Protein AF-A0A1F7YQ40-F1 (afdb_monomer)

Foldseek 3Di:
DDDDDDDDDDDDDDDDDDDDDDDDDDPDPDPDDPPDPPVVVVVVLLVVVVCVVCVQPVVVVPPDDDDDDDDDDDDDDDDDDDDDDDDPVVVQLVLVPPDPDLPPVLLDDTDDFDQPEPAAFDQAWDDDDQWIWHAFVVQCKIWIWGHDPLEIDTQDIGNHTTNWDDDPQWIWHDDQFKIWIWGNPPVNDTHTQDMKGWPAWTWGDWDDEPQKIKTKIKGFDDSPQDPQGWTDIPVDIDTHGSVQEDEDSAQFRFGIWMWIWIAHNRYRDIDTQGIYRAHSQWYWDDYQWIKIKGKTFHDLLVLLLCLLPDPLQPFDPVLNVVLVDLSVDDDRPVVSSVVNLVSSCVRQNVVRSSVSSSVSCVVCLQVRMKIWIWIRHPVHGTDTQDIGTAGALDPQQWDDDCFKIKHKGWSDPDDPQIQIWIWMATNSRHTLDTPNPVSQSFFRDWHDDPFKIWTAGAPDQFGIWIWTDDRSDTHTDATHGAPARHWDWDDLDPFKIWIWHADPFFIKIWIWGQDPVGIDTQEMDTDPAHPVQQVVCVVQWDQDSVLQWIFGPGQQWGFIWHHDPRDIHTLDTDGAHAFSHWDDDDQWIWTDGNFWIWIAGSPNRDTSYIGGNDPDDDPDDDDDDDDDDDDDADFADDPAAWDWDWHDFPVGIWTKIKHKDQCVVKDKFKAFQDPAADQAPFDFAWQVCVCVVVQFQKWWAAADAQDPPDPVCVRRHQHDCWWWQHLVNRGIHNVVCLLPFQKKKWFAAPQGIDIDQRSNPDDDHGNTMTMYDHKQAAQLDGCNVVGDDDPVLQFFAWWWKWFDDRRMIMTMIIGRDHSNRVSRVCSSNVGRTMDTHDTDQQTWIGRNHTPDDSGDGHRMIMGMHD

pLDDT: mean 75.77, std 21.91, range [22.88, 98.88]

Secondary structure (DSSP, 8-state):
---------------------------SSS-S----HHHHHHHHHHHHHHHHHHHHHHGGGG--------PPPP--PPPPPP-----HHHHHHHHHHT--STTGGGG--S-------TT------EEETTEEEEEEGGGTEEEEEEEETTEEEEEEEES--SEEEEETTEEEEE-SSEEEEEE-SSTTS-EEEEEEEBSS-EEEEEEEETTEEEEEEEE---TT--SSEEEEETTEEEEE-GGGEE--SS-B---EEEEEEEE-TTT--EEEEEEEEE-SEEEEEESSSEEEEEEEEBPHHHHHHHHHTSTTS---HHHHHHHHHHHTSSS-HHHHHHHHHHHHHHHH-HHHHHHHHHHHHHHHTTTTEEEEEEEE-SSS--EEEEEEESEESSTTSEEE-SSEEEEEEES-TT-SS--EEEEEEETT--EEEEETT---TTEEEEEE-SSEEEEEESSSSEEEEEEEEETTEEEEEEEEEP-SSSEEEEESSSSEEEEEEE-SSSEEEEEEEEETTEEEEEEEEEESS-HHHHHHTGGG-EEETTTTEEEEE-SS-EEEEEE-SS-EEEEEEE--S-EEEEEEETTEEEEEETTEEEEEETTT--EEEEEESSPPPPP-------S--PPP-B-SPPSSEEEEEEEEETTEEEEEEEEEEE-TT-EEEEEESSSS---SS---B-HHHHHHHTTEEEEEE-S----TT-GGGTTSTT---S-EEETTTTEEESGGGGG-SS-EEEEEETTEEEEES-GGG--S--SEEEEES-EEEETTEE-GGGS---HHHHS-EEEEEEEEETTEEEEEEEEEE-HHHHHHHHHHTT-SEEEE---GGG--EEESSEEE---S-BSEEEEEE-

Solvent-accessible surface area (backbone atoms only — not comparable to full-atom values): 48568 Å² total; per-residue (Å²): 138,84,85,85,85,89,86,89,89,90,84,89,81,89,87,86,89,88,83,90,81,90,80,85,88,77,94,72,91,89,86,82,84,84,84,52,74,66,54,57,53,47,52,53,52,50,51,49,54,49,46,56,68,53,55,71,50,66,71,64,74,78,75,83,85,89,88,88,90,84,84,88,85,85,88,78,87,87,76,89,80,80,93,68,93,64,54,81,64,56,51,54,48,52,63,55,61,76,52,73,74,91,57,60,56,72,69,67,84,89,76,82,87,57,78,69,48,84,47,60,68,48,77,41,65,48,75,56,93,55,33,39,39,37,70,39,77,95,74,53,26,24,37,34,28,36,57,48,98,62,37,72,43,83,58,38,73,41,87,49,75,29,24,56,47,78,54,95,47,36,40,32,35,33,40,51,39,38,40,37,35,23,40,40,81,45,66,69,64,62,41,82,72,43,73,50,38,41,78,70,38,34,46,49,36,72,46,73,45,98,83,34,38,39,35,36,31,40,28,72,78,56,85,80,66,51,85,55,38,74,40,53,32,82,92,51,71,51,75,42,56,62,92,63,45,45,68,71,90,62,71,48,47,60,56,27,42,33,38,35,31,37,33,41,78,89,72,59,51,75,43,83,58,43,34,34,56,29,32,49,48,43,42,76,48,76,56,84,34,46,37,35,44,40,26,27,46,51,26,67,57,59,52,51,53,51,45,54,73,31,93,75,36,91,59,49,76,66,57,55,48,52,50,52,53,49,70,72,46,90,71,54,59,64,58,41,39,55,52,48,51,50,52,45,30,70,72,60,35,56,70,55,36,53,54,37,50,54,51,48,49,66,77,35,31,35,75,42,18,42,24,36,40,34,46,33,46,81,86,47,67,74,42,79,49,43,70,48,57,8,36,64,77,44,83,55,24,46,47,83,48,95,63,36,32,41,37,33,20,21,35,57,86,94,52,89,75,33,46,32,36,45,40,31,19,32,58,77,36,44,78,69,42,70,47,75,75,51,72,44,50,29,68,68,48,42,47,74,58,97,50,38,39,36,39,22,34,51,90,53,71,42,22,28,40,34,25,41,50,54,99,83,45,77,44,84,72,46,78,42,73,40,89,48,82,49,45,47,72,47,76,78,52,100,46,31,34,39,38,40,27,38,46,105,76,28,22,32,38,34,37,35,37,56,51,98,94,42,81,42,82,56,32,66,41,81,44,90,38,42,42,70,58,52,63,74,39,54,92,63,50,42,75,40,76,90,78,29,31,40,37,38,69,38,74,65,28,35,39,32,30,35,54,55,99,55,44,62,42,83,70,40,77,46,80,50,67,59,70,75,45,76,45,84,50,93,66,31,36,42,37,39,29,86,60,32,40,39,32,28,34,66,86,80,62,42,78,60,30,73,45,54,76,59,74,73,80,77,80,82,87,74,82,92,76,95,72,94,75,80,82,83,66,43,74,51,60,71,71,80,40,78,50,74,51,52,41,40,39,101,88,48,73,40,50,31,42,39,35,33,41,67,44,79,77,42,46,69,37,18,43,50,57,47,96,54,75,46,68,44,73,33,48,54,41,43,61,65,54,57,19,59,80,62,62,30,53,29,32,35,48,23,52,61,55,25,52,78,91,39,80,93,19,71,86,22,21,36,13,47,73,48,25,35,27,22,39,91,75,75,41,60,31,35,51,87,44,35,69,45,79,82,22,13,28,44,34,32,37,101,89,43,73,47,76,38,76,50,31,51,75,66,85,79,81,70,57,15,29,44,28,32,56,42,34,16,30,55,86,49,37,78,41,31,81,81,38,95,70,54,71,76,57,55,40,66,34,45,42,25,32,45,29,30,40,87,60,35,37,37,43,38,38,36,45,74,28,28,50,57,56,44,24,40,48,42,41,33,42,59,26,26,33,26,37,34,35,28,32,59,68,42,34,25,32,34,60,85,49,78,80,40,57,71,43,44,62,30,38,34,34,38,28,33,23,109

Radius of gyration: 33.33 Å; Cα contacts (8 Å, |Δi|>4): 1827; chains: 1; bounding box: 100×80×127 Å

Organism: NCBI:txid1802500

Sequence (866 aa):
MPSQQAVFPVHKSKSDLPKPKKVEDTRHFYMQRIEDPIKVYRVVALAFAVAIFFGAIIVASQFDRFSTKNPPVKNVPTVPLYKQAASNDEFLATVALNKQIPKLYDQFKTTTPRFETQEDLTLNSIVSGEYIIAPHEQKNETRIFKLVEGSVEEVTTIDELGKIILIGDKLLFVTADKIAAYSFSDPKTPVLVWEKKFEDANIFAASEHEGVLHVATAREPKANDTCPIIIPLNNSTLSINCDSIWIPADPVRIDNLTILIDVSLDDGAITPRGSLLTSNFIYITFEKDFHVVASYEANPLITLVKFARGDEASVSPESITQIQEIVSGESSLTTQYETLLNILKEDLGEGQMEDAFANFLTAQKLPLYKTYLFTLSSTTGNTVFNSTNGLPLSKSAYQFTDSLALLLTTAGYDTPNQQSQISSFSASLKQVNMLEAISDSNIRSVTTTPEILVTTHDKTEEAAKVFERKANTITNTVTIPRTGTDSFVIPISSNSFINFQESSSLTKLTLFTNTEEGLISKSSYDLNESWEEVKAIQAKITLDLLSNVVIIPGKRALNIINVSENELKTARTLSPVAVESIFLQNDTIIIVVGDRIIILDKKQWEILDTFLFSPPPPPVVTQNTSETTSAPVFSGAPGAGHSRYTIGTEVGSFLVDVVSINMAGVRMITDTAADHDCADNCPRISLADYVSRNGGFAGINGTYFCPQDYSSCAGKVNSFDFPVYNTRLAKWINGGNLFWNDRSVLYQDGGGMRFLRNANAFGGGLNAGIVNHPGLLENGNVIAEQFPLTDVQRSKGTKGGIGFNGNTVYLVIGRSVTMTEFAHVFKSLGAQFALNLDGGGSTALWYGGYKVGPGRDLPNAVIFAR

Nearest PDB structures (foldseek):
  6pku-assembly2_D  TM=7.242E-01  e=4.242E-10  Cavia porcellus
  6pky-assembly1_B  TM=7.105E-01  e=2.299E-09  Cavia porcellus
  6pky-assembly2_C  TM=6.957E-01  e=2.547E-09  Cavia porcellus
  6pky-assembly2_D  TM=7.281E-01  e=6.085E-09  Cavia porcellus
  6pky-assembly1_A  TM=7.116E-01  e=1.312E-08  Cavia porcellus

Mean predicted aligned error: 19.76 Å

Structure (mmCIF, N/CA/C/O backbone):
data_AF-A0A1F7YQ40-F1
#
_entry.id   AF-A0A1F7YQ40-F1
#
loop_
_atom_site.group_PDB
_atom_site.id
_atom_site.type_symbol
_atom_site.label_atom_id
_atom_site.label_alt_id
_atom_site.label_comp_id
_atom_site.label_asym_id
_atom_site.label_entity_id
_atom_site.label_seq_id
_atom_site.pdbx_PDB_ins_code
_atom_site.Cartn_x
_atom_site.Cartn_y
_atom_site.Cartn_z
_atom_site.occupancy
_atom_site.B_iso_or_equiv
_atom_site.auth_seq_id
_atom_site.auth_comp_id
_atom_site.auth_asym_id
_atom_site.auth_atom_id
_atom_site.pdbx_PDB_model_num
ATOM 1 N N . MET A 1 1 ? 40.794 13.294 73.819 1.00 24.25 1 MET A N 1
ATOM 2 C CA . MET A 1 1 ? 41.748 14.313 73.324 1.00 24.25 1 MET A CA 1
ATOM 3 C C . MET A 1 1 ? 42.716 13.643 72.351 1.00 24.25 1 MET A C 1
ATOM 5 O O . MET A 1 1 ? 43.098 12.522 72.662 1.00 24.25 1 MET A O 1
ATOM 9 N N . PRO A 1 2 ? 43.217 14.314 71.299 1.00 49.81 2 PRO A N 1
ATOM 10 C CA . PRO A 1 2 ? 42.515 15.257 70.411 1.00 49.81 2 PRO A CA 1
ATOM 11 C C . PRO A 1 2 ? 43.007 15.124 68.921 1.00 49.81 2 PRO A C 1
ATOM 13 O O . PRO A 1 2 ? 43.931 14.376 68.636 1.00 49.81 2 PRO A O 1
ATOM 16 N N . SER A 1 3 ? 42.230 15.556 67.918 1.00 26.56 3 SER A N 1
ATOM 17 C CA . SER A 1 3 ? 42.374 16.784 67.086 1.00 26.56 3 SER A CA 1
ATOM 18 C C . SER A 1 3 ? 43.527 16.886 66.056 1.00 26.56 3 SER A C 1
ATOM 20 O O . SER A 1 3 ? 44.694 16.908 66.418 1.00 26.56 3 SER A O 1
ATOM 22 N N . GLN A 1 4 ? 43.113 17.140 64.804 1.00 29.48 4 GLN A N 1
ATOM 23 C CA . GLN A 1 4 ? 43.554 18.198 63.864 1.00 29.48 4 GLN A CA 1
ATOM 24 C C . GLN A 1 4 ? 45.011 18.329 63.344 1.00 29.48 4 GLN A C 1
ATOM 26 O O . GLN A 1 4 ? 45.932 18.672 64.066 1.00 29.48 4 GLN A O 1
ATOM 31 N N . GLN A 1 5 ? 45.084 18.235 62.006 1.00 28.19 5 GLN A N 1
ATOM 32 C CA . GLN A 1 5 ? 45.638 19.175 61.005 1.00 28.19 5 GLN A CA 1
ATOM 33 C C . GLN A 1 5 ? 47.114 19.642 60.978 1.00 28.19 5 GLN A C 1
ATOM 35 O O . GLN A 1 5 ? 47.623 20.280 61.888 1.00 28.19 5 GLN A O 1
ATOM 40 N N . ALA A 1 6 ? 47.607 19.544 59.729 1.00 26.89 6 ALA A N 1
ATOM 41 C CA . ALA A 1 6 ? 48.433 20.476 58.946 1.00 26.89 6 ALA A CA 1
ATOM 42 C C . ALA A 1 6 ? 49.963 20.443 59.099 1.00 26.89 6 ALA A C 1
ATOM 44 O O . ALA A 1 6 ? 50.492 20.412 60.200 1.00 26.89 6 ALA A O 1
ATOM 45 N N . VAL A 1 7 ? 50.652 20.511 57.944 1.00 24.94 7 VAL A N 1
ATOM 46 C CA . VAL A 1 7 ? 51.637 21.547 57.539 1.00 24.94 7 VAL A CA 1
ATOM 47 C C . VAL A 1 7 ? 52.323 21.128 56.206 1.00 24.94 7 VAL A C 1
ATOM 49 O O . VAL A 1 7 ? 52.717 19.981 56.026 1.00 24.94 7 VAL A O 1
ATOM 52 N N . PHE A 1 8 ? 52.432 22.071 55.260 1.00 22.88 8 PHE A N 1
ATOM 53 C CA . PHE A 1 8 ? 53.283 22.091 54.037 1.00 22.88 8 PHE A CA 1
ATOM 54 C C . PHE A 1 8 ? 54.586 22.889 54.336 1.00 22.88 8 PHE A C 1
ATOM 56 O O . PHE A 1 8 ? 54.604 23.528 55.386 1.00 22.88 8 PHE A O 1
ATOM 63 N N . PRO A 1 9 ? 55.586 23.106 53.435 1.00 45.50 9 PRO A N 1
ATOM 64 C CA . PRO A 1 9 ? 56.061 22.449 52.191 1.00 45.50 9 PRO A CA 1
ATOM 65 C C . PRO A 1 9 ? 57.627 22.300 52.160 1.00 45.50 9 PRO A C 1
ATOM 67 O O . PRO A 1 9 ? 58.271 22.512 53.179 1.00 45.50 9 PRO A O 1
ATOM 70 N N . VAL A 1 10 ? 58.257 21.978 51.003 1.00 26.62 10 VAL A N 1
ATOM 71 C CA . VAL A 1 10 ? 59.440 22.661 50.366 1.00 26.62 10 VAL A CA 1
ATOM 72 C C . VAL A 1 10 ? 60.088 21.805 49.236 1.00 26.62 10 VAL A C 1
ATOM 74 O O . VAL A 1 10 ? 59.955 20.589 49.179 1.00 26.62 10 VAL A O 1
ATOM 77 N N . HIS A 1 11 ? 60.713 22.506 48.278 1.00 26.98 11 HIS A N 1
ATOM 78 C CA . HIS A 1 11 ? 61.108 22.194 46.893 1.00 26.98 11 HIS A CA 1
ATOM 79 C C . HIS A 1 11 ? 62.381 21.343 46.601 1.00 26.98 11 HIS A C 1
ATOM 81 O O . HIS A 1 11 ? 63.414 21.525 47.228 1.00 26.98 11 HIS A O 1
ATOM 87 N N . LYS A 1 12 ? 62.285 20.593 45.476 1.00 25.58 12 LYS A N 1
ATOM 88 C CA . LYS A 1 12 ? 63.212 20.319 44.326 1.00 25.58 12 LYS A CA 1
ATOM 89 C C . LYS A 1 12 ? 64.689 19.905 44.544 1.00 25.58 12 LYS A C 1
ATOM 91 O O . LYS A 1 12 ? 65.487 20.734 44.951 1.00 25.58 12 LYS A O 1
ATOM 96 N N . SER A 1 13 ? 65.114 18.792 43.907 1.00 25.41 13 SER A N 1
ATOM 97 C CA . SER A 1 13 ? 65.776 18.769 42.569 1.00 25.41 13 SER A CA 1
ATOM 98 C C . SER A 1 13 ? 65.997 17.336 42.006 1.00 25.41 13 SER A C 1
ATOM 100 O O . SER A 1 13 ? 66.310 16.457 42.795 1.00 25.41 13 SER A O 1
ATOM 102 N N . LYS A 1 14 ? 65.850 17.194 40.664 1.00 27.80 14 LYS A N 1
ATOM 103 C CA . LYS A 1 14 ? 66.487 16.306 39.632 1.00 27.80 14 LYS A CA 1
ATOM 104 C C . LYS A 1 14 ? 66.776 14.817 39.969 1.00 27.80 14 LYS A C 1
ATOM 106 O O . LYS A 1 14 ? 67.294 14.536 41.030 1.00 27.80 14 LYS A O 1
ATOM 111 N N . SER A 1 15 ? 66.566 13.810 39.114 1.00 25.20 15 SER A N 1
ATOM 112 C CA . SER A 1 15 ? 66.522 13.697 37.644 1.00 25.20 15 SER A CA 1
ATOM 113 C C . SER A 1 15 ? 65.813 12.395 37.200 1.00 25.20 15 SER A C 1
ATOM 115 O O . SER A 1 15 ? 65.674 11.469 37.990 1.00 25.20 15 SER A O 1
ATOM 117 N N . ASP A 1 16 ? 65.451 12.368 35.910 1.00 24.95 16 ASP A N 1
ATOM 118 C CA . ASP A 1 16 ? 65.157 11.222 35.023 1.00 24.95 16 ASP A CA 1
ATOM 119 C C . ASP A 1 16 ? 63.699 10.926 34.599 1.00 24.95 16 ASP A C 1
ATOM 121 O O . ASP A 1 16 ? 62.958 10.178 35.227 1.00 24.95 16 ASP A O 1
ATOM 125 N N . LEU A 1 17 ? 63.409 11.464 33.397 1.00 25.31 17 LEU A N 1
ATOM 126 C CA . LEU A 1 17 ? 62.745 10.843 32.231 1.00 25.31 17 LEU A CA 1
ATOM 127 C C . LEU A 1 17 ? 61.201 10.680 32.212 1.00 25.31 17 LEU A C 1
ATOM 129 O O . LEU A 1 17 ? 60.544 10.646 33.246 1.00 25.31 17 LEU A O 1
ATOM 133 N N . PRO A 1 18 ? 60.574 10.761 31.013 1.00 26.95 18 PRO A N 1
ATOM 134 C CA . PRO A 1 18 ? 59.678 11.879 30.728 1.00 26.95 18 PRO A CA 1
ATOM 135 C C . PRO A 1 18 ? 58.221 11.474 30.456 1.00 26.95 18 PRO A C 1
ATOM 137 O O . PRO A 1 18 ? 57.917 10.394 29.953 1.00 26.95 18 PRO A O 1
ATOM 140 N N . LYS A 1 19 ? 57.315 12.426 30.699 1.00 23.59 19 LYS A N 1
ATOM 141 C CA . LYS A 1 19 ? 55.970 12.483 30.111 1.00 23.59 19 LYS A CA 1
ATOM 142 C C . LYS A 1 19 ? 55.774 13.816 29.374 1.00 23.59 19 LYS A C 1
ATOM 144 O O . LYS A 1 19 ? 56.418 14.803 29.731 1.00 23.59 19 LYS A O 1
ATOM 149 N N . PRO A 1 20 ? 54.895 13.845 28.357 1.00 31.62 20 PRO A N 1
ATOM 150 C CA . PRO A 1 20 ? 54.830 14.899 27.352 1.00 31.62 20 PRO A CA 1
ATOM 151 C C . PRO A 1 20 ? 53.938 16.059 27.802 1.00 31.62 20 PRO A C 1
ATOM 153 O O . PRO A 1 20 ? 52.948 15.845 28.504 1.00 31.62 20 PRO A O 1
ATOM 156 N N . LYS A 1 21 ? 54.220 17.278 27.327 1.00 24.72 21 LYS A N 1
ATOM 157 C CA . LYS A 1 21 ? 53.211 18.342 27.243 1.00 24.72 21 LYS A CA 1
ATOM 158 C C . LYS A 1 21 ? 53.403 19.236 26.021 1.00 24.72 21 LYS A C 1
ATOM 160 O O . LYS A 1 21 ? 54.520 19.532 25.616 1.00 24.72 21 LYS A O 1
ATOM 165 N N . LYS A 1 22 ? 52.235 19.636 25.514 1.00 36.84 22 LYS A N 1
ATOM 166 C CA . LYS A 1 22 ? 51.920 20.668 24.523 1.00 36.84 22 LYS A CA 1
ATOM 167 C C . LYS A 1 22 ? 52.871 21.867 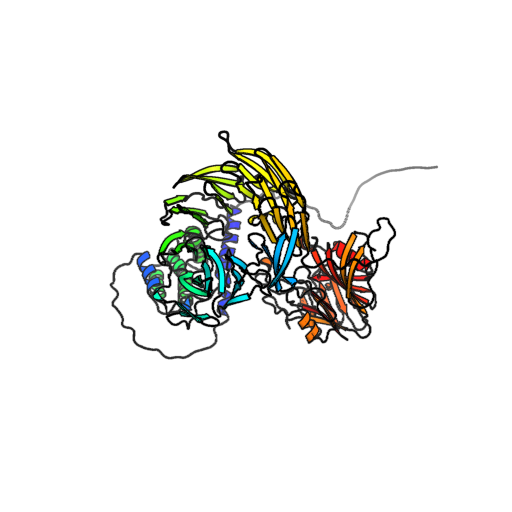24.534 1.00 36.84 22 LYS A C 1
ATOM 169 O O . LYS A 1 22 ? 53.200 22.368 25.606 1.00 36.84 22 LYS A O 1
ATOM 174 N N . VAL A 1 23 ? 53.116 22.406 23.343 1.00 25.48 23 VAL A N 1
ATOM 175 C CA . VAL A 1 23 ? 53.393 23.829 23.129 1.00 25.48 23 VAL A CA 1
ATOM 176 C C . VAL A 1 23 ? 52.482 24.316 22.001 1.00 25.48 23 VAL A C 1
ATOM 178 O O . VAL A 1 23 ? 52.229 23.592 21.038 1.00 25.48 23 VAL A O 1
ATOM 181 N N . GLU A 1 24 ? 51.915 25.494 22.232 1.00 30.09 24 GLU A N 1
ATOM 182 C CA . GLU A 1 24 ? 51.119 26.305 21.318 1.00 30.09 24 GLU A CA 1
ATOM 183 C C . GLU A 1 24 ? 51.933 26.792 20.107 1.00 30.09 24 GLU A C 1
ATOM 185 O O . GLU A 1 24 ? 53.153 26.689 20.068 1.00 30.09 24 GLU A O 1
ATOM 190 N N . ASP A 1 25 ? 51.205 27.426 19.192 1.00 30.48 25 ASP A N 1
ATOM 191 C CA . ASP A 1 25 ? 51.672 28.351 18.160 1.00 30.48 25 ASP A CA 1
ATOM 192 C C . ASP A 1 25 ? 51.910 27.771 16.757 1.00 30.48 25 ASP A C 1
ATOM 194 O O . ASP A 1 25 ? 53.003 27.387 16.348 1.00 30.48 25 ASP A O 1
ATOM 198 N N . THR A 1 26 ? 50.817 27.725 15.991 1.00 27.95 26 THR A N 1
ATOM 199 C CA . THR A 1 26 ? 50.807 27.950 14.534 1.00 27.95 26 THR A CA 1
ATOM 200 C C . THR A 1 26 ? 49.375 28.277 14.099 1.00 27.95 26 THR A C 1
ATOM 202 O O . THR A 1 26 ? 48.699 27.542 13.384 1.00 27.95 26 THR A O 1
ATOM 205 N N . ARG A 1 27 ? 48.870 29.428 14.562 1.00 28.06 27 ARG A N 1
ATOM 206 C CA . ARG A 1 27 ? 47.831 30.166 13.830 1.00 28.06 27 ARG A CA 1
ATOM 207 C C . ARG A 1 27 ? 48.534 30.896 12.691 1.00 28.06 27 ARG A C 1
ATOM 209 O O . ARG A 1 27 ? 48.973 32.014 12.910 1.00 28.06 27 ARG A O 1
ATOM 216 N N . HIS A 1 28 ? 48.674 30.257 11.534 1.00 30.30 28 HIS A N 1
ATOM 217 C CA . HIS A 1 28 ? 48.809 30.825 10.179 1.00 30.30 28 HIS A CA 1
ATOM 218 C C . HIS A 1 28 ? 49.251 29.680 9.254 1.00 30.30 28 HIS A C 1
ATOM 220 O O . HIS A 1 28 ? 50.158 28.941 9.612 1.00 30.30 28 HIS A O 1
ATOM 226 N N . PHE A 1 29 ? 48.624 29.569 8.077 1.00 26.45 29 PHE A N 1
ATOM 227 C CA . PHE A 1 29 ? 48.809 28.528 7.047 1.00 26.45 29 PHE A CA 1
ATOM 228 C C . PHE A 1 29 ? 48.124 27.173 7.290 1.00 26.45 29 PHE A C 1
ATOM 230 O O . PHE A 1 29 ? 48.782 26.188 7.576 1.00 26.45 29 PHE A O 1
ATOM 237 N N . TYR A 1 30 ? 46.796 27.129 7.131 1.00 24.97 30 TYR A N 1
ATOM 238 C CA . TYR A 1 30 ? 46.070 26.141 6.294 1.00 24.97 30 TYR A CA 1
ATOM 239 C C . TYR A 1 30 ? 44.567 26.504 6.239 1.00 24.97 30 TYR A C 1
ATOM 241 O O . TYR A 1 30 ? 43.682 25.693 6.475 1.00 24.97 30 TYR A O 1
ATOM 249 N N . MET A 1 31 ? 44.270 27.779 5.966 1.00 26.50 31 MET A N 1
ATOM 250 C CA . MET A 1 31 ? 42.918 28.284 5.684 1.00 26.50 31 MET A CA 1
ATOM 251 C C . MET A 1 31 ? 43.008 29.257 4.512 1.00 26.50 31 MET A C 1
ATOM 253 O O . MET A 1 31 ? 42.950 30.467 4.696 1.00 26.50 31 MET A O 1
ATOM 257 N N . GLN A 1 32 ? 43.209 28.724 3.306 1.00 28.30 32 GLN A N 1
ATOM 258 C CA . GLN A 1 32 ? 42.893 29.435 2.070 1.00 28.30 32 GLN A CA 1
ATOM 259 C C . GLN A 1 32 ? 42.664 28.432 0.933 1.00 28.30 32 GLN A C 1
ATOM 261 O O . GLN A 1 32 ? 43.516 27.592 0.659 1.00 28.30 32 GLN A O 1
ATOM 266 N N . ARG A 1 33 ? 41.498 28.585 0.290 1.00 29.48 33 ARG A N 1
ATOM 267 C CA . ARG A 1 33 ? 40.918 27.822 -0.832 1.00 29.48 33 ARG A CA 1
ATOM 268 C C . ARG A 1 33 ? 40.281 26.464 -0.515 1.00 29.48 33 ARG A C 1
ATOM 270 O O . ARG A 1 33 ? 40.668 25.437 -1.051 1.00 29.48 33 ARG A O 1
ATOM 277 N N . ILE A 1 34 ? 39.172 26.511 0.221 1.00 30.28 34 ILE A N 1
ATOM 278 C CA . ILE A 1 34 ? 37.947 25.862 -0.269 1.00 30.28 34 ILE A CA 1
ATOM 279 C C . ILE A 1 34 ? 36.958 26.998 -0.508 1.00 30.28 34 ILE A C 1
ATOM 281 O O . ILE A 1 34 ? 36.320 27.497 0.415 1.00 30.28 34 ILE A O 1
ATOM 285 N N . GLU A 1 35 ? 36.929 27.484 -1.744 1.00 30.11 35 GLU A N 1
ATOM 286 C CA . GLU A 1 35 ? 35.842 28.337 -2.203 1.00 30.11 35 GLU A CA 1
ATOM 287 C C . GLU A 1 35 ? 34.656 27.423 -2.513 1.00 30.11 35 GLU A C 1
ATOM 289 O O . GLU A 1 35 ? 34.668 26.686 -3.497 1.00 30.11 35 GLU A O 1
ATOM 294 N N . ASP A 1 36 ? 33.648 27.521 -1.646 1.00 33.41 36 ASP A N 1
ATOM 295 C CA . ASP A 1 36 ? 32.254 27.135 -1.865 1.00 33.41 36 ASP A CA 1
ATOM 296 C C . ASP A 1 36 ? 31.837 25.680 -1.511 1.00 33.41 36 ASP A C 1
ATOM 298 O O . ASP A 1 36 ? 31.975 24.759 -2.321 1.00 33.41 36 ASP A O 1
ATOM 302 N N . PRO A 1 37 ? 31.229 25.452 -0.325 1.00 31.69 37 PRO A N 1
ATOM 303 C CA . PRO A 1 37 ? 30.588 24.183 0.044 1.00 31.69 37 PRO A CA 1
ATOM 304 C C . PRO A 1 37 ? 29.460 23.763 -0.918 1.00 31.69 37 PRO A C 1
ATOM 306 O O . PRO A 1 37 ? 29.149 22.575 -1.016 1.00 31.69 37 PRO A O 1
ATOM 309 N N . ILE A 1 38 ? 28.881 24.711 -1.670 1.00 33.31 38 ILE A N 1
ATOM 310 C CA . ILE A 1 38 ? 27.848 24.456 -2.684 1.00 33.31 38 ILE A CA 1
ATOM 311 C C . ILE A 1 38 ? 28.454 23.752 -3.907 1.00 33.31 38 ILE A C 1
ATOM 313 O O . ILE A 1 38 ? 27.787 22.924 -4.526 1.00 33.31 38 ILE A O 1
ATOM 317 N N . LYS A 1 39 ? 29.736 23.986 -4.229 1.00 29.98 39 LYS A N 1
ATOM 318 C CA . LYS A 1 39 ? 30.430 23.268 -5.314 1.00 29.98 39 LYS A CA 1
ATOM 319 C C . LYS A 1 39 ? 30.681 21.804 -4.971 1.00 29.98 39 LYS A C 1
ATOM 321 O O . LYS A 1 39 ? 30.487 20.952 -5.828 1.00 29.98 39 LYS A O 1
ATOM 326 N N . VAL A 1 40 ? 31.039 21.493 -3.725 1.00 31.11 40 VAL A N 1
ATOM 327 C CA . VAL A 1 40 ? 31.265 20.102 -3.286 1.00 31.11 40 VAL A CA 1
ATOM 328 C C . VAL A 1 40 ? 29.954 19.310 -3.294 1.00 31.11 40 VAL A C 1
ATOM 330 O O . VAL A 1 40 ? 29.923 18.182 -3.775 1.00 31.11 40 VAL A O 1
ATOM 333 N N . TYR A 1 41 ? 28.850 19.924 -2.859 1.00 31.44 41 TYR A N 1
ATOM 334 C CA . TYR A 1 41 ? 27.522 19.306 -2.937 1.00 31.44 41 TYR A CA 1
ATOM 335 C C . TYR A 1 41 ? 27.038 19.119 -4.381 1.00 31.44 41 TYR A C 1
ATOM 337 O O . TYR A 1 41 ? 26.450 18.087 -4.698 1.00 31.44 41 TYR A O 1
ATOM 345 N N . ARG A 1 42 ? 27.326 20.079 -5.275 1.00 33.47 42 ARG A N 1
ATOM 346 C CA . ARG A 1 42 ? 27.044 19.949 -6.713 1.00 33.47 42 ARG A CA 1
ATOM 347 C C . ARG A 1 42 ? 27.828 18.802 -7.337 1.00 33.47 42 ARG A C 1
ATOM 349 O O . ARG A 1 42 ? 27.211 18.002 -8.015 1.00 33.47 42 ARG A O 1
ATOM 356 N N . VAL A 1 43 ? 29.125 18.669 -7.056 1.00 31.83 43 VAL A N 1
ATOM 357 C CA . VAL A 1 43 ? 29.974 17.587 -7.595 1.00 31.83 43 VAL A CA 1
ATOM 358 C C . VAL A 1 43 ? 29.527 16.208 -7.096 1.00 31.83 43 VAL A C 1
ATOM 360 O O . VAL A 1 43 ? 29.489 15.261 -7.874 1.00 31.83 43 VAL A O 1
ATOM 363 N N . VAL A 1 44 ? 29.117 16.086 -5.829 1.00 32.78 44 VAL A N 1
ATOM 364 C CA . VAL A 1 44 ? 28.628 14.813 -5.268 1.00 32.78 44 VAL A CA 1
ATOM 365 C C . VAL A 1 44 ? 27.240 14.443 -5.806 1.00 32.78 44 VAL A C 1
ATOM 367 O O . VAL A 1 44 ? 27.004 13.279 -6.113 1.00 32.78 44 VAL A O 1
ATOM 370 N N . ALA A 1 45 ? 26.336 15.413 -5.986 1.00 33.59 45 ALA A N 1
ATOM 371 C CA . ALA A 1 45 ? 25.028 15.178 -6.604 1.00 33.59 45 ALA A CA 1
ATOM 372 C C . ALA A 1 45 ? 25.138 14.860 -8.109 1.00 33.59 45 ALA A C 1
ATOM 374 O O . ALA A 1 45 ? 24.402 14.011 -8.609 1.00 33.59 45 ALA A O 1
ATOM 375 N N . LEU A 1 46 ? 26.090 15.491 -8.809 1.00 35.84 46 LEU A N 1
ATOM 376 C CA . LEU A 1 46 ? 26.424 15.210 -10.209 1.00 35.84 46 LEU A CA 1
ATOM 377 C C . LEU A 1 46 ? 26.970 13.784 -10.356 1.00 35.84 46 LEU A C 1
ATOM 379 O O . LEU A 1 46 ? 26.476 13.026 -11.180 1.00 35.84 46 LEU A O 1
ATOM 383 N N . ALA A 1 47 ? 27.902 13.381 -9.486 1.00 32.44 47 ALA A N 1
ATOM 384 C CA . ALA A 1 47 ? 28.457 12.029 -9.466 1.00 32.44 47 ALA A CA 1
ATOM 385 C C . ALA A 1 47 ? 27.396 10.955 -9.160 1.00 32.44 47 ALA A C 1
ATOM 387 O O . ALA A 1 47 ? 27.471 9.851 -9.692 1.00 32.44 47 ALA A O 1
ATOM 388 N N . PHE A 1 48 ? 26.383 11.272 -8.346 1.00 35.09 48 PHE A N 1
ATOM 389 C CA . PHE A 1 48 ? 25.276 10.359 -8.043 1.00 35.09 48 PHE A CA 1
ATOM 390 C C . PHE A 1 48 ? 24.285 10.224 -9.212 1.00 35.09 48 PHE A C 1
ATOM 392 O O . PHE A 1 48 ? 23.841 9.118 -9.510 1.00 35.09 48 PHE A O 1
ATOM 399 N N . ALA A 1 49 ? 23.979 11.319 -9.917 1.00 35.97 49 ALA A N 1
ATOM 400 C CA . ALA A 1 49 ? 23.151 11.294 -11.126 1.00 35.97 49 ALA A CA 1
ATOM 401 C C . ALA A 1 49 ? 23.842 10.536 -12.274 1.00 35.97 49 ALA A C 1
ATOM 403 O O . ALA A 1 49 ? 23.213 9.711 -12.935 1.00 35.97 49 ALA A O 1
ATOM 404 N N . VAL A 1 50 ? 25.153 10.740 -12.440 1.00 37.22 50 VAL A N 1
ATOM 405 C CA . VAL A 1 50 ? 26.010 9.983 -13.366 1.00 37.22 50 VAL A CA 1
ATOM 406 C C . VAL A 1 50 ? 26.030 8.500 -12.969 1.00 37.22 50 VAL A C 1
ATOM 408 O O . VAL A 1 50 ? 25.769 7.638 -13.802 1.00 37.22 50 VAL A O 1
ATOM 411 N N . ALA A 1 51 ? 26.214 8.166 -11.689 1.00 32.34 51 ALA A N 1
ATOM 412 C CA . ALA A 1 51 ? 26.232 6.776 -11.226 1.00 32.34 51 ALA A CA 1
ATOM 413 C C . ALA A 1 51 ? 24.887 6.040 -11.384 1.00 32.34 51 ALA A C 1
ATOM 415 O O . ALA A 1 51 ? 24.893 4.836 -11.624 1.00 32.34 51 ALA A O 1
ATOM 416 N N . ILE A 1 52 ? 23.742 6.725 -11.289 1.00 36.81 52 ILE A N 1
ATOM 417 C CA . ILE A 1 52 ? 22.419 6.123 -11.540 1.00 36.81 52 ILE A CA 1
ATOM 418 C C . ILE A 1 52 ? 22.210 5.879 -13.042 1.00 36.81 52 ILE A C 1
ATOM 420 O O . ILE A 1 52 ? 21.739 4.809 -13.428 1.00 36.81 52 ILE A O 1
ATOM 424 N N . PHE A 1 53 ? 22.631 6.823 -13.890 1.00 37.53 53 PHE A N 1
ATOM 425 C CA . PHE A 1 53 ? 22.523 6.710 -15.348 1.00 37.53 53 PHE A CA 1
ATOM 426 C C . PHE A 1 53 ? 23.465 5.633 -15.925 1.00 37.53 53 PHE A C 1
ATOM 428 O O . PHE A 1 53 ? 23.075 4.869 -16.803 1.00 37.53 53 PHE A O 1
ATOM 435 N N . PHE A 1 54 ? 24.680 5.499 -15.378 1.00 35.22 54 PHE A N 1
ATOM 436 C CA . PHE A 1 54 ? 25.644 4.454 -15.756 1.00 35.22 54 PHE A CA 1
ATOM 437 C C . PHE A 1 54 ? 25.423 3.115 -15.019 1.00 35.22 54 PHE A C 1
ATOM 439 O O . PHE A 1 54 ? 25.746 2.051 -15.550 1.00 35.22 54 PHE A O 1
ATOM 446 N N . GLY A 1 55 ? 24.840 3.126 -13.816 1.00 30.22 55 GLY A N 1
ATOM 447 C CA . GLY A 1 55 ? 24.602 1.934 -12.990 1.00 30.22 55 GLY A CA 1
ATOM 448 C C . GLY A 1 55 ? 23.546 0.983 -13.558 1.00 30.22 55 GLY A C 1
ATOM 449 O O . GLY A 1 55 ? 23.670 -0.232 -13.401 1.00 30.22 55 GLY A O 1
ATOM 450 N N . ALA A 1 56 ? 22.566 1.505 -14.303 1.00 31.08 56 ALA A N 1
ATOM 451 C CA . ALA A 1 56 ? 21.588 0.697 -15.037 1.00 31.08 56 ALA A CA 1
ATOM 452 C C . ALA A 1 56 ? 22.211 -0.135 -16.185 1.00 31.08 56 ALA A C 1
ATOM 454 O O . ALA A 1 56 ? 21.590 -1.081 -16.666 1.00 31.08 56 ALA A O 1
ATOM 455 N N . ILE A 1 57 ? 23.445 0.179 -16.602 1.00 39.56 57 ILE A N 1
ATOM 456 C CA . ILE A 1 57 ? 24.082 -0.351 -17.819 1.00 39.56 57 ILE A CA 1
ATOM 457 C C . ILE A 1 57 ? 25.033 -1.525 -17.519 1.00 39.56 57 ILE A C 1
ATOM 459 O O . ILE A 1 57 ? 25.140 -2.456 -18.318 1.00 39.56 57 ILE A O 1
ATOM 463 N N . ILE A 1 58 ? 25.670 -1.570 -16.341 1.00 30.61 58 ILE A N 1
ATOM 464 C CA . ILE A 1 58 ? 26.633 -2.643 -16.010 1.00 30.61 58 ILE A CA 1
ATOM 465 C C . ILE A 1 58 ? 25.949 -4.025 -15.947 1.00 30.61 58 ILE A C 1
ATOM 467 O O . ILE A 1 58 ? 26.560 -5.031 -16.315 1.00 30.61 58 ILE A O 1
ATOM 471 N N . VAL A 1 59 ? 24.662 -4.082 -15.584 1.00 28.83 59 VAL A N 1
ATOM 472 C CA . VAL A 1 59 ? 23.889 -5.335 -15.488 1.00 28.83 59 VAL A CA 1
ATOM 473 C C . VAL A 1 59 ? 23.578 -5.947 -16.869 1.00 28.83 59 VAL A C 1
ATOM 475 O O . VAL A 1 59 ? 23.492 -7.169 -16.980 1.00 28.83 59 VAL A O 1
ATOM 478 N N . ALA A 1 60 ? 23.506 -5.149 -17.943 1.00 32.50 60 ALA A N 1
ATOM 479 C CA . ALA A 1 60 ? 23.221 -5.642 -19.298 1.00 32.50 60 ALA A CA 1
ATOM 480 C C . ALA A 1 60 ? 24.421 -6.352 -19.965 1.00 32.50 60 ALA A C 1
ATOM 482 O O . ALA A 1 60 ? 24.239 -7.213 -20.823 1.00 32.50 60 ALA A O 1
ATOM 483 N N . SER A 1 61 ? 25.652 -6.060 -19.528 1.00 32.31 61 SER A N 1
ATOM 484 C CA . SER A 1 61 ? 26.889 -6.581 -20.142 1.00 32.31 61 SER A CA 1
ATOM 485 C C . SER A 1 61 ? 27.221 -8.052 -19.818 1.00 32.31 61 SER A C 1
ATOM 487 O O . SER A 1 61 ? 28.158 -8.615 -20.384 1.00 32.31 61 SER A O 1
ATOM 489 N N . GLN A 1 62 ? 26.474 -8.696 -18.911 1.00 28.92 62 GLN A N 1
ATOM 490 C CA . GLN A 1 62 ? 26.782 -10.048 -18.411 1.00 28.92 62 GLN A CA 1
ATOM 491 C C . GLN A 1 62 ? 25.944 -11.174 -19.049 1.00 28.92 62 GLN A C 1
ATOM 493 O O . GLN A 1 62 ? 26.193 -12.344 -18.764 1.00 28.92 62 GLN A O 1
ATOM 498 N N . PHE A 1 63 ? 24.998 -10.867 -19.945 1.00 29.28 63 PHE A N 1
ATOM 499 C CA . PHE A 1 63 ? 24.121 -11.868 -20.571 1.00 29.28 63 PHE A CA 1
ATOM 500 C C . PHE A 1 63 ? 24.026 -11.707 -22.093 1.00 29.28 63 PHE A C 1
ATOM 502 O O . PHE A 1 63 ? 22.944 -11.540 -22.639 1.00 29.28 63 PHE A O 1
ATOM 509 N N . ASP A 1 64 ? 25.153 -11.819 -22.802 1.00 28.36 64 ASP A N 1
ATOM 510 C CA . ASP A 1 64 ? 25.095 -12.144 -24.232 1.00 28.36 64 ASP A CA 1
ATOM 511 C C . ASP A 1 64 ? 26.256 -13.046 -24.671 1.00 28.36 64 ASP A C 1
ATOM 513 O O . ASP A 1 64 ? 27.258 -12.659 -25.272 1.00 28.36 64 ASP A O 1
ATOM 517 N N . ARG A 1 65 ? 26.136 -14.321 -24.307 1.00 28.78 65 ARG A N 1
ATOM 518 C CA . ARG A 1 65 ? 26.813 -15.416 -24.999 1.00 28.78 65 ARG A CA 1
ATOM 519 C C . ARG A 1 65 ? 25.782 -16.508 -25.180 1.00 28.78 65 ARG A C 1
ATOM 521 O O . ARG A 1 65 ? 25.592 -17.269 -24.252 1.00 28.78 65 ARG A O 1
ATOM 528 N N . PHE A 1 66 ? 25.102 -16.535 -26.324 1.00 27.34 66 PHE A N 1
ATOM 529 C CA . PHE A 1 66 ? 24.727 -17.730 -27.097 1.00 27.34 66 PHE A CA 1
ATOM 530 C C . PHE A 1 66 ? 23.642 -17.356 -28.116 1.00 27.34 66 PHE A C 1
ATOM 532 O O . PHE A 1 66 ? 22.479 -17.235 -27.763 1.00 27.34 66 PHE A O 1
ATOM 539 N N . SER A 1 67 ? 24.016 -17.255 -29.394 1.00 27.72 67 SER A N 1
ATOM 540 C CA . SER A 1 67 ? 23.364 -17.948 -30.521 1.00 27.72 67 SER A CA 1
ATOM 541 C C . SER A 1 67 ? 23.712 -17.240 -31.831 1.00 27.72 67 SER A C 1
ATOM 543 O O . SER A 1 67 ? 23.382 -16.079 -32.045 1.00 27.72 67 SER A O 1
ATOM 545 N N . THR A 1 68 ? 24.394 -17.954 -32.724 1.00 33.47 68 THR A N 1
ATOM 546 C CA . THR A 1 68 ? 24.619 -17.520 -34.105 1.00 33.47 68 THR A CA 1
ATOM 547 C C . THR A 1 68 ? 23.801 -18.389 -35.052 1.00 33.47 68 THR A C 1
ATOM 549 O O . THR A 1 68 ? 23.735 -19.604 -34.867 1.00 33.47 68 THR A O 1
ATOM 552 N N . LYS A 1 69 ? 23.319 -17.730 -36.119 1.00 29.78 69 LYS A N 1
ATOM 553 C CA . LYS A 1 69 ? 22.910 -18.217 -37.455 1.00 29.78 69 LYS A CA 1
ATOM 554 C C . LYS A 1 69 ? 21.417 -18.092 -37.773 1.00 29.78 69 LYS A C 1
ATOM 556 O O . LYS A 1 69 ? 20.615 -18.890 -37.312 1.00 29.78 69 LYS A O 1
ATOM 561 N N . ASN A 1 70 ? 21.108 -17.182 -38.703 1.00 26.30 70 ASN A N 1
ATOM 562 C CA . ASN A 1 70 ? 20.271 -17.455 -39.881 1.00 26.30 70 ASN A CA 1
ATOM 563 C C . ASN A 1 70 ? 20.551 -16.430 -41.013 1.00 26.30 70 ASN A C 1
ATOM 565 O O . ASN A 1 70 ? 21.083 -15.358 -40.726 1.00 26.30 70 ASN A O 1
ATOM 569 N N . PRO A 1 71 ? 20.307 -16.779 -42.297 1.00 27.69 71 PRO A N 1
ATOM 570 C CA . PRO A 1 71 ? 20.828 -16.069 -43.477 1.00 27.69 71 PRO A CA 1
ATOM 571 C C . PRO A 1 71 ? 19.916 -14.913 -43.955 1.00 27.69 71 PRO A C 1
ATOM 573 O O . PRO A 1 71 ? 18.773 -14.820 -43.509 1.00 27.69 71 PRO A O 1
ATOM 576 N N . PRO A 1 72 ? 20.382 -14.035 -44.874 1.00 27.50 72 PRO A N 1
ATOM 577 C CA . PRO A 1 72 ? 19.682 -12.796 -45.205 1.00 27.50 72 PRO A CA 1
ATOM 578 C C . PRO A 1 72 ? 18.530 -13.022 -46.193 1.00 27.50 72 PRO A C 1
ATOM 580 O O . PRO A 1 72 ? 18.693 -13.694 -47.215 1.00 27.50 72 PRO A O 1
ATOM 583 N N . VAL A 1 73 ? 17.387 -12.385 -45.933 1.00 26.78 73 VAL A N 1
ATOM 584 C CA . VAL A 1 73 ? 16.299 -12.228 -46.907 1.00 26.78 73 VAL A CA 1
ATOM 585 C C . VAL A 1 73 ? 16.512 -10.910 -47.654 1.00 26.78 73 VAL A C 1
ATOM 587 O O . VAL A 1 73 ? 16.584 -9.844 -47.051 1.00 26.78 73 VAL A O 1
ATOM 590 N N . LYS A 1 74 ? 16.661 -10.997 -48.979 1.00 27.66 74 LYS A N 1
ATOM 591 C CA . LYS A 1 74 ? 16.781 -9.858 -49.899 1.00 27.66 74 LYS A CA 1
ATOM 592 C C . LYS A 1 74 ? 15.404 -9.344 -50.335 1.00 27.66 74 LYS A C 1
ATOM 594 O O . LYS A 1 74 ? 14.504 -10.146 -50.564 1.00 27.66 74 LYS A O 1
ATOM 599 N N . ASN A 1 75 ? 15.377 -8.036 -50.615 1.00 26.97 75 ASN A N 1
ATOM 600 C CA . ASN A 1 75 ? 14.414 -7.240 -51.398 1.00 26.97 75 ASN A CA 1
ATOM 601 C C . ASN A 1 75 ? 13.381 -6.427 -50.600 1.00 26.97 75 ASN A C 1
ATOM 603 O O . ASN A 1 75 ? 12.258 -6.868 -50.381 1.00 26.97 75 ASN A O 1
ATOM 607 N N . VAL A 1 76 ? 13.734 -5.167 -50.326 1.00 24.94 76 VAL A N 1
ATOM 608 C CA . VAL A 1 76 ? 12.791 -4.039 -50.232 1.00 24.94 76 VAL A CA 1
ATOM 609 C C . VAL A 1 76 ? 13.309 -2.938 -51.180 1.00 24.94 76 VAL A C 1
ATOM 611 O O . VAL A 1 76 ? 14.528 -2.755 -51.248 1.00 24.94 76 VAL A O 1
ATOM 614 N N . PRO A 1 77 ? 12.463 -2.250 -51.973 1.00 24.08 77 PRO A N 1
ATOM 615 C CA . PRO A 1 77 ? 12.920 -1.278 -52.966 1.00 24.08 77 PRO A CA 1
ATOM 616 C C . PRO A 1 77 ? 13.421 0.005 -52.294 1.00 24.08 77 PRO A C 1
ATOM 618 O O . PRO A 1 77 ? 12.742 0.573 -51.443 1.00 24.08 77 PRO A O 1
ATOM 621 N N . THR A 1 78 ? 14.585 0.491 -52.717 1.00 24.16 78 THR A N 1
ATOM 622 C CA . THR A 1 78 ? 15.121 1.804 -52.347 1.00 24.16 78 THR A CA 1
ATOM 623 C C . THR A 1 78 ? 14.399 2.920 -53.112 1.00 24.16 78 THR A C 1
ATOM 625 O O . THR A 1 78 ? 14.362 2.922 -54.342 1.00 24.16 78 THR A O 1
ATOM 628 N N . VAL A 1 79 ? 13.841 3.893 -52.387 1.00 23.20 79 VAL A N 1
ATOM 629 C CA . VAL A 1 79 ? 13.339 5.171 -52.932 1.00 23.20 79 VAL A CA 1
ATOM 630 C C . VAL A 1 79 ? 14.449 6.227 -52.765 1.00 23.20 79 VAL A C 1
ATOM 632 O O . VAL A 1 79 ? 15.117 6.223 -51.730 1.00 23.20 79 VAL A O 1
ATOM 635 N N . PRO A 1 80 ? 14.723 7.100 -53.756 1.00 24.84 80 PRO A N 1
ATOM 636 C CA . PRO A 1 80 ? 15.911 7.949 -53.739 1.00 24.84 80 PRO A CA 1
ATOM 637 C C . PRO A 1 80 ? 15.730 9.164 -52.817 1.00 24.84 80 PRO A C 1
ATOM 639 O O . PRO A 1 80 ? 14.841 9.986 -53.029 1.00 24.84 80 PRO A O 1
ATOM 642 N N . LEU A 1 81 ? 16.603 9.293 -51.814 1.00 25.97 81 LEU A N 1
ATOM 643 C CA . LEU A 1 81 ? 16.672 10.451 -50.920 1.00 25.97 81 LEU A CA 1
ATOM 644 C C . LEU A 1 81 ? 17.388 11.631 -51.596 1.00 25.97 81 LEU A C 1
ATOM 646 O O . LEU A 1 81 ? 18.522 11.521 -52.069 1.00 25.97 81 LEU A O 1
ATOM 650 N N . TYR A 1 82 ? 16.696 12.769 -51.624 1.00 23.16 82 TYR A N 1
ATOM 651 C CA . TYR A 1 82 ? 17.199 14.074 -52.041 1.00 23.16 82 TYR A CA 1
ATOM 652 C C . TYR A 1 82 ? 18.307 14.567 -51.094 1.00 23.16 82 TYR A C 1
ATOM 654 O O . TYR A 1 82 ? 18.147 14.574 -49.877 1.00 23.16 82 TYR A O 1
ATOM 662 N N . LYS A 1 83 ? 19.420 15.040 -51.669 1.00 28.61 83 LYS A N 1
ATOM 663 C CA . LYS A 1 83 ? 20.445 15.833 -50.976 1.00 28.61 83 LYS A CA 1
ATOM 664 C C . LYS A 1 83 ? 19.938 17.264 -50.787 1.00 28.61 83 LYS A C 1
ATOM 666 O O . LYS A 1 83 ? 19.978 18.037 -51.741 1.00 28.61 83 LYS A O 1
ATOM 671 N N . GLN A 1 84 ? 19.548 17.637 -49.574 1.00 26.34 84 GLN A N 1
ATOM 672 C CA . GLN A 1 84 ? 19.623 19.020 -49.093 1.00 26.34 84 GLN A CA 1
ATOM 673 C C . GLN A 1 84 ? 19.671 19.031 -47.562 1.00 26.34 84 GLN A C 1
ATOM 675 O O . GLN A 1 84 ? 19.141 18.129 -46.922 1.00 26.34 84 GLN A O 1
ATOM 680 N N . ALA A 1 85 ? 20.397 20.001 -47.002 1.00 31.58 85 ALA A N 1
ATOM 681 C CA . ALA A 1 85 ? 20.647 20.144 -45.573 1.00 31.58 85 ALA A CA 1
ATOM 682 C C . ALA A 1 85 ? 19.326 20.276 -44.801 1.00 31.58 85 ALA A C 1
ATOM 684 O O . ALA A 1 85 ? 18.705 21.336 -44.809 1.00 31.58 85 ALA A O 1
ATOM 685 N N . ALA A 1 86 ? 18.910 19.180 -44.174 1.00 31.17 86 ALA A N 1
ATOM 686 C CA . ALA A 1 86 ? 17.770 19.136 -43.277 1.00 31.17 86 ALA A CA 1
ATOM 687 C C . ALA A 1 86 ? 18.096 19.916 -41.996 1.00 31.17 86 ALA A C 1
ATOM 689 O O . ALA A 1 86 ? 19.208 19.824 -41.465 1.00 31.17 86 ALA A O 1
ATOM 690 N N . SER A 1 87 ? 17.127 20.683 -41.501 1.00 44.22 87 SER A N 1
ATOM 691 C CA . SER A 1 87 ? 17.204 21.309 -40.178 1.00 44.22 87 SER A CA 1
ATOM 692 C C . SER A 1 87 ? 17.371 20.243 -39.075 1.00 44.22 87 SER A C 1
ATOM 694 O O . SER A 1 87 ? 17.126 19.053 -39.300 1.00 44.22 87 SER A O 1
ATOM 696 N N . ASN A 1 88 ? 17.783 20.649 -37.863 1.00 44.50 88 ASN A N 1
ATOM 697 C CA . ASN A 1 88 ? 17.926 19.727 -36.722 1.00 44.50 88 ASN A CA 1
ATOM 698 C C . ASN A 1 88 ? 16.649 18.893 -36.471 1.00 44.50 88 ASN A C 1
ATOM 700 O O . ASN A 1 88 ? 16.758 17.723 -36.104 1.00 44.50 88 ASN A O 1
ATOM 704 N N . ASP A 1 89 ? 15.469 19.457 -36.745 1.00 41.06 89 ASP A N 1
ATOM 705 C CA . ASP A 1 89 ? 14.171 18.810 -36.528 1.00 41.06 89 ASP A CA 1
ATOM 706 C C . ASP A 1 89 ? 13.801 17.802 -37.632 1.00 41.06 89 ASP A C 1
ATOM 708 O O . ASP A 1 89 ? 13.290 16.724 -37.333 1.00 41.06 89 ASP A O 1
ATOM 712 N N . GLU A 1 90 ? 14.123 18.075 -38.903 1.00 40.34 90 GLU A N 1
ATOM 713 C CA . GLU A 1 90 ? 13.872 17.141 -40.019 1.00 40.34 90 GLU A CA 1
ATOM 714 C C . GLU A 1 90 ? 14.752 15.885 -39.942 1.00 40.34 90 GLU A C 1
ATOM 716 O O . GLU A 1 90 ? 14.309 14.780 -40.271 1.00 40.34 90 GLU A O 1
ATOM 721 N N . PHE A 1 91 ? 15.994 16.026 -39.469 1.00 47.28 91 PHE A N 1
ATOM 722 C CA . PHE A 1 91 ? 16.877 14.882 -39.244 1.00 47.28 91 PHE A CA 1
ATOM 723 C C . PHE A 1 91 ? 16.331 13.968 -38.137 1.00 47.28 91 PHE A C 1
ATOM 725 O O . PHE A 1 91 ? 16.250 12.757 -38.327 1.00 47.28 91 PHE A O 1
ATOM 732 N N . LEU A 1 92 ? 15.904 14.538 -37.005 1.00 46.50 92 LEU A N 1
ATOM 733 C CA . LEU A 1 92 ? 15.319 13.775 -35.897 1.00 46.50 92 LEU A CA 1
ATOM 734 C C . LEU A 1 92 ? 13.985 13.121 -36.289 1.00 46.50 92 LEU A C 1
ATOM 736 O O . LEU A 1 92 ? 13.746 11.966 -35.934 1.00 46.50 92 LEU A O 1
ATOM 740 N N . ALA A 1 93 ? 13.169 13.802 -37.097 1.00 40.16 93 ALA A N 1
ATOM 741 C CA . ALA A 1 93 ? 11.952 13.236 -37.672 1.00 40.16 93 ALA A CA 1
ATOM 742 C C . ALA A 1 93 ? 12.247 12.053 -38.614 1.00 40.16 93 ALA A C 1
ATOM 744 O O . ALA A 1 93 ? 11.522 11.063 -38.597 1.00 40.16 93 ALA A O 1
ATOM 745 N N . THR A 1 94 ? 13.339 12.097 -39.384 1.00 38.38 94 THR A N 1
ATOM 746 C CA . THR A 1 94 ? 13.754 11.003 -40.288 1.00 38.38 94 THR A CA 1
ATOM 747 C C . THR A 1 94 ? 14.236 9.761 -39.522 1.00 38.38 94 THR A C 1
ATOM 749 O O . THR A 1 94 ? 13.979 8.631 -39.942 1.00 38.38 94 THR A O 1
ATOM 752 N N . VAL A 1 95 ? 14.888 9.949 -38.370 1.00 45.19 95 VAL A N 1
ATOM 753 C CA . VAL A 1 95 ? 15.285 8.857 -37.457 1.00 45.19 95 VAL A CA 1
ATOM 754 C C . VAL A 1 95 ? 14.060 8.215 -36.795 1.00 45.19 95 VAL A C 1
ATOM 756 O O . VAL A 1 95 ? 14.019 6.995 -36.636 1.00 45.19 95 VAL A O 1
ATOM 759 N N . ALA A 1 96 ? 13.038 9.014 -36.473 1.00 41.12 96 ALA A N 1
ATOM 760 C CA . ALA A 1 96 ? 11.774 8.544 -35.910 1.00 41.12 96 ALA A CA 1
ATOM 761 C C . ALA A 1 96 ? 10.864 7.840 -36.944 1.00 41.12 96 ALA A C 1
ATOM 763 O O . ALA A 1 96 ? 10.247 6.826 -36.626 1.00 41.12 96 ALA A O 1
ATOM 764 N N . LEU A 1 97 ? 10.800 8.325 -38.194 1.00 37.53 97 LEU A N 1
ATOM 765 C CA . LEU A 1 97 ? 9.891 7.801 -39.228 1.00 37.53 97 LEU A CA 1
ATOM 766 C C . LEU A 1 97 ? 10.325 6.462 -39.851 1.00 37.53 97 LEU A C 1
ATOM 768 O O . LEU A 1 97 ? 9.479 5.710 -40.332 1.00 37.53 97 LEU A O 1
ATOM 772 N N . ASN A 1 98 ? 11.622 6.140 -39.870 1.00 38.16 98 ASN A N 1
ATOM 773 C CA . ASN A 1 98 ? 12.158 5.003 -40.639 1.00 38.16 98 ASN A CA 1
ATOM 774 C C . ASN A 1 98 ? 11.874 3.604 -40.051 1.00 38.16 98 ASN A C 1
ATOM 776 O O . ASN A 1 98 ? 12.367 2.600 -40.570 1.00 38.16 98 ASN A O 1
ATOM 780 N N . LYS A 1 99 ? 11.088 3.496 -38.974 1.00 43.78 99 LYS A N 1
ATOM 781 C CA . LYS A 1 99 ? 10.788 2.221 -38.306 1.00 43.78 99 LYS A CA 1
ATOM 782 C C . LYS A 1 99 ? 9.307 2.129 -37.926 1.00 43.78 99 LYS A C 1
ATOM 784 O O . LYS A 1 99 ? 8.969 1.954 -36.761 1.00 43.78 99 LYS A O 1
ATOM 789 N N . GLN A 1 100 ? 8.409 2.228 -38.910 1.00 39.25 100 GLN A N 1
ATOM 790 C CA . GLN A 1 100 ? 7.017 1.819 -38.700 1.00 39.25 100 GLN A CA 1
ATOM 791 C C . GLN A 1 100 ? 6.976 0.345 -38.285 1.00 39.25 100 GLN A C 1
ATOM 793 O O . GLN A 1 100 ? 7.638 -0.461 -38.918 1.00 39.25 100 GLN A O 1
ATOM 798 N N . ILE A 1 101 ? 6.233 0.074 -37.209 1.00 37.97 101 ILE A N 1
ATOM 799 C CA . ILE A 1 101 ? 5.617 -1.153 -36.663 1.00 37.97 101 ILE A CA 1
ATOM 800 C C . ILE A 1 101 ? 6.485 -2.429 -36.485 1.00 37.97 101 ILE A C 1
ATOM 802 O O . ILE A 1 101 ? 6.686 -2.791 -35.326 1.00 37.97 101 ILE A O 1
ATOM 806 N N . PRO A 1 102 ? 7.081 -3.121 -37.486 1.00 36.72 102 PRO A N 1
ATOM 807 C CA . PRO A 1 102 ? 7.801 -4.376 -37.211 1.00 36.72 102 PRO A CA 1
ATOM 808 C C . PRO A 1 102 ? 9.154 -4.252 -36.480 1.00 36.72 102 PRO A C 1
ATOM 810 O O . PRO A 1 102 ? 9.784 -5.272 -36.217 1.00 36.72 102 PRO A O 1
ATOM 813 N N . LYS A 1 103 ? 9.635 -3.039 -36.157 1.00 42.78 103 LYS A N 1
ATOM 814 C CA . LYS A 1 103 ? 10.915 -2.802 -35.444 1.00 42.78 103 LYS A CA 1
ATOM 815 C C . LYS A 1 103 ? 10.762 -2.155 -34.056 1.00 42.78 103 LYS A C 1
ATOM 817 O O . LYS A 1 103 ? 11.760 -1.727 -33.482 1.00 42.78 103 LYS A O 1
ATOM 822 N N . LEU A 1 104 ? 9.547 -2.120 -33.501 1.00 40.06 104 LEU A N 1
ATOM 823 C CA . LEU A 1 104 ? 9.281 -1.629 -32.136 1.00 40.06 104 LEU A CA 1
ATOM 824 C C . LEU A 1 104 ? 10.027 -2.439 -31.054 1.00 40.06 104 LEU A C 1
ATOM 826 O O . LEU A 1 104 ? 10.327 -1.913 -29.992 1.00 40.06 104 LEU A O 1
ATOM 830 N N . TYR A 1 105 ? 10.395 -3.691 -31.343 1.00 38.16 105 TYR A N 1
ATOM 831 C CA . TYR A 1 105 ? 10.985 -4.628 -30.381 1.00 38.16 105 TYR A CA 1
ATOM 832 C C . TYR A 1 105 ? 12.348 -4.203 -29.793 1.00 38.16 105 TYR A C 1
ATOM 834 O O . TYR A 1 105 ? 12.599 -4.439 -28.616 1.00 38.16 105 TYR A O 1
ATOM 842 N N . ASP A 1 106 ? 13.202 -3.517 -30.561 1.00 40.47 106 ASP A N 1
ATOM 843 C CA . ASP A 1 106 ? 14.547 -3.115 -30.099 1.00 40.47 106 ASP A CA 1
ATOM 844 C C . ASP A 1 106 ? 14.537 -1.901 -29.144 1.00 40.47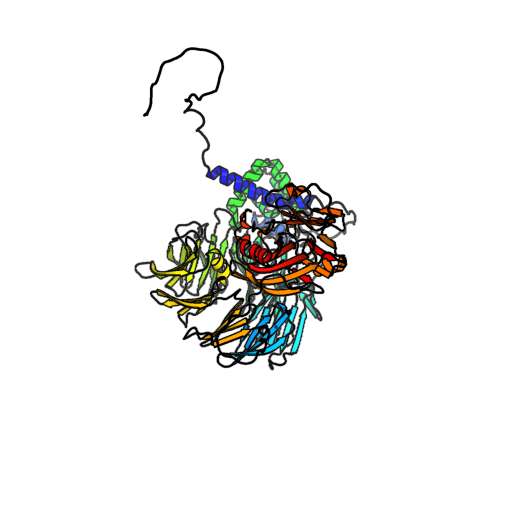 106 ASP A C 1
ATOM 846 O O . ASP A 1 106 ? 15.591 -1.497 -28.653 1.00 40.47 106 ASP A O 1
ATOM 850 N N . GLN A 1 107 ? 13.370 -1.297 -28.880 1.00 42.12 107 GLN A N 1
ATOM 851 C CA . GLN A 1 107 ? 13.206 -0.226 -27.884 1.00 42.12 107 GLN A CA 1
ATOM 852 C C . GLN A 1 107 ? 12.941 -0.756 -26.465 1.00 42.12 107 GLN A C 1
ATOM 854 O O . GLN A 1 107 ? 13.010 0.012 -25.506 1.00 42.12 107 GLN A O 1
ATOM 859 N N . PHE A 1 108 ? 12.673 -2.055 -26.312 1.00 43.38 108 PHE A N 1
ATOM 860 C CA . PHE A 1 108 ? 12.267 -2.649 -25.043 1.00 43.38 108 PHE A CA 1
ATOM 861 C C . PHE A 1 108 ? 13.406 -3.448 -24.424 1.00 43.38 108 PHE A C 1
ATOM 863 O O . PHE A 1 108 ? 13.650 -4.591 -24.802 1.00 43.38 108 PHE A O 1
ATOM 870 N N . LYS A 1 109 ? 14.093 -2.833 -23.458 1.00 36.84 109 LYS A N 1
ATOM 871 C CA . LYS A 1 109 ? 14.752 -3.481 -22.310 1.00 36.84 109 LYS A CA 1
ATOM 872 C C . LYS A 1 109 ? 15.582 -2.438 -21.579 1.00 36.84 109 LYS A C 1
ATOM 874 O O . LYS A 1 109 ? 16.725 -2.228 -21.944 1.00 36.84 109 LYS A O 1
ATOM 879 N N . THR A 1 110 ? 15.006 -1.832 -20.547 1.00 31.53 110 THR A N 1
ATOM 880 C CA . THR A 1 110 ? 15.693 -1.456 -19.297 1.00 31.53 110 THR A CA 1
ATOM 881 C C . THR A 1 110 ? 14.695 -0.709 -18.426 1.00 31.53 110 THR A C 1
ATOM 883 O O . THR A 1 110 ? 14.567 0.505 -18.539 1.00 31.53 110 THR A O 1
ATOM 886 N N . THR A 1 111 ? 13.952 -1.444 -17.603 1.00 29.95 111 THR A N 1
ATOM 887 C CA . THR A 1 111 ? 13.490 -1.120 -16.236 1.00 29.95 111 THR A CA 1
ATOM 888 C C . THR A 1 111 ? 12.186 -1.853 -15.955 1.00 29.95 111 THR A C 1
ATOM 890 O O . THR A 1 111 ? 11.312 -1.970 -16.808 1.00 29.95 111 THR A O 1
ATOM 893 N N . THR A 1 112 ? 12.096 -2.368 -14.737 1.00 27.22 112 THR A N 1
ATOM 894 C CA . THR A 1 112 ? 10.890 -2.910 -14.118 1.00 27.22 112 THR A CA 1
ATOM 895 C C . THR A 1 112 ? 9.756 -1.872 -14.193 1.00 27.22 112 THR A C 1
ATOM 897 O O . THR A 1 112 ? 10.035 -0.690 -13.966 1.00 27.22 112 THR A O 1
ATOM 900 N N . PRO A 1 113 ? 8.501 -2.261 -14.476 1.00 27.42 113 PRO A N 1
ATOM 901 C CA . PRO A 1 113 ? 7.386 -1.320 -14.538 1.00 27.42 113 PRO A CA 1
ATOM 902 C C . PRO A 1 113 ? 7.206 -0.553 -13.221 1.00 27.42 113 PRO A C 1
ATOM 904 O O . PRO A 1 113 ? 7.204 -1.151 -12.144 1.00 27.42 113 PRO A O 1
ATOM 907 N N . ARG A 1 114 ? 7.007 0.767 -13.306 1.00 32.81 114 ARG A N 1
ATOM 908 C CA . ARG A 1 114 ? 6.383 1.576 -12.247 1.00 32.81 114 ARG A CA 1
ATOM 909 C C . ARG A 1 114 ? 5.038 2.064 -12.766 1.00 32.81 114 ARG A C 1
ATOM 911 O O . ARG A 1 114 ? 4.961 3.118 -13.379 1.00 32.81 114 ARG A O 1
ATOM 918 N N . PHE A 1 115 ? 3.991 1.287 -12.532 1.00 36.53 115 PHE A N 1
ATOM 919 C CA . PHE A 1 115 ? 2.631 1.795 -12.662 1.00 36.53 115 PHE A CA 1
ATOM 920 C C . PHE A 1 115 ? 2.386 2.742 -11.478 1.00 36.53 115 PHE A C 1
ATOM 922 O O . PHE A 1 115 ? 2.249 2.285 -10.348 1.00 36.53 115 PHE A O 1
ATOM 929 N N . GLU A 1 116 ? 2.394 4.056 -11.701 1.00 39.09 116 GLU A N 1
ATOM 930 C CA . GLU A 1 116 ? 1.774 5.008 -10.765 1.00 39.09 116 GLU A CA 1
ATOM 931 C C . GLU A 1 116 ? 0.347 5.266 -11.255 1.00 39.09 116 GLU A C 1
ATOM 933 O O . GLU A 1 116 ? 0.019 6.318 -11.798 1.00 39.09 116 GLU A O 1
ATOM 938 N N . THR A 1 117 ? -0.504 4.248 -11.131 1.00 40.19 117 THR A N 1
ATOM 939 C CA . THR A 1 117 ? -1.910 4.316 -11.530 1.00 40.19 117 THR A CA 1
ATOM 940 C C . THR A 1 117 ? -2.736 4.825 -10.361 1.00 40.19 117 THR A C 1
ATOM 942 O O . THR A 1 117 ? -2.758 4.262 -9.277 1.00 40.19 117 THR A O 1
ATOM 945 N N . GLN A 1 118 ? -3.407 5.953 -10.559 1.00 41.22 118 GLN A N 1
ATOM 946 C CA . GLN A 1 118 ? -4.167 6.633 -9.509 1.00 41.22 118 GLN A CA 1
ATOM 947 C C . GLN A 1 118 ? -5.481 5.929 -9.130 1.00 41.22 118 GLN A C 1
ATOM 949 O O . GLN A 1 118 ? -6.034 6.219 -8.065 1.00 41.22 118 GLN A O 1
ATOM 954 N N . GLU A 1 119 ? -5.966 5.018 -9.970 1.00 49.53 119 GLU A N 1
ATOM 955 C CA . GLU A 1 119 ? -7.059 4.105 -9.649 1.00 49.53 119 GLU A CA 1
ATOM 956 C C . GLU A 1 119 ? -6.522 2.687 -9.512 1.00 49.53 119 GLU A C 1
ATOM 958 O O . GLU A 1 119 ? -6.907 1.795 -10.266 1.00 49.53 119 GLU A O 1
ATOM 963 N N . ASP A 1 120 ? -5.629 2.471 -8.549 1.00 52.94 120 ASP A N 1
ATOM 964 C CA . ASP A 1 120 ? -5.319 1.113 -8.127 1.00 52.94 120 ASP A CA 1
ATOM 965 C C . ASP A 1 120 ? -6.634 0.341 -7.942 1.00 52.94 120 ASP A C 1
ATOM 967 O O . ASP A 1 120 ? -7.629 0.869 -7.429 1.00 52.94 120 ASP A O 1
ATOM 971 N N . LEU A 1 121 ? -6.645 -0.913 -8.389 1.00 60.25 121 LEU A N 1
ATOM 972 C CA . LEU A 1 121 ? -7.747 -1.851 -8.186 1.00 60.25 121 LEU A CA 1
ATOM 973 C 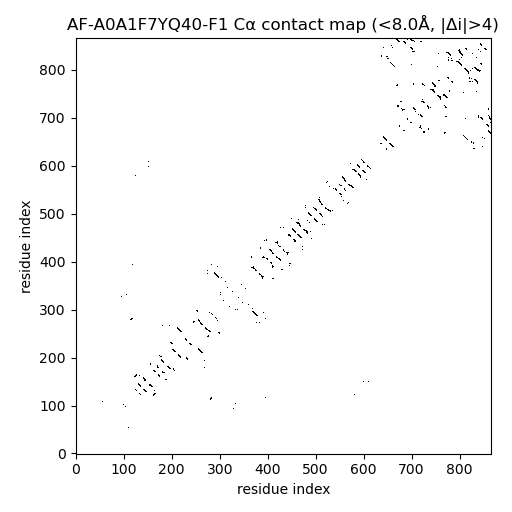C . LEU A 1 121 ? -7.809 -2.270 -6.711 1.00 60.25 121 LEU A C 1
ATOM 975 O O . LEU A 1 121 ? -7.686 -3.444 -6.364 1.00 60.25 121 LEU A O 1
ATOM 979 N N . THR A 1 122 ? -7.931 -1.286 -5.825 1.00 65.94 122 THR A N 1
ATOM 980 C CA . THR A 1 122 ? -8.047 -1.481 -4.394 1.00 65.94 122 THR A CA 1
ATOM 981 C C . THR A 1 122 ? -9.428 -2.009 -4.071 1.00 65.94 122 THR A C 1
ATOM 983 O O . THR A 1 122 ? -10.436 -1.629 -4.676 1.00 65.94 122 THR A O 1
ATOM 986 N N . LEU A 1 123 ? -9.465 -2.879 -3.068 1.00 72.19 123 LEU A N 1
ATOM 987 C CA . LEU A 1 123 ? -10.702 -3.273 -2.425 1.00 72.19 123 LEU A CA 1
ATOM 988 C C . LEU A 1 123 ? -11.328 -2.025 -1.810 1.00 72.19 123 LEU A C 1
ATOM 990 O O . LEU A 1 123 ? -10.768 -1.422 -0.897 1.00 72.19 123 LEU A O 1
ATOM 994 N N . ASN A 1 124 ? -12.477 -1.629 -2.343 1.00 80.56 124 ASN A N 1
ATOM 995 C CA . ASN A 1 124 ? -13.195 -0.447 -1.899 1.00 80.56 124 ASN A CA 1
ATOM 996 C C . ASN A 1 124 ? -14.594 -0.868 -1.478 1.00 80.56 124 ASN A C 1
ATOM 998 O O . ASN A 1 124 ? -15.267 -1.605 -2.197 1.00 80.56 124 ASN A O 1
ATOM 1002 N N . SER A 1 125 ? -15.025 -0.378 -0.320 1.00 85.44 125 SER A N 1
ATOM 1003 C CA . SER A 1 125 ? -16.433 -0.455 0.051 1.00 85.44 125 SER A CA 1
ATOM 1004 C C . SER A 1 125 ? -17.240 0.526 -0.802 1.00 85.44 125 SER A C 1
ATOM 1006 O O . SER A 1 125 ? -16.706 1.540 -1.256 1.00 85.44 125 SER A O 1
ATOM 1008 N N . ILE A 1 126 ? -18.532 0.269 -0.973 1.00 87.44 126 ILE A N 1
ATOM 1009 C CA . ILE A 1 126 ? -19.466 1.204 -1.607 1.00 87.44 126 ILE A CA 1
ATOM 1010 C C . ILE A 1 126 ? -20.773 1.280 -0.821 1.00 87.44 126 ILE A C 1
ATOM 1012 O O . ILE A 1 126 ? -21.178 0.317 -0.169 1.00 87.44 126 ILE A O 1
ATOM 1016 N N . VAL A 1 127 ? -21.445 2.428 -0.904 1.00 85.19 127 VAL A N 1
ATOM 1017 C CA . VAL A 1 127 ? -22.782 2.639 -0.339 1.00 85.19 127 VAL A CA 1
ATOM 1018 C C . VAL A 1 127 ? -23.705 3.132 -1.443 1.00 85.19 127 VAL A C 1
ATOM 1020 O O . VAL A 1 127 ? -23.383 4.101 -2.126 1.00 85.19 127 VAL A O 1
ATOM 1023 N N . SER A 1 128 ? -24.841 2.462 -1.629 1.00 84.81 128 SER A N 1
ATOM 1024 C CA . SER A 1 128 ? -25.829 2.800 -2.655 1.00 84.81 128 SER A CA 1
ATOM 1025 C C . SER A 1 128 ? -27.239 2.596 -2.131 1.00 84.81 128 SER A C 1
ATOM 1027 O O . SER A 1 128 ? -27.620 1.490 -1.741 1.00 84.81 128 SER A O 1
ATOM 1029 N N . GLY A 1 129 ? -28.025 3.674 -2.119 1.00 84.00 129 GLY A N 1
ATOM 1030 C CA . GLY A 1 129 ? -29.353 3.655 -1.516 1.00 84.00 129 GLY A CA 1
ATOM 1031 C C . GLY A 1 129 ? -29.275 3.136 -0.082 1.00 84.00 129 GLY A C 1
ATOM 1032 O O . GLY A 1 129 ? -28.499 3.636 0.719 1.00 84.00 129 GLY A O 1
ATOM 1033 N N . GLU A 1 130 ? -30.051 2.112 0.245 1.00 86.75 130 GLU A N 1
ATOM 1034 C CA . GLU A 1 130 ? -30.044 1.487 1.571 1.00 86.75 130 GLU A CA 1
ATOM 1035 C C . GLU A 1 130 ? -28.975 0.391 1.741 1.00 86.75 130 GLU A C 1
ATOM 1037 O O . GLU A 1 130 ? -29.038 -0.321 2.728 1.00 86.75 130 GLU A O 1
ATOM 1042 N N . TYR A 1 131 ? -28.013 0.202 0.831 1.00 90.25 131 TYR A N 1
ATOM 1043 C CA . TYR A 1 131 ? -27.051 -0.908 0.916 1.00 90.25 131 TYR A CA 1
ATOM 1044 C C . TYR A 1 131 ? -25.606 -0.448 1.118 1.00 90.25 131 TYR A C 1
ATOM 1046 O O . TYR A 1 131 ? -25.157 0.511 0.493 1.00 90.25 131 TYR A O 1
ATOM 1054 N N . ILE A 1 132 ? -24.867 -1.185 1.949 1.00 89.44 132 ILE A N 1
ATOM 1055 C CA . ILE A 1 132 ? -23.410 -1.108 2.103 1.00 89.44 132 ILE A CA 1
ATOM 1056 C C . ILE A 1 132 ? -22.829 -2.405 1.549 1.00 89.44 132 ILE A C 1
ATOM 1058 O O . ILE A 1 132 ? -23.244 -3.489 1.947 1.00 89.44 132 ILE A O 1
ATOM 1062 N N . ILE A 1 133 ? -21.856 -2.315 0.654 1.00 90.81 133 ILE A N 1
ATOM 1063 C CA . ILE A 1 133 ? -21.177 -3.474 0.077 1.00 90.81 133 ILE A CA 1
ATOM 1064 C C . ILE A 1 133 ? -19.708 -3.345 0.443 1.00 90.81 133 ILE A C 1
ATOM 1066 O O . ILE A 1 133 ? -19.050 -2.395 0.019 1.00 90.81 133 ILE A O 1
ATOM 1070 N N . ALA A 1 134 ? -19.221 -4.256 1.281 1.00 88.31 134 ALA A N 1
ATOM 1071 C CA . ALA A 1 134 ? -17.899 -4.158 1.881 1.00 88.31 134 ALA A CA 1
ATOM 1072 C C . ALA A 1 134 ? -17.104 -5.461 1.694 1.00 88.31 134 ALA A C 1
ATOM 1074 O O . ALA A 1 134 ? -17.640 -6.548 1.939 1.00 88.31 134 ALA A O 1
ATOM 1075 N N . PRO A 1 135 ? -15.831 -5.376 1.278 1.00 85.06 135 PRO A N 1
ATOM 1076 C CA . PRO A 1 135 ? -14.951 -6.532 1.200 1.00 85.06 135 PRO A CA 1
ATOM 1077 C C . PRO A 1 135 ? -14.651 -7.076 2.605 1.00 85.06 135 PRO A C 1
ATOM 1079 O O . PRO A 1 135 ? -14.551 -6.332 3.577 1.00 85.06 135 PRO A O 1
ATOM 1082 N N . HIS A 1 136 ? -14.481 -8.389 2.715 1.00 79.56 136 HIS A N 1
ATOM 1083 C CA . HIS A 1 136 ? -14.055 -9.076 3.928 1.00 79.56 136 HIS A CA 1
ATOM 1084 C C . HIS A 1 136 ? -12.822 -9.933 3.625 1.00 79.56 136 HIS A C 1
ATOM 1086 O O . HIS A 1 136 ? -12.897 -11.141 3.369 1.00 79.56 136 HIS A O 1
ATOM 1092 N N . GLU A 1 137 ? -11.658 -9.284 3.687 1.00 67.50 137 GLU A N 1
ATOM 1093 C CA . GLU A 1 137 ? -10.367 -9.846 3.271 1.00 67.50 137 GLU A CA 1
ATOM 1094 C C . GLU A 1 137 ? -10.042 -11.185 3.946 1.00 67.50 137 GLU A C 1
ATOM 1096 O O . GLU A 1 137 ? -9.523 -12.094 3.310 1.00 67.50 137 GLU A O 1
ATOM 1101 N N . GLN A 1 138 ? -10.395 -11.365 5.224 1.00 66.75 138 GLN A N 1
ATOM 1102 C CA . GLN A 1 138 ? -10.057 -12.596 5.952 1.00 66.75 138 GLN A CA 1
ATOM 1103 C C . GLN A 1 138 ? -10.715 -13.858 5.383 1.00 66.75 138 GLN A C 1
ATOM 1105 O O . GLN A 1 138 ? -10.188 -14.952 5.581 1.00 66.75 138 GLN A O 1
ATOM 1110 N N . LYS A 1 139 ? -11.875 -13.728 4.731 1.00 67.31 139 LYS A N 1
ATOM 1111 C CA . LYS A 1 139 ? -12.595 -14.865 4.135 1.00 67.31 139 LYS A CA 1
ATOM 1112 C C . LYS A 1 139 ? -12.567 -14.858 2.610 1.00 67.31 139 LYS A C 1
ATOM 1114 O O . LYS A 1 139 ? -13.143 -15.759 2.018 1.00 67.31 139 LYS A O 1
ATOM 1119 N N . ASN A 1 140 ? -11.889 -13.891 1.992 1.00 80.00 140 ASN A N 1
ATOM 1120 C CA . ASN A 1 140 ? -11.938 -13.670 0.549 1.00 80.00 140 ASN A CA 1
ATOM 1121 C C . ASN A 1 140 ? -13.373 -13.566 -0.006 1.00 80.00 140 ASN A C 1
ATOM 1123 O O . ASN A 1 140 ? -13.672 -14.121 -1.058 1.00 80.00 140 ASN A O 1
ATOM 1127 N N . GLU A 1 141 ? -14.253 -12.859 0.706 1.00 87.00 141 GLU A N 1
ATOM 1128 C CA . GLU A 1 141 ? -15.654 -12.654 0.315 1.00 87.00 141 GLU A CA 1
ATOM 1129 C C . GLU A 1 141 ? -16.004 -11.161 0.348 1.00 87.00 141 GLU A C 1
ATOM 1131 O O . GLU A 1 141 ? -15.393 -10.388 1.084 1.00 87.00 141 GLU A O 1
ATOM 1136 N N . THR A 1 142 ? -17.022 -10.757 -0.400 1.00 90.81 142 THR A N 1
ATOM 1137 C CA . THR A 1 142 ? -17.669 -9.448 -0.300 1.00 90.81 142 THR A CA 1
ATOM 1138 C C . THR A 1 142 ? -19.022 -9.608 0.368 1.00 90.81 142 THR A C 1
ATOM 1140 O O . THR A 1 142 ? -19.805 -10.487 0.015 1.00 90.81 142 THR A O 1
ATOM 1143 N N . ARG A 1 143 ? -19.322 -8.749 1.339 1.00 90.88 143 ARG A N 1
ATOM 1144 C CA . ARG A 1 143 ? -20.540 -8.825 2.145 1.00 90.88 143 ARG A CA 1
ATOM 1145 C C . ARG A 1 143 ? -21.448 -7.652 1.843 1.00 90.88 143 ARG A C 1
ATOM 1147 O O . ARG A 1 143 ? -20.990 -6.518 1.706 1.00 90.88 143 ARG A O 1
ATOM 1154 N N . ILE A 1 144 ? -22.735 -7.944 1.733 1.00 92.44 144 ILE A N 1
ATOM 1155 C CA . ILE A 1 144 ? -23.776 -6.972 1.424 1.00 92.44 144 ILE A CA 1
ATOM 1156 C C . ILE A 1 144 ? -24.603 -6.771 2.680 1.00 92.44 144 ILE A C 1
ATOM 1158 O O . ILE A 1 144 ? -25.137 -7.723 3.250 1.00 92.44 144 ILE A O 1
ATOM 1162 N N . PHE A 1 145 ? -24.738 -5.519 3.080 1.00 91.56 145 PHE A N 1
ATOM 1163 C CA . PHE A 1 145 ? -25.506 -5.100 4.231 1.00 91.56 145 PHE A CA 1
ATOM 1164 C C . PHE A 1 145 ? -26.600 -4.130 3.816 1.00 91.56 145 PHE A C 1
ATOM 1166 O O . PHE A 1 145 ? -26.418 -3.352 2.883 1.00 91.56 145 PHE A O 1
ATOM 1173 N N . LYS A 1 146 ? -27.719 -4.150 4.530 1.00 90.88 146 LYS A N 1
ATOM 1174 C CA . LYS A 1 146 ? -28.825 -3.216 4.383 1.00 90.88 146 LYS A CA 1
ATOM 1175 C C . LYS A 1 146 ? -28.877 -2.291 5.593 1.00 90.88 146 LYS A C 1
ATOM 1177 O O . LYS A 1 146 ? -28.845 -2.733 6.734 1.00 90.88 146 LYS A O 1
ATOM 1182 N N . LEU A 1 147 ? -28.970 -1.002 5.327 1.00 88.00 147 LEU A N 1
ATOM 1183 C CA . LEU A 1 147 ? -29.242 0.058 6.277 1.00 88.00 147 LEU A CA 1
ATOM 1184 C C . LEU A 1 147 ? -30.726 0.036 6.635 1.00 88.00 147 LEU A C 1
ATOM 1186 O O . LEU A 1 147 ? -31.594 0.151 5.770 1.00 88.00 147 LEU A O 1
ATOM 1190 N N . VAL A 1 148 ? -31.010 -0.075 7.925 1.00 85.75 148 VAL A N 1
ATOM 1191 C CA . VAL A 1 148 ? -32.363 -0.069 8.483 1.00 85.75 148 VAL A CA 1
ATOM 1192 C C . VAL A 1 148 ? -32.377 0.984 9.579 1.00 85.75 148 VAL A C 1
ATOM 1194 O O . VAL A 1 148 ? -31.683 0.788 10.562 1.00 85.75 148 VAL A O 1
ATOM 1197 N N . GLU A 1 149 ? -33.092 2.102 9.396 1.00 81.88 149 GLU A N 1
ATOM 1198 C CA . GLU A 1 149 ? -33.187 3.262 10.318 1.00 81.88 149 GLU A CA 1
ATOM 1199 C C . GLU A 1 149 ? -32.227 3.239 11.531 1.00 81.88 149 GLU A C 1
ATOM 1201 O O . GLU A 1 149 ? -32.578 2.795 12.622 1.00 81.88 149 GLU A O 1
ATOM 1206 N N . GLY A 1 150 ? -30.993 3.719 11.332 1.00 77.81 150 GLY A N 1
ATOM 1207 C CA . GLY A 1 150 ? -29.979 3.822 12.391 1.00 77.81 150 GLY A CA 1
ATOM 1208 C C . GLY A 1 150 ? -29.210 2.533 12.713 1.00 77.81 150 GLY A C 1
ATOM 1209 O O . GLY A 1 150 ? -28.341 2.561 13.572 1.00 77.81 150 GLY A O 1
ATOM 1210 N N . SER A 1 151 ? -29.477 1.435 12.012 1.00 85.81 151 SER A N 1
ATOM 1211 C CA . SER A 1 151 ? -28.827 0.130 12.159 1.00 85.81 151 SER A CA 1
ATOM 1212 C C . SER A 1 151 ? -28.423 -0.469 10.814 1.00 85.81 151 SER A C 1
ATOM 1214 O O . SER A 1 151 ? -28.760 0.065 9.750 1.00 85.81 151 SER A O 1
ATOM 1216 N N . VAL A 1 152 ? -27.684 -1.575 10.852 1.00 90.44 152 VAL A N 1
ATOM 1217 C CA . VAL A 1 152 ? -27.281 -2.312 9.656 1.00 90.44 152 VAL A CA 1
ATOM 1218 C C . VAL A 1 152 ? -27.452 -3.824 9.840 1.00 90.44 152 VAL A C 1
ATOM 1220 O O . VAL A 1 152 ? -27.034 -4.404 10.839 1.00 90.44 152 VAL A O 1
ATOM 1223 N N . GLU A 1 153 ? -28.053 -4.480 8.849 1.00 90.19 153 GLU A N 1
ATOM 1224 C CA . GLU A 1 153 ? -28.247 -5.931 8.808 1.00 90.19 153 GLU A CA 1
ATOM 1225 C C . GLU A 1 153 ? -27.479 -6.556 7.642 1.00 90.19 153 GLU A C 1
ATOM 1227 O O . GLU A 1 153 ? -27.434 -6.005 6.546 1.00 90.19 153 GLU A O 1
ATOM 1232 N N . GLU A 1 154 ? -26.866 -7.719 7.850 1.00 90.69 154 GLU A N 1
ATOM 1233 C CA . GLU A 1 154 ? -26.257 -8.468 6.751 1.00 90.69 154 GLU A CA 1
ATOM 1234 C C . GLU A 1 154 ? -27.329 -9.163 5.912 1.00 90.69 154 GLU A C 1
ATOM 1236 O O . GLU A 1 154 ? -28.203 -9.854 6.437 1.00 90.69 154 GLU A O 1
ATOM 1241 N N . VAL A 1 155 ? -27.237 -8.988 4.598 1.00 92.56 155 VAL A N 1
ATOM 1242 C CA . VAL A 1 155 ? -28.194 -9.500 3.617 1.00 92.56 155 VAL A CA 1
ATOM 1243 C C . VAL A 1 155 ? -27.688 -10.802 3.006 1.00 92.56 155 VAL A C 1
ATOM 1245 O O . VAL A 1 155 ? -28.418 -11.791 2.983 1.00 92.56 155 VAL A O 1
ATOM 1248 N N . THR A 1 156 ? -26.456 -10.795 2.491 1.00 93.06 156 THR A N 1
ATOM 1249 C CA . THR A 1 156 ? -25.813 -11.947 1.844 1.00 93.06 156 THR A CA 1
ATOM 1250 C C . THR A 1 156 ? -24.304 -11.723 1.686 1.00 93.06 156 THR A C 1
ATOM 1252 O O . THR A 1 156 ? -23.797 -10.624 1.929 1.00 93.06 156 THR A O 1
ATOM 1255 N N . THR A 1 157 ? -23.597 -12.749 1.216 1.00 91.38 157 THR A N 1
ATOM 1256 C CA . THR A 1 157 ? -22.189 -12.697 0.808 1.00 91.38 157 THR A CA 1
ATOM 1257 C C . THR A 1 157 ? -22.013 -13.126 -0.653 1.00 91.38 157 THR A C 1
ATOM 1259 O O . THR A 1 157 ? -22.874 -13.798 -1.227 1.00 91.38 157 THR A O 1
ATOM 1262 N N . ILE A 1 158 ? -20.912 -12.696 -1.271 1.00 91.12 158 ILE A N 1
ATOM 1263 C CA . ILE A 1 158 ? -20.461 -13.080 -2.613 1.00 91.12 158 ILE A CA 1
ATOM 1264 C C . ILE A 1 158 ? -18.989 -13.482 -2.508 1.00 91.12 158 ILE A C 1
ATOM 1266 O O . ILE A 1 158 ? -18.185 -12.714 -1.985 1.00 91.12 158 ILE A O 1
ATOM 1270 N N . ASP A 1 159 ? -18.620 -14.639 -3.053 1.00 89.94 159 ASP A N 1
ATOM 1271 C CA . ASP A 1 159 ? -17.242 -15.157 -3.059 1.00 89.94 159 ASP A CA 1
ATOM 1272 C C . ASP A 1 159 ? -16.364 -14.478 -4.135 1.00 89.94 159 ASP A C 1
ATOM 1274 O O . ASP A 1 159 ? -15.715 -15.136 -4.946 1.00 89.94 159 ASP A O 1
ATOM 1278 N N . GLU A 1 160 ? -16.378 -13.145 -4.176 1.00 89.00 160 GLU A N 1
ATOM 1279 C CA . GLU A 1 160 ? -15.570 -12.325 -5.082 1.00 89.00 160 GLU A CA 1
ATOM 1280 C C . GLU A 1 160 ? -14.921 -11.163 -4.327 1.00 89.00 160 GLU A C 1
ATOM 1282 O O . GLU A 1 160 ? -15.504 -10.580 -3.409 1.00 89.00 160 GLU A O 1
ATOM 1287 N N . LEU A 1 161 ? -13.705 -10.810 -4.743 1.00 87.44 161 LEU A N 1
ATOM 1288 C CA . LEU A 1 161 ? -12.938 -9.674 -4.241 1.00 87.44 161 LEU A CA 1
ATOM 1289 C C . LEU A 1 161 ? -12.371 -8.878 -5.419 1.00 87.44 161 LEU A C 1
ATOM 1291 O O . LEU A 1 161 ? -11.855 -9.447 -6.376 1.00 87.44 161 LEU A O 1
ATOM 1295 N N . GLY A 1 162 ? -12.426 -7.554 -5.324 1.00 87.12 162 GLY A N 1
ATOM 1296 C CA . GLY A 1 162 ? -11.877 -6.627 -6.311 1.00 87.12 162 GLY A CA 1
ATOM 1297 C C . GLY A 1 162 ? -12.362 -5.203 -6.054 1.00 87.12 162 GLY A C 1
ATOM 1298 O O . GLY A 1 162 ? -13.027 -4.938 -5.049 1.00 87.12 162 GLY A O 1
ATOM 1299 N N . LYS A 1 163 ? -12.068 -4.285 -6.976 1.00 89.44 163 LYS A N 1
ATOM 1300 C CA . LYS A 1 163 ? -12.727 -2.976 -6.999 1.00 89.44 163 LYS A CA 1
ATOM 1301 C C . LYS A 1 163 ? -14.220 -3.205 -7.240 1.00 89.44 163 LYS A C 1
ATOM 1303 O O . LYS A 1 163 ? -14.597 -3.811 -8.243 1.00 89.44 163 LYS A O 1
ATOM 1308 N N . ILE A 1 164 ? -15.044 -2.743 -6.303 1.00 91.81 164 ILE A N 1
ATOM 1309 C CA . ILE A 1 164 ? -16.497 -2.927 -6.321 1.00 91.81 164 ILE A CA 1
ATOM 1310 C C . ILE A 1 164 ? -17.139 -1.699 -6.970 1.00 91.81 164 ILE A C 1
ATOM 1312 O O . ILE A 1 164 ? -16.852 -0.571 -6.569 1.00 91.81 164 ILE A O 1
ATOM 1316 N N . ILE A 1 165 ? -18.006 -1.907 -7.960 1.00 90.19 165 ILE A N 1
ATOM 1317 C CA . ILE A 1 165 ? -18.759 -0.837 -8.631 1.00 90.19 165 ILE A CA 1
ATOM 1318 C C . ILE A 1 165 ? -20.226 -1.268 -8.717 1.00 90.19 165 ILE A C 1
ATOM 1320 O O . ILE A 1 165 ? -20.517 -2.344 -9.227 1.00 90.19 165 ILE A O 1
ATOM 1324 N N . LEU A 1 166 ? -21.157 -0.450 -8.222 1.00 89.06 166 LEU A N 1
ATOM 1325 C CA . LEU A 1 166 ? -22.598 -0.712 -8.318 1.00 89.06 166 LEU A CA 1
ATOM 1326 C C . LEU A 1 166 ? -23.250 0.308 -9.244 1.00 89.06 166 LEU A C 1
ATOM 1328 O O . LEU A 1 166 ? -23.169 1.507 -8.993 1.00 89.06 166 LEU A O 1
ATOM 1332 N N . ILE A 1 167 ? -23.915 -0.187 -10.285 1.00 85.69 167 ILE A N 1
ATOM 1333 C CA . ILE A 1 167 ? -24.496 0.618 -11.358 1.00 85.69 167 ILE A CA 1
ATOM 1334 C C . ILE A 1 167 ? -25.917 0.128 -11.599 1.00 85.69 167 ILE A C 1
ATOM 1336 O O . ILE A 1 167 ? -26.124 -0.986 -12.078 1.00 85.69 167 ILE A O 1
ATOM 1340 N N . GLY A 1 168 ? -26.912 0.938 -11.235 1.00 84.06 168 GLY A N 1
ATOM 1341 C CA . GLY A 1 168 ? -28.306 0.496 -11.247 1.00 84.06 168 GLY A CA 1
ATOM 1342 C C . GLY A 1 168 ? -28.485 -0.774 -10.407 1.00 84.06 168 GLY A C 1
ATOM 1343 O O . GLY A 1 168 ? -28.269 -0.758 -9.199 1.00 84.06 168 GLY A O 1
ATOM 1344 N N . ASP A 1 169 ? -28.856 -1.875 -11.058 1.00 88.44 169 ASP A N 1
ATOM 1345 C CA . ASP A 1 169 ? -29.011 -3.202 -10.458 1.00 88.44 169 ASP A CA 1
ATOM 1346 C C . ASP A 1 169 ? -27.873 -4.167 -10.845 1.00 88.44 169 ASP A C 1
ATOM 1348 O O . ASP A 1 169 ? -28.076 -5.380 -10.878 1.00 88.44 169 ASP A O 1
ATOM 1352 N N . LYS A 1 170 ? -26.684 -3.659 -11.183 1.00 91.69 170 LYS A N 1
ATOM 1353 C CA . LYS A 1 170 ? -25.504 -4.462 -11.531 1.00 91.69 170 LYS A CA 1
ATOM 1354 C C . LYS A 1 170 ? -24.368 -4.182 -10.562 1.00 91.69 170 LYS A C 1
ATOM 1356 O O . LYS A 1 170 ? -23.935 -3.043 -10.424 1.00 91.69 170 LYS A O 1
ATOM 1361 N N . LEU A 1 171 ? -23.869 -5.233 -9.922 1.00 94.00 171 LEU A N 1
ATOM 1362 C CA . LEU A 1 171 ? -22.721 -5.185 -9.025 1.00 94.00 171 LEU A CA 1
ATOM 1363 C C . LEU A 1 171 ? -21.508 -5.807 -9.719 1.00 94.00 171 LEU A C 1
ATOM 1365 O O . LEU A 1 171 ? -21.509 -7.000 -10.018 1.00 94.00 171 LEU A O 1
ATOM 1369 N N . LEU A 1 172 ? -20.488 -5.002 -9.988 1.00 94.81 172 LEU A N 1
ATOM 1370 C CA . LEU A 1 172 ? -19.290 -5.400 -10.708 1.00 94.81 172 LEU A CA 1
ATOM 1371 C C . LEU A 1 172 ? -18.103 -5.545 -9.760 1.00 94.81 172 LEU A C 1
ATOM 1373 O O . LEU A 1 172 ? -17.887 -4.708 -8.883 1.00 94.81 172 LEU A O 1
ATOM 1377 N N . PHE A 1 173 ? -17.309 -6.580 -10.008 1.00 94.50 173 PHE A N 1
ATOM 1378 C CA . PHE A 1 173 ? -16.014 -6.825 -9.389 1.00 94.50 173 PHE A CA 1
ATOM 1379 C C . PHE A 1 173 ? -14.932 -6.726 -10.457 1.00 94.50 173 PHE A C 1
ATOM 1381 O O . PHE A 1 173 ? -14.938 -7.503 -11.415 1.00 94.50 173 PHE A O 1
ATOM 1388 N N . VAL A 1 174 ? -14.014 -5.774 -10.296 1.00 93.50 174 VAL A N 1
ATOM 1389 C CA . VAL A 1 174 ? -12.887 -5.559 -11.210 1.00 93.50 174 VAL A CA 1
ATOM 1390 C C . VAL A 1 174 ? -11.580 -5.934 -10.509 1.00 93.50 174 VAL A C 1
ATOM 1392 O O . VAL A 1 174 ? -11.226 -5.355 -9.481 1.00 93.50 174 VAL A O 1
ATOM 1395 N N . THR A 1 175 ? -10.857 -6.901 -11.069 1.00 91.12 175 THR A N 1
ATOM 1396 C CA . THR A 1 175 ? -9.498 -7.305 -10.673 1.00 91.12 175 THR A CA 1
ATOM 1397 C C . THR A 1 175 ? -8.512 -6.996 -11.796 1.00 91.12 175 THR A C 1
ATOM 1399 O O . THR A 1 175 ? -8.898 -6.503 -12.854 1.00 91.12 175 THR A O 1
ATOM 1402 N N . ALA A 1 176 ? -7.220 -7.258 -11.570 1.00 89.19 176 ALA A N 1
ATOM 1403 C CA . ALA A 1 176 ? -6.174 -6.955 -12.547 1.00 89.19 176 ALA A CA 1
ATOM 1404 C C . ALA A 1 176 ? -6.378 -7.674 -13.888 1.00 89.19 176 ALA A C 1
ATOM 1406 O O . ALA A 1 176 ? -5.919 -7.189 -14.908 1.00 89.19 176 ALA A O 1
ATOM 1407 N N . ASP A 1 177 ? -7.078 -8.804 -13.913 1.00 90.44 177 ASP A N 1
ATOM 1408 C CA . ASP A 1 177 ? -7.264 -9.634 -15.101 1.00 90.44 177 ASP A CA 1
ATOM 1409 C C . ASP A 1 177 ? -8.736 -9.969 -15.384 1.00 90.44 177 ASP A C 1
ATOM 1411 O O . ASP A 1 177 ? -9.018 -10.696 -16.335 1.00 90.44 177 ASP A O 1
ATOM 1415 N N . LYS A 1 178 ? -9.695 -9.486 -14.584 1.00 93.56 178 LYS A N 1
ATOM 1416 C CA . LYS A 1 178 ? -11.089 -9.953 -14.643 1.00 93.56 178 LYS A CA 1
ATOM 1417 C C . LYS A 1 178 ? -12.098 -8.854 -14.324 1.00 93.56 178 LYS A C 1
ATOM 1419 O O . LYS A 1 178 ? -11.888 -8.035 -13.437 1.00 93.56 178 LYS A O 1
ATOM 1424 N N . ILE A 1 179 ? -13.237 -8.898 -15.010 1.00 95.25 179 ILE A N 1
ATOM 1425 C CA . ILE A 1 179 ? -14.458 -8.163 -14.673 1.00 95.25 179 ILE A CA 1
ATOM 1426 C C . ILE A 1 179 ? -15.587 -9.183 -14.550 1.00 95.25 179 ILE A C 1
ATOM 1428 O O . ILE A 1 179 ? -15.885 -9.884 -15.518 1.00 95.25 179 ILE A O 1
ATOM 1432 N N . ALA A 1 180 ? -16.218 -9.259 -13.383 1.00 94.75 180 ALA A N 1
ATOM 1433 C CA . ALA A 1 180 ? -17.391 -10.096 -13.143 1.00 94.75 180 ALA A CA 1
ATOM 1434 C C . ALA A 1 180 ? -18.588 -9.215 -12.775 1.00 94.75 180 ALA A C 1
ATOM 1436 O O . ALA A 1 180 ? -18.465 -8.361 -11.899 1.00 94.75 180 ALA A O 1
ATOM 1437 N N . ALA A 1 181 ? -19.735 -9.418 -13.426 1.00 95.19 181 ALA A N 1
ATOM 1438 C CA . ALA A 1 181 ? -20.954 -8.658 -13.165 1.00 95.19 181 ALA A CA 1
ATOM 1439 C C . ALA A 1 181 ? -22.052 -9.553 -12.593 1.00 95.19 181 ALA A C 1
ATOM 1441 O O . ALA A 1 181 ? -22.453 -10.548 -13.200 1.00 95.19 181 ALA A O 1
ATOM 1442 N N . TYR A 1 182 ? -22.575 -9.159 -11.438 1.00 95.12 182 TYR A N 1
ATOM 1443 C CA . TYR A 1 182 ? -23.681 -9.806 -10.751 1.00 95.12 182 TYR A CA 1
ATOM 1444 C C . TYR A 1 182 ? -24.951 -8.973 -10.901 1.00 95.12 182 TYR A C 1
ATOM 1446 O O . TYR A 1 182 ? -24.925 -7.746 -10.810 1.00 95.12 182 TYR A O 1
ATOM 1454 N N . SER A 1 183 ? -26.083 -9.644 -11.089 1.00 93.19 183 SER A N 1
ATOM 1455 C CA . SER A 1 183 ? -27.393 -9.028 -10.940 1.00 93.19 183 SER A CA 1
ATOM 1456 C C . SER A 1 183 ? -27.626 -8.725 -9.464 1.00 93.19 183 SER A C 1
ATOM 1458 O O . SER A 1 183 ? -27.502 -9.610 -8.620 1.00 93.19 183 SER A O 1
ATOM 1460 N N . PHE A 1 184 ? -27.972 -7.479 -9.178 1.00 91.12 184 PHE A N 1
ATOM 1461 C CA . PHE A 1 184 ? -28.283 -6.920 -7.869 1.00 91.12 184 PHE A CA 1
ATOM 1462 C C . PHE A 1 184 ? -29.759 -6.487 -7.777 1.00 91.12 184 PHE A C 1
ATOM 1464 O O . PHE A 1 184 ? -30.131 -5.724 -6.889 1.00 91.12 184 PHE A O 1
ATOM 1471 N N . SER A 1 185 ? -30.625 -6.969 -8.683 1.00 88.88 185 SER A N 1
ATOM 1472 C CA . SER A 1 185 ? -32.072 -6.697 -8.626 1.00 88.88 185 SER A CA 1
ATOM 1473 C C . SER A 1 185 ? -32.732 -7.342 -7.394 1.00 88.88 185 SER A C 1
ATOM 1475 O O . SER A 1 185 ? -33.689 -6.791 -6.856 1.00 88.88 185 SER A O 1
ATOM 1477 N N . ASP A 1 186 ? -32.210 -8.491 -6.939 1.00 88.69 186 ASP A N 1
ATOM 1478 C CA . ASP A 1 186 ? -32.481 -9.065 -5.614 1.00 88.69 186 ASP A CA 1
ATOM 1479 C C . ASP A 1 186 ? -31.161 -9.172 -4.825 1.00 88.69 186 ASP A C 1
ATOM 1481 O O . ASP A 1 186 ? -30.402 -10.129 -5.016 1.00 88.69 186 ASP A O 1
ATOM 1485 N N . PRO A 1 187 ? -30.877 -8.213 -3.922 1.00 86.50 187 PRO A N 1
ATOM 1486 C CA . PRO A 1 187 ? -29.658 -8.199 -3.117 1.00 86.50 187 PRO A CA 1
ATOM 1487 C C . PRO A 1 187 ? -29.460 -9.429 -2.226 1.00 86.50 187 PRO A C 1
ATOM 1489 O O . PRO A 1 187 ? -28.349 -9.639 -1.753 1.00 86.50 187 PRO A O 1
ATOM 1492 N N . LYS A 1 188 ? -30.499 -10.239 -1.967 1.00 87.50 188 LYS A N 1
ATOM 1493 C CA . LYS A 1 188 ? -30.385 -11.479 -1.176 1.00 87.50 188 LYS A CA 1
ATOM 1494 C C . LYS A 1 188 ? -29.839 -12.647 -1.977 1.00 87.50 188 LYS A C 1
ATOM 1496 O O . LYS A 1 188 ? -29.305 -13.587 -1.397 1.00 87.50 188 LYS A O 1
ATOM 1501 N N . THR A 1 189 ? -29.998 -12.612 -3.292 1.00 88.81 189 THR A N 1
ATOM 1502 C CA . THR A 1 189 ? -29.570 -13.687 -4.186 1.00 88.81 189 THR A CA 1
ATOM 1503 C C . THR A 1 189 ? -28.904 -13.097 -5.424 1.00 88.81 189 THR A C 1
ATOM 1505 O O . THR A 1 189 ? -29.457 -13.203 -6.522 1.00 88.81 189 THR A O 1
ATOM 1508 N N . PRO A 1 190 ? -27.736 -12.451 -5.276 1.00 91.56 190 PRO A N 1
ATOM 1509 C CA . PRO A 1 190 ? -26.997 -11.936 -6.413 1.00 91.56 190 PRO A CA 1
ATOM 1510 C C . PRO A 1 190 ? -26.562 -13.090 -7.320 1.00 91.56 190 PRO A C 1
ATOM 1512 O O . PRO A 1 190 ? -2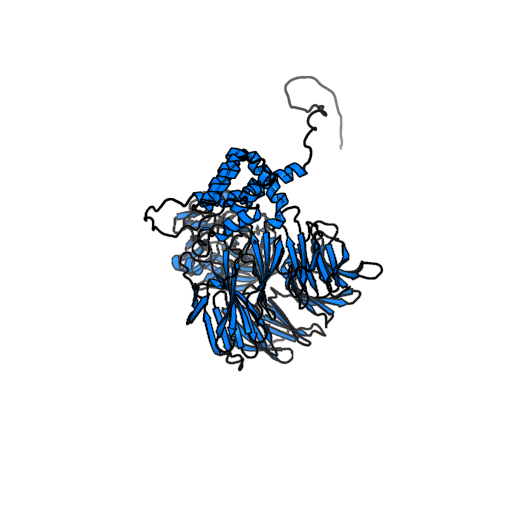6.050 -14.110 -6.856 1.00 91.56 190 PRO A O 1
ATOM 1515 N N . VAL A 1 191 ? -26.767 -12.938 -8.628 1.00 93.12 191 VAL A N 1
ATOM 1516 C CA . VAL A 1 191 ? -26.474 -13.981 -9.627 1.00 93.12 191 VAL A CA 1
ATOM 1517 C C . VAL A 1 191 ? -25.447 -13.461 -10.617 1.00 93.12 191 VAL A C 1
ATOM 1519 O O . VAL A 1 191 ? -25.653 -12.394 -11.187 1.00 93.12 191 VAL A O 1
ATOM 1522 N N . LEU A 1 192 ? -24.374 -14.218 -10.856 1.00 94.81 192 LEU A N 1
ATOM 1523 C CA . LEU A 1 192 ? -23.398 -13.900 -11.900 1.00 94.81 192 LEU A CA 1
ATOM 1524 C C . LEU A 1 192 ? -24.094 -13.879 -13.271 1.00 94.81 192 LEU A C 1
ATOM 1526 O O . LEU A 1 192 ? -24.666 -14.883 -13.694 1.00 94.81 192 LEU A O 1
ATOM 1530 N N . VAL A 1 193 ? -24.047 -12.736 -13.955 1.00 94.25 193 VAL A N 1
ATOM 1531 C CA . VAL A 1 193 ? -24.660 -12.527 -15.276 1.00 94.25 193 VAL A CA 1
ATOM 1532 C C . VAL A 1 193 ? -23.644 -12.806 -16.375 1.00 94.25 193 VAL A C 1
ATOM 1534 O O . VAL A 1 193 ? -23.927 -13.555 -17.309 1.00 94.25 193 VAL A O 1
ATOM 1537 N N . TRP A 1 194 ? -22.453 -12.220 -16.258 1.00 94.56 194 TRP A N 1
ATOM 1538 C CA . TRP A 1 194 ? -21.365 -12.395 -17.212 1.00 94.56 194 TRP A CA 1
ATOM 1539 C C . TRP A 1 194 ? -20.004 -12.154 -16.554 1.00 94.56 194 TRP A C 1
ATOM 1541 O O . TRP A 1 194 ? -19.890 -11.509 -15.512 1.00 94.56 194 TRP A O 1
ATOM 1551 N N . GLU A 1 195 ? -18.960 -12.672 -17.199 1.00 95.12 195 GLU A N 1
ATOM 1552 C CA . GLU A 1 195 ? -17.568 -12.481 -16.797 1.00 95.12 195 GLU A CA 1
ATOM 1553 C C . GLU A 1 195 ? -16.677 -12.282 -18.030 1.00 95.12 195 GLU A C 1
ATOM 1555 O O . GLU A 1 195 ? -16.782 -13.017 -19.021 1.00 95.12 195 GLU A O 1
ATOM 1560 N N . LYS A 1 196 ? -15.753 -11.321 -17.947 1.00 94.81 196 LYS A N 1
ATOM 1561 C CA . LYS A 1 196 ? -14.675 -11.103 -18.914 1.00 94.81 196 LYS A CA 1
ATOM 1562 C C . LYS A 1 196 ? -13.324 -11.220 -18.231 1.00 94.81 196 LYS A C 1
ATOM 1564 O O . LYS A 1 196 ? -13.000 -10.418 -17.363 1.00 94.81 196 LYS A O 1
ATOM 1569 N N . LYS A 1 197 ? -12.531 -12.198 -18.664 1.00 94.75 197 LYS A N 1
ATOM 1570 C CA . LYS A 1 197 ? -11.147 -12.385 -18.225 1.00 94.75 197 LYS A CA 1
ATOM 1571 C C . LYS A 1 197 ? -10.182 -12.024 -19.349 1.00 94.75 197 LYS A C 1
ATOM 1573 O O . LYS A 1 197 ? -10.378 -12.493 -20.468 1.00 94.75 197 LYS A O 1
ATOM 1578 N N . PHE A 1 198 ? -9.166 -11.229 -19.039 1.00 92.62 198 PHE A N 1
ATOM 1579 C CA . PHE A 1 198 ? -8.093 -10.788 -19.923 1.00 92.62 198 PHE A CA 1
ATOM 1580 C C . PHE A 1 198 ? -6.867 -11.677 -19.692 1.00 92.62 198 PHE A C 1
ATOM 1582 O O . PHE A 1 198 ? -6.339 -11.734 -18.588 1.00 92.62 198 PHE A O 1
ATOM 1589 N N . GLU A 1 199 ? -6.426 -12.413 -20.714 1.00 90.00 199 GLU A N 1
ATOM 1590 C CA . GLU A 1 199 ? -5.333 -13.391 -20.543 1.00 90.00 199 GLU A CA 1
ATOM 1591 C C . GLU A 1 199 ? -3.941 -12.795 -20.776 1.00 90.00 199 GLU A C 1
ATOM 1593 O O . GLU A 1 199 ? -2.941 -13.348 -20.323 1.00 90.00 199 GLU A O 1
ATOM 1598 N N . ASP A 1 200 ? -3.875 -11.682 -21.508 1.00 86.31 200 ASP A N 1
ATOM 1599 C CA . ASP A 1 200 ? -2.626 -11.065 -21.965 1.00 86.31 200 ASP A CA 1
ATOM 1600 C C . ASP A 1 200 ? -2.647 -9.536 -21.853 1.00 86.31 200 ASP A C 1
ATOM 1602 O O . ASP A 1 200 ? -1.999 -8.826 -22.619 1.00 8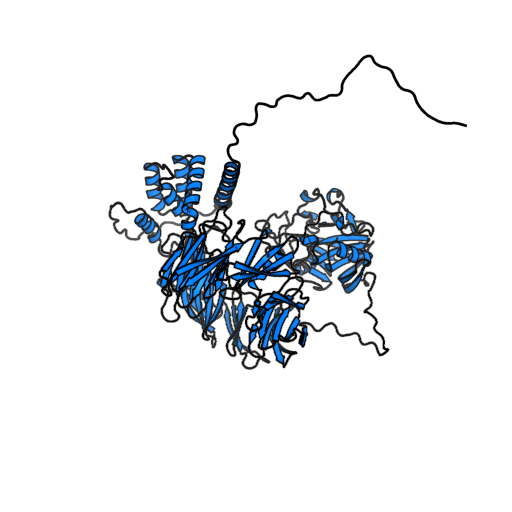6.31 200 ASP A O 1
ATOM 1606 N N . ALA A 1 201 ? -3.467 -9.017 -20.944 1.00 87.88 201 ALA A N 1
ATOM 1607 C CA . ALA A 1 201 ? -3.537 -7.604 -20.614 1.00 87.88 201 ALA A CA 1
ATOM 1608 C C . ALA A 1 201 ? -4.019 -7.450 -19.176 1.00 87.88 201 ALA A C 1
ATOM 1610 O O . ALA A 1 201 ? -4.889 -8.200 -18.739 1.00 87.88 201 ALA A O 1
ATOM 1611 N N . ASN A 1 202 ? -3.474 -6.463 -18.471 1.00 90.06 202 ASN A N 1
ATOM 1612 C CA . ASN A 1 202 ? -3.904 -6.133 -17.122 1.00 90.06 202 ASN A CA 1
ATOM 1613 C C . ASN A 1 202 ? -4.788 -4.889 -17.148 1.00 90.06 202 ASN A C 1
ATOM 1615 O O . ASN A 1 202 ? -4.435 -3.882 -17.761 1.00 90.06 202 ASN A O 1
ATOM 1619 N N . ILE A 1 203 ? -5.918 -4.946 -16.459 1.00 91.12 203 ILE A N 1
ATOM 1620 C CA . ILE A 1 203 ? -6.722 -3.787 -16.097 1.00 91.12 203 ILE A CA 1
ATOM 1621 C C . ILE A 1 203 ? -5.962 -3.022 -15.019 1.00 91.12 203 ILE A C 1
ATOM 1623 O O . ILE A 1 203 ? -5.523 -3.603 -14.028 1.00 91.12 203 ILE A O 1
ATOM 1627 N N . PHE A 1 204 ? -5.817 -1.716 -15.210 1.00 86.56 204 PHE A N 1
ATOM 1628 C CA . PHE A 1 204 ? -5.155 -0.854 -14.230 1.00 86.56 204 PHE A CA 1
ATOM 1629 C C . PHE A 1 204 ? -6.000 0.350 -13.814 1.00 86.56 204 PHE A C 1
ATOM 1631 O O . PHE A 1 204 ? -5.634 1.048 -12.877 1.00 86.56 204 PHE A O 1
ATOM 1638 N N . ALA A 1 205 ? -7.106 0.613 -14.512 1.00 85.44 205 ALA A N 1
ATOM 1639 C CA . ALA A 1 205 ? -8.068 1.639 -14.141 1.00 85.44 205 ALA A CA 1
ATOM 1640 C C . ALA A 1 205 ? -9.444 1.287 -14.721 1.00 85.44 205 ALA A C 1
ATOM 1642 O O . ALA A 1 205 ? -9.536 0.721 -15.816 1.00 85.44 205 ALA A O 1
ATOM 1643 N N . ALA A 1 206 ? -10.509 1.588 -13.980 1.00 88.06 206 ALA A N 1
ATOM 1644 C CA . ALA A 1 206 ? -11.870 1.265 -14.396 1.00 88.06 206 ALA A CA 1
ATOM 1645 C C . ALA A 1 206 ? -12.883 2.119 -13.638 1.00 88.06 206 ALA A C 1
ATOM 1647 O O . ALA A 1 206 ? -12.902 2.084 -12.409 1.00 88.06 206 ALA A O 1
ATOM 1648 N N . SER A 1 207 ? -13.765 2.819 -14.337 1.00 85.88 207 SER A N 1
ATOM 1649 C CA . SER A 1 207 ? -14.793 3.651 -13.714 1.00 85.88 207 SER A CA 1
ATOM 1650 C C . SER A 1 207 ? -16.082 3.616 -14.522 1.00 85.88 207 SER A C 1
ATOM 1652 O O . SER A 1 207 ? -16.067 3.357 -15.723 1.00 85.88 207 SER A O 1
ATOM 1654 N N . GLU A 1 208 ? -17.205 3.866 -13.859 1.00 86.06 208 GLU A N 1
ATOM 1655 C CA . GLU A 1 208 ? -18.500 3.979 -14.519 1.00 86.06 208 GLU A CA 1
ATOM 1656 C C . GLU A 1 208 ? -18.824 5.432 -14.854 1.00 86.06 208 GLU A C 1
ATOM 1658 O O . GLU A 1 208 ? -18.576 6.333 -14.051 1.00 86.06 208 GLU A O 1
ATOM 1663 N N . HIS A 1 209 ? -19.402 5.637 -16.038 1.00 80.25 209 HIS A N 1
ATOM 1664 C CA . HIS A 1 209 ? -20.048 6.887 -16.404 1.00 80.25 209 HIS A CA 1
ATOM 1665 C C . HIS A 1 209 ? -21.212 6.642 -17.377 1.00 80.25 209 HIS A C 1
ATOM 1667 O O . HIS A 1 209 ? -21.100 5.843 -18.305 1.00 80.25 209 HIS A O 1
ATOM 1673 N N . GLU A 1 210 ? -22.336 7.339 -17.173 1.00 77.56 210 GLU A N 1
ATOM 1674 C CA . GLU A 1 210 ? -23.546 7.273 -18.018 1.00 77.56 210 GLU A CA 1
ATOM 1675 C C . GLU A 1 210 ? -24.039 5.839 -18.341 1.00 77.56 210 GLU A C 1
ATOM 1677 O O . GLU A 1 210 ? -24.593 5.577 -19.410 1.00 77.56 210 GLU A O 1
ATOM 1682 N N . GLY A 1 211 ? -23.888 4.894 -17.408 1.00 78.69 211 GLY A N 1
ATOM 1683 C CA . GLY A 1 211 ? -24.330 3.507 -17.56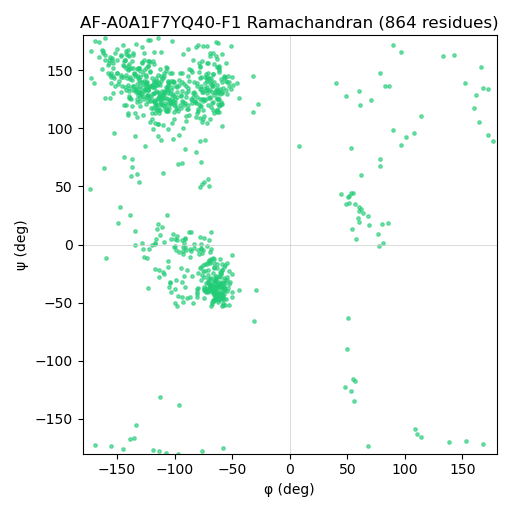9 1.00 78.69 211 GLY A CA 1
ATOM 1684 C C . GLY A 1 211 ? -23.382 2.631 -18.392 1.00 78.69 211 GLY A C 1
ATOM 1685 O O . GLY A 1 211 ? -23.786 1.564 -18.854 1.00 78.69 211 GLY A O 1
ATOM 1686 N N . VAL A 1 212 ? -22.131 3.055 -18.579 1.00 84.38 212 VAL A N 1
ATOM 1687 C CA . VAL A 1 212 ? -21.081 2.291 -19.262 1.00 84.38 212 VAL A CA 1
ATOM 1688 C C . VAL A 1 212 ? -19.870 2.157 -18.347 1.00 84.38 212 VAL A C 1
ATOM 1690 O O . VAL A 1 212 ? -19.478 3.104 -17.668 1.00 84.38 212 VAL A O 1
ATOM 1693 N N . LEU A 1 213 ? -19.254 0.971 -18.325 1.00 90.56 213 LEU A N 1
ATOM 1694 C CA . LEU A 1 213 ? -17.990 0.780 -17.623 1.00 90.56 213 LEU A CA 1
ATOM 1695 C C . LEU A 1 213 ? -16.828 1.117 -18.564 1.00 90.56 213 LEU A C 1
ATOM 1697 O O . LEU A 1 213 ? -16.549 0.378 -19.507 1.00 90.56 213 LEU A O 1
ATOM 1701 N N . HIS A 1 214 ? -16.124 2.202 -18.276 1.00 89.06 214 HIS A N 1
ATOM 1702 C CA . HIS A 1 214 ? -14.888 2.576 -18.946 1.00 89.06 214 HIS A CA 1
ATOM 1703 C C . HIS A 1 214 ? -13.709 1.855 -18.299 1.00 89.06 214 HIS A C 1
ATOM 1705 O O . HIS A 1 214 ? -13.555 1.872 -17.079 1.00 89.06 214 HIS A O 1
ATOM 1711 N N . VAL A 1 215 ? -12.863 1.217 -19.107 1.00 90.38 215 VAL A N 1
ATOM 1712 C CA . VAL A 1 215 ? -11.748 0.392 -18.629 1.00 90.38 215 VAL A CA 1
ATOM 1713 C C . VAL A 1 215 ? -10.483 0.735 -19.402 1.00 90.38 215 VAL A C 1
ATOM 1715 O O . VAL A 1 215 ? -10.486 0.822 -20.632 1.00 90.38 215 VAL A O 1
ATOM 1718 N N . ALA A 1 216 ? -9.383 0.900 -18.674 1.00 90.19 216 ALA A N 1
ATOM 1719 C CA . ALA A 1 216 ? -8.053 1.015 -19.242 1.00 90.19 216 ALA A CA 1
ATOM 1720 C C . ALA A 1 216 ? -7.241 -0.244 -18.940 1.00 90.19 216 ALA A C 1
ATOM 1722 O O . ALA A 1 216 ? -7.146 -0.700 -17.795 1.00 90.19 216 ALA A O 1
ATOM 1723 N N . THR A 1 217 ? -6.648 -0.798 -19.993 1.00 91.06 217 THR A N 1
ATOM 1724 C CA . THR A 1 217 ? -5.807 -1.992 -19.924 1.00 91.06 217 THR A CA 1
ATOM 1725 C C . THR A 1 217 ? -4.412 -1.686 -20.441 1.00 91.06 217 THR A C 1
ATOM 1727 O O . THR A 1 217 ? -4.250 -0.832 -21.313 1.00 91.06 217 THR A O 1
ATOM 1730 N N . ALA A 1 218 ? -3.408 -2.378 -19.915 1.00 88.25 218 ALA A N 1
ATOM 1731 C CA . ALA A 1 218 ? -2.026 -2.284 -20.354 1.00 88.25 218 ALA A CA 1
ATOM 1732 C C . ALA A 1 218 ? -1.444 -3.680 -20.575 1.00 88.25 218 ALA A C 1
ATOM 1734 O O . ALA A 1 218 ? -1.693 -4.614 -19.807 1.00 88.25 218 ALA A O 1
ATOM 1735 N N . ARG A 1 219 ? -0.634 -3.804 -21.622 1.00 87.50 219 ARG A N 1
ATOM 1736 C CA . ARG A 1 219 ? 0.227 -4.963 -21.855 1.00 87.50 219 ARG A CA 1
ATOM 1737 C C . ARG A 1 219 ? 1.540 -4.539 -22.482 1.00 87.50 219 ARG A C 1
ATOM 1739 O O . ARG A 1 219 ? 1.592 -3.556 -23.221 1.00 87.50 219 ARG A O 1
ATOM 1746 N N . GLU A 1 220 ? 2.573 -5.335 -22.261 1.00 81.50 220 GLU A N 1
ATOM 1747 C CA . GLU A 1 220 ? 3.832 -5.172 -22.977 1.00 81.50 220 GLU A CA 1
ATOM 1748 C C . GLU A 1 220 ? 3.645 -5.565 -24.461 1.00 81.50 220 GLU A C 1
ATOM 1750 O O . GLU A 1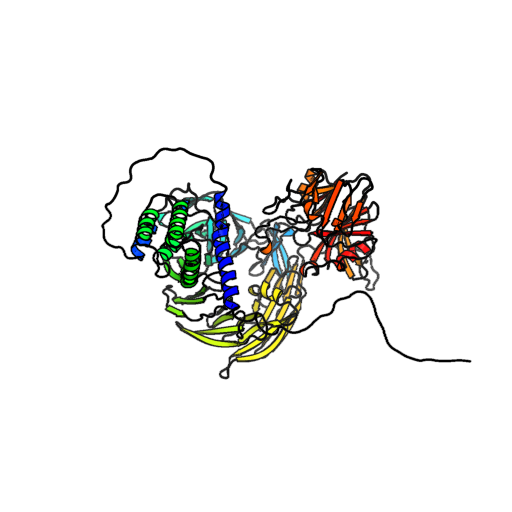 220 ? 3.052 -6.617 -24.759 1.00 81.50 220 GLU A O 1
ATOM 1755 N N . PRO A 1 221 ? 4.120 -4.742 -25.415 1.00 75.44 221 PRO A N 1
ATOM 1756 C CA . PRO A 1 221 ? 4.196 -5.128 -26.821 1.00 75.44 221 PRO A CA 1
ATOM 1757 C C . PRO A 1 221 ? 5.162 -6.305 -27.010 1.00 75.44 221 PRO A C 1
ATOM 1759 O O . PRO A 1 221 ? 6.254 -6.323 -26.442 1.00 75.44 221 PRO A O 1
ATOM 1762 N N . LYS A 1 222 ? 4.795 -7.294 -27.830 1.00 72.00 222 LYS A N 1
ATOM 1763 C CA . LYS A 1 222 ? 5.596 -8.510 -28.049 1.00 72.00 222 LYS A CA 1
ATOM 1764 C C . LYS A 1 222 ? 6.217 -8.538 -29.442 1.00 72.00 222 LYS A C 1
ATOM 1766 O O . LYS A 1 222 ? 5.614 -8.112 -30.420 1.00 72.00 222 LYS A O 1
ATOM 1771 N N . ALA A 1 223 ? 7.405 -9.140 -29.555 1.00 59.88 223 ALA A N 1
ATOM 1772 C CA . ALA A 1 223 ? 8.120 -9.307 -30.832 1.00 59.88 223 ALA A CA 1
ATOM 1773 C C . ALA A 1 223 ? 7.300 -10.031 -31.912 1.00 59.88 223 ALA A C 1
ATOM 1775 O O . ALA A 1 223 ? 7.517 -9.832 -33.104 1.00 59.88 223 ALA A O 1
ATOM 1776 N N . ASN A 1 224 ? 6.418 -10.934 -31.484 1.00 70.06 224 ASN A N 1
ATOM 1777 C CA . ASN A 1 224 ? 5.590 -11.768 -32.344 1.00 70.06 224 ASN A CA 1
ATOM 1778 C C . ASN A 1 224 ? 4.169 -11.219 -32.531 1.00 70.06 224 ASN A C 1
ATOM 1780 O O . ASN A 1 224 ? 3.344 -11.924 -33.116 1.00 70.06 224 ASN A O 1
ATOM 1784 N N . ASP A 1 225 ? 3.873 -10.008 -32.048 1.00 73.56 225 ASP A N 1
ATOM 1785 C CA . ASP A 1 225 ? 2.595 -9.366 -32.334 1.00 73.56 225 ASP A CA 1
ATOM 1786 C C . ASP A 1 225 ? 2.470 -9.168 -33.853 1.00 73.56 225 ASP A C 1
ATOM 1788 O O . ASP A 1 225 ? 3.339 -8.600 -34.518 1.00 73.56 225 ASP A O 1
ATOM 1792 N N . THR A 1 226 ? 1.381 -9.684 -34.417 1.00 79.88 226 THR A N 1
ATOM 1793 C CA . THR A 1 226 ? 1.022 -9.492 -35.828 1.00 79.88 226 THR A CA 1
ATOM 1794 C C . THR A 1 226 ? -0.150 -8.527 -35.902 1.00 79.88 226 THR A C 1
ATOM 1796 O O . THR A 1 226 ? -0.921 -8.429 -34.954 1.00 79.88 226 THR A O 1
ATOM 1799 N N . CYS A 1 227 ? -0.273 -7.782 -37.000 1.00 78.94 227 CYS A N 1
ATOM 1800 C CA . CYS A 1 227 ? -1.396 -6.868 -37.198 1.00 78.94 227 CYS A CA 1
ATOM 1801 C C . CYS A 1 227 ? -2.573 -7.599 -37.872 1.00 78.94 227 CYS A C 1
ATOM 1803 O O . CYS A 1 227 ? -2.350 -8.253 -38.895 1.00 78.94 227 CYS A O 1
ATOM 1805 N N . PRO A 1 228 ? -3.817 -7.461 -37.369 1.00 86.25 228 PRO A N 1
ATOM 1806 C CA . PRO A 1 228 ? -4.209 -6.739 -36.151 1.00 86.25 228 PRO A CA 1
ATOM 1807 C C . PRO A 1 228 ? -3.763 -7.461 -34.868 1.00 86.25 228 PRO A C 1
ATOM 1809 O O . PRO A 1 228 ? -3.751 -8.689 -34.825 1.00 86.25 228 PRO A O 1
ATOM 1812 N N . ILE A 1 229 ? -3.441 -6.696 -33.819 1.00 86.44 229 ILE A N 1
ATOM 1813 C CA . ILE A 1 229 ? -3.030 -7.250 -32.521 1.00 86.44 229 ILE A CA 1
ATOM 1814 C C . ILE A 1 229 ? -4.245 -7.916 -31.874 1.00 86.44 229 ILE A C 1
ATOM 1816 O O . ILE A 1 229 ? -5.290 -7.284 -31.714 1.00 86.44 229 ILE A O 1
ATOM 1820 N N . ILE A 1 230 ? -4.104 -9.186 -31.495 1.00 89.00 230 ILE A N 1
ATOM 1821 C CA . ILE A 1 230 ? -5.175 -9.981 -30.888 1.00 89.00 230 ILE A CA 1
ATOM 1822 C C . ILE A 1 230 ? -4.908 -10.158 -29.396 1.00 89.00 230 ILE A C 1
ATOM 1824 O O . ILE A 1 230 ? -3.859 -10.663 -29.000 1.00 89.00 230 ILE A O 1
ATOM 1828 N N . ILE A 1 231 ? -5.886 -9.781 -28.577 1.00 89.38 231 ILE A N 1
ATOM 1829 C CA . ILE A 1 231 ? -5.880 -9.992 -27.130 1.00 89.38 231 ILE A CA 1
ATOM 1830 C C . ILE A 1 231 ? -6.891 -11.089 -26.795 1.00 89.38 231 ILE A C 1
ATOM 1832 O O . ILE A 1 231 ? -8.094 -10.895 -27.019 1.00 89.38 231 ILE A O 1
ATOM 1836 N N . PRO A 1 232 ? -6.427 -12.243 -26.285 1.00 90.88 232 PRO A N 1
ATOM 1837 C CA . PRO A 1 232 ? -7.310 -13.317 -25.861 1.00 90.88 232 PRO A CA 1
ATOM 1838 C C . PRO A 1 232 ? -8.123 -12.924 -24.625 1.00 90.88 232 PRO A C 1
ATOM 1840 O O . PRO A 1 232 ? -7.605 -12.334 -23.672 1.00 90.88 232 PRO A O 1
ATOM 1843 N N . LEU A 1 233 ? -9.404 -13.282 -24.658 1.00 90.75 233 LEU A N 1
ATOM 1844 C CA . LEU A 1 233 ? -10.327 -13.232 -23.531 1.00 90.75 233 LEU A CA 1
ATOM 1845 C C . LEU A 1 233 ? -10.904 -14.640 -23.320 1.00 90.75 233 LEU A C 1
ATOM 1847 O O . LEU A 1 233 ? -10.977 -15.409 -24.277 1.00 90.75 233 LEU A O 1
ATOM 1851 N N . ASN A 1 234 ? -11.405 -14.949 -22.121 1.00 87.81 234 ASN A N 1
ATOM 1852 C CA . ASN A 1 234 ? -11.963 -16.275 -21.782 1.00 87.81 234 ASN A CA 1
ATOM 1853 C C . ASN A 1 234 ? -12.895 -16.901 -22.848 1.00 87.81 234 ASN A C 1
ATOM 1855 O O . ASN A 1 234 ? -12.836 -18.105 -23.069 1.00 87.81 234 ASN A O 1
ATOM 1859 N N . ASN A 1 235 ? -13.749 -16.106 -23.507 1.00 82.31 235 ASN A N 1
ATOM 1860 C CA . ASN A 1 235 ? -14.736 -16.580 -24.491 1.00 82.31 235 ASN A CA 1
ATOM 1861 C C . ASN A 1 235 ? -14.781 -15.743 -25.786 1.00 82.31 235 ASN A C 1
ATOM 1863 O O . ASN A 1 235 ? -15.731 -15.840 -26.565 1.00 82.31 235 ASN A O 1
ATOM 1867 N N . SER A 1 236 ? -13.806 -14.861 -26.006 1.00 89.31 236 SER A N 1
ATOM 1868 C CA . SER A 1 236 ? -13.788 -13.940 -27.151 1.00 89.31 236 SER A CA 1
ATOM 1869 C C . SER A 1 236 ? -12.376 -13.413 -27.407 1.00 89.31 236 SER A C 1
ATOM 1871 O O . SER A 1 236 ? -11.449 -13.708 -26.665 1.00 89.31 236 SER A O 1
ATOM 1873 N N . THR A 1 237 ? -12.197 -12.599 -28.441 1.00 91.38 237 THR A N 1
ATOM 1874 C CA . THR A 1 237 ? -10.925 -11.913 -28.693 1.00 91.38 237 THR A CA 1
ATOM 1875 C C . THR A 1 237 ? -11.168 -10.436 -28.926 1.00 91.38 237 THR A C 1
ATOM 1877 O O . THR A 1 237 ? -12.107 -10.072 -29.634 1.00 91.38 237 THR A O 1
ATOM 1880 N N . LEU A 1 238 ? -10.294 -9.596 -28.386 1.00 90.25 238 LEU A N 1
ATOM 1881 C CA . LEU A 1 238 ? -10.247 -8.173 -28.686 1.00 90.25 238 LEU A CA 1
ATOM 1882 C C . LEU A 1 238 ? -9.209 -7.941 -29.791 1.00 90.25 238 LEU A C 1
ATOM 1884 O O . LEU A 1 238 ? -8.042 -8.287 -29.631 1.00 90.25 238 LEU A O 1
ATOM 1888 N N . SER A 1 239 ? -9.644 -7.393 -30.925 1.00 90.12 239 SER A N 1
ATOM 1889 C CA . SER A 1 239 ? -8.789 -7.124 -32.086 1.00 90.12 239 SER A CA 1
ATOM 1890 C C . SER A 1 239 ? -8.493 -5.632 -32.187 1.00 90.12 239 SER A C 1
ATOM 1892 O O . SER A 1 239 ? -9.418 -4.834 -32.334 1.00 90.12 239 SER A O 1
ATOM 1894 N N . ILE A 1 240 ? -7.215 -5.261 -32.177 1.00 86.88 240 ILE A N 1
ATOM 1895 C CA . ILE A 1 240 ? -6.746 -3.879 -32.299 1.00 86.88 240 ILE A CA 1
ATOM 1896 C C . ILE A 1 240 ? -6.077 -3.688 -33.656 1.00 86.88 240 ILE A C 1
ATOM 1898 O O . ILE A 1 240 ? -5.079 -4.337 -33.978 1.00 86.88 240 ILE A O 1
ATOM 1902 N N . ASN A 1 241 ? -6.620 -2.782 -34.469 1.00 83.31 241 ASN A N 1
ATOM 1903 C CA . ASN A 1 241 ? -5.986 -2.434 -35.732 1.00 83.31 241 ASN A CA 1
ATOM 1904 C C . ASN A 1 241 ? -4.743 -1.574 -35.462 1.00 83.31 241 ASN A C 1
ATOM 1906 O O . ASN A 1 241 ? -4.845 -0.511 -34.853 1.00 83.31 241 ASN A O 1
ATOM 1910 N N . CYS A 1 242 ? -3.587 -2.011 -35.953 1.00 80.31 242 CYS A N 1
ATOM 1911 C CA . CYS A 1 242 ? -2.324 -1.298 -35.802 1.00 80.31 242 CYS A CA 1
ATOM 1912 C C . CYS A 1 242 ? -2.376 0.143 -36.334 1.00 80.31 242 CYS A C 1
ATOM 1914 O O . CYS A 1 242 ? -1.787 1.028 -35.724 1.00 80.31 242 CYS A O 1
ATOM 1916 N N . ASP A 1 243 ? -3.150 0.400 -37.394 1.00 78.44 243 ASP A N 1
ATOM 1917 C CA . ASP A 1 243 ? -3.303 1.746 -37.972 1.00 78.44 243 ASP A CA 1
ATOM 1918 C C . ASP A 1 243 ? -4.081 2.712 -37.062 1.00 78.44 243 ASP A C 1
ATOM 1920 O O . ASP A 1 243 ? -4.068 3.923 -37.271 1.00 78.44 243 ASP A O 1
ATOM 1924 N N . SER A 1 244 ? -4.786 2.182 -36.058 1.00 76.81 244 SER A N 1
ATOM 1925 C CA . SER A 1 244 ? -5.551 2.968 -35.082 1.00 76.81 244 SER A CA 1
ATOM 1926 C C . SER A 1 244 ? -4.788 3.244 -33.784 1.00 76.81 244 SER A C 1
ATOM 1928 O O . SER A 1 244 ? -5.277 3.997 -32.938 1.00 76.81 244 SER A O 1
ATOM 1930 N N . ILE A 1 245 ? -3.601 2.648 -33.622 1.00 81.62 245 ILE A N 1
ATOM 1931 C CA . ILE A 1 245 ? -2.755 2.856 -32.448 1.00 81.62 245 ILE A CA 1
ATOM 1932 C C . ILE A 1 245 ? -2.069 4.208 -32.598 1.00 81.62 245 ILE A C 1
ATOM 1934 O O . ILE A 1 245 ? -1.312 4.440 -33.540 1.00 81.62 245 ILE A O 1
ATOM 1938 N N . TRP A 1 246 ? -2.321 5.109 -31.656 1.00 83.75 246 TRP A N 1
ATOM 1939 C CA . TRP A 1 246 ? -1.602 6.370 -31.618 1.00 83.75 246 TRP A CA 1
ATOM 1940 C C . TRP A 1 246 ? -0.165 6.159 -31.135 1.00 83.75 246 TRP A C 1
ATOM 1942 O O . TRP A 1 246 ? 0.092 5.416 -30.182 1.00 83.75 246 TRP A O 1
ATOM 1952 N N . ILE A 1 247 ? 0.757 6.867 -31.781 1.00 76.88 247 ILE A N 1
ATOM 1953 C CA . ILE A 1 247 ? 2.190 6.833 -31.508 1.00 76.88 247 ILE A CA 1
ATOM 1954 C C . ILE A 1 247 ? 2.646 8.274 -31.233 1.00 76.88 247 ILE A C 1
ATOM 1956 O O . ILE A 1 247 ? 2.273 9.167 -32.005 1.00 76.88 247 ILE A O 1
ATOM 1960 N N . PRO A 1 248 ? 3.448 8.524 -30.180 1.00 75.31 248 PRO A N 1
ATOM 1961 C CA . PRO A 1 248 ? 4.061 9.830 -29.966 1.00 75.31 248 PRO A CA 1
ATOM 1962 C C . PRO A 1 248 ? 4.831 10.317 -31.190 1.00 75.31 248 PRO A C 1
ATOM 1964 O O . PRO A 1 248 ? 5.565 9.558 -31.820 1.00 75.31 248 PRO A O 1
ATOM 1967 N N . ALA A 1 249 ? 4.666 11.600 -31.517 1.00 70.81 249 ALA A N 1
ATOM 1968 C CA . ALA A 1 249 ? 5.416 12.229 -32.602 1.00 70.81 249 ALA A CA 1
ATOM 1969 C C . ALA A 1 249 ? 6.894 12.422 -32.227 1.00 70.81 249 ALA A C 1
ATOM 1971 O O . ALA A 1 249 ? 7.769 12.355 -33.090 1.00 70.81 249 ALA A O 1
ATOM 1972 N N . ASP A 1 250 ? 7.169 12.651 -30.939 1.00 68.38 250 ASP A N 1
ATOM 1973 C CA . ASP A 1 250 ? 8.527 12.741 -30.418 1.00 68.38 250 ASP A CA 1
ATOM 1974 C C . ASP A 1 250 ? 9.156 11.344 -30.276 1.00 68.38 250 ASP A C 1
ATOM 1976 O O . ASP A 1 250 ? 8.478 10.395 -29.870 1.00 68.38 250 ASP A O 1
ATOM 1980 N N . PRO A 1 251 ? 10.469 11.198 -30.531 1.00 65.94 251 PRO A N 1
ATOM 1981 C CA . PRO A 1 251 ? 11.180 9.956 -30.281 1.00 65.94 251 PRO A CA 1
ATOM 1982 C C . PRO A 1 251 ? 11.372 9.779 -28.772 1.00 65.94 251 PRO A C 1
ATOM 1984 O O . PRO A 1 251 ? 12.352 10.233 -28.173 1.00 65.94 251 PRO A O 1
ATOM 1987 N N . VAL A 1 252 ? 10.400 9.124 -28.159 1.00 70.00 252 VAL A N 1
ATOM 1988 C CA . VAL A 1 252 ? 10.324 8.900 -26.719 1.00 70.00 252 VAL A CA 1
ATOM 1989 C C . VAL A 1 252 ? 10.360 7.414 -26.393 1.00 70.00 252 VAL A C 1
ATOM 1991 O O . VAL A 1 252 ? 10.208 6.561 -27.270 1.00 70.00 252 VAL A O 1
ATOM 1994 N N . ARG A 1 253 ? 10.596 7.094 -25.124 1.00 70.56 253 ARG A N 1
ATOM 1995 C CA . ARG A 1 253 ? 10.549 5.718 -24.636 1.00 70.56 253 ARG A CA 1
ATOM 1996 C C . ARG A 1 253 ? 9.099 5.233 -24.495 1.00 70.56 253 ARG A C 1
ATOM 1998 O O . ARG A 1 253 ? 8.286 5.908 -23.869 1.00 70.56 253 ARG A O 1
ATOM 2005 N N . ILE A 1 254 ? 8.805 4.050 -25.034 1.00 74.12 254 ILE A N 1
ATOM 2006 C CA . ILE A 1 254 ? 7.520 3.343 -24.911 1.00 74.12 254 ILE A CA 1
ATOM 2007 C C . ILE A 1 254 ? 7.718 2.117 -24.020 1.00 74.12 254 ILE A C 1
ATOM 2009 O O . ILE A 1 254 ? 8.750 1.461 -24.123 1.00 74.12 254 ILE A O 1
ATOM 2013 N N . ASP A 1 255 ? 6.726 1.793 -23.190 1.00 73.69 255 ASP A N 1
ATOM 2014 C CA . ASP A 1 255 ? 6.740 0.611 -22.317 1.00 73.69 255 ASP A CA 1
ATOM 2015 C C . ASP A 1 255 ? 5.526 -0.303 -22.560 1.00 73.69 255 ASP A C 1
ATOM 2017 O O . ASP A 1 255 ? 5.658 -1.523 -22.553 1.00 73.69 255 ASP A O 1
ATOM 2021 N N . ASN A 1 256 ? 4.352 0.274 -22.832 1.00 82.88 256 ASN A N 1
ATOM 2022 C CA . ASN A 1 256 ? 3.086 -0.451 -22.885 1.00 82.88 256 ASN A CA 1
ATOM 2023 C C . ASN A 1 256 ? 2.274 -0.118 -24.140 1.00 82.88 256 ASN A C 1
ATOM 2025 O O . ASN A 1 256 ? 2.306 0.999 -24.660 1.00 82.88 256 ASN A O 1
ATOM 2029 N N . LEU A 1 257 ? 1.467 -1.084 -24.571 1.00 86.31 257 LEU A N 1
ATOM 2030 C CA . LEU A 1 257 ? 0.271 -0.843 -25.365 1.00 86.31 257 LEU A CA 1
ATOM 2031 C C . LEU A 1 257 ? -0.902 -0.653 -24.396 1.00 86.31 257 LEU A C 1
ATOM 2033 O O . LEU A 1 257 ? -1.378 -1.619 -23.795 1.00 86.31 257 LEU A O 1
ATOM 2037 N N . THR A 1 258 ? -1.352 0.592 -24.253 1.00 88.06 258 THR A N 1
ATOM 2038 C CA . THR A 1 258 ? -2.542 0.937 -23.472 1.00 88.06 258 THR A CA 1
ATOM 2039 C C . THR A 1 258 ? -3.769 0.892 -24.365 1.00 88.06 258 THR A C 1
ATOM 2041 O O . THR A 1 258 ? -3.784 1.491 -25.443 1.00 88.06 258 THR A O 1
ATOM 2044 N N . ILE A 1 259 ? -4.814 0.204 -23.915 1.00 88.81 259 ILE A N 1
ATOM 2045 C CA . ILE A 1 259 ? -6.058 0.043 -24.662 1.00 88.81 259 ILE A CA 1
ATOM 2046 C C . ILE A 1 259 ? -7.212 0.483 -23.782 1.00 88.81 259 ILE A C 1
ATOM 2048 O O . ILE A 1 259 ? -7.392 -0.010 -22.667 1.00 88.81 259 ILE A O 1
ATOM 2052 N N . LEU A 1 260 ? -7.983 1.416 -24.325 1.00 89.56 260 LEU A N 1
ATOM 2053 C CA . LEU A 1 260 ? -9.155 2.003 -23.702 1.00 89.56 260 LEU A CA 1
ATOM 2054 C C . LEU A 1 260 ? -10.378 1.352 -24.318 1.00 89.56 260 LEU A C 1
ATOM 2056 O O . LEU A 1 260 ? -10.537 1.345 -25.544 1.00 89.56 260 LEU A O 1
ATOM 2060 N N . ILE A 1 261 ? -11.212 0.776 -23.467 1.00 89.94 261 ILE A N 1
ATOM 2061 C CA . ILE A 1 261 ? -12.399 0.041 -23.873 1.00 89.94 261 ILE A CA 1
ATOM 2062 C C . ILE A 1 261 ? -13.593 0.475 -23.036 1.00 89.94 261 ILE A C 1
ATOM 2064 O O . ILE A 1 261 ? -13.457 0.818 -21.864 1.00 89.94 261 ILE A O 1
ATOM 2068 N N . ASP A 1 262 ? -14.763 0.375 -23.642 1.00 90.06 262 ASP A N 1
ATOM 2069 C CA . ASP A 1 262 ? -16.027 0.384 -22.925 1.00 90.06 262 ASP A CA 1
ATOM 2070 C C . ASP A 1 262 ? -16.529 -1.045 -22.790 1.00 90.06 262 ASP A C 1
ATOM 2072 O O . ASP A 1 262 ? -16.439 -1.836 -23.735 1.00 90.06 262 ASP A O 1
ATOM 2076 N N . VAL A 1 263 ? -17.085 -1.363 -21.630 1.00 91.94 263 VAL A N 1
ATOM 2077 C CA . VAL A 1 263 ? -17.704 -2.649 -21.335 1.00 91.94 263 VAL A CA 1
ATOM 2078 C C . VAL A 1 263 ? -19.186 -2.417 -21.067 1.00 91.94 263 VAL A C 1
ATOM 2080 O O . VAL A 1 263 ? -19.567 -1.667 -20.167 1.00 91.94 263 VAL A O 1
ATOM 2083 N N . SER A 1 264 ? -20.021 -3.062 -21.878 1.00 89.94 264 SER A N 1
ATOM 2084 C CA . SER A 1 264 ? -21.473 -3.096 -21.713 1.00 89.94 264 SER A CA 1
ATOM 2085 C C . SER A 1 264 ? -21.839 -3.781 -20.400 1.00 89.94 264 SER A C 1
ATOM 2087 O O . SER A 1 264 ? -21.354 -4.873 -20.100 1.00 89.94 264 SER A O 1
ATOM 2089 N N . LEU A 1 265 ? -22.724 -3.154 -19.628 1.00 88.56 265 LEU A N 1
ATOM 2090 C CA . LEU A 1 265 ? -23.165 -3.682 -18.337 1.00 88.56 265 LEU A CA 1
ATOM 2091 C C . LEU A 1 265 ? -24.121 -4.872 -18.472 1.00 88.56 265 LEU A C 1
ATOM 2093 O O . LEU A 1 265 ? -24.226 -5.680 -17.548 1.00 88.56 265 LEU A O 1
ATOM 2097 N N . ASP A 1 266 ? -24.795 -5.005 -19.615 1.00 88.12 266 ASP A N 1
ATOM 2098 C CA . ASP A 1 266 ? -25.828 -6.021 -19.823 1.00 88.12 266 ASP A CA 1
ATOM 2099 C C . ASP A 1 266 ? -25.237 -7.395 -20.155 1.00 88.12 266 ASP A C 1
ATOM 2101 O O . ASP A 1 266 ? -25.686 -8.416 -19.634 1.00 88.12 266 ASP A O 1
ATOM 2105 N N . ASP A 1 267 ? -24.216 -7.425 -21.011 1.00 90.25 267 ASP A N 1
ATOM 2106 C CA . ASP A 1 267 ? -23.673 -8.652 -21.606 1.00 90.25 267 ASP A CA 1
ATOM 2107 C C . ASP A 1 267 ? -22.137 -8.733 -21.584 1.00 90.25 267 ASP A C 1
ATOM 2109 O O . ASP A 1 267 ? -21.552 -9.714 -22.058 1.00 90.25 267 ASP A O 1
ATOM 2113 N N . GLY A 1 268 ? -21.463 -7.712 -21.050 1.00 91.56 268 GLY A N 1
ATOM 2114 C CA . GLY A 1 268 ? -20.007 -7.633 -21.035 1.00 91.56 268 GLY A CA 1
ATOM 2115 C C . GLY A 1 268 ? -19.399 -7.429 -22.423 1.00 91.56 268 GLY A C 1
ATOM 2116 O O . GLY A 1 268 ? -18.213 -7.712 -22.610 1.00 91.56 268 GLY A O 1
ATOM 2117 N N . ALA A 1 269 ? -20.179 -7.002 -23.425 1.00 91.62 269 ALA A N 1
ATOM 2118 C CA . ALA A 1 269 ? -19.656 -6.686 -24.748 1.00 91.62 269 ALA A CA 1
ATOM 2119 C C . ALA A 1 269 ? -18.624 -5.554 -24.666 1.00 91.62 269 ALA A C 1
ATOM 2121 O O . ALA A 1 269 ? -18.845 -4.534 -24.016 1.00 91.62 269 ALA A O 1
ATOM 2122 N N . ILE A 1 270 ? -17.491 -5.742 -25.341 1.00 91.75 270 ILE A N 1
ATOM 2123 C CA . ILE A 1 270 ? -16.363 -4.812 -25.308 1.00 91.75 270 ILE A CA 1
ATOM 2124 C C . ILE A 1 270 ? -16.359 -3.977 -26.586 1.00 91.75 270 ILE A C 1
ATOM 2126 O O . ILE A 1 270 ? -16.335 -4.528 -27.688 1.00 91.75 270 ILE A O 1
ATOM 2130 N N . THR A 1 271 ? -16.313 -2.656 -26.433 1.00 89.19 271 THR A N 1
ATOM 2131 C CA . THR A 1 271 ? -16.150 -1.702 -27.534 1.00 89.19 271 THR A CA 1
ATOM 2132 C C . THR A 1 271 ? -14.799 -0.995 -27.403 1.00 89.19 271 THR A C 1
ATOM 2134 O O . THR A 1 271 ? -14.608 -0.234 -26.454 1.00 89.19 271 THR A O 1
ATOM 2137 N N . PRO A 1 272 ? -13.846 -1.208 -28.330 1.00 87.06 272 PRO A N 1
ATOM 2138 C CA . PRO A 1 272 ? -12.587 -0.472 -28.328 1.00 87.06 272 PRO A CA 1
ATOM 2139 C C . PRO A 1 272 ? -12.841 1.021 -28.552 1.00 87.06 272 PRO A C 1
ATOM 2141 O O . PRO A 1 272 ? -13.530 1.400 -29.500 1.00 87.06 272 PRO A O 1
ATOM 2144 N N . ARG A 1 273 ? -12.263 1.871 -27.702 1.00 84.75 273 ARG A N 1
ATOM 2145 C CA . ARG A 1 273 ? -12.355 3.335 -27.805 1.00 84.75 273 ARG A CA 1
ATOM 2146 C C . ARG A 1 273 ? -11.077 3.961 -28.325 1.00 84.75 273 ARG A C 1
ATOM 2148 O O . ARG A 1 273 ? -11.136 4.891 -29.123 1.00 84.75 273 ARG A O 1
ATOM 2155 N N . GLY A 1 274 ? -9.933 3.410 -27.936 1.00 83.81 274 GLY A N 1
ATOM 2156 C CA . GLY A 1 274 ? -8.647 3.857 -28.438 1.00 83.81 274 GLY A CA 1
ATOM 2157 C C . GLY A 1 274 ? -7.503 2.964 -28.000 1.00 83.81 274 GLY A C 1
ATOM 2158 O O . GLY A 1 274 ? -7.639 2.102 -27.130 1.00 83.81 274 GLY A O 1
ATOM 2159 N N . SER A 1 275 ? -6.357 3.152 -28.638 1.00 86.19 275 SER A N 1
ATOM 2160 C CA . SER A 1 275 ? -5.133 2.437 -28.305 1.00 86.19 275 SER A CA 1
ATOM 2161 C C . SER A 1 275 ? -3.955 3.378 -28.472 1.00 86.19 275 SER A C 1
ATOM 2163 O O . SER A 1 275 ? -3.895 4.143 -29.435 1.00 86.19 275 SER A O 1
ATOM 2165 N N . LEU A 1 276 ? -3.050 3.351 -27.506 1.00 86.19 276 LEU A N 1
ATOM 2166 C CA . LEU A 1 276 ? -1.948 4.292 -27.376 1.00 86.19 276 LEU A CA 1
ATOM 2167 C C . LEU A 1 276 ? -0.691 3.493 -27.028 1.00 86.19 276 LEU A C 1
ATOM 2169 O O . LEU A 1 276 ? -0.734 2.619 -26.161 1.00 86.19 276 LEU A O 1
ATOM 2173 N N . LEU A 1 277 ? 0.434 3.812 -27.661 1.00 84.00 277 LEU A N 1
ATOM 2174 C CA . LEU A 1 277 ? 1.735 3.414 -27.133 1.00 84.00 277 LEU A CA 1
ATOM 2175 C C . LEU A 1 277 ? 2.124 4.385 -26.025 1.00 84.00 277 LEU A C 1
ATOM 2177 O O . LEU A 1 277 ? 2.283 5.574 -26.287 1.00 84.00 277 LEU A O 1
ATOM 2181 N N . THR A 1 278 ? 2.257 3.886 -24.800 1.00 80.19 278 THR A N 1
ATOM 2182 C CA . THR A 1 278 ? 2.467 4.707 -23.603 1.00 80.19 278 THR A CA 1
ATOM 2183 C C . THR A 1 278 ? 3.738 4.288 -22.879 1.00 80.19 278 THR A C 1
ATOM 2185 O O . THR A 1 278 ? 4.168 3.137 -22.966 1.00 80.19 278 THR A O 1
ATOM 2188 N N . SER A 1 279 ? 4.354 5.210 -22.141 1.00 76.94 279 SER A N 1
ATOM 2189 C CA . SER A 1 279 ? 5.308 4.816 -21.101 1.00 76.94 279 SER A CA 1
ATOM 2190 C C . SER A 1 279 ? 4.551 4.298 -19.866 1.00 76.94 279 SER A C 1
ATOM 2192 O O . SER A 1 279 ? 3.317 4.218 -19.861 1.00 76.94 279 SER A O 1
ATOM 2194 N N . ASN A 1 280 ? 5.280 3.953 -18.810 1.00 71.06 280 ASN A N 1
ATOM 2195 C CA . ASN A 1 280 ? 4.703 3.638 -17.504 1.00 71.06 280 ASN A CA 1
ATOM 2196 C C . ASN A 1 280 ? 4.077 4.848 -16.763 1.00 71.06 280 ASN A C 1
ATOM 2198 O O . ASN A 1 280 ? 3.320 4.654 -15.815 1.00 71.06 280 ASN A O 1
ATOM 2202 N N . PHE A 1 281 ? 4.345 6.088 -17.188 1.00 72.75 281 PHE A N 1
ATOM 2203 C CA . PHE A 1 281 ? 3.783 7.301 -16.581 1.00 72.75 281 PHE A CA 1
ATOM 2204 C C . PHE A 1 281 ? 2.478 7.707 -17.270 1.00 72.75 281 PHE A C 1
ATOM 2206 O O . PHE A 1 281 ? 2.468 8.564 -18.157 1.00 72.75 281 PHE A O 1
ATOM 2213 N N . ILE A 1 282 ? 1.373 7.081 -16.876 1.00 78.44 282 ILE A N 1
ATOM 2214 C CA . ILE A 1 282 ? 0.050 7.363 -17.432 1.00 78.44 282 ILE A CA 1
ATOM 2215 C C . ILE A 1 282 ? -0.984 7.591 -16.334 1.00 78.44 282 ILE A C 1
ATOM 2217 O O . ILE A 1 282 ? -1.134 6.792 -15.414 1.00 78.44 282 ILE A O 1
ATOM 2221 N N . TYR A 1 283 ? -1.741 8.671 -16.485 1.00 78.38 283 TYR A N 1
ATOM 2222 C CA . TYR A 1 283 ? -2.899 8.983 -15.665 1.00 78.38 283 TYR A CA 1
ATOM 2223 C C . TYR A 1 283 ? -4.144 9.056 -16.542 1.00 78.38 283 TYR A C 1
ATOM 2225 O O . TYR A 1 283 ? -4.099 9.608 -17.642 1.00 78.38 283 TYR A O 1
ATOM 2233 N N . ILE A 1 284 ? -5.249 8.487 -16.066 1.00 78.75 284 ILE A N 1
ATOM 2234 C CA . ILE A 1 284 ? -6.517 8.452 -16.795 1.00 78.75 284 ILE A CA 1
ATOM 2235 C C . ILE A 1 284 ? -7.628 8.863 -15.844 1.00 78.75 284 ILE A C 1
ATOM 2237 O O . ILE A 1 284 ? -7.720 8.334 -14.738 1.00 78.75 284 ILE A O 1
ATOM 2241 N N . THR A 1 285 ? -8.473 9.782 -16.297 1.00 75.88 285 THR A N 1
ATOM 2242 C CA . THR A 1 285 ? -9.733 10.120 -15.635 1.00 75.88 285 THR A CA 1
ATOM 2243 C C . THR A 1 285 ? -10.898 9.809 -16.555 1.00 75.88 285 THR A C 1
ATOM 2245 O O . THR A 1 285 ? -10.841 10.070 -17.762 1.00 75.88 285 THR A O 1
ATOM 2248 N N . PHE A 1 286 ? -11.952 9.268 -15.956 1.00 73.38 286 PHE A N 1
ATOM 2249 C CA . PHE A 1 286 ? -13.170 8.851 -16.630 1.00 73.38 286 PHE A CA 1
ATOM 2250 C C . PHE A 1 286 ? -14.291 9.807 -16.226 1.00 73.38 286 PHE A C 1
ATOM 2252 O O . PHE A 1 286 ? -14.803 9.743 -15.110 1.00 73.38 286 PHE A O 1
ATOM 2259 N N . GLU A 1 287 ? -14.624 10.729 -17.121 1.00 69.50 287 GLU A N 1
ATOM 2260 C CA . GLU A 1 287 ? -15.863 11.501 -17.036 1.00 69.50 287 GLU A CA 1
ATOM 2261 C C . GLU A 1 287 ? -16.738 11.062 -18.216 1.00 69.50 287 GLU A C 1
ATOM 2263 O O . GLU A 1 287 ? -16.851 9.869 -18.481 1.00 69.50 287 GLU A O 1
ATOM 2268 N N . LYS A 1 288 ? -17.296 12.001 -18.981 1.00 67.81 288 LYS A N 1
ATOM 2269 C CA . LYS A 1 288 ? -17.986 11.700 -20.242 1.00 67.81 288 LYS A CA 1
ATOM 2270 C C . LYS A 1 288 ? -17.060 11.134 -21.322 1.00 67.81 288 LYS A C 1
ATOM 2272 O O . LYS A 1 288 ? -17.483 10.377 -22.194 1.00 67.81 288 LYS A O 1
ATOM 2277 N N . ASP A 1 289 ? -15.804 11.555 -21.282 1.00 74.44 289 ASP A N 1
ATOM 2278 C CA . ASP A 1 289 ? -14.764 11.214 -22.236 1.00 74.44 289 ASP A CA 1
ATOM 2279 C C . ASP A 1 289 ? -13.554 10.646 -21.470 1.00 74.44 289 ASP A C 1
ATOM 2281 O O . ASP A 1 289 ? -13.380 10.900 -20.273 1.00 74.44 289 ASP A O 1
ATOM 2285 N N . PHE A 1 290 ? -12.688 9.884 -22.148 1.00 78.50 290 PHE A N 1
ATOM 2286 C CA . PHE A 1 290 ? -11.424 9.464 -21.535 1.00 78.50 290 PHE A CA 1
ATOM 2287 C C . PHE A 1 290 ? -10.439 10.617 -21.626 1.00 78.50 290 PHE A C 1
ATOM 2289 O O . PHE A 1 290 ? -9.996 10.962 -22.726 1.00 78.50 290 PHE A O 1
ATOM 2296 N N . HIS A 1 291 ? -10.034 11.163 -20.486 1.00 81.00 291 HIS A N 1
ATOM 2297 C CA . HIS A 1 291 ? -8.930 12.108 -20.443 1.00 81.00 291 HIS A CA 1
ATOM 2298 C C . HIS A 1 291 ? -7.665 11.383 -20.002 1.00 81.00 291 HIS A C 1
ATOM 2300 O O . HIS A 1 291 ? -7.612 10.805 -18.918 1.00 81.00 291 HIS A O 1
ATOM 2306 N N . VAL A 1 292 ? -6.648 11.394 -20.861 1.00 82.81 292 VAL A N 1
ATOM 2307 C CA . VAL A 1 292 ? -5.383 10.697 -20.614 1.00 82.81 292 VAL A CA 1
ATOM 2308 C C . VAL A 1 292 ? -4.267 11.722 -20.528 1.00 82.81 292 VAL A C 1
ATOM 2310 O O . VAL A 1 292 ? -4.133 12.580 -21.399 1.00 82.81 292 VAL A O 1
ATOM 2313 N N . VAL A 1 293 ? -3.436 11.603 -19.504 1.00 84.44 293 VAL A N 1
ATOM 2314 C CA . VAL A 1 293 ? -2.171 12.317 -19.371 1.00 84.44 293 VAL A CA 1
ATOM 2315 C C . VAL A 1 293 ? -1.077 11.262 -19.432 1.00 84.44 293 VAL A C 1
ATOM 2317 O O . VAL A 1 293 ? -0.885 10.515 -18.477 1.00 84.44 293 VAL A O 1
ATOM 2320 N N . ALA A 1 294 ? -0.397 11.164 -20.572 1.00 85.38 294 ALA A N 1
ATOM 2321 C CA . ALA A 1 294 ? 0.695 10.213 -20.758 1.00 85.38 294 ALA A CA 1
ATOM 2322 C C . ALA A 1 294 ? 2.012 10.970 -20.878 1.00 85.38 294 ALA A C 1
ATOM 2324 O O . ALA A 1 294 ? 2.193 11.803 -21.769 1.00 85.38 294 ALA A O 1
ATOM 2325 N N . SER A 1 295 ? 2.930 10.671 -19.976 1.00 85.19 295 SER A N 1
ATOM 2326 C CA . SER A 1 295 ? 4.247 11.278 -19.922 1.00 85.19 295 SER A CA 1
ATOM 2327 C C . SER A 1 295 ? 5.285 10.316 -20.448 1.00 85.19 295 SER A C 1
ATOM 2329 O O . SER A 1 295 ? 5.146 9.109 -20.311 1.00 85.19 295 SER A O 1
ATOM 2331 N N . TYR A 1 296 ? 6.329 10.836 -21.069 1.00 81.38 296 TYR A N 1
ATOM 2332 C CA . TYR A 1 296 ? 7.363 10.033 -21.688 1.00 81.38 296 TYR A CA 1
ATOM 2333 C C . TYR A 1 296 ? 8.724 10.635 -21.403 1.00 81.38 296 TYR A C 1
ATOM 2335 O O . TYR A 1 296 ? 8.894 11.855 -21.409 1.00 81.38 296 TYR A O 1
ATOM 2343 N N . GLU A 1 297 ? 9.696 9.764 -21.191 1.00 77.00 297 GLU A N 1
ATOM 2344 C CA . GLU A 1 297 ? 11.099 10.139 -21.137 1.00 77.00 297 GLU A CA 1
ATOM 2345 C C . GLU A 1 297 ? 11.663 10.223 -22.560 1.00 77.00 297 GLU A C 1
ATOM 2347 O O . GLU A 1 297 ? 11.346 9.400 -23.431 1.00 77.00 297 GLU A O 1
ATOM 2352 N N . ALA A 1 298 ? 12.493 11.233 -22.809 1.00 75.00 298 ALA A N 1
ATOM 2353 C CA . ALA A 1 298 ? 13.203 11.392 -24.065 1.00 75.00 298 ALA A CA 1
ATOM 2354 C C . ALA A 1 298 ? 14.083 10.167 -24.342 1.00 75.00 298 ALA A C 1
ATOM 2356 O O . ALA A 1 298 ? 14.738 9.631 -23.449 1.00 75.00 298 ALA A O 1
ATOM 2357 N N . ASN A 1 299 ? 14.132 9.733 -25.602 1.00 73.81 299 ASN A N 1
ATOM 2358 C CA . ASN A 1 299 ? 14.956 8.592 -25.975 1.00 73.81 299 ASN A CA 1
ATOM 2359 C C . ASN A 1 299 ? 16.455 8.884 -25.706 1.00 73.81 299 ASN A C 1
ATOM 2361 O O . ASN A 1 299 ? 16.977 9.856 -26.263 1.00 73.81 299 ASN A O 1
ATOM 2365 N N . PRO A 1 300 ? 17.175 8.044 -24.932 1.00 71.75 300 PRO A N 1
ATOM 2366 C CA . PRO A 1 300 ? 18.571 8.298 -24.559 1.00 71.75 300 PRO A CA 1
ATOM 2367 C C . PRO A 1 300 ? 19.525 8.492 -25.744 1.00 71.75 300 PRO A C 1
ATOM 2369 O O . PRO A 1 300 ? 20.409 9.347 -25.687 1.00 71.75 300 PRO A O 1
ATOM 2372 N N . LEU A 1 301 ? 19.328 7.755 -26.844 1.00 73.50 301 LEU A N 1
ATOM 2373 C CA . LEU A 1 301 ? 20.123 7.909 -28.066 1.00 73.50 301 LEU A CA 1
ATOM 2374 C C . LEU A 1 301 ? 19.909 9.289 -28.687 1.00 73.50 301 LEU A C 1
ATOM 2376 O O . LEU A 1 301 ? 20.868 9.967 -29.043 1.00 73.50 301 LEU A O 1
ATOM 2380 N N . ILE A 1 302 ? 18.656 9.732 -28.777 1.00 74.69 302 ILE A N 1
ATOM 2381 C CA . ILE A 1 302 ? 18.328 11.049 -29.326 1.00 74.69 302 ILE A CA 1
ATOM 2382 C C . ILE A 1 302 ? 18.840 12.169 -28.423 1.00 74.69 302 ILE A C 1
ATOM 2384 O O . ILE A 1 302 ? 19.353 13.168 -28.925 1.00 74.69 302 ILE A O 1
ATOM 2388 N N . THR A 1 303 ? 18.754 11.999 -27.106 1.00 77.19 303 THR A N 1
ATOM 2389 C CA . THR A 1 303 ? 19.324 12.935 -26.130 1.00 77.19 303 THR A CA 1
ATOM 2390 C C . THR A 1 303 ? 20.833 13.083 -26.327 1.00 77.19 303 THR A C 1
ATOM 2392 O O . THR A 1 303 ? 21.336 14.205 -26.360 1.00 77.19 303 THR A O 1
ATOM 2395 N N . LEU A 1 304 ? 21.546 11.977 -26.551 1.00 78.75 304 LEU A N 1
ATOM 2396 C CA . LEU A 1 304 ? 22.989 11.987 -26.790 1.00 78.75 304 LEU A CA 1
ATOM 2397 C C . LEU A 1 304 ? 23.357 12.621 -28.148 1.00 78.75 304 LEU A C 1
ATOM 2399 O O . LEU A 1 304 ? 24.337 13.356 -28.241 1.00 78.75 304 LEU A O 1
ATOM 2403 N N . VAL A 1 305 ? 22.533 12.435 -29.186 1.00 80.62 305 VAL A N 1
ATOM 2404 C CA . VAL A 1 305 ? 22.684 13.140 -30.477 1.00 80.62 305 VAL A CA 1
ATOM 2405 C C . VAL A 1 305 ? 22.440 14.646 -30.332 1.00 80.62 305 VAL A C 1
ATOM 2407 O O . VAL A 1 305 ? 23.169 15.442 -30.925 1.00 80.62 305 VAL A O 1
ATOM 2410 N N . LYS A 1 306 ? 21.430 15.056 -29.551 1.00 81.50 306 LYS A N 1
ATOM 2411 C CA . LYS A 1 306 ? 21.155 16.474 -29.263 1.00 81.50 306 LYS A CA 1
ATOM 2412 C C . LYS A 1 306 ? 22.314 17.119 -28.510 1.00 81.50 306 LYS A C 1
ATOM 2414 O O . LYS A 1 306 ? 22.709 18.218 -28.878 1.00 81.50 306 LYS A O 1
ATOM 2419 N N . PHE A 1 307 ? 22.876 16.421 -27.524 1.00 85.69 307 PHE A N 1
ATOM 2420 C CA . PHE A 1 307 ? 24.084 16.852 -26.826 1.00 85.69 307 PHE A CA 1
ATOM 2421 C C . PHE A 1 307 ? 25.254 17.037 -27.792 1.00 85.69 307 PHE A C 1
ATOM 2423 O O . PHE A 1 307 ? 25.852 18.106 -27.821 1.00 85.69 307 PHE A O 1
ATOM 2430 N N . ALA A 1 308 ? 25.528 16.033 -28.632 1.00 85.19 308 ALA A N 1
ATOM 2431 C CA . ALA A 1 308 ? 26.645 16.079 -29.568 1.00 85.19 308 ALA A CA 1
ATOM 2432 C C . ALA A 1 308 ? 26.574 17.281 -30.523 1.00 85.19 308 ALA A C 1
ATOM 2434 O O . ALA A 1 308 ? 27.602 17.816 -30.914 1.00 85.19 308 ALA A O 1
ATOM 2435 N N . ARG A 1 309 ? 25.364 17.706 -30.903 1.00 81.62 309 ARG A N 1
ATOM 2436 C CA . ARG A 1 309 ? 25.129 18.849 -31.800 1.00 81.62 309 ARG A CA 1
ATOM 2437 C C . ARG A 1 309 ? 24.907 20.181 -31.086 1.00 81.62 309 ARG A C 1
ATOM 2439 O O . ARG A 1 309 ? 24.712 21.185 -31.768 1.00 81.62 309 ARG A O 1
ATOM 2446 N N . GLY A 1 310 ? 24.832 20.179 -29.761 1.00 80.81 310 GLY A N 1
ATOM 2447 C CA . GLY A 1 310 ? 24.630 21.385 -28.971 1.00 80.81 310 GLY A CA 1
ATOM 2448 C C . GLY A 1 310 ? 25.926 22.175 -28.820 1.00 80.81 310 GLY A C 1
ATOM 2449 O O . GLY A 1 310 ? 27.014 21.613 -28.862 1.00 80.81 310 GLY A O 1
ATOM 2450 N N . ASP A 1 311 ? 25.807 23.477 -28.563 1.00 73.50 311 ASP A N 1
ATOM 2451 C CA . ASP A 1 311 ? 26.964 24.368 -28.366 1.00 73.50 311 ASP A CA 1
ATOM 2452 C C . ASP A 1 311 ? 27.776 24.044 -27.095 1.00 73.50 311 ASP A C 1
ATOM 2454 O O . ASP A 1 311 ? 28.874 24.556 -26.887 1.00 73.50 311 ASP A O 1
ATOM 2458 N N . GLU A 1 312 ? 27.222 23.209 -26.218 1.00 69.75 312 GLU A N 1
ATOM 2459 C CA . GLU A 1 312 ? 27.808 22.816 -24.937 1.00 69.75 312 GLU A CA 1
ATOM 2460 C C . GLU A 1 312 ? 28.906 21.757 -25.086 1.00 69.75 312 GLU A C 1
ATOM 2462 O O . GLU A 1 312 ? 29.755 21.613 -24.203 1.00 69.75 312 GLU A O 1
ATOM 2467 N N . ALA A 1 313 ? 28.910 21.042 -26.212 1.00 66.56 313 ALA A N 1
ATOM 2468 C CA . ALA A 1 313 ? 29.921 20.066 -26.560 1.00 66.56 313 ALA A CA 1
ATOM 2469 C C . ALA A 1 313 ? 30.640 20.532 -27.828 1.00 66.56 313 ALA A C 1
ATOM 2471 O O . ALA A 1 313 ? 30.066 20.564 -28.912 1.00 66.56 313 ALA A O 1
ATOM 2472 N N . SER A 1 314 ? 31.924 20.874 -27.711 1.00 81.25 314 SER A N 1
ATOM 2473 C CA . SER A 1 314 ? 32.777 21.213 -28.860 1.00 81.25 314 SER A CA 1
ATOM 2474 C C . SER A 1 314 ? 33.167 19.960 -29.660 1.00 81.25 314 SER A C 1
ATOM 2476 O O . SER A 1 314 ? 34.353 19.696 -29.847 1.00 81.25 314 SER A O 1
ATOM 2478 N N . VAL A 1 315 ? 32.178 19.167 -30.085 1.00 86.56 315 VAL A N 1
ATOM 2479 C CA . VAL A 1 315 ? 32.372 17.915 -30.828 1.00 86.56 315 VAL A CA 1
ATOM 2480 C C . VAL A 1 315 ? 32.926 18.219 -32.215 1.00 86.56 315 VAL A C 1
ATOM 2482 O O . VAL A 1 315 ? 32.469 19.140 -32.901 1.00 86.56 315 VAL A O 1
ATOM 2485 N N . SER A 1 316 ? 33.918 17.448 -32.652 1.00 89.44 316 SER A N 1
ATOM 2486 C CA . SER A 1 316 ? 34.555 17.664 -33.943 1.00 89.44 316 SER A CA 1
ATOM 2487 C C . SER A 1 316 ? 33.593 17.390 -35.113 1.00 89.44 316 SER A C 1
ATOM 2489 O O . SER A 1 316 ? 32.758 16.482 -35.051 1.00 89.44 316 SER A O 1
ATOM 2491 N N . PRO A 1 317 ? 33.712 18.122 -36.239 1.00 86.50 317 PRO A N 1
ATOM 2492 C CA . PRO A 1 317 ? 32.889 17.871 -37.425 1.00 86.50 317 PRO A CA 1
ATOM 2493 C C . PRO A 1 317 ? 32.994 16.436 -37.974 1.00 86.50 317 PRO A C 1
ATOM 2495 O O . PRO A 1 317 ? 32.040 15.934 -38.574 1.00 86.50 317 PRO A O 1
ATOM 2498 N N . GLU A 1 318 ? 34.139 15.775 -37.773 1.00 89.12 318 GLU A N 1
ATOM 2499 C CA . GLU A 1 318 ? 34.352 14.373 -38.150 1.00 89.12 318 GLU A CA 1
ATOM 2500 C C . GLU A 1 318 ? 33.488 13.443 -37.296 1.00 89.12 318 GLU A C 1
ATOM 2502 O O . GLU A 1 318 ? 32.696 12.673 -37.844 1.00 89.12 318 GLU A O 1
ATOM 2507 N N . SER A 1 319 ? 33.544 13.598 -35.972 1.00 88.94 319 SER A N 1
ATOM 2508 C CA . SER A 1 319 ? 32.696 12.864 -35.033 1.00 88.94 319 SER A CA 1
ATOM 2509 C C . SER A 1 319 ? 31.212 13.102 -35.324 1.00 88.94 319 SER A C 1
ATOM 2511 O O . SER A 1 319 ? 30.459 12.144 -35.456 1.00 88.94 319 SER A O 1
ATOM 2513 N N . ILE A 1 320 ? 30.775 14.342 -35.585 1.00 84.81 320 ILE A N 1
ATOM 2514 C CA . ILE A 1 320 ? 29.383 14.631 -35.997 1.00 84.81 320 ILE A CA 1
ATOM 2515 C C . ILE A 1 320 ? 28.966 13.861 -37.259 1.00 84.81 320 ILE A C 1
ATOM 2517 O O . ILE A 1 320 ? 27.819 13.416 -37.357 1.00 84.81 320 ILE A O 1
ATOM 2521 N N . THR A 1 321 ? 29.876 13.685 -38.217 1.00 85.19 321 THR A N 1
ATOM 2522 C CA . THR A 1 321 ? 29.607 12.935 -39.453 1.00 85.19 321 THR A CA 1
ATOM 2523 C C . THR A 1 321 ? 29.489 11.433 -39.180 1.00 85.19 321 THR A C 1
ATOM 2525 O O . THR A 1 321 ? 28.581 10.791 -39.699 1.00 85.19 321 THR A O 1
ATOM 2528 N N . GLN A 1 322 ? 30.326 10.871 -38.303 1.00 85.88 322 GLN A N 1
ATOM 2529 C CA . GLN A 1 322 ? 30.226 9.464 -37.888 1.00 85.88 322 GLN A CA 1
ATOM 2530 C C . GLN A 1 322 ? 28.923 9.184 -37.121 1.00 85.88 322 GLN A C 1
ATOM 2532 O O . GLN A 1 322 ? 28.235 8.196 -37.378 1.00 85.88 322 GLN A O 1
ATOM 2537 N N . ILE A 1 323 ? 28.531 10.101 -36.232 1.00 82.69 323 ILE A N 1
ATOM 2538 C CA . ILE A 1 323 ? 27.227 10.097 -35.553 1.00 82.69 323 ILE A CA 1
ATOM 2539 C C . ILE A 1 323 ? 26.084 10.114 -36.592 1.00 82.69 323 ILE A C 1
ATOM 2541 O O . ILE A 1 323 ? 25.127 9.348 -36.475 1.00 82.69 323 ILE A O 1
ATOM 2545 N N . GLN A 1 324 ? 26.238 10.938 -37.640 1.00 79.06 324 GLN A N 1
ATOM 2546 C CA . GLN A 1 324 ? 25.546 10.900 -38.943 1.00 79.06 324 GLN A CA 1
ATOM 2547 C C . GLN A 1 324 ? 25.147 9.488 -39.398 1.00 79.06 324 GLN A C 1
ATOM 2549 O O . GLN A 1 324 ? 23.975 9.113 -39.541 1.00 79.06 324 GLN A O 1
ATOM 2554 N N . GLU A 1 325 ? 26.186 8.708 -39.653 1.00 80.94 325 GLU A N 1
ATOM 2555 C CA . GLU A 1 325 ? 26.116 7.397 -40.289 1.00 80.94 325 GLU A CA 1
ATOM 2556 C C . GLU A 1 325 ? 25.568 6.321 -39.345 1.00 80.94 325 GLU A C 1
ATOM 2558 O O . GLU A 1 325 ? 24.792 5.464 -39.765 1.00 80.94 325 GLU A O 1
ATOM 2563 N N . ILE A 1 326 ? 25.900 6.389 -38.053 1.00 78.19 326 ILE A N 1
ATOM 2564 C CA . ILE A 1 326 ? 25.445 5.409 -37.055 1.00 78.19 326 ILE A CA 1
ATOM 2565 C C . ILE A 1 326 ? 23.935 5.479 -36.862 1.00 78.19 326 ILE A C 1
ATOM 2567 O O . ILE A 1 326 ? 23.256 4.453 -36.892 1.00 78.19 326 ILE A O 1
ATOM 2571 N N . VAL A 1 327 ? 23.401 6.690 -36.691 1.00 68.12 327 VAL A N 1
ATOM 2572 C CA . VAL A 1 327 ? 21.974 6.895 -36.404 1.00 68.12 327 VAL A CA 1
ATOM 2573 C C . VAL A 1 327 ? 21.108 6.592 -37.638 1.00 68.12 327 VAL A C 1
ATOM 2575 O O . VAL A 1 327 ? 19.929 6.264 -37.513 1.00 68.12 327 VAL A O 1
ATOM 2578 N N . SER A 1 328 ? 21.692 6.646 -38.840 1.00 69.94 328 SER A N 1
ATOM 2579 C CA . SER A 1 328 ? 21.039 6.241 -40.094 1.00 69.94 328 SER A CA 1
ATOM 2580 C C . SER A 1 328 ? 21.247 4.762 -40.462 1.00 69.94 328 SER A C 1
ATOM 2582 O O . SER A 1 328 ? 20.654 4.286 -41.432 1.00 69.94 328 SER A O 1
ATOM 2584 N N . GLY A 1 329 ? 22.047 4.021 -39.690 1.00 68.31 329 GLY A N 1
ATOM 2585 C CA . GLY A 1 329 ? 22.374 2.616 -39.927 1.00 68.31 329 GLY A CA 1
ATOM 2586 C C . GLY A 1 329 ? 21.302 1.611 -39.478 1.00 68.31 329 GLY A C 1
ATOM 2587 O O . GLY A 1 329 ? 20.325 1.934 -38.800 1.00 68.31 329 GLY A O 1
ATOM 2588 N N . GLU A 1 330 ? 21.504 0.338 -39.842 1.00 67.06 330 GLU A N 1
ATOM 2589 C CA . GLU A 1 330 ? 20.566 -0.763 -39.549 1.00 67.06 330 GLU A CA 1
ATOM 2590 C C . GLU A 1 330 ? 20.828 -1.503 -38.223 1.00 67.06 330 GLU A C 1
ATOM 2592 O O . GLU A 1 330 ? 20.073 -2.415 -37.883 1.00 67.06 330 GLU A O 1
ATOM 2597 N N . SER A 1 331 ? 21.875 -1.140 -37.475 1.00 66.44 331 SER A N 1
ATOM 2598 C CA . SER A 1 331 ? 22.224 -1.769 -36.193 1.00 66.44 331 SER A CA 1
ATOM 2599 C C . SER A 1 331 ? 21.151 -1.557 -35.114 1.00 66.44 331 SER A C 1
ATOM 2601 O O . SER A 1 331 ? 20.293 -0.675 -35.228 1.00 66.44 331 SER A O 1
ATOM 2603 N N . SER A 1 332 ? 21.193 -2.376 -34.057 1.00 63.28 332 SER A N 1
ATOM 2604 C CA . SER A 1 332 ? 20.289 -2.224 -32.911 1.00 63.28 332 SER A CA 1
ATOM 2605 C C . SER A 1 332 ? 20.531 -0.889 -32.198 1.00 63.28 332 SER A C 1
ATOM 2607 O O . SER A 1 332 ? 21.640 -0.350 -32.214 1.00 63.28 332 SER A O 1
ATOM 2609 N N . LEU A 1 333 ? 19.496 -0.351 -31.548 1.00 63.88 333 LEU A N 1
ATOM 2610 C CA . LEU A 1 333 ? 19.578 0.941 -30.854 1.00 63.88 333 LEU A CA 1
ATOM 2611 C C . LEU A 1 333 ? 20.625 0.937 -29.731 1.00 63.88 333 LEU A C 1
ATOM 2613 O O . LEU A 1 333 ? 21.323 1.931 -29.556 1.00 63.88 333 LEU A O 1
ATOM 2617 N N . THR A 1 334 ? 20.784 -0.184 -29.023 1.00 61.31 334 THR A N 1
ATOM 2618 C CA . THR A 1 334 ? 21.823 -0.361 -27.997 1.00 61.31 334 THR A CA 1
ATOM 2619 C C . THR A 1 334 ? 23.218 -0.235 -28.596 1.00 61.31 334 THR A C 1
ATOM 2621 O O . THR A 1 334 ? 24.031 0.539 -28.101 1.00 61.31 334 THR A O 1
ATOM 2624 N N . THR A 1 335 ? 23.481 -0.918 -29.715 1.00 72.25 335 THR A N 1
ATOM 2625 C CA . THR A 1 335 ? 24.772 -0.816 -30.406 1.00 72.25 335 THR A CA 1
ATOM 2626 C C . THR A 1 335 ? 25.014 0.596 -30.931 1.00 72.25 335 THR A C 1
ATOM 2628 O O . THR A 1 335 ? 26.130 1.102 -30.824 1.00 72.25 335 THR A O 1
ATOM 2631 N N . GLN A 1 336 ? 23.986 1.259 -31.470 1.00 74.56 336 GLN A N 1
ATOM 2632 C CA . GLN A 1 336 ? 24.094 2.657 -31.894 1.00 74.56 336 GLN A CA 1
ATOM 2633 C C . GLN A 1 336 ? 24.454 3.569 -30.717 1.00 74.56 336 GLN A C 1
ATOM 2635 O O . GLN A 1 336 ? 25.370 4.374 -30.842 1.00 74.56 336 GLN A O 1
ATOM 2640 N N . TYR A 1 337 ? 23.790 3.406 -29.571 1.00 76.25 337 TYR A N 1
ATOM 2641 C CA . TYR A 1 337 ? 24.038 4.191 -28.362 1.00 76.25 337 TYR A CA 1
ATOM 2642 C C . TYR A 1 337 ? 25.454 3.993 -27.816 1.00 76.25 337 TYR A C 1
ATOM 2644 O O . TYR A 1 337 ? 26.158 4.970 -27.578 1.00 76.25 337 TYR A O 1
ATOM 2652 N N . GLU A 1 338 ? 25.900 2.744 -27.665 1.00 77.81 338 GLU A N 1
ATOM 2653 C CA . GLU A 1 338 ? 27.248 2.431 -27.178 1.00 77.81 338 GLU A CA 1
ATOM 2654 C C . GLU A 1 338 ? 28.331 2.983 -28.111 1.00 77.81 338 GLU A C 1
ATOM 2656 O O . GLU A 1 338 ? 29.315 3.563 -27.653 1.00 77.81 338 GLU A O 1
ATOM 2661 N N . THR A 1 339 ? 28.131 2.858 -29.426 1.00 83.94 339 THR A N 1
ATOM 2662 C CA . THR A 1 339 ? 29.078 3.380 -30.421 1.00 83.94 339 THR A CA 1
ATOM 2663 C C . THR A 1 339 ? 29.130 4.907 -30.374 1.00 83.94 339 THR A C 1
ATOM 2665 O O . THR A 1 339 ? 30.214 5.485 -30.374 1.00 83.94 339 THR A O 1
ATOM 2668 N N . LEU A 1 340 ? 27.967 5.560 -30.275 1.00 84.38 340 LEU A N 1
ATOM 2669 C CA . LEU A 1 340 ? 27.850 7.011 -30.145 1.00 84.38 340 LEU A CA 1
ATOM 2670 C C . LEU A 1 340 ? 28.576 7.525 -28.898 1.00 84.38 340 LEU A C 1
ATOM 2672 O O . LEU A 1 340 ? 29.336 8.489 -28.964 1.00 84.38 340 LEU A O 1
ATOM 2676 N N . LEU A 1 341 ? 28.358 6.853 -27.768 1.00 83.88 341 LEU A N 1
ATOM 2677 C CA . LEU A 1 341 ? 28.985 7.187 -26.499 1.00 83.88 341 LEU A CA 1
ATOM 2678 C C . LEU A 1 341 ? 30.509 7.058 -26.581 1.00 83.88 341 LEU A C 1
ATOM 2680 O O . LEU A 1 341 ? 31.214 7.943 -26.106 1.00 83.88 341 LEU A O 1
ATOM 2684 N N . ASN A 1 342 ? 31.017 5.997 -27.210 1.00 88.94 342 ASN A N 1
ATOM 2685 C CA . ASN A 1 342 ? 32.455 5.798 -27.384 1.00 88.94 342 ASN A CA 1
ATOM 2686 C C . ASN A 1 342 ? 33.083 6.883 -28.267 1.00 88.94 342 ASN A C 1
ATOM 2688 O O . ASN A 1 342 ? 34.105 7.439 -27.876 1.00 88.94 342 ASN A O 1
ATOM 2692 N N . ILE A 1 343 ? 32.442 7.257 -29.381 1.00 91.06 343 ILE A N 1
ATOM 2693 C CA . ILE A 1 343 ? 32.911 8.361 -30.238 1.00 91.06 343 ILE A CA 1
ATOM 2694 C C . ILE A 1 343 ? 33.020 9.656 -29.432 1.00 91.06 343 ILE A C 1
ATOM 2696 O O . ILE A 1 343 ? 34.040 10.336 -29.479 1.00 91.06 343 ILE A O 1
ATOM 2700 N N . LEU A 1 344 ? 31.994 9.986 -28.643 1.00 89.06 344 LEU A N 1
ATOM 2701 C CA . LEU A 1 344 ? 32.002 11.201 -27.828 1.00 89.06 344 LEU A CA 1
ATOM 2702 C C . LEU A 1 344 ? 33.067 11.161 -26.724 1.00 89.06 344 LEU A C 1
ATOM 2704 O O . LEU A 1 344 ? 33.688 12.186 -26.446 1.00 89.06 344 LEU A O 1
ATOM 2708 N N . LYS A 1 345 ? 33.310 9.994 -26.112 1.00 90.31 345 LYS A N 1
ATOM 2709 C CA . LYS A 1 345 ? 34.390 9.806 -25.128 1.00 90.31 345 LYS A CA 1
ATOM 2710 C C . LYS A 1 345 ? 35.774 9.969 -25.751 1.00 90.31 345 LYS A C 1
ATOM 2712 O O . LYS A 1 345 ? 36.653 10.533 -25.104 1.00 90.31 345 LYS A O 1
ATOM 2717 N N . GLU A 1 346 ? 35.970 9.480 -26.971 1.00 91.94 346 GLU A N 1
ATOM 2718 C CA . GLU A 1 346 ? 37.234 9.605 -27.700 1.00 91.94 346 GLU A CA 1
ATOM 2719 C C . GLU A 1 346 ? 37.488 11.045 -28.167 1.00 91.94 346 GLU A C 1
ATOM 2721 O O . GLU A 1 346 ? 38.607 11.537 -28.036 1.00 91.94 346 GLU A O 1
ATOM 2726 N N . ASP A 1 347 ? 36.453 11.732 -28.656 1.00 92.12 347 ASP A N 1
ATOM 2727 C CA . ASP A 1 347 ? 36.552 13.082 -29.222 1.00 92.12 347 ASP A CA 1
ATOM 2728 C C . ASP A 1 347 ? 36.728 14.172 -28.153 1.00 92.12 347 ASP A C 1
ATOM 2730 O O . ASP A 1 347 ? 37.587 15.045 -28.276 1.00 92.12 347 ASP A O 1
ATOM 2734 N N . LEU A 1 348 ? 35.931 14.113 -27.081 1.00 88.56 348 LEU A N 1
ATOM 2735 C CA . LEU A 1 348 ? 35.925 15.126 -26.019 1.00 88.56 348 LEU A CA 1
ATOM 2736 C C . LEU A 1 348 ? 36.837 14.761 -24.840 1.00 88.56 348 LEU A C 1
ATOM 2738 O O . LEU A 1 348 ? 37.206 15.635 -24.059 1.00 88.56 348 LEU A O 1
ATOM 2742 N N . GLY A 1 349 ? 37.189 13.482 -24.690 1.00 88.38 349 GLY A N 1
ATOM 2743 C CA . GLY A 1 349 ? 37.777 12.931 -23.472 1.00 88.38 349 GLY A CA 1
ATOM 2744 C C . GLY A 1 349 ? 36.709 12.588 -22.428 1.00 88.38 349 GLY A C 1
ATOM 2745 O O . GLY A 1 349 ? 35.798 13.370 -22.168 1.00 88.38 349 GLY A O 1
ATOM 2746 N N . GLU A 1 350 ? 36.835 11.419 -21.795 1.00 83.94 350 GLU A N 1
ATOM 2747 C CA . GLU A 1 350 ? 35.796 10.831 -20.931 1.00 83.94 350 GLU A CA 1
ATOM 2748 C C . GLU A 1 350 ? 35.288 11.778 -19.829 1.00 83.94 350 GLU A C 1
ATOM 2750 O O . GLU A 1 350 ? 34.091 12.045 -19.768 1.00 83.94 350 GLU A O 1
ATOM 2755 N N . GLY A 1 351 ? 36.179 12.367 -19.023 1.00 80.94 351 GLY A N 1
ATOM 2756 C CA . GLY A 1 351 ? 35.767 13.267 -17.935 1.00 80.94 351 GLY A CA 1
ATOM 2757 C C . GLY A 1 351 ? 35.153 14.590 -18.412 1.00 80.94 351 GLY A C 1
ATOM 2758 O O . GLY A 1 351 ? 34.209 15.088 -17.807 1.00 80.94 351 GLY A O 1
ATOM 2759 N N . GLN A 1 352 ? 35.642 15.151 -19.523 1.00 84.94 352 GLN A N 1
ATOM 2760 C CA . GLN A 1 352 ? 35.087 16.387 -20.085 1.00 84.94 352 GLN A CA 1
ATOM 2761 C C . GLN A 1 352 ? 33.720 16.140 -20.735 1.00 84.94 352 GLN A C 1
ATOM 2763 O O . GLN A 1 352 ? 32.832 16.985 -20.627 1.00 84.94 352 GLN A O 1
ATOM 2768 N N . MET A 1 353 ? 33.544 14.987 -21.386 1.00 87.62 353 MET A N 1
ATOM 2769 C CA . MET A 1 353 ? 32.257 14.561 -21.925 1.00 87.62 353 MET A CA 1
ATOM 2770 C C . MET A 1 353 ? 31.226 14.408 -20.806 1.00 87.62 353 MET A C 1
ATOM 2772 O O . MET A 1 353 ? 30.133 14.952 -20.925 1.00 87.62 353 MET A O 1
ATOM 2776 N N . GLU A 1 354 ? 31.584 13.738 -19.706 1.00 81.69 354 GLU A N 1
ATOM 2777 C CA . GLU A 1 354 ? 30.697 13.559 -18.551 1.00 81.69 354 GLU A CA 1
ATOM 2778 C C . GLU A 1 354 ? 30.256 14.899 -17.944 1.00 81.69 354 GLU A C 1
ATOM 2780 O O . GLU A 1 354 ? 29.059 15.114 -17.744 1.00 81.69 354 GLU A O 1
ATOM 2785 N N . ASP A 1 355 ? 31.190 15.831 -17.723 1.00 80.75 355 ASP A N 1
ATOM 2786 C CA . ASP A 1 355 ? 30.882 17.164 -17.190 1.00 80.75 355 ASP A CA 1
ATOM 2787 C C . ASP A 1 355 ? 29.995 17.980 -18.147 1.00 80.75 355 ASP A C 1
ATOM 2789 O O . ASP A 1 355 ? 29.011 18.601 -17.728 1.00 80.75 355 ASP A O 1
ATOM 2793 N N . ALA A 1 356 ? 30.318 17.982 -19.445 1.00 83.19 356 ALA A N 1
ATOM 2794 C CA . ALA A 1 356 ? 29.547 18.697 -20.461 1.00 83.19 356 ALA A CA 1
ATOM 2795 C C . ALA A 1 356 ? 28.138 18.108 -20.612 1.00 83.19 356 ALA A C 1
ATOM 2797 O O . ALA A 1 356 ? 27.159 18.853 -20.650 1.00 83.19 356 ALA A O 1
ATOM 2798 N N . PHE A 1 357 ? 28.014 16.781 -20.621 1.00 81.75 357 PHE A N 1
ATOM 2799 C CA . PHE A 1 357 ? 26.725 16.106 -20.720 1.00 81.75 357 PHE A CA 1
ATOM 2800 C C . PHE A 1 357 ? 25.871 16.333 -19.471 1.00 81.75 357 PHE A C 1
ATOM 2802 O O . PHE A 1 357 ? 24.667 16.556 -19.571 1.00 81.75 357 PHE A O 1
ATOM 2809 N N . ALA A 1 358 ? 26.470 16.370 -18.280 1.00 77.75 358 ALA A N 1
ATOM 2810 C CA . ALA A 1 358 ? 25.736 16.681 -17.059 1.00 77.75 358 ALA A CA 1
ATOM 2811 C C . ALA A 1 358 ? 25.221 18.137 -17.031 1.00 77.75 358 ALA A C 1
ATOM 2813 O O . ALA A 1 358 ? 24.108 18.399 -16.553 1.00 77.75 358 ALA A O 1
ATOM 2814 N N . ASN A 1 359 ? 25.987 19.085 -17.582 1.00 80.50 359 ASN A N 1
ATOM 2815 C CA . ASN A 1 359 ? 25.535 20.467 -17.773 1.00 80.50 359 ASN A CA 1
ATOM 2816 C C . ASN A 1 359 ? 24.380 20.545 -18.781 1.00 80.50 359 ASN A C 1
ATOM 2818 O O . ASN A 1 359 ? 23.369 21.187 -18.484 1.00 80.50 359 ASN A O 1
ATOM 2822 N N . PHE A 1 360 ? 24.478 19.805 -19.887 1.00 83.00 360 PHE A N 1
ATOM 2823 C CA . PHE A 1 360 ? 23.406 19.661 -20.872 1.00 83.00 360 PHE A CA 1
ATOM 2824 C C . PHE A 1 360 ? 22.118 19.144 -20.261 1.00 83.00 360 PHE A C 1
ATOM 2826 O O . PHE A 1 360 ? 21.069 19.781 -20.368 1.00 83.00 360 PHE A O 1
ATOM 2833 N N . LEU A 1 361 ? 22.185 18.034 -19.530 1.00 76.12 361 LEU A N 1
ATOM 2834 C CA . LEU A 1 361 ? 21.015 17.484 -18.852 1.00 76.12 361 LEU A CA 1
ATOM 2835 C C . LEU A 1 361 ? 20.436 18.474 -17.834 1.00 76.12 361 LEU A C 1
ATOM 2837 O O . LEU A 1 361 ? 19.220 18.548 -17.685 1.00 76.12 361 LEU A O 1
ATOM 2841 N N . THR A 1 362 ? 21.275 19.283 -17.176 1.00 73.62 362 THR A N 1
ATOM 2842 C CA . THR A 1 362 ? 20.820 20.328 -16.245 1.00 73.62 362 THR A CA 1
ATOM 2843 C C . THR A 1 362 ? 20.064 21.457 -16.951 1.00 73.62 362 THR A C 1
ATOM 2845 O O . THR A 1 362 ? 19.071 21.941 -16.406 1.00 73.62 362 THR A O 1
ATOM 2848 N N . ALA A 1 363 ? 20.487 21.853 -18.152 1.00 73.69 363 ALA A N 1
ATOM 2849 C CA . ALA A 1 363 ? 19.784 22.839 -18.973 1.00 73.69 363 ALA A CA 1
ATOM 2850 C C . ALA A 1 363 ? 18.502 22.272 -19.616 1.00 73.69 363 ALA A C 1
ATOM 2852 O O . ALA A 1 363 ? 17.546 23.011 -19.845 1.00 73.69 363 ALA A O 1
ATOM 2853 N N . GLN A 1 364 ? 18.458 20.960 -19.868 1.00 74.12 364 GLN A N 1
ATOM 2854 C CA . GLN A 1 364 ? 17.368 20.279 -20.576 1.00 74.12 364 GLN A CA 1
ATOM 2855 C C . GLN A 1 364 ? 16.357 19.564 -19.662 1.00 74.12 364 GLN A C 1
ATOM 2857 O O . GLN A 1 364 ? 15.454 18.912 -20.180 1.00 74.12 364 GLN A O 1
ATOM 2862 N N . LYS A 1 365 ? 16.451 19.669 -18.326 1.00 70.19 365 LYS A N 1
ATOM 2863 C CA . LYS A 1 365 ? 15.670 18.825 -17.391 1.00 70.19 365 LYS A CA 1
ATOM 2864 C C . LYS A 1 365 ? 14.161 18.764 -17.673 1.00 70.19 365 LYS A C 1
ATOM 2866 O O . LYS A 1 365 ? 13.585 17.685 -17.644 1.00 70.19 365 LYS A O 1
ATOM 2871 N N . LEU A 1 366 ? 13.509 19.899 -17.945 1.00 68.00 366 LEU A N 1
ATOM 2872 C CA . LEU A 1 366 ? 12.085 19.923 -18.317 1.00 68.00 366 LEU A CA 1
ATOM 2873 C C . LEU A 1 366 ? 11.856 19.295 -19.710 1.00 68.00 366 LEU A C 1
ATOM 2875 O O . LEU A 1 366 ? 11.045 18.376 -19.802 1.00 68.00 366 LEU A O 1
ATOM 2879 N N . PRO A 1 367 ? 12.562 19.722 -20.779 1.00 73.75 367 PRO A N 1
ATOM 2880 C CA . PRO A 1 367 ? 12.500 19.092 -22.105 1.00 73.75 367 PRO A CA 1
ATOM 2881 C C . PRO A 1 367 ? 12.843 17.594 -22.190 1.00 73.75 367 PRO A C 1
ATOM 2883 O O . PRO A 1 367 ? 12.475 16.964 -23.182 1.00 73.75 367 PRO A O 1
ATOM 2886 N N . LEU A 1 368 ? 13.540 17.016 -21.202 1.00 74.75 368 LEU A N 1
ATOM 2887 C CA . LEU A 1 368 ? 13.810 15.569 -21.141 1.00 74.75 368 LEU A CA 1
ATOM 2888 C C . LEU A 1 368 ? 12.544 14.738 -20.944 1.00 74.75 368 LEU A C 1
ATOM 2890 O O . LEU A 1 368 ? 12.544 13.550 -21.251 1.00 74.75 368 LEU A O 1
ATOM 2894 N N . TYR A 1 369 ? 11.470 15.356 -20.462 1.00 79.38 369 TYR A N 1
ATOM 2895 C CA . TYR A 1 369 ? 10.183 14.707 -20.320 1.00 79.38 369 TYR A CA 1
ATOM 2896 C C . TYR A 1 369 ? 9.144 15.414 -21.170 1.00 79.38 369 TYR A C 1
ATOM 2898 O O . TYR A 1 369 ? 9.065 16.644 -21.202 1.00 79.38 369 TYR A O 1
ATOM 2906 N N . LYS A 1 370 ? 8.313 14.625 -21.842 1.00 83.88 370 LYS A N 1
ATOM 2907 C CA . LYS A 1 370 ? 7.204 15.124 -22.643 1.00 83.88 370 LYS A CA 1
ATOM 2908 C C . LYS A 1 370 ? 5.904 14.539 -22.134 1.00 83.88 370 LYS A C 1
ATOM 2910 O O . LYS A 1 370 ? 5.750 13.326 -22.102 1.00 83.88 370 LYS A O 1
ATOM 2915 N N . THR A 1 371 ? 4.959 15.393 -21.777 1.00 85.94 371 THR A N 1
ATOM 2916 C CA . THR A 1 371 ? 3.619 14.989 -21.357 1.00 85.94 371 THR A CA 1
ATOM 2917 C C . THR A 1 371 ? 2.605 15.345 -22.425 1.00 85.94 371 THR A C 1
ATOM 2919 O O . THR A 1 371 ? 2.468 16.507 -22.798 1.00 85.94 371 THR A O 1
ATOM 2922 N N . TYR A 1 372 ? 1.888 14.340 -22.907 1.00 85.44 372 TYR A N 1
ATOM 2923 C CA . TYR A 1 372 ? 0.811 14.455 -23.878 1.00 85.44 372 TYR A CA 1
ATOM 2924 C C . TYR A 1 372 ? -0.542 14.379 -23.175 1.00 85.44 372 TYR A C 1
ATOM 2926 O O . TYR A 1 372 ? -0.732 13.563 -22.272 1.00 85.44 372 TYR A O 1
ATOM 2934 N N . LEU A 1 373 ? -1.480 15.217 -23.619 1.00 83.56 373 LEU A N 1
ATOM 2935 C CA . LEU A 1 373 ? -2.859 15.221 -23.143 1.00 83.56 373 LEU A CA 1
ATOM 2936 C C . LEU A 1 373 ? -3.783 14.731 -24.261 1.00 83.56 373 LEU A C 1
ATOM 2938 O O . LEU A 1 373 ? -3.802 15.287 -25.366 1.00 83.56 373 LEU A O 1
ATOM 2942 N N . PHE A 1 374 ? -4.576 13.711 -23.949 1.00 79.62 374 PHE A N 1
ATOM 2943 C CA . PHE A 1 374 ? -5.562 13.123 -24.846 1.00 79.62 374 PHE A CA 1
ATOM 2944 C C . PHE A 1 374 ? -6.951 13.358 -24.290 1.00 79.62 374 PHE A C 1
ATOM 2946 O O . PHE A 1 374 ? -7.176 13.330 -23.081 1.00 79.62 374 PHE A O 1
ATOM 2953 N N . THR A 1 375 ? -7.902 13.542 -25.193 1.00 78.31 375 THR A N 1
ATOM 2954 C CA . THR A 1 375 ? -9.313 13.354 -24.878 1.00 78.31 375 THR A CA 1
ATOM 2955 C C . THR A 1 375 ? -9.895 12.457 -25.953 1.00 78.31 375 THR A C 1
ATOM 2957 O O . THR A 1 375 ? -9.817 12.767 -27.144 1.00 78.31 375 THR A O 1
ATOM 2960 N N . LEU A 1 376 ? -10.407 11.301 -25.548 1.00 74.75 376 LEU A N 1
ATOM 2961 C CA . LEU A 1 376 ? -11.112 10.407 -26.449 1.00 74.75 376 LEU A CA 1
ATOM 2962 C C . LEU A 1 376 ? -12.594 10.616 -26.210 1.00 74.75 376 LEU A C 1
ATOM 2964 O O . LEU A 1 376 ? -13.109 10.224 -25.161 1.00 74.75 376 LEU A O 1
ATOM 2968 N N . SER A 1 377 ? -13.254 11.249 -27.179 1.00 66.62 377 SER A N 1
ATOM 2969 C CA . SER A 1 377 ? -14.674 11.506 -27.034 1.00 66.62 377 SER A CA 1
ATOM 2970 C C . SER A 1 377 ? -15.484 10.222 -27.165 1.00 66.62 377 SER A C 1
ATOM 2972 O O . SER A 1 377 ? -15.237 9.388 -28.038 1.00 66.62 377 SER A O 1
ATOM 2974 N N . SER A 1 378 ? -16.535 10.119 -26.359 1.00 58.09 378 SER A N 1
ATOM 2975 C CA . SER A 1 378 ? -17.610 9.131 -26.489 1.00 58.09 378 SER A CA 1
ATOM 2976 C C . SER A 1 378 ? -18.250 9.095 -27.891 1.00 58.09 378 SER A C 1
ATOM 2978 O O . SER A 1 378 ? -18.798 8.060 -28.282 1.00 58.09 378 SER A O 1
ATOM 2980 N N . THR A 1 379 ? -18.146 10.181 -28.675 1.00 53.00 379 THR A N 1
ATOM 2981 C CA . THR A 1 379 ? -18.815 10.348 -29.985 1.00 53.00 379 THR A CA 1
ATOM 2982 C C . THR A 1 379 ? -17.883 10.411 -31.202 1.00 53.00 379 THR A C 1
ATOM 2984 O O . THR A 1 379 ? -18.313 10.114 -32.317 1.00 53.00 379 THR A O 1
ATOM 2987 N N . THR A 1 380 ? -16.609 10.762 -31.019 1.00 50.69 380 THR A N 1
ATOM 2988 C CA . THR A 1 380 ? -15.608 10.897 -32.090 1.00 50.69 380 THR A CA 1
ATOM 2989 C C . THR A 1 380 ? -14.281 10.328 -31.597 1.00 50.69 380 THR A C 1
ATOM 2991 O O . THR A 1 380 ? -13.878 10.654 -30.486 1.00 50.69 380 THR A O 1
ATOM 2994 N N . GLY A 1 381 ? -13.619 9.479 -32.393 1.00 55.56 381 GLY A N 1
ATOM 2995 C CA . GLY A 1 381 ? -12.397 8.761 -31.995 1.00 55.56 381 GLY A CA 1
ATOM 2996 C C . GLY A 1 381 ? -11.211 9.642 -31.564 1.00 55.56 381 GLY A C 1
ATOM 2997 O O . GLY A 1 381 ? -11.312 10.860 -31.468 1.00 55.56 381 GLY A O 1
ATOM 2998 N N . ASN A 1 382 ? -10.071 8.997 -31.301 1.00 54.50 382 ASN A N 1
ATOM 2999 C CA . ASN A 1 382 ? -8.865 9.595 -30.711 1.00 54.50 382 ASN A CA 1
ATOM 3000 C C . ASN A 1 382 ? -8.484 10.959 -31.308 1.00 54.50 382 ASN A C 1
ATOM 3002 O O . ASN A 1 382 ? -8.202 11.065 -32.502 1.00 54.50 382 ASN A O 1
ATOM 3006 N N . THR A 1 383 ? -8.331 11.969 -30.451 1.00 63.16 383 THR A N 1
ATOM 3007 C CA . THR A 1 383 ? -7.671 13.224 -30.826 1.00 63.16 383 THR A CA 1
ATOM 3008 C C . THR A 1 383 ? -6.651 13.604 -29.762 1.00 63.16 383 THR A C 1
ATOM 3010 O O . THR A 1 383 ? -6.966 13.742 -28.580 1.00 63.16 383 THR A O 1
ATOM 3013 N N . VAL A 1 384 ? -5.396 13.750 -30.191 1.00 63.69 384 VAL A N 1
ATOM 3014 C CA . VAL A 1 384 ? -4.371 14.438 -29.403 1.00 63.69 384 VAL A CA 1
ATOM 3015 C C . VAL A 1 384 ? -4.578 15.913 -29.605 1.00 63.69 384 VAL A C 1
ATOM 3017 O O . VAL A 1 384 ? -4.615 16.383 -30.741 1.00 63.69 384 VAL A O 1
ATOM 3020 N N . PHE A 1 385 ? -4.691 16.643 -28.510 1.00 69.50 385 PHE A N 1
ATOM 3021 C CA . PHE A 1 385 ? -4.954 18.065 -28.599 1.00 69.50 385 PHE A CA 1
ATOM 3022 C C . PHE A 1 385 ? -3.746 18.908 -28.186 1.00 69.50 385 PHE A C 1
ATOM 3024 O O . PHE A 1 385 ? -3.631 20.036 -28.670 1.00 69.50 385 PHE A O 1
ATOM 3031 N N . ASN A 1 386 ? -2.834 18.385 -27.340 1.00 78.12 386 ASN A N 1
ATOM 3032 C CA . ASN A 1 386 ? -1.602 19.097 -26.980 1.00 78.12 386 ASN A CA 1
ATOM 3033 C C . ASN A 1 386 ? -0.542 18.279 -26.223 1.00 78.12 386 ASN A C 1
ATOM 3035 O O . ASN A 1 386 ? -0.770 17.142 -25.812 1.00 78.12 386 ASN A O 1
ATOM 3039 N N . SER A 1 387 ? 0.609 18.914 -25.989 1.00 81.50 387 SER A N 1
ATOM 3040 C CA . SER A 1 387 ? 1.669 18.416 -25.115 1.00 81.50 387 SER A CA 1
ATOM 3041 C C . SER A 1 387 ? 2.370 19.553 -24.360 1.00 81.50 387 SER A C 1
ATOM 3043 O O . SER A 1 387 ? 2.354 20.703 -24.789 1.00 81.50 387 SER A O 1
ATOM 3045 N N . THR A 1 388 ? 3.013 19.231 -23.243 1.00 83.50 388 THR A N 1
ATOM 3046 C CA . THR A 1 388 ? 3.880 20.127 -22.463 1.00 83.50 388 THR A CA 1
ATOM 3047 C C . THR A 1 388 ? 5.145 19.381 -22.044 1.00 83.50 388 THR A C 1
ATOM 3049 O O . THR A 1 388 ? 5.193 18.154 -22.111 1.00 83.50 388 THR A O 1
ATOM 3052 N N . ASN A 1 389 ? 6.184 20.099 -21.631 1.00 83.62 389 ASN A N 1
ATOM 3053 C CA . ASN A 1 389 ? 7.401 19.480 -21.105 1.00 83.62 389 ASN A CA 1
ATOM 3054 C C . ASN A 1 389 ? 7.249 19.159 -19.607 1.00 83.62 389 ASN A C 1
ATOM 3056 O O . ASN A 1 389 ? 6.424 19.769 -18.924 1.00 83.62 389 ASN A O 1
ATOM 3060 N N . GLY A 1 390 ? 8.052 18.227 -19.098 1.00 80.00 390 GLY A N 1
ATOM 3061 C CA . GLY A 1 390 ? 8.049 17.777 -17.705 1.00 80.00 390 GLY A CA 1
ATOM 3062 C C . GLY A 1 390 ? 7.099 16.610 -17.408 1.00 80.00 390 GLY A C 1
ATOM 3063 O O . GLY A 1 390 ? 6.287 16.224 -18.248 1.00 80.00 390 GLY A O 1
ATOM 3064 N N . LEU A 1 391 ? 7.205 16.063 -16.195 1.00 77.75 391 LEU A N 1
ATOM 3065 C CA . LEU A 1 391 ? 6.365 15.004 -15.623 1.00 77.75 391 LEU A CA 1
ATOM 3066 C C . LEU A 1 391 ? 5.319 15.583 -14.657 1.00 77.75 391 LEU A C 1
ATOM 3068 O O . LEU A 1 391 ? 5.664 16.472 -13.881 1.00 77.75 391 LEU A O 1
ATOM 3072 N N . PRO A 1 392 ? 4.074 15.087 -14.629 1.00 76.00 392 PRO A N 1
ATOM 3073 C CA . PRO A 1 392 ? 3.112 15.421 -13.587 1.00 76.00 392 PRO A CA 1
ATOM 3074 C C . PRO A 1 392 ? 3.657 15.030 -12.207 1.00 76.00 392 PRO A C 1
ATOM 3076 O O . PRO A 1 392 ? 4.100 13.900 -12.026 1.00 76.00 392 PRO A O 1
ATOM 3079 N N . LEU A 1 393 ? 3.608 15.941 -11.227 1.00 66.38 393 LEU A N 1
ATOM 3080 C CA . LEU A 1 393 ? 4.071 15.646 -9.855 1.00 66.38 393 LEU A CA 1
ATOM 3081 C C . LEU A 1 393 ? 3.252 14.565 -9.168 1.00 66.38 393 LEU A C 1
ATOM 3083 O O . LEU A 1 393 ? 3.744 13.845 -8.303 1.00 66.38 393 LEU A O 1
ATOM 3087 N N . SER A 1 394 ? 1.966 14.545 -9.479 1.00 63.00 394 SER A N 1
ATOM 3088 C CA . SER A 1 394 ? 1.034 13.610 -8.904 1.00 63.00 394 SER A CA 1
ATOM 3089 C C . SER A 1 394 ? -0.238 13.554 -9.729 1.00 63.00 394 SER A C 1
ATOM 3091 O O . SER A 1 394 ? -0.591 14.435 -10.510 1.00 63.00 394 SER A O 1
ATOM 3093 N N . LYS A 1 395 ? -0.990 12.534 -9.387 1.00 59.31 395 LYS A N 1
ATOM 3094 C CA . LYS A 1 395 ? -2.430 12.380 -9.477 1.00 59.31 395 LYS A CA 1
ATOM 3095 C C . LYS A 1 395 ? -3.290 13.662 -9.364 1.00 59.31 395 LYS A C 1
ATOM 3097 O O . LYS A 1 395 ? -4.305 13.785 -10.035 1.00 59.31 395 LYS A O 1
ATOM 3102 N N . SER A 1 396 ? -2.928 14.599 -8.484 1.00 59.50 396 SER A N 1
ATOM 3103 C CA . SER A 1 396 ? -3.669 15.852 -8.249 1.00 59.50 396 SER A CA 1
ATOM 3104 C C . SER A 1 396 ? -3.051 17.051 -8.972 1.00 59.50 396 SER A C 1
ATOM 3106 O O . SER A 1 396 ? -3.562 18.165 -8.896 1.00 59.50 396 SER A O 1
ATOM 3108 N N . ALA A 1 397 ? -1.939 16.827 -9.676 1.00 61.97 397 ALA A N 1
ATOM 3109 C CA . ALA A 1 397 ? -1.258 17.832 -10.475 1.00 61.97 397 ALA A CA 1
ATOM 3110 C C . ALA A 1 397 ? -1.991 18.129 -11.790 1.00 61.97 397 ALA A C 1
ATOM 3112 O O . ALA A 1 397 ? -1.575 19.036 -12.507 1.00 61.97 397 ALA A O 1
ATOM 3113 N N . TYR A 1 398 ? -3.068 17.404 -12.109 1.00 69.12 398 TYR A N 1
ATOM 3114 C CA . TYR A 1 398 ? -3.905 17.675 -13.268 1.00 69.12 398 TYR A CA 1
ATOM 3115 C C . TYR A 1 398 ? -5.395 17.628 -12.921 1.00 69.12 398 TYR A C 1
ATOM 3117 O O . TYR A 1 398 ? -5.826 16.868 -12.058 1.00 69.12 398 TYR A O 1
ATOM 3125 N N . GLN A 1 399 ? -6.183 18.462 -13.594 1.00 68.19 399 GLN A N 1
ATOM 3126 C CA . GLN A 1 399 ? -7.638 18.490 -13.466 1.00 68.19 399 GLN A CA 1
ATOM 3127 C C . GLN A 1 399 ? -8.249 18.861 -14.813 1.00 68.19 399 GLN A C 1
ATOM 3129 O O . GLN A 1 399 ? -7.843 19.860 -15.411 1.00 68.19 399 GLN A O 1
ATOM 3134 N N . PHE A 1 400 ? -9.244 18.095 -15.254 1.00 67.56 400 PHE A N 1
ATOM 3135 C CA . PHE A 1 400 ? -10.100 18.443 -16.384 1.00 67.56 400 PHE A CA 1
ATOM 3136 C C . PHE A 1 400 ? -11.388 19.091 -15.859 1.00 67.56 400 PHE A C 1
ATOM 3138 O O . PHE A 1 400 ? -11.882 18.756 -14.788 1.00 67.56 400 PHE A O 1
ATOM 3145 N N . THR A 1 401 ? -11.880 20.101 -16.569 1.00 62.88 401 THR A N 1
ATOM 3146 C CA . THR A 1 401 ? -13.201 20.708 -16.359 1.00 62.88 401 THR A CA 1
ATOM 3147 C C . THR A 1 401 ? -13.808 20.991 -17.727 1.00 62.88 401 THR A C 1
ATOM 3149 O O . THR A 1 401 ? -13.059 21.141 -18.694 1.00 62.88 401 THR A O 1
ATOM 3152 N N . ASP A 1 402 ? -15.124 21.201 -17.797 1.00 60.22 402 ASP A N 1
ATOM 3153 C CA . ASP A 1 402 ? -15.854 21.504 -19.043 1.00 60.22 402 ASP A CA 1
ATOM 3154 C C . ASP A 1 402 ? -15.245 22.634 -19.894 1.00 60.22 402 ASP A C 1
ATOM 3156 O O . ASP A 1 402 ? -15.475 22.712 -21.099 1.00 60.22 402 ASP A O 1
ATOM 3160 N N . SER A 1 403 ? -14.497 23.553 -19.269 1.00 61.78 403 SER A N 1
ATOM 3161 C CA . SER A 1 403 ? -13.945 24.756 -19.910 1.00 61.78 403 SER A CA 1
ATOM 3162 C C . SER A 1 403 ? -12.413 24.822 -19.952 1.00 61.78 403 SER A C 1
ATOM 3164 O O . SER A 1 403 ? -11.868 25.567 -20.773 1.00 61.78 403 SER A O 1
ATOM 3166 N N . LEU A 1 404 ? -11.710 24.081 -19.087 1.00 64.62 404 LEU A N 1
ATOM 3167 C CA . LEU A 1 404 ? -10.264 24.210 -18.886 1.00 64.62 404 LEU A CA 1
ATOM 3168 C C . LEU A 1 404 ? -9.651 22.912 -18.335 1.00 64.62 404 LEU A C 1
ATOM 3170 O O . LEU A 1 404 ? -10.206 22.333 -17.402 1.00 64.62 404 LEU A O 1
ATOM 3174 N N . ALA A 1 405 ? -8.476 22.523 -18.824 1.00 69.00 405 ALA A N 1
ATOM 3175 C CA . ALA A 1 405 ? -7.599 21.557 -18.175 1.00 69.00 405 ALA A CA 1
ATOM 3176 C C . ALA A 1 405 ? -6.371 22.261 -17.582 1.00 69.00 405 ALA A C 1
ATOM 3178 O O . ALA A 1 405 ? -5.763 23.125 -18.219 1.00 69.00 405 ALA A O 1
ATOM 3179 N N . LEU A 1 406 ? -6.002 21.900 -16.360 1.00 71.44 406 LEU A N 1
ATOM 3180 C CA . LEU A 1 406 ? -4.786 22.367 -15.699 1.00 71.44 406 LEU A CA 1
ATOM 3181 C C . LEU A 1 406 ? -3.820 21.205 -15.559 1.00 71.44 406 LEU A C 1
ATOM 3183 O O . LEU A 1 406 ? -4.246 20.092 -15.265 1.00 71.44 406 LEU A O 1
ATOM 3187 N N . LEU A 1 407 ? -2.533 21.475 -15.755 1.00 74.69 407 LEU A N 1
ATOM 3188 C CA . LEU A 1 407 ? -1.471 20.498 -15.584 1.00 74.69 407 LEU A CA 1
ATOM 3189 C C . LEU A 1 407 ? -0.231 21.179 -15.003 1.00 74.69 407 LEU A C 1
ATOM 3191 O O . LEU A 1 407 ? 0.333 22.082 -15.621 1.00 74.69 407 LEU A O 1
ATOM 3195 N N . LEU A 1 408 ? 0.202 20.729 -13.830 1.00 73.88 408 LEU A N 1
ATOM 3196 C CA . LEU A 1 408 ? 1.507 21.038 -13.265 1.00 73.88 408 LEU A CA 1
ATOM 3197 C C . LEU A 1 408 ? 2.489 19.931 -13.652 1.00 73.88 408 LEU A C 1
ATOM 3199 O O . LEU A 1 408 ? 2.282 18.769 -13.304 1.00 73.88 408 LEU A O 1
ATOM 3203 N N . THR A 1 409 ? 3.582 20.310 -14.305 1.00 75.62 409 THR A N 1
ATOM 3204 C CA . THR A 1 409 ? 4.693 19.412 -14.618 1.00 75.62 409 THR A CA 1
ATOM 3205 C C . THR A 1 409 ? 5.994 19.856 -13.966 1.00 75.62 409 THR A C 1
ATOM 3207 O O . THR A 1 409 ? 6.165 21.023 -13.614 1.00 75.62 409 THR A O 1
ATOM 3210 N N . THR A 1 410 ? 6.929 18.921 -13.806 1.00 72.44 410 THR A N 1
ATOM 3211 C CA . THR A 1 410 ? 8.265 19.176 -13.269 1.00 72.44 410 THR A CA 1
ATOM 3212 C C . THR A 1 410 ? 9.356 18.483 -14.058 1.00 72.44 410 THR A C 1
ATOM 3214 O O . THR A 1 410 ? 9.121 17.579 -14.854 1.00 72.44 410 THR A O 1
ATOM 3217 N N . ALA A 1 411 ? 10.589 18.914 -13.828 1.00 65.81 411 ALA A N 1
ATOM 3218 C CA . ALA A 1 411 ? 11.783 18.423 -14.502 1.00 65.81 411 ALA A CA 1
ATOM 3219 C C . ALA A 1 411 ? 12.203 16.975 -14.133 1.00 65.81 411 ALA A C 1
ATOM 3221 O O . ALA A 1 411 ? 13.262 16.527 -14.568 1.00 65.81 411 ALA A O 1
ATOM 3222 N N . GLY A 1 412 ? 11.421 16.259 -13.313 1.00 61.16 412 GLY A N 1
ATOM 3223 C CA . GLY A 1 412 ? 11.704 14.893 -12.855 1.00 61.16 412 GLY A CA 1
ATOM 3224 C C . GLY A 1 412 ? 11.504 14.698 -11.347 1.00 61.16 412 GLY A C 1
ATOM 3225 O O . GLY A 1 412 ? 11.480 15.665 -10.583 1.00 61.16 412 GLY A O 1
ATOM 3226 N N . TYR A 1 413 ? 11.383 13.442 -10.905 1.00 50.03 413 TYR A N 1
ATOM 3227 C CA . TYR A 1 413 ? 11.233 13.082 -9.490 1.00 50.03 413 TYR A CA 1
ATOM 3228 C C . TYR A 1 413 ? 12.547 13.315 -8.710 1.00 50.03 413 TYR A C 1
ATOM 3230 O O . TYR A 1 413 ? 13.618 12.912 -9.154 1.00 50.03 413 TYR A O 1
ATOM 3238 N N . ASP A 1 414 ? 12.463 13.952 -7.537 1.00 48.22 414 ASP A N 1
ATOM 3239 C CA . ASP A 1 414 ? 13.518 13.978 -6.504 1.00 48.22 414 ASP A CA 1
ATOM 3240 C C . ASP A 1 414 ? 14.870 14.651 -6.847 1.00 48.22 414 ASP A C 1
ATOM 3242 O O . ASP A 1 414 ? 15.907 14.352 -6.250 1.00 48.22 414 ASP A O 1
ATOM 3246 N N . THR A 1 415 ? 14.907 15.621 -7.768 1.00 46.84 415 THR A N 1
ATOM 3247 C CA . THR A 1 415 ? 16.143 16.393 -8.013 1.00 46.84 415 THR A CA 1
ATOM 3248 C C . THR A 1 415 ? 16.225 17.649 -7.136 1.00 46.84 415 THR A C 1
ATOM 3250 O O . THR A 1 415 ? 15.256 18.407 -7.098 1.00 46.84 415 THR A O 1
ATOM 3253 N N . PRO A 1 416 ? 17.377 17.980 -6.518 1.00 43.12 416 PRO A N 1
ATOM 3254 C CA . PRO A 1 416 ? 17.588 19.297 -5.919 1.00 43.12 416 PRO A CA 1
ATOM 3255 C C . PRO A 1 416 ? 17.352 20.401 -6.961 1.00 43.12 416 PRO A C 1
ATOM 3257 O O . PRO A 1 416 ? 17.874 20.319 -8.078 1.00 43.12 416 PRO A O 1
ATOM 3260 N N . ASN A 1 417 ? 16.594 21.436 -6.589 1.00 52.59 417 ASN A N 1
ATOM 3261 C CA . ASN A 1 417 ? 16.171 22.536 -7.461 1.00 52.59 417 ASN A CA 1
ATOM 3262 C C . ASN A 1 417 ? 15.296 22.075 -8.647 1.00 52.59 417 ASN A C 1
ATOM 3264 O O . ASN A 1 417 ? 15.677 22.263 -9.807 1.00 52.59 417 ASN A O 1
ATOM 3268 N N . GLN A 1 418 ? 14.146 21.447 -8.370 1.00 63.41 418 GLN A N 1
ATOM 3269 C CA . GLN A 1 418 ? 13.173 21.103 -9.414 1.00 63.41 418 GLN A CA 1
ATOM 3270 C C . GLN A 1 418 ? 12.757 22.361 -10.191 1.00 63.41 418 GLN A C 1
ATOM 3272 O O . GLN A 1 418 ? 12.669 23.448 -9.637 1.00 63.41 418 GLN A O 1
ATOM 3277 N N . GLN A 1 419 ? 12.530 22.247 -11.493 1.00 66.00 419 GLN A N 1
ATOM 3278 C CA . GLN A 1 419 ? 11.812 23.287 -12.228 1.00 66.00 419 GLN A CA 1
ATOM 3279 C C . GLN A 1 419 ? 10.390 22.795 -12.421 1.00 66.00 419 GLN A C 1
ATOM 3281 O O . GLN A 1 419 ? 10.197 21.659 -12.854 1.00 66.00 419 GLN A O 1
ATOM 3286 N N . SER A 1 420 ? 9.435 23.646 -12.069 1.00 70.75 420 SER A N 1
ATOM 3287 C CA . SER A 1 420 ? 8.006 23.359 -12.075 1.00 70.75 420 SER A CA 1
ATOM 3288 C C . SER A 1 420 ? 7.307 24.317 -13.030 1.00 70.75 420 SER A C 1
ATOM 3290 O O . SER A 1 420 ? 7.687 25.482 -13.130 1.00 70.75 420 SER A O 1
ATOM 3292 N N . GLN A 1 421 ? 6.288 23.838 -13.734 1.00 73.38 421 GLN A N 1
ATOM 3293 C CA . GLN A 1 421 ? 5.552 24.616 -14.724 1.00 73.38 421 GLN A CA 1
ATOM 3294 C C . GLN A 1 421 ? 4.059 24.319 -14.636 1.00 73.38 421 GLN A C 1
ATOM 3296 O O . GLN A 1 421 ? 3.649 23.168 -14.760 1.00 73.38 421 GLN A O 1
ATOM 3301 N N . ILE A 1 422 ? 3.237 25.361 -14.482 1.00 73.06 422 ILE A N 1
ATOM 3302 C CA . ILE A 1 422 ? 1.778 25.229 -14.552 1.00 73.06 422 ILE A CA 1
ATOM 3303 C C . ILE A 1 422 ? 1.305 25.645 -15.942 1.00 73.06 422 ILE A C 1
ATOM 3305 O O . ILE A 1 422 ? 1.419 26.807 -16.346 1.00 73.06 422 ILE A O 1
ATOM 3309 N N . SER A 1 423 ? 0.734 24.684 -16.656 1.00 74.31 423 SER A N 1
ATOM 3310 C CA . SER A 1 423 ? 0.127 24.865 -17.967 1.00 74.31 423 SER A CA 1
ATOM 3311 C C . SER A 1 423 ? -1.392 24.804 -17.847 1.00 74.31 423 SER A C 1
ATOM 3313 O O . SER A 1 423 ? -1.947 23.924 -17.191 1.00 74.31 423 SER A O 1
ATOM 3315 N N . SER A 1 424 ? -2.070 25.749 -18.496 1.00 71.56 424 SER A N 1
ATOM 3316 C CA . SER A 1 424 ? -3.525 25.754 -18.622 1.00 71.56 424 SER A CA 1
ATOM 3317 C C . SER A 1 424 ? -3.938 25.606 -20.081 1.00 71.56 424 SER A C 1
ATOM 3319 O O . SER A 1 424 ? -3.374 26.227 -20.988 1.00 71.56 424 SER A O 1
ATOM 3321 N N . PHE A 1 425 ? -4.951 24.785 -20.304 1.00 72.81 425 PHE A N 1
ATOM 3322 C CA . PHE A 1 425 ? -5.472 24.432 -21.612 1.00 72.81 425 PHE A CA 1
ATOM 3323 C C . PHE A 1 425 ? -6.972 24.695 -21.626 1.00 72.81 425 PHE A C 1
ATOM 3325 O O . PHE A 1 425 ? -7.644 24.426 -20.644 1.00 72.81 425 PHE A O 1
ATOM 3332 N N . SER A 1 426 ? -7.512 25.214 -22.724 1.00 67.50 426 SER A N 1
ATOM 3333 C CA . SER A 1 426 ? -8.967 25.346 -22.920 1.00 67.50 426 SER A CA 1
ATOM 3334 C C . SER A 1 426 ? -9.660 23.977 -22.920 1.00 67.50 426 SER A C 1
ATOM 3336 O O . SER A 1 426 ? -8.995 22.951 -23.006 1.00 67.50 426 SER A O 1
ATOM 3338 N N . ALA A 1 427 ? -10.994 23.952 -22.952 1.00 63.00 427 ALA A N 1
ATOM 3339 C CA . ALA A 1 427 ? -11.782 22.740 -23.214 1.00 63.00 427 ALA A CA 1
ATOM 3340 C C . ALA A 1 427 ? -11.369 22.012 -24.505 1.00 63.00 427 ALA A C 1
ATOM 3342 O O . ALA A 1 427 ? -11.378 20.792 -24.574 1.00 63.00 427 ALA A O 1
ATOM 3343 N N . SER A 1 428 ? -10.947 22.764 -25.530 1.00 63.06 428 SER A N 1
ATOM 3344 C CA . SER A 1 428 ? -10.397 22.200 -26.775 1.00 63.06 428 SER A CA 1
ATOM 3345 C C . SER A 1 428 ? -8.947 21.721 -26.643 1.00 63.06 428 SER A C 1
ATOM 3347 O O . SER A 1 428 ? -8.291 21.444 -27.644 1.00 63.06 428 SER A O 1
ATOM 3349 N N . LEU A 1 429 ? -8.416 21.740 -25.418 1.00 66.00 429 LEU A N 1
ATOM 3350 C CA . LEU A 1 429 ? -7.047 21.427 -25.030 1.00 66.00 429 LEU A CA 1
ATOM 3351 C C . LEU A 1 429 ? -5.960 22.219 -25.774 1.00 66.00 429 LEU A C 1
ATOM 3353 O O . LEU A 1 429 ? -4.767 21.964 -25.635 1.00 66.00 429 LEU A O 1
ATOM 3357 N N . LYS A 1 430 ? -6.326 23.288 -26.483 1.00 67.81 430 LYS A N 1
ATOM 3358 C CA . LYS A 1 430 ? -5.367 24.311 -26.908 1.00 67.81 430 LYS A CA 1
ATOM 3359 C C . LYS A 1 430 ? -4.830 25.014 -25.674 1.00 67.81 430 LYS A C 1
ATOM 3361 O O . LYS A 1 430 ? -5.627 25.457 -24.845 1.00 67.81 430 LYS A O 1
ATOM 3366 N N . GLN A 1 431 ? -3.510 25.110 -25.565 1.00 65.12 431 GLN A N 1
ATOM 3367 C CA . GLN A 1 431 ? -2.854 25.811 -24.470 1.00 65.12 431 GLN A CA 1
ATOM 3368 C C . GLN A 1 431 ? -3.305 27.274 -24.495 1.00 65.12 431 GLN A C 1
ATOM 3370 O O . GLN A 1 431 ? -3.176 27.950 -25.514 1.00 65.12 431 GLN A O 1
ATOM 3375 N N . VAL A 1 432 ? -3.915 27.724 -23.400 1.00 61.28 432 VAL A N 1
ATOM 3376 C CA . VAL A 1 432 ? -4.494 29.071 -23.277 1.00 61.28 432 VAL A CA 1
ATOM 3377 C C . VAL A 1 432 ? -3.513 29.993 -22.589 1.00 61.28 432 VAL A C 1
ATOM 3379 O O . VAL A 1 432 ? -3.328 31.130 -23.012 1.00 61.28 432 VAL A O 1
ATOM 3382 N N . ASN A 1 433 ? -2.893 29.501 -21.521 1.00 64.06 433 ASN A N 1
ATOM 3383 C CA . ASN A 1 433 ? -1.951 30.279 -20.746 1.00 64.06 433 ASN A CA 1
ATOM 3384 C C . ASN A 1 433 ? -0.884 29.365 -20.152 1.00 64.06 433 ASN A C 1
ATOM 3386 O O . ASN A 1 433 ? -1.176 28.252 -19.700 1.00 64.06 433 ASN A O 1
ATOM 3390 N N . MET A 1 434 ? 0.345 29.856 -20.150 1.00 61.50 434 MET A N 1
ATOM 3391 C CA . MET A 1 434 ? 1.501 29.185 -19.588 1.00 61.50 434 MET A CA 1
ATOM 3392 C C . MET A 1 434 ? 2.049 30.085 -18.497 1.00 61.50 434 MET A C 1
ATOM 3394 O O . MET A 1 434 ? 2.610 31.141 -18.779 1.00 61.50 434 MET A O 1
ATOM 3398 N N . LEU A 1 435 ? 1.873 29.683 -17.243 1.00 61.00 435 LEU A N 1
ATOM 3399 C CA . LEU A 1 435 ? 2.564 30.336 -16.143 1.00 61.00 435 LEU A CA 1
ATOM 3400 C C . LEU A 1 435 ? 3.974 29.738 -16.090 1.00 61.00 435 LEU A C 1
ATOM 3402 O O . LEU A 1 435 ? 4.255 28.853 -15.286 1.00 61.00 435 LEU A O 1
ATOM 3406 N N . GLU A 1 436 ? 4.852 30.214 -16.981 1.00 50.44 436 GLU A N 1
ATOM 3407 C CA . GLU A 1 436 ? 6.273 29.822 -17.062 1.00 50.44 436 GLU A CA 1
ATOM 3408 C C . GLU A 1 436 ? 7.038 30.036 -15.747 1.00 50.44 436 GLU A C 1
ATOM 3410 O O . GLU A 1 436 ? 8.108 29.470 -15.553 1.00 50.44 436 GLU A O 1
ATOM 3415 N N . ALA A 1 437 ? 6.504 30.849 -14.832 1.00 45.19 437 ALA A N 1
ATOM 3416 C CA . ALA A 1 437 ? 7.235 31.354 -13.682 1.00 45.19 437 ALA A CA 1
ATOM 3417 C C . ALA A 1 437 ? 6.481 31.173 -12.358 1.00 45.19 437 ALA A C 1
ATOM 3419 O O . ALA A 1 437 ? 6.356 32.106 -11.567 1.00 45.19 437 ALA A O 1
ATOM 3420 N N . ILE A 1 438 ? 6.061 29.947 -12.051 1.00 51.78 438 ILE A N 1
ATOM 3421 C CA . ILE A 1 438 ? 6.377 29.467 -10.703 1.00 51.78 438 ILE A CA 1
ATOM 3422 C C . ILE A 1 438 ? 7.641 28.627 -10.849 1.00 51.78 438 ILE A C 1
ATOM 3424 O O . ILE A 1 438 ? 7.621 27.410 -10.706 1.00 51.78 438 ILE A O 1
ATOM 3428 N N . SER A 1 439 ? 8.764 29.292 -11.145 1.00 50.38 439 SER A N 1
ATOM 3429 C CA . SER A 1 439 ? 10.104 28.725 -10.975 1.00 50.38 439 SER A CA 1
ATOM 3430 C C . SER A 1 439 ? 10.403 28.603 -9.476 1.00 50.38 439 SER A C 1
ATOM 3432 O O . SER A 1 439 ? 11.385 29.137 -8.966 1.00 50.38 439 SER A O 1
ATOM 3434 N N . ASP A 1 440 ? 9.479 27.995 -8.747 1.00 56.00 440 ASP A N 1
ATOM 3435 C CA . ASP A 1 440 ? 9.622 27.681 -7.349 1.00 56.00 440 ASP A CA 1
ATOM 3436 C C . ASP A 1 440 ? 9.945 26.206 -7.315 1.00 56.00 440 ASP A C 1
ATOM 3438 O O . ASP A 1 440 ? 9.099 25.340 -7.561 1.00 56.00 440 ASP A O 1
ATOM 3442 N N . SER A 1 441 ? 11.217 25.931 -7.060 1.00 55.69 441 SER A N 1
ATOM 3443 C CA . SER A 1 441 ? 11.762 24.583 -7.060 1.00 55.69 441 SER A CA 1
ATOM 3444 C C . SER A 1 441 ? 11.262 23.691 -5.935 1.00 55.69 441 SER A C 1
ATOM 3446 O O . SER A 1 441 ? 11.819 22.624 -5.689 1.00 55.69 441 SER A O 1
ATOM 3448 N N . ASN A 1 442 ? 10.247 24.178 -5.239 1.00 60.78 442 ASN A N 1
ATOM 3449 C CA . ASN A 1 442 ? 9.746 23.682 -3.990 1.00 60.78 442 ASN A CA 1
ATOM 3450 C C . ASN A 1 442 ? 8.271 23.294 -4.077 1.00 60.78 442 ASN A C 1
ATOM 3452 O O . ASN A 1 442 ? 7.759 22.803 -3.079 1.00 60.78 442 ASN A O 1
ATOM 3456 N N . ILE A 1 443 ? 7.573 23.501 -5.206 1.00 67.19 443 ILE A N 1
ATOM 3457 C CA . ILE A 1 443 ? 6.176 23.055 -5.314 1.00 67.19 443 ILE A CA 1
ATOM 3458 C C . ILE A 1 443 ? 6.127 21.535 -5.158 1.00 67.19 443 ILE A C 1
ATOM 3460 O O . ILE A 1 443 ? 6.693 20.807 -5.969 1.00 67.19 443 ILE A O 1
ATOM 3464 N N . ARG A 1 444 ? 5.410 21.071 -4.136 1.00 64.62 444 ARG A N 1
ATOM 3465 C CA . ARG A 1 444 ? 5.299 19.659 -3.775 1.00 64.62 444 ARG A CA 1
ATOM 3466 C C . ARG A 1 444 ? 3.976 19.045 -4.205 1.00 64.62 444 ARG A C 1
ATOM 3468 O O . ARG A 1 444 ? 3.936 17.903 -4.656 1.00 64.62 444 ARG A O 1
ATOM 3475 N N . SER A 1 445 ? 2.879 19.773 -4.040 1.00 66.06 445 SER A N 1
ATOM 3476 C CA . SER A 1 445 ? 1.564 19.300 -4.454 1.00 66.06 445 SER A CA 1
ATOM 3477 C C . SER A 1 445 ? 0.678 20.434 -4.925 1.00 66.06 445 SER A C 1
ATOM 3479 O O . SER A 1 445 ? 0.914 21.613 -4.650 1.00 66.06 445 SER A O 1
ATOM 3481 N N . VAL A 1 446 ? -0.365 20.037 -5.642 1.00 67.62 446 VAL A N 1
ATOM 3482 C CA . VAL A 1 446 ? -1.422 20.918 -6.104 1.00 67.62 446 VAL A CA 1
ATOM 3483 C C . VAL A 1 446 ? -2.757 20.361 -5.653 1.00 67.62 446 VAL A C 1
ATOM 3485 O O . VAL A 1 446 ? -3.011 19.164 -5.800 1.00 67.62 446 VAL A O 1
ATOM 3488 N N . THR A 1 447 ? -3.589 21.246 -5.119 1.00 67.25 447 THR A N 1
ATOM 3489 C CA . THR A 1 447 ? -5.003 21.004 -4.834 1.00 67.25 447 THR A CA 1
ATOM 3490 C C . THR A 1 447 ? -5.808 22.079 -5.544 1.00 67.25 447 THR A C 1
ATOM 3492 O O . THR A 1 447 ? -5.441 23.251 -5.504 1.00 67.25 447 THR A O 1
ATOM 3495 N N . THR A 1 448 ? -6.913 21.717 -6.179 1.00 63.94 448 THR A N 1
ATOM 3496 C CA . THR A 1 448 ? -7.745 22.660 -6.928 1.00 63.94 448 THR A CA 1
ATOM 3497 C C . THR A 1 448 ? -9.214 22.520 -6.558 1.00 63.94 448 THR A C 1
ATOM 3499 O O . THR A 1 448 ? -9.691 21.453 -6.179 1.00 63.94 448 THR A O 1
ATOM 3502 N N . THR A 1 449 ? -9.945 23.617 -6.693 1.00 65.69 449 THR A N 1
ATOM 3503 C CA . THR A 1 449 ? -11.406 23.656 -6.790 1.00 65.69 449 THR A CA 1
ATOM 3504 C C . THR A 1 449 ? -11.771 24.331 -8.122 1.00 65.69 449 THR A C 1
ATOM 3506 O O . THR A 1 449 ? -10.874 24.799 -8.834 1.00 65.69 449 THR A O 1
ATOM 3509 N N . PRO A 1 450 ? -13.060 24.429 -8.498 1.00 63.06 450 PRO A N 1
ATOM 3510 C CA . PRO A 1 450 ? -13.449 25.158 -9.707 1.00 63.06 450 PRO A CA 1
ATOM 3511 C C . PRO A 1 450 ? -12.947 26.615 -9.758 1.00 63.06 450 PRO A C 1
ATOM 3513 O O . PRO A 1 450 ? -12.709 27.131 -10.849 1.00 63.06 450 PRO A O 1
ATOM 3516 N N . GLU A 1 451 ? -12.751 27.260 -8.601 1.00 66.62 451 GLU A N 1
ATOM 3517 C CA . GLU A 1 451 ? -12.430 28.692 -8.488 1.00 66.62 451 GLU A CA 1
ATOM 3518 C C . GLU A 1 451 ? -10.998 28.985 -8.019 1.00 66.62 451 GLU A C 1
ATOM 3520 O O . GLU A 1 451 ? -10.478 30.066 -8.293 1.00 66.62 451 GLU A O 1
ATOM 3525 N N . ILE A 1 452 ? -10.343 28.055 -7.316 1.00 70.44 452 ILE A N 1
ATOM 3526 C CA . ILE A 1 452 ? -9.027 28.290 -6.707 1.00 70.44 452 ILE A CA 1
ATOM 3527 C C . ILE A 1 452 ? -8.057 27.129 -6.930 1.00 70.44 452 ILE A C 1
ATOM 3529 O O . ILE A 1 452 ? -8.427 25.961 -6.966 1.00 70.44 452 ILE A O 1
ATOM 3533 N N . LEU A 1 453 ? -6.781 27.473 -7.043 1.00 70.88 453 LEU A N 1
ATOM 3534 C CA . LEU A 1 453 ? -5.638 26.577 -7.160 1.00 70.88 453 LEU A CA 1
ATOM 3535 C C . LEU A 1 453 ? -4.740 26.806 -5.946 1.00 70.88 453 LEU A C 1
ATOM 3537 O O . LEU A 1 453 ? -4.384 27.938 -5.652 1.00 70.88 453 LEU A O 1
ATOM 3541 N N . VAL A 1 454 ? -4.339 25.749 -5.256 1.00 73.31 454 VAL A N 1
ATOM 3542 C CA . VAL A 1 454 ? -3.443 25.802 -4.100 1.00 73.31 454 VAL A CA 1
ATOM 3543 C C . VAL A 1 454 ? -2.193 25.000 -4.428 1.00 73.31 454 VAL A C 1
ATOM 3545 O O . VAL A 1 454 ? -2.281 23.796 -4.656 1.00 73.31 454 VAL A O 1
ATOM 3548 N N . THR A 1 455 ? -1.030 25.648 -4.451 1.00 73.56 455 THR A N 1
ATOM 3549 C CA . THR A 1 455 ? 0.270 24.970 -4.552 1.00 73.56 455 THR A CA 1
ATOM 3550 C C . THR A 1 455 ? 0.892 24.899 -3.165 1.00 73.56 455 THR A C 1
ATOM 3552 O O . THR A 1 455 ? 0.978 25.919 -2.486 1.00 73.56 455 THR A O 1
ATOM 3555 N N . THR A 1 456 ? 1.304 23.716 -2.715 1.00 72.44 456 THR A N 1
ATOM 3556 C CA . THR A 1 456 ? 2.062 23.547 -1.463 1.00 72.44 456 THR A CA 1
ATOM 3557 C C . THR A 1 456 ? 3.553 23.553 -1.765 1.00 72.44 456 THR A C 1
ATOM 3559 O O . THR A 1 456 ? 3.960 23.126 -2.846 1.00 72.44 456 THR A O 1
ATOM 3562 N N . HIS A 1 457 ? 4.364 24.063 -0.840 1.00 71.69 457 HIS A N 1
ATOM 3563 C CA . HIS A 1 457 ? 5.800 24.257 -1.056 1.00 71.69 457 HIS A CA 1
ATOM 3564 C C . HIS A 1 457 ? 6.628 23.485 -0.025 1.00 71.69 457 HIS A C 1
ATOM 3566 O O . HIS A 1 457 ? 6.164 23.252 1.088 1.00 71.69 457 HIS A O 1
ATOM 3572 N N . ASP A 1 458 ? 7.887 23.174 -0.328 1.00 62.41 458 ASP A N 1
ATOM 3573 C CA . ASP A 1 458 ? 8.876 22.552 0.566 1.00 62.41 458 ASP A CA 1
ATOM 3574 C C . ASP A 1 458 ? 10.040 23.502 0.897 1.00 62.41 458 ASP A C 1
ATOM 3576 O O . ASP A 1 458 ? 10.576 24.177 0.032 1.00 62.41 458 ASP A O 1
ATOM 3580 N N . LYS A 1 459 ? 10.502 23.529 2.155 1.00 60.66 459 LYS A N 1
ATOM 3581 C CA . LYS A 1 459 ? 11.735 24.240 2.564 1.00 60.66 459 LYS A CA 1
ATOM 3582 C C . LYS A 1 459 ? 11.749 25.757 2.279 1.00 60.66 459 LYS A C 1
ATOM 3584 O O . LYS A 1 459 ? 12.822 26.356 2.242 1.00 60.66 459 LYS A O 1
ATOM 3589 N N . THR A 1 460 ? 10.585 26.388 2.139 1.00 62.78 460 THR A N 1
ATOM 3590 C CA . THR A 1 460 ? 10.432 27.850 2.033 1.00 62.78 460 THR A CA 1
ATOM 3591 C C . THR A 1 460 ? 9.736 28.428 3.266 1.00 62.78 460 THR A C 1
ATOM 3593 O O . THR A 1 460 ? 9.105 27.706 4.033 1.00 62.78 460 THR A O 1
ATOM 3596 N N . GLU A 1 461 ? 9.789 29.747 3.459 1.00 68.44 461 GLU A N 1
ATOM 3597 C CA . GLU A 1 461 ? 8.963 30.438 4.471 1.00 68.44 461 GLU A CA 1
ATOM 3598 C C . GLU A 1 461 ? 7.458 30.420 4.122 1.00 68.44 461 GLU A C 1
ATOM 3600 O O . GLU A 1 461 ? 6.618 30.851 4.909 1.00 68.44 461 GLU A O 1
ATOM 3605 N N . GLU A 1 462 ? 7.098 29.884 2.954 1.00 75.00 462 GLU A N 1
ATOM 3606 C CA . GLU A 1 462 ? 5.744 29.818 2.416 1.00 75.00 462 GLU A CA 1
ATOM 3607 C C . GLU A 1 462 ? 5.239 28.363 2.501 1.00 75.00 462 GLU A C 1
ATOM 3609 O O . GLU A 1 462 ? 5.897 27.422 2.060 1.00 75.00 462 GLU A O 1
ATOM 3614 N N . ALA A 1 463 ? 4.084 28.144 3.125 1.00 73.19 463 ALA A N 1
ATOM 3615 C CA . ALA A 1 463 ? 3.441 26.831 3.212 1.00 73.19 463 ALA A CA 1
ATOM 3616 C C . ALA A 1 463 ? 2.689 26.509 1.918 1.00 73.19 463 ALA A C 1
ATOM 3618 O O . ALA A 1 463 ? 2.781 25.403 1.383 1.00 73.19 463 ALA A O 1
ATOM 3619 N N . ALA A 1 464 ? 1.946 27.494 1.411 1.00 78.31 464 ALA A N 1
ATOM 3620 C CA . ALA A 1 464 ? 1.187 27.365 0.182 1.00 78.31 464 ALA A CA 1
ATOM 3621 C C . ALA A 1 464 ? 0.973 28.715 -0.510 1.00 78.31 464 ALA A C 1
ATOM 3623 O O . ALA A 1 464 ? 0.959 29.760 0.140 1.00 78.31 464 ALA A O 1
ATOM 3624 N N . LYS A 1 465 ? 0.739 28.683 -1.822 1.00 79.06 465 LYS A N 1
ATOM 3625 C CA . LYS A 1 465 ? 0.231 29.817 -2.604 1.00 79.06 465 LYS A CA 1
ATOM 3626 C C . LYS A 1 465 ? -1.151 29.468 -3.136 1.00 79.06 465 LYS A C 1
ATOM 3628 O O . LYS A 1 465 ? -1.331 28.392 -3.705 1.00 79.06 465 LYS A O 1
ATOM 3633 N N . VAL A 1 466 ? -2.106 30.370 -2.954 1.00 76.69 466 VAL A N 1
ATOM 3634 C CA . VAL A 1 466 ? -3.463 30.261 -3.489 1.00 76.69 466 VAL A CA 1
ATOM 3635 C C . VAL A 1 466 ? -3.582 31.188 -4.685 1.00 76.69 466 VAL A C 1
ATOM 3637 O O . VAL A 1 466 ? -3.237 32.365 -4.617 1.00 76.69 466 VAL A O 1
ATOM 3640 N N . PHE A 1 467 ? -4.085 30.650 -5.782 1.00 75.19 467 PHE A N 1
ATOM 3641 C CA . PHE A 1 467 ? -4.343 31.362 -7.014 1.00 75.19 467 PHE A CA 1
ATOM 3642 C C . PHE A 1 467 ? -5.836 31.312 -7.297 1.00 75.19 467 PHE A C 1
ATOM 3644 O O . PHE A 1 467 ? -6.459 30.260 -7.184 1.00 75.19 467 PHE A O 1
ATOM 3651 N N . GLU A 1 468 ? -6.411 32.437 -7.691 1.00 72.00 468 GLU A N 1
ATOM 3652 C CA . GLU A 1 468 ? -7.788 32.508 -8.161 1.00 72.00 468 GLU A CA 1
ATOM 3653 C C . GLU A 1 468 ? -7.826 32.251 -9.669 1.00 72.00 468 GLU A C 1
ATOM 3655 O O . GLU A 1 468 ? -7.028 32.800 -10.439 1.00 72.00 468 GLU A O 1
ATOM 3660 N N . ARG A 1 469 ? -8.774 31.414 -10.087 1.00 68.31 469 ARG A N 1
ATOM 3661 C CA . ARG A 1 469 ? -9.065 31.105 -11.482 1.00 68.31 469 ARG A CA 1
ATOM 3662 C C . ARG A 1 469 ? -10.228 31.975 -11.947 1.00 68.31 469 ARG A C 1
ATOM 3664 O O . ARG A 1 469 ? -11.364 31.802 -11.520 1.00 68.31 469 ARG A O 1
ATOM 3671 N N . LYS A 1 470 ? -9.962 32.871 -12.898 1.00 66.12 470 LYS A N 1
ATOM 3672 C CA . LYS A 1 470 ? -10.986 33.681 -13.574 1.00 66.12 470 LYS A CA 1
ATOM 3673 C C . LYS A 1 470 ? -10.947 33.421 -15.072 1.00 66.12 470 LYS A C 1
ATOM 3675 O O . LYS A 1 470 ? -10.050 33.910 -15.760 1.00 66.12 470 LYS A O 1
ATOM 3680 N N . ALA A 1 471 ? -11.930 32.667 -15.570 1.00 63.66 471 ALA A N 1
ATOM 3681 C CA . ALA A 1 471 ? -12.095 32.266 -16.973 1.00 63.66 471 ALA A CA 1
ATOM 3682 C C . ALA A 1 471 ? -10.818 31.665 -17.606 1.00 63.66 471 ALA A C 1
ATOM 3684 O O . ALA A 1 471 ? -10.606 30.461 -17.506 1.00 63.66 471 ALA A O 1
ATOM 3685 N N . ASN A 1 472 ? -9.967 32.509 -18.205 1.00 56.25 472 ASN A N 1
ATOM 3686 C CA . ASN A 1 472 ? -8.726 32.144 -18.910 1.00 56.25 472 ASN A CA 1
ATOM 3687 C C . ASN A 1 472 ? -7.448 32.636 -18.197 1.00 56.25 472 ASN A C 1
ATOM 3689 O O . ASN A 1 472 ? -6.354 32.595 -18.762 1.00 56.25 472 ASN A O 1
ATOM 3693 N N . THR A 1 473 ? -7.577 33.166 -16.982 1.00 59.53 473 THR A N 1
ATOM 3694 C CA . THR A 1 473 ? -6.474 33.743 -16.206 1.00 59.53 473 THR A CA 1
ATOM 3695 C C . THR A 1 473 ? -6.376 33.092 -14.836 1.00 59.53 473 THR A C 1
ATOM 3697 O O . THR A 1 473 ? -7.384 32.705 -14.243 1.00 59.53 473 THR A O 1
ATOM 3700 N N . ILE A 1 474 ? -5.144 32.973 -14.354 1.00 63.16 474 ILE A N 1
ATOM 3701 C CA . ILE A 1 474 ? -4.809 32.488 -13.020 1.00 63.16 474 ILE A CA 1
ATOM 3702 C C . ILE A 1 474 ? -3.986 33.595 -12.370 1.00 63.16 474 ILE A C 1
ATOM 3704 O O . ILE A 1 474 ? -2.961 34.001 -12.921 1.00 63.16 474 ILE A O 1
ATOM 3708 N N . THR A 1 475 ? -4.434 34.085 -11.219 1.00 68.56 475 THR A N 1
ATOM 3709 C CA . THR A 1 475 ? -3.780 35.186 -10.502 1.00 68.56 475 THR A CA 1
ATOM 3710 C C . THR A 1 475 ? -3.460 34.729 -9.091 1.00 68.56 475 THR A C 1
ATOM 3712 O O . THR A 1 475 ? -4.345 34.224 -8.409 1.00 68.56 475 THR A O 1
ATOM 3715 N N . ASN A 1 476 ? -2.215 34.893 -8.635 1.00 68.62 476 ASN A N 1
ATOM 3716 C CA . ASN A 1 476 ? -1.876 34.643 -7.232 1.00 68.62 476 ASN A CA 1
ATOM 3717 C C . ASN A 1 476 ? -2.650 35.629 -6.348 1.00 68.62 476 ASN A C 1
ATOM 3719 O O . ASN A 1 476 ? -2.568 36.838 -6.568 1.00 68.62 476 ASN A O 1
ATOM 3723 N N . THR A 1 477 ? -3.397 35.116 -5.378 1.00 69.00 477 THR A N 1
ATOM 3724 C CA . THR A 1 477 ? -4.227 35.919 -4.482 1.00 69.00 477 THR A CA 1
ATOM 3725 C C . THR A 1 477 ? -3.747 35.894 -3.040 1.00 69.00 477 THR A C 1
ATOM 3727 O O . THR A 1 477 ? -3.977 36.873 -2.334 1.00 69.00 477 THR A O 1
ATOM 3730 N N . VAL A 1 478 ? -3.079 34.824 -2.588 1.00 79.31 478 VAL A N 1
ATOM 3731 C CA . VAL A 1 478 ? -2.677 34.657 -1.181 1.00 79.31 478 VAL A CA 1
ATOM 3732 C C . VAL A 1 478 ? -1.426 33.792 -1.047 1.00 79.31 478 VAL A C 1
ATOM 3734 O O . VAL A 1 478 ? -1.360 32.702 -1.609 1.00 79.31 478 VAL A O 1
ATOM 3737 N N . THR A 1 479 ? -0.493 34.204 -0.188 1.00 83.00 479 THR A N 1
ATOM 3738 C CA . THR A 1 479 ? 0.562 33.326 0.344 1.00 83.00 479 THR A CA 1
ATOM 3739 C C . THR A 1 479 ? 0.230 32.939 1.784 1.00 83.00 479 THR A C 1
ATOM 3741 O O . THR A 1 479 ? 0.046 33.802 2.642 1.00 83.00 479 THR A O 1
ATOM 3744 N N . ILE A 1 480 ? 0.176 31.638 2.061 1.00 80.75 480 ILE A N 1
ATOM 3745 C CA . ILE A 1 480 ? 0.004 31.087 3.406 1.00 80.75 480 ILE A CA 1
ATOM 3746 C C . ILE A 1 480 ? 1.402 30.874 4.004 1.00 80.75 480 ILE A C 1
ATOM 3748 O O . ILE A 1 480 ? 2.198 30.145 3.409 1.00 80.75 480 ILE A O 1
ATOM 3752 N N . PRO A 1 481 ? 1.737 31.490 5.153 1.00 78.75 481 PRO A N 1
ATOM 3753 C CA . PRO A 1 481 ? 3.066 31.383 5.744 1.00 78.75 481 PRO A CA 1
ATOM 3754 C C . PRO A 1 481 ? 3.309 29.999 6.351 1.00 78.75 481 PRO A C 1
ATOM 3756 O O . PRO A 1 481 ? 2.406 29.378 6.921 1.00 78.75 481 PRO A O 1
ATOM 3759 N N . ARG A 1 482 ? 4.559 29.538 6.293 1.00 76.06 482 ARG A N 1
ATOM 3760 C CA . ARG A 1 482 ? 4.996 28.324 6.975 1.00 76.06 482 ARG A CA 1
ATOM 3761 C C . ARG A 1 482 ? 5.389 28.650 8.408 1.00 76.06 482 ARG A C 1
ATOM 3763 O O . ARG A 1 482 ? 6.242 29.493 8.657 1.00 76.06 482 ARG A O 1
ATOM 3770 N N . THR A 1 483 ? 4.780 27.954 9.361 1.00 66.69 483 THR A N 1
ATOM 3771 C CA . THR A 1 483 ? 5.107 28.095 10.793 1.00 66.69 483 THR A CA 1
ATOM 3772 C C . THR A 1 483 ? 5.688 26.811 11.408 1.00 66.69 483 THR A C 1
ATOM 3774 O O . THR A 1 483 ? 5.949 26.779 12.607 1.00 66.69 483 THR A O 1
ATOM 3777 N N . GLY A 1 484 ? 5.928 25.777 10.585 1.00 68.31 484 GLY A N 1
ATOM 3778 C CA . GLY A 1 484 ? 6.562 24.495 10.930 1.00 68.31 484 GLY A CA 1
ATOM 3779 C C . GLY A 1 484 ? 7.537 24.018 9.839 1.00 68.31 484 GLY A C 1
ATOM 3780 O O . GLY A 1 484 ? 7.897 24.788 8.954 1.00 68.31 484 GLY A O 1
ATOM 3781 N N . THR A 1 485 ? 7.991 22.767 9.887 1.00 70.12 485 THR A N 1
ATOM 3782 C CA . THR A 1 485 ? 8.933 22.189 8.902 1.00 70.12 485 THR A CA 1
ATOM 3783 C C . THR A 1 485 ? 8.241 21.742 7.612 1.00 70.12 485 THR A C 1
ATOM 3785 O O . THR A 1 485 ? 8.753 21.991 6.517 1.00 70.12 485 THR A O 1
ATOM 3788 N N . ASP A 1 486 ? 7.042 21.175 7.726 1.00 74.94 486 ASP A N 1
ATOM 3789 C CA . ASP A 1 486 ? 6.226 20.679 6.614 1.00 74.94 486 ASP A CA 1
ATOM 3790 C C . ASP A 1 486 ? 4.740 21.032 6.841 1.00 74.94 486 ASP A C 1
ATOM 3792 O O . ASP A 1 486 ? 4.295 21.210 7.982 1.00 74.94 486 ASP A O 1
ATOM 3796 N N . SER A 1 487 ? 3.986 21.213 5.754 1.00 81.56 487 SER A N 1
ATOM 3797 C CA . SER A 1 487 ? 2.577 21.620 5.794 1.00 81.56 487 SER A CA 1
ATOM 3798 C C . SER A 1 487 ? 1.839 21.358 4.479 1.00 81.56 487 SER A C 1
ATOM 3800 O O . SER A 1 487 ? 2.431 21.460 3.408 1.00 81.56 487 SER A O 1
ATOM 3802 N N . PHE A 1 488 ? 0.529 21.123 4.542 1.00 79.94 488 PHE A N 1
ATOM 3803 C CA . PHE A 1 488 ? -0.359 21.132 3.378 1.00 79.94 488 PHE A CA 1
ATOM 3804 C C . PHE A 1 488 ? -1.671 21.852 3.696 1.00 79.94 488 PHE A C 1
ATOM 3806 O O . PHE A 1 488 ? -2.076 21.964 4.851 1.00 79.94 488 PHE A O 1
ATOM 3813 N N . VAL A 1 489 ? -2.359 22.328 2.659 1.00 82.56 489 VAL A N 1
ATOM 3814 C CA . VAL A 1 489 ? -3.562 23.154 2.808 1.00 82.56 489 VAL A CA 1
ATOM 3815 C C . VAL A 1 489 ? -4.759 22.506 2.119 1.00 82.56 489 VAL A C 1
ATOM 3817 O O . VAL A 1 489 ? -4.651 22.036 0.985 1.00 82.56 489 VAL A O 1
ATOM 3820 N N . ILE A 1 490 ? -5.907 22.517 2.800 1.00 82.06 490 ILE A N 1
ATOM 3821 C CA . ILE A 1 490 ? -7.211 22.127 2.253 1.00 82.06 490 ILE A CA 1
ATOM 3822 C C . ILE A 1 490 ? -8.105 23.376 2.170 1.00 82.06 490 ILE A C 1
ATOM 3824 O O . ILE A 1 490 ? -8.335 24.018 3.200 1.00 82.06 490 ILE A O 1
ATOM 3828 N N . PRO A 1 491 ? -8.616 23.749 0.982 1.00 80.06 491 PRO A N 1
ATOM 3829 C CA . PRO A 1 491 ? -9.601 24.819 0.863 1.00 80.06 491 PRO A CA 1
ATOM 3830 C C . PRO A 1 491 ? -10.972 24.383 1.401 1.00 80.06 491 PRO A C 1
ATOM 3832 O O . PRO A 1 491 ? -11.435 23.286 1.099 1.00 80.06 491 PRO A O 1
ATOM 3835 N N . ILE A 1 492 ? -11.626 25.251 2.177 1.00 80.88 492 ILE A N 1
ATOM 3836 C CA . ILE A 1 492 ? -13.007 25.059 2.663 1.00 80.88 492 ILE A CA 1
ATOM 3837 C C . ILE A 1 492 ? -13.990 25.857 1.798 1.00 80.88 492 ILE A C 1
ATOM 3839 O O . ILE A 1 492 ? -15.092 25.406 1.504 1.00 80.88 492 ILE A O 1
ATOM 3843 N N . SER A 1 493 ? -13.583 27.055 1.386 1.00 78.56 493 SER A N 1
ATOM 3844 C CA . SER A 1 493 ? -14.331 27.954 0.508 1.00 78.56 493 SER A CA 1
ATOM 3845 C C . SER A 1 493 ? -13.351 28.700 -0.405 1.00 78.56 493 SER A C 1
ATOM 3847 O O . SER A 1 493 ? -12.142 28.466 -0.362 1.00 78.56 493 SER A O 1
ATOM 3849 N N . SER A 1 494 ? -13.853 29.634 -1.214 1.00 74.69 494 SER A N 1
ATOM 3850 C CA . SER A 1 494 ? -13.015 30.515 -2.037 1.00 74.69 494 SER A CA 1
ATOM 3851 C C . SER A 1 494 ? -12.106 31.443 -1.219 1.00 74.69 494 SER A C 1
ATOM 3853 O O . SER A 1 494 ? -11.103 31.929 -1.741 1.00 74.69 494 SER A O 1
ATOM 3855 N N . ASN A 1 495 ? -12.415 31.675 0.063 1.00 82.19 495 ASN A N 1
ATOM 3856 C CA . ASN A 1 495 ? -11.660 32.568 0.940 1.00 82.19 495 ASN A CA 1
ATOM 3857 C C . ASN A 1 495 ? -11.205 31.947 2.270 1.00 82.19 495 ASN A C 1
ATOM 3859 O O . ASN A 1 495 ? -10.489 32.624 3.001 1.00 82.19 495 ASN A O 1
ATOM 3863 N N . SER A 1 496 ? -11.560 30.702 2.596 1.00 85.44 496 SER A N 1
ATOM 3864 C CA . SER A 1 496 ? -11.168 30.043 3.849 1.00 85.44 496 SER A CA 1
ATOM 3865 C C . SER A 1 496 ? -10.439 28.721 3.617 1.00 85.44 496 SER A C 1
ATOM 3867 O O . SER A 1 496 ? -10.821 27.919 2.765 1.00 85.44 496 SER A O 1
ATOM 3869 N N . PHE A 1 497 ? -9.396 28.479 4.414 1.00 86.81 497 PHE A N 1
ATOM 3870 C CA . PHE A 1 497 ? -8.438 27.386 4.227 1.00 86.81 497 PHE A CA 1
ATOM 3871 C C . PHE A 1 497 ? -8.026 26.768 5.566 1.00 86.81 497 PHE A C 1
ATOM 3873 O O . PHE A 1 497 ? -7.825 27.489 6.541 1.00 86.81 497 PHE A O 1
ATOM 3880 N N . ILE A 1 498 ? -7.820 25.451 5.608 1.00 89.25 498 ILE A N 1
ATOM 3881 C CA . ILE A 1 498 ? -7.199 24.763 6.749 1.00 89.25 498 ILE A CA 1
ATOM 3882 C C . ILE A 1 498 ? -5.776 24.393 6.371 1.00 89.25 498 ILE A C 1
ATOM 3884 O O . ILE A 1 498 ? -5.557 23.590 5.466 1.00 89.25 498 ILE A O 1
ATOM 3888 N N . ASN A 1 499 ? -4.813 24.953 7.092 1.00 88.62 499 ASN A N 1
ATOM 3889 C CA . ASN A 1 499 ? -3.420 24.543 7.022 1.00 88.62 499 ASN A CA 1
ATOM 3890 C C . ASN A 1 499 ? -3.158 23.425 8.031 1.00 88.62 499 ASN A C 1
ATOM 3892 O O . ASN A 1 499 ? -3.268 23.649 9.237 1.00 88.62 499 ASN A O 1
ATOM 3896 N N . PHE A 1 500 ? -2.792 22.250 7.540 1.00 90.00 500 PHE A N 1
ATOM 3897 C CA . PHE A 1 500 ? -2.252 21.151 8.327 1.00 90.00 500 PHE A CA 1
ATOM 3898 C C . PHE A 1 500 ? -0.742 21.310 8.360 1.00 90.00 500 PHE A C 1
ATOM 3900 O O . PHE A 1 500 ? -0.113 21.433 7.313 1.00 90.00 500 PHE A O 1
ATOM 3907 N N . GLN A 1 501 ? -0.150 21.308 9.545 1.00 87.06 501 GLN A N 1
ATOM 3908 C CA . GLN A 1 501 ? 1.275 21.561 9.700 1.00 87.06 501 GLN A CA 1
ATOM 3909 C C . GLN A 1 501 ? 1.905 20.667 10.759 1.00 87.06 501 GLN A C 1
ATOM 3911 O O . GLN A 1 501 ? 1.283 20.316 11.768 1.00 87.06 501 GLN A O 1
ATOM 3916 N N . GLU A 1 502 ? 3.180 20.368 10.546 1.00 84.50 502 GLU A N 1
ATOM 3917 C CA . GLU A 1 502 ? 4.020 19.731 11.542 1.00 84.50 502 GLU A CA 1
ATOM 3918 C C . GLU A 1 502 ? 4.213 20.666 12.749 1.00 84.50 502 GLU A C 1
ATOM 3920 O O . GLU A 1 502 ? 4.525 21.854 12.614 1.00 84.50 502 GLU A O 1
ATOM 3925 N N . SER A 1 503 ? 4.012 20.121 13.946 1.00 76.88 503 SER A N 1
ATOM 3926 C CA . SER A 1 503 ? 4.352 20.733 15.230 1.00 76.88 503 SER A CA 1
ATOM 3927 C C . SER A 1 503 ? 5.210 19.741 16.023 1.00 76.88 503 SER A C 1
ATOM 3929 O O . SER A 1 503 ? 5.251 18.561 15.690 1.00 76.88 503 SER A O 1
ATOM 3931 N N . SER A 1 504 ? 5.893 20.193 17.081 1.00 67.50 504 SER A N 1
ATOM 3932 C CA . SER A 1 504 ? 6.984 19.498 17.805 1.00 67.50 504 SER A CA 1
ATOM 3933 C C . SER A 1 504 ? 6.740 18.044 18.261 1.00 67.50 504 SER A C 1
ATOM 3935 O O . SER A 1 504 ? 7.671 17.394 18.731 1.00 67.50 504 SER A O 1
ATOM 3937 N N . SER A 1 505 ? 5.514 17.524 18.154 1.00 67.19 505 SER A N 1
ATOM 3938 C CA . SER A 1 505 ? 5.177 16.105 18.372 1.00 67.19 505 SER A CA 1
ATOM 3939 C C . SER A 1 505 ? 3.850 15.644 17.739 1.00 67.19 505 SER A C 1
ATOM 3941 O O . SER A 1 505 ? 3.579 14.443 17.702 1.00 67.19 505 SER A O 1
ATOM 3943 N N . LEU A 1 506 ? 3.012 16.568 17.258 1.00 80.56 506 LEU A N 1
ATOM 3944 C CA . LEU A 1 506 ? 1.643 16.332 16.786 1.00 80.56 506 LEU A CA 1
ATOM 3945 C C . LEU A 1 506 ? 1.347 17.204 15.560 1.00 80.56 506 LEU A C 1
ATOM 3947 O O . LEU A 1 506 ? 2.085 18.143 15.266 1.00 80.56 506 LEU A O 1
ATOM 3951 N N . THR A 1 507 ? 0.257 16.917 14.857 1.00 88.88 507 THR A N 1
ATOM 3952 C CA . THR A 1 507 ? -0.210 17.753 13.745 1.00 88.88 507 THR A CA 1
ATOM 3953 C C . THR A 1 507 ? -1.037 18.915 14.270 1.00 88.88 507 THR A C 1
ATOM 3955 O O . THR A 1 507 ? -1.974 18.720 15.040 1.00 88.88 507 THR A O 1
ATOM 3958 N N . LYS A 1 508 ? -0.739 20.130 13.819 1.00 91.25 508 LYS A N 1
ATOM 3959 C CA . LYS A 1 508 ? -1.545 21.312 14.122 1.00 91.25 508 LYS A CA 1
ATOM 3960 C C . LYS A 1 508 ? -2.365 21.705 12.900 1.00 91.25 508 LYS A C 1
ATOM 3962 O O . LYS A 1 508 ? -1.871 21.674 11.778 1.00 91.25 508 LYS A O 1
ATOM 3967 N N . LEU A 1 509 ? -3.617 22.077 13.122 1.00 92.19 509 LEU A N 1
ATOM 3968 C CA . LEU A 1 509 ? -4.508 22.648 12.120 1.00 92.19 509 LEU A CA 1
ATOM 3969 C C . LEU A 1 509 ? -4.651 24.139 12.406 1.00 92.19 509 LEU A C 1
ATOM 3971 O O . LEU A 1 509 ? -4.834 24.531 13.558 1.00 92.19 509 LEU A O 1
ATOM 3975 N N . THR A 1 510 ? -4.602 24.969 11.371 1.00 91.25 510 THR A N 1
ATOM 3976 C CA . THR A 1 510 ? -4.846 26.412 11.477 1.00 91.25 510 THR A CA 1
ATOM 3977 C C . THR A 1 510 ? -5.861 26.838 10.428 1.00 91.25 510 THR A C 1
ATOM 3979 O O . THR A 1 510 ? -5.651 26.606 9.240 1.00 91.25 510 THR A O 1
ATOM 3982 N N . LEU A 1 511 ? -6.954 27.461 10.868 1.00 91.81 511 LEU A N 1
ATOM 3983 C CA . LEU A 1 511 ? -7.971 28.037 9.995 1.00 91.81 511 LEU A CA 1
ATOM 3984 C C . LEU A 1 511 ? -7.550 29.448 9.582 1.00 91.81 511 LEU A C 1
ATOM 3986 O O . LEU A 1 511 ? -7.382 30.325 10.432 1.00 91.81 511 LEU A O 1
ATOM 3990 N N . PHE A 1 512 ? -7.427 29.664 8.280 1.00 89.44 512 PHE A N 1
ATOM 3991 C CA . PHE A 1 512 ? -7.142 30.954 7.672 1.00 89.44 512 PHE A CA 1
ATOM 3992 C C . PHE A 1 512 ? -8.344 31.462 6.881 1.00 89.44 512 PHE A C 1
ATOM 3994 O O . PHE A 1 512 ? -9.016 30.680 6.212 1.00 89.44 512 PHE A O 1
ATOM 4001 N N . THR A 1 513 ? -8.553 32.778 6.895 1.00 88.56 513 THR A N 1
ATOM 4002 C CA . THR A 1 513 ? -9.513 33.465 6.023 1.00 88.56 513 THR A CA 1
ATOM 4003 C C . THR A 1 513 ? -8.823 34.623 5.317 1.00 88.56 513 THR A C 1
ATOM 4005 O O . THR A 1 513 ? -8.173 35.445 5.961 1.00 88.56 513 THR A O 1
ATOM 4008 N N . ASN A 1 514 ? -8.963 34.688 3.997 1.00 86.06 514 ASN A N 1
ATOM 4009 C CA . ASN A 1 514 ? -8.504 35.791 3.173 1.00 86.06 514 ASN A CA 1
ATOM 4010 C C . ASN A 1 514 ? -9.558 36.903 3.141 1.00 86.06 514 ASN A C 1
ATOM 4012 O O . ASN A 1 514 ? -10.711 36.662 2.776 1.00 86.06 514 ASN A O 1
ATOM 4016 N N . THR A 1 515 ? -9.164 38.114 3.518 1.00 83.75 515 THR A N 1
ATOM 4017 C CA . THR A 1 515 ? -10.011 39.313 3.506 1.00 83.75 515 THR A CA 1
ATOM 4018 C C . THR A 1 515 ? -9.368 40.406 2.651 1.00 83.75 515 THR A C 1
ATOM 4020 O O . THR A 1 515 ? -8.248 40.252 2.169 1.00 83.75 515 THR A O 1
ATOM 4023 N N . GLU A 1 516 ? -10.051 41.541 2.471 1.00 79.38 516 GLU A N 1
ATOM 4024 C CA . GLU A 1 516 ? -9.465 42.715 1.800 1.00 79.38 516 GLU A CA 1
ATOM 4025 C C . GLU A 1 516 ? -8.202 43.243 2.510 1.00 79.38 516 GLU A C 1
ATOM 4027 O O . GLU A 1 516 ? -7.346 43.854 1.876 1.00 79.38 516 GLU A O 1
ATOM 4032 N N . GLU A 1 517 ? -8.060 42.976 3.812 1.00 78.56 517 GLU A N 1
ATOM 4033 C CA . GLU A 1 517 ? -6.897 43.353 4.627 1.00 78.56 517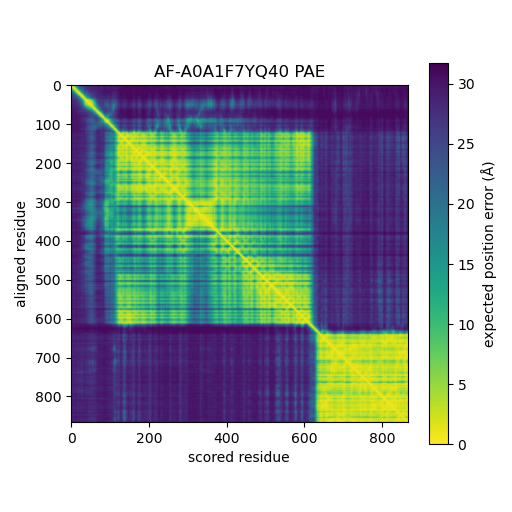 GLU A CA 1
ATOM 4034 C C . GLU A 1 517 ? -5.760 42.311 4.570 1.00 78.56 517 GLU A C 1
ATOM 4036 O O . GLU A 1 517 ? -4.687 42.534 5.133 1.00 78.56 517 GLU A O 1
ATOM 4041 N N . GLY A 1 518 ? -5.974 41.184 3.879 1.00 79.81 518 GLY A N 1
ATOM 4042 C CA . GLY A 1 518 ? -5.020 40.088 3.715 1.00 79.81 518 GLY A CA 1
ATOM 4043 C C . GLY A 1 518 ? -5.418 38.801 4.446 1.00 79.81 518 GLY A C 1
ATOM 4044 O O . GLY A 1 518 ? -6.572 38.583 4.816 1.00 79.81 518 GLY A O 1
ATOM 4045 N N . LEU A 1 519 ? -4.445 37.905 4.635 1.00 85.69 519 LEU A N 1
ATOM 4046 C CA . LEU A 1 519 ? -4.669 36.596 5.248 1.00 85.69 519 LEU A CA 1
ATOM 4047 C C . LEU A 1 519 ? -4.705 36.686 6.781 1.00 85.69 519 LEU A C 1
ATOM 4049 O O . LEU A 1 519 ? -3.719 37.062 7.413 1.00 85.69 519 LEU A O 1
ATOM 4053 N N . ILE A 1 520 ? -5.815 36.262 7.386 1.00 87.81 520 ILE A N 1
ATOM 4054 C CA . ILE A 1 520 ? -6.022 36.283 8.839 1.00 87.81 520 ILE A CA 1
ATOM 4055 C C . ILE A 1 520 ? -6.088 34.850 9.376 1.00 87.81 520 ILE A C 1
ATOM 4057 O O . ILE A 1 520 ? -6.894 34.046 8.910 1.00 87.81 520 ILE A O 1
ATOM 4061 N N . SER A 1 521 ? -5.279 34.537 10.394 1.00 89.56 521 SER A N 1
ATOM 4062 C CA . SER A 1 521 ? -5.419 33.302 11.183 1.00 89.56 521 SER A CA 1
ATOM 4063 C C . SER A 1 521 ? -6.559 33.461 12.188 1.00 89.56 521 SER A C 1
ATOM 4065 O O . SER A 1 521 ? -6.527 34.360 13.030 1.00 89.56 521 SER A O 1
ATOM 4067 N N . LYS A 1 522 ? -7.584 32.614 12.082 1.00 91.81 522 LYS A N 1
ATOM 4068 C CA . LYS A 1 522 ? -8.805 32.682 12.896 1.00 91.81 522 LYS A CA 1
ATOM 4069 C C . LYS A 1 522 ? -8.731 31.795 14.131 1.00 91.81 522 LYS A C 1
ATOM 4071 O O . LYS A 1 522 ? -9.086 32.225 15.223 1.00 91.81 522 LYS A O 1
ATOM 4076 N N . SER A 1 523 ? -8.257 30.564 13.964 1.00 92.88 523 SER A N 1
ATOM 4077 C CA . SER A 1 523 ? -8.128 29.600 15.058 1.00 92.88 523 SER A CA 1
ATOM 4078 C C . SER A 1 523 ? -7.079 28.536 14.757 1.00 92.88 523 SER A C 1
ATOM 4080 O O . SER A 1 523 ? -6.711 28.313 13.603 1.00 92.88 523 SER A O 1
ATOM 4082 N N . SER A 1 524 ? -6.618 27.856 15.806 1.00 90.44 524 SER A N 1
ATOM 4083 C CA . SER A 1 524 ? -5.762 26.680 15.690 1.00 90.44 524 SER A CA 1
ATOM 4084 C C . SER A 1 524 ? -6.287 25.531 16.541 1.00 90.44 524 SER A C 1
ATOM 4086 O O . SER A 1 524 ? -6.909 25.754 17.577 1.00 90.44 524 SER A O 1
ATOM 4088 N N . TYR A 1 525 ? -5.986 24.309 16.115 1.00 91.06 525 TYR A N 1
ATOM 4089 C CA . TYR A 1 525 ? -6.389 23.074 16.768 1.00 91.06 525 TYR A CA 1
ATOM 4090 C C . TYR A 1 525 ? -5.238 22.064 16.743 1.00 91.06 525 TYR A C 1
ATOM 4092 O O . TYR A 1 525 ? -4.689 21.786 15.677 1.00 91.06 525 TYR A O 1
ATOM 4100 N N . ASP A 1 526 ? -4.878 21.506 17.897 1.00 88.94 526 ASP A N 1
ATOM 4101 C CA . ASP A 1 526 ? -3.850 20.467 17.990 1.00 88.94 526 ASP A CA 1
ATOM 4102 C C . ASP A 1 526 ? -4.501 19.087 17.850 1.00 88.94 526 ASP A C 1
ATOM 4104 O O . ASP A 1 526 ? -5.250 18.632 18.717 1.00 88.94 526 ASP A O 1
ATOM 4108 N N . LEU A 1 527 ? -4.225 18.420 16.733 1.00 89.25 527 LEU A N 1
ATOM 4109 C CA . LEU A 1 527 ? -4.733 17.091 16.438 1.00 89.25 527 LEU A CA 1
ATOM 4110 C C . LEU A 1 527 ? -3.863 16.047 17.134 1.00 89.25 527 LEU A C 1
ATOM 4112 O O . LEU A 1 527 ? -2.644 16.028 16.971 1.00 89.25 527 LEU A O 1
ATOM 4116 N N . ASN A 1 528 ? -4.486 15.124 17.865 1.00 85.25 528 ASN A N 1
ATOM 4117 C CA . ASN A 1 528 ? -3.784 14.015 18.513 1.00 85.25 528 ASN A CA 1
ATOM 4118 C C . ASN A 1 528 ? -3.390 12.907 17.513 1.00 85.25 528 ASN A C 1
ATOM 4120 O O . ASN A 1 528 ? -3.692 11.738 17.722 1.00 85.25 528 ASN A O 1
ATOM 4124 N N . GLU A 1 529 ? -2.717 13.276 16.429 1.00 85.56 529 GLU A N 1
ATOM 4125 C CA . GLU A 1 529 ? -2.149 12.404 15.400 1.00 85.56 529 GLU A CA 1
ATOM 4126 C C . GLU A 1 529 ? -0.771 12.956 15.021 1.00 85.56 529 GLU A C 1
ATOM 4128 O O . GLU A 1 529 ? -0.569 14.176 14.998 1.00 85.56 529 GLU A O 1
ATOM 4133 N N . SER A 1 530 ? 0.197 12.085 14.735 1.00 87.12 530 SER A N 1
ATOM 4134 C CA . SER A 1 530 ? 1.513 12.549 14.274 1.00 87.12 530 SER A CA 1
ATOM 4135 C C . SER A 1 530 ? 1.441 13.112 12.852 1.00 87.12 530 SER A C 1
ATOM 4137 O O . SER A 1 530 ? 0.556 12.748 12.076 1.00 87.12 530 SER A O 1
ATOM 4139 N N . TRP A 1 531 ? 2.385 13.990 12.502 1.00 86.06 531 TRP A N 1
ATOM 4140 C CA . TRP A 1 531 ? 2.460 14.582 11.162 1.00 86.06 531 TRP A CA 1
ATOM 4141 C C . TRP A 1 531 ? 2.535 13.525 10.057 1.00 86.06 531 TRP A C 1
ATOM 4143 O O . TRP A 1 531 ? 1.761 13.567 9.104 1.00 86.06 531 TRP A O 1
ATOM 4153 N N . GLU A 1 532 ? 3.404 12.528 10.230 1.00 82.81 532 GLU A N 1
ATOM 4154 C CA . GLU A 1 532 ? 3.584 11.447 9.258 1.00 82.81 532 GLU A CA 1
ATOM 4155 C C . GLU A 1 532 ? 2.314 10.603 9.070 1.00 82.81 532 GLU A C 1
ATOM 4157 O O . GLU A 1 532 ? 2.005 10.190 7.953 1.00 82.81 532 GLU A O 1
ATOM 4162 N N . GLU A 1 533 ? 1.529 10.394 10.133 1.00 82.38 533 GLU A N 1
ATOM 4163 C CA . GLU A 1 533 ? 0.242 9.695 10.039 1.00 82.38 533 GLU A CA 1
ATOM 4164 C C . GLU A 1 533 ? -0.769 10.505 9.223 1.00 82.38 533 GLU A C 1
ATOM 4166 O O . GLU A 1 533 ? -1.377 9.956 8.307 1.00 82.38 533 GLU A O 1
ATOM 4171 N N . VAL A 1 534 ? -0.916 11.805 9.505 1.00 85.06 534 VAL A N 1
ATOM 4172 C CA . VAL A 1 534 ? -1.860 12.686 8.793 1.00 85.06 534 VAL A CA 1
ATOM 4173 C C . VAL A 1 534 ? -1.478 12.846 7.322 1.00 85.06 534 VAL A C 1
ATOM 4175 O O . VAL A 1 534 ? -2.336 12.782 6.442 1.00 85.06 534 VAL A O 1
ATOM 4178 N N . LYS A 1 535 ? -0.183 12.998 7.048 1.00 78.69 535 LYS A N 1
ATOM 4179 C CA . LYS A 1 535 ? 0.388 13.074 5.702 1.00 78.69 535 LYS A CA 1
ATOM 4180 C C . LYS A 1 535 ? 0.086 11.816 4.884 1.00 78.69 535 LYS A C 1
ATOM 4182 O O . LYS A 1 535 ? -0.300 11.927 3.724 1.00 78.69 535 LYS A O 1
ATOM 4187 N N . ALA A 1 536 ? 0.187 10.630 5.491 1.00 75.44 536 ALA A N 1
ATOM 4188 C CA . ALA A 1 536 ? -0.111 9.359 4.827 1.00 75.44 536 ALA A CA 1
ATOM 4189 C C . ALA A 1 536 ? -1.607 9.165 4.505 1.00 75.44 536 ALA A C 1
ATOM 4191 O O . ALA A 1 536 ? -1.944 8.486 3.537 1.00 75.44 536 ALA A O 1
ATOM 4192 N N . ILE A 1 537 ? -2.510 9.762 5.290 1.00 77.81 537 ILE A N 1
ATOM 4193 C CA . ILE A 1 537 ? -3.969 9.650 5.107 1.00 77.81 537 ILE A CA 1
ATOM 4194 C C . ILE A 1 537 ? -4.598 10.876 4.439 1.00 77.81 537 ILE A C 1
ATOM 4196 O O . ILE A 1 537 ? -5.823 10.960 4.395 1.00 77.81 537 ILE A O 1
ATOM 4200 N N . GLN A 1 538 ? -3.807 11.827 3.928 1.00 80.31 538 GLN A N 1
ATOM 4201 C CA . GLN A 1 538 ? -4.311 13.097 3.389 1.00 80.31 538 GLN A CA 1
ATOM 4202 C C . GLN A 1 538 ? -5.454 12.894 2.378 1.00 80.31 538 GLN A C 1
ATOM 4204 O O . GLN A 1 538 ? -6.457 13.600 2.428 1.00 80.31 538 GLN A O 1
ATOM 4209 N N . ALA A 1 539 ? -5.339 11.887 1.505 1.00 73.19 539 ALA A N 1
ATOM 4210 C CA . ALA A 1 539 ? -6.346 11.564 0.491 1.00 73.19 539 ALA A CA 1
ATOM 4211 C C . ALA A 1 539 ? -7.660 10.977 1.053 1.00 73.19 539 ALA A C 1
ATOM 4213 O O . ALA A 1 539 ? -8.639 10.887 0.320 1.00 73.19 539 ALA A O 1
ATOM 4214 N N . LYS A 1 540 ? -7.682 10.562 2.326 1.00 77.44 540 LYS A N 1
ATOM 4215 C CA . LYS A 1 540 ? -8.855 10.012 3.027 1.00 77.44 540 LYS A CA 1
ATOM 4216 C C . LYS A 1 540 ? -9.565 11.048 3.910 1.00 77.44 540 LYS A C 1
ATOM 4218 O O . LYS A 1 540 ? -10.597 10.737 4.504 1.00 77.44 540 LYS A O 1
ATOM 4223 N N . ILE A 1 541 ? -9.019 12.260 4.038 1.00 85.62 541 ILE A N 1
ATOM 4224 C CA . ILE A 1 541 ? -9.659 13.343 4.793 1.00 85.62 541 ILE A CA 1
ATOM 4225 C C . ILE A 1 541 ? -10.937 13.748 4.057 1.00 85.62 541 ILE A C 1
ATOM 4227 O O . ILE A 1 541 ? -10.898 14.109 2.884 1.00 85.62 541 ILE A O 1
ATOM 4231 N N . THR A 1 542 ? -12.071 13.682 4.750 1.00 86.06 542 THR A N 1
ATOM 4232 C CA . THR A 1 542 ? -13.388 13.968 4.171 1.00 86.06 542 THR A CA 1
ATOM 4233 C C . THR A 1 542 ? -13.889 15.320 4.662 1.00 86.06 542 THR A C 1
ATOM 4235 O O . THR A 1 542 ? -13.893 15.581 5.864 1.00 86.06 542 THR A O 1
ATOM 4238 N N . LEU A 1 543 ? -14.330 16.172 3.738 1.00 84.25 543 LEU A N 1
ATOM 4239 C CA . LEU A 1 543 ? -14.934 17.469 4.033 1.00 84.25 543 LEU A CA 1
ATOM 4240 C C . LEU A 1 543 ? -16.444 17.389 3.776 1.00 84.25 543 LEU A C 1
ATOM 4242 O O . LEU A 1 543 ? -16.865 17.212 2.636 1.00 84.25 543 LEU A O 1
ATOM 4246 N N . ASP A 1 544 ? -17.256 17.528 4.824 1.00 84.62 544 ASP A N 1
ATOM 4247 C CA . ASP A 1 544 ? -18.711 17.667 4.708 1.00 84.62 544 ASP A CA 1
ATOM 4248 C C . ASP A 1 544 ? -19.072 19.144 4.884 1.00 84.62 544 ASP A C 1
ATOM 4250 O O . ASP A 1 544 ? -19.273 19.631 5.998 1.00 84.62 544 ASP A O 1
ATOM 4254 N N . LEU A 1 545 ? -19.120 19.871 3.766 1.00 75.75 545 LEU A N 1
ATOM 4255 C CA . LEU A 1 545 ? -19.442 21.299 3.750 1.00 75.75 545 LEU A CA 1
ATOM 4256 C C . LEU A 1 545 ? -20.889 21.592 4.171 1.00 75.75 545 LEU A C 1
ATOM 4258 O O . LEU A 1 545 ? -21.165 22.687 4.649 1.00 75.75 545 LEU A O 1
ATOM 4262 N N . LEU A 1 546 ? -21.815 20.635 4.031 1.00 79.56 546 LEU A N 1
ATOM 4263 C CA . LEU A 1 546 ? -23.210 20.829 4.444 1.00 79.56 546 LEU A CA 1
ATOM 4264 C C . LEU A 1 546 ? -23.339 20.809 5.967 1.00 79.56 546 LEU A C 1
ATOM 4266 O O . LEU A 1 546 ? -24.087 21.598 6.540 1.00 79.56 546 LEU A O 1
ATOM 4270 N N . SER A 1 547 ? -22.598 19.913 6.621 1.00 79.69 547 SER A N 1
ATOM 4271 C CA . SER A 1 547 ? -22.523 19.838 8.086 1.00 79.69 547 SER A CA 1
ATOM 4272 C C . SER A 1 547 ? -21.381 20.659 8.685 1.00 79.69 547 SER A C 1
ATOM 4274 O O . SER A 1 547 ? -21.232 20.675 9.904 1.00 79.69 547 SER A O 1
ATOM 4276 N N . ASN A 1 548 ? -20.605 21.368 7.858 1.00 86.62 548 ASN A N 1
ATOM 4277 C CA . ASN A 1 548 ? -19.454 22.164 8.274 1.00 86.62 548 ASN A CA 1
ATOM 4278 C C . ASN A 1 548 ? -18.446 21.358 9.115 1.00 86.62 548 ASN A C 1
ATOM 4280 O O . ASN A 1 548 ? -17.973 21.830 10.150 1.00 86.62 548 ASN A O 1
ATOM 4284 N N . VAL A 1 549 ? -18.119 20.130 8.698 1.00 88.88 549 VAL A N 1
ATOM 4285 C CA . VAL A 1 549 ? -17.146 19.282 9.405 1.00 88.88 549 VAL A CA 1
ATOM 4286 C C . VAL A 1 549 ? -16.030 18.765 8.512 1.00 88.88 549 VAL A C 1
ATOM 4288 O O . VAL A 1 549 ? -16.210 18.507 7.324 1.00 88.88 549 VAL A O 1
ATOM 4291 N N . VAL A 1 550 ? -14.870 18.555 9.129 1.00 90.38 550 VAL A N 1
ATOM 4292 C CA . VAL A 1 550 ? -13.745 17.808 8.565 1.00 90.38 550 VAL A CA 1
ATOM 4293 C C . VAL A 1 550 ? -13.587 16.519 9.354 1.00 90.38 550 VAL A C 1
ATOM 4295 O O . VAL A 1 550 ? -13.461 16.539 10.579 1.00 90.38 550 VAL A O 1
ATOM 4298 N N . ILE A 1 551 ? -13.576 15.398 8.644 1.00 89.44 551 ILE A N 1
ATOM 4299 C CA . ILE A 1 551 ? -13.405 14.063 9.203 1.00 89.44 551 ILE A CA 1
ATOM 4300 C C . ILE A 1 551 ? -12.011 13.562 8.832 1.00 89.44 551 ILE A C 1
ATOM 4302 O O . ILE A 1 551 ? -11.666 13.442 7.656 1.00 89.44 551 ILE A O 1
ATOM 4306 N N . ILE A 1 552 ? -11.208 13.263 9.849 1.00 90.19 552 ILE A N 1
ATOM 4307 C CA . ILE A 1 552 ? -9.803 12.881 9.719 1.00 90.19 552 ILE A CA 1
ATOM 4308 C C . ILE A 1 552 ? -9.646 11.452 10.251 1.00 90.19 552 ILE A C 1
ATOM 4310 O O . ILE A 1 552 ? -9.667 11.257 11.474 1.00 90.19 552 ILE A O 1
ATOM 4314 N N . PRO A 1 553 ? -9.505 10.445 9.367 1.00 84.75 553 PRO A N 1
ATOM 4315 C CA . PRO A 1 553 ? -9.330 9.045 9.751 1.00 84.75 553 PRO A CA 1
ATOM 4316 C C . PRO A 1 553 ? -7.902 8.761 10.228 1.00 84.75 553 PRO A C 1
ATOM 4318 O O . PRO A 1 553 ? -7.115 8.115 9.540 1.00 84.75 553 PRO A O 1
ATOM 4321 N N . GLY A 1 554 ? -7.567 9.278 11.409 1.00 77.25 554 GLY A N 1
ATOM 4322 C CA . GLY A 1 554 ? -6.276 9.091 12.058 1.00 77.25 554 GLY A CA 1
ATOM 4323 C C . GLY A 1 554 ? -6.013 7.646 12.487 1.00 77.25 554 GLY A C 1
ATOM 4324 O O . GLY A 1 554 ? -6.914 6.804 12.546 1.00 77.25 554 GLY A O 1
ATOM 4325 N N . LYS A 1 555 ? -4.748 7.346 12.798 1.00 73.75 555 LYS A N 1
ATOM 4326 C CA . LYS A 1 555 ? -4.342 6.008 13.250 1.00 73.75 555 LYS A CA 1
ATOM 4327 C C . LYS A 1 555 ? -4.727 5.774 14.709 1.00 73.75 555 LYS A C 1
ATOM 4329 O O . LYS A 1 555 ? -4.955 4.631 15.102 1.00 73.75 555 LYS A O 1
ATOM 4334 N N . ARG A 1 556 ? -4.761 6.837 15.519 1.00 76.50 556 ARG A N 1
ATOM 4335 C CA . ARG A 1 556 ? -5.130 6.780 16.942 1.00 76.50 556 ARG A CA 1
ATOM 4336 C C . ARG A 1 556 ? -6.623 7.006 17.133 1.00 76.50 556 ARG A C 1
ATOM 4338 O O . ARG A 1 556 ? -7.225 6.407 18.024 1.00 76.50 556 ARG A O 1
ATOM 4345 N N . ALA A 1 557 ? -7.198 7.888 16.323 1.00 80.50 557 ALA A N 1
ATOM 4346 C CA . ALA A 1 557 ? -8.583 8.292 16.404 1.00 80.50 557 ALA A CA 1
ATOM 4347 C C . ALA A 1 557 ? -9.172 8.700 15.042 1.00 80.50 557 ALA A C 1
ATOM 4349 O O . ALA A 1 557 ? -8.519 9.335 14.219 1.00 80.50 557 ALA A O 1
ATOM 4350 N N . LEU A 1 558 ? -10.467 8.440 14.855 1.00 85.44 558 LEU A N 1
ATOM 4351 C CA . LEU A 1 558 ? -11.275 9.158 13.877 1.00 85.44 558 LEU A CA 1
ATOM 4352 C C . LEU A 1 558 ? -11.669 10.485 14.520 1.00 85.44 558 LEU A C 1
ATOM 4354 O O . LEU A 1 558 ? -12.408 10.500 15.508 1.00 85.44 558 LEU A O 1
ATOM 4358 N N . ASN A 1 559 ? -11.160 11.584 13.974 1.00 89.38 559 ASN A N 1
ATOM 4359 C CA . ASN A 1 559 ? -11.408 12.921 14.494 1.00 89.38 559 ASN A CA 1
ATOM 4360 C C . ASN A 1 559 ? -12.430 13.626 13.607 1.00 89.38 559 ASN A C 1
ATOM 4362 O O . ASN A 1 559 ? -12.198 13.797 12.414 1.00 89.38 559 ASN A O 1
ATOM 4366 N N . ILE A 1 560 ? -13.546 14.042 14.194 1.00 90.38 560 ILE A N 1
ATOM 4367 C CA . ILE A 1 560 ? -14.558 14.868 13.542 1.00 90.38 560 ILE A CA 1
ATOM 4368 C C . ILE A 1 560 ? -14.434 16.269 14.130 1.00 90.38 560 ILE A C 1
ATOM 4370 O O . ILE A 1 560 ? -14.614 16.463 15.337 1.00 90.38 560 ILE A O 1
ATOM 4374 N N . ILE A 1 561 ? -14.093 17.234 13.284 1.00 91.94 561 ILE A N 1
ATOM 4375 C CA . ILE A 1 561 ? -13.818 18.618 13.667 1.00 91.94 561 ILE A CA 1
ATOM 4376 C C . ILE A 1 561 ? -14.866 19.516 13.019 1.00 91.94 561 ILE A C 1
ATOM 4378 O O . ILE A 1 561 ? -14.959 19.571 11.797 1.00 91.94 561 ILE A O 1
ATOM 4382 N N . ASN A 1 562 ? -15.624 20.241 13.838 1.00 90.94 562 ASN A N 1
ATOM 4383 C CA . ASN A 1 562 ? -16.489 21.324 13.388 1.00 90.94 562 ASN A CA 1
ATOM 4384 C C . ASN A 1 562 ? -15.640 22.489 12.878 1.00 90.94 562 ASN A C 1
ATOM 4386 O O . ASN A 1 562 ? -14.724 22.950 13.566 1.00 90.94 562 ASN A O 1
ATOM 4390 N N . VAL A 1 563 ? -15.994 22.979 11.697 1.00 88.94 563 VAL A N 1
ATOM 4391 C CA . VAL A 1 563 ? -15.376 24.106 11.008 1.00 88.94 563 VAL A CA 1
ATOM 4392 C C . VAL A 1 563 ? -16.397 25.229 10.926 1.00 88.94 563 VAL A C 1
ATOM 4394 O O . VAL A 1 563 ? -17.311 25.197 10.116 1.00 88.94 563 VAL A O 1
ATOM 4397 N N . SER A 1 564 ? -16.257 26.245 11.766 1.00 84.44 564 SER A N 1
ATOM 4398 C CA . SER A 1 564 ? -17.066 27.462 11.652 1.00 84.44 564 SER A CA 1
ATOM 4399 C C . SER A 1 564 ? -16.260 28.592 11.011 1.00 84.44 564 SER A C 1
ATOM 4401 O O . SER A 1 564 ? -15.053 28.469 10.817 1.00 84.44 564 SER A O 1
ATOM 4403 N N . GLU A 1 565 ? -16.907 29.730 10.751 1.00 78.12 565 GLU A N 1
ATOM 4404 C CA . GLU A 1 565 ? -16.255 30.921 10.188 1.00 78.12 565 GLU A CA 1
ATOM 4405 C C . GLU A 1 565 ? -15.030 31.393 11.001 1.00 78.12 565 GLU A C 1
ATOM 4407 O O . GLU A 1 565 ? -14.088 31.952 10.438 1.00 78.12 565 GLU A O 1
ATOM 4412 N N . ASN A 1 566 ? -15.022 31.173 12.323 1.00 84.19 566 ASN A N 1
ATOM 4413 C CA . ASN A 1 566 ? -13.983 31.706 13.210 1.00 84.19 566 ASN A CA 1
ATOM 4414 C C . ASN A 1 566 ? -13.248 30.649 14.051 1.00 84.19 566 ASN A C 1
ATOM 4416 O O . ASN A 1 566 ? -12.222 30.975 14.643 1.00 84.19 566 ASN A O 1
ATOM 4420 N N . GLU A 1 567 ? -13.721 29.404 14.125 1.00 90.75 567 GLU A N 1
ATOM 4421 C CA . GLU A 1 567 ? -13.147 28.397 15.028 1.00 90.75 567 GLU A CA 1
ATOM 4422 C C . GLU A 1 567 ? -13.191 26.958 14.496 1.00 90.75 567 GLU A C 1
ATOM 4424 O O . GLU A 1 567 ? -14.158 26.552 13.846 1.00 90.75 567 GLU A O 1
ATOM 4429 N N . LEU A 1 568 ? -12.154 26.192 14.856 1.00 93.12 568 LEU A N 1
ATOM 4430 C CA . LEU A 1 568 ? -12.071 24.733 14.767 1.00 93.12 568 LEU A CA 1
ATOM 4431 C C . LEU A 1 568 ? -12.346 24.118 16.147 1.00 93.12 568 LEU A C 1
ATOM 4433 O O . LEU A 1 568 ? -11.663 24.451 17.119 1.00 93.12 568 LEU A O 1
ATOM 4437 N N . LYS A 1 569 ? -13.315 23.202 16.248 1.00 92.12 569 LYS A N 1
ATOM 4438 C CA . LYS A 1 569 ? -13.654 22.514 17.510 1.00 92.12 569 LYS A CA 1
ATOM 4439 C C . LYS A 1 569 ? -13.884 21.025 17.309 1.00 92.12 569 LYS A C 1
ATOM 4441 O O . LYS A 1 569 ? -14.524 20.627 16.344 1.00 92.12 569 LYS A O 1
ATOM 4446 N N . THR A 1 570 ? -13.440 20.202 18.259 1.00 90.88 570 THR A N 1
ATOM 4447 C CA . THR A 1 570 ? -13.790 18.775 18.273 1.00 90.88 570 THR A CA 1
ATOM 4448 C C . THR A 1 570 ? -15.308 18.620 18.338 1.00 90.88 570 THR A C 1
ATOM 4450 O O . THR A 1 570 ? -15.926 19.072 19.301 1.00 90.88 570 THR A O 1
ATOM 4453 N N . ALA A 1 571 ? -15.893 17.958 17.344 1.00 87.19 571 ALA A N 1
ATOM 4454 C CA . ALA A 1 571 ? -17.266 17.471 17.404 1.00 87.19 571 ALA A CA 1
ATOM 4455 C C . ALA A 1 571 ? -17.300 16.111 18.111 1.00 87.19 571 ALA A C 1
ATOM 4457 O O . ALA A 1 571 ? -18.034 15.912 19.077 1.00 87.19 571 ALA A O 1
ATOM 4458 N N . ARG A 1 572 ? -16.441 15.185 17.665 1.00 88.06 572 ARG A N 1
ATOM 4459 C CA . ARG A 1 572 ? -16.332 13.832 18.213 1.00 88.06 572 ARG A CA 1
ATOM 4460 C C . ARG A 1 572 ? -14.968 13.231 17.911 1.00 88.06 572 ARG A C 1
ATOM 4462 O O . ARG A 1 572 ? -14.396 13.451 16.848 1.00 88.06 572 ARG A O 1
ATOM 4469 N N . THR A 1 573 ? -14.499 12.405 18.833 1.00 86.62 573 THR A N 1
ATOM 4470 C CA . THR A 1 573 ? -13.344 11.534 18.634 1.00 86.62 573 THR A CA 1
ATOM 4471 C C . THR A 1 573 ? -13.802 10.102 18.879 1.00 86.62 573 THR A C 1
ATOM 4473 O O . THR A 1 573 ? -14.393 9.807 19.920 1.00 86.62 573 THR A O 1
ATOM 4476 N N . LEU A 1 574 ? -13.572 9.218 17.914 1.00 79.75 574 LEU A N 1
ATOM 4477 C CA . LEU A 1 574 ? -13.788 7.776 18.058 1.00 79.75 574 LEU A CA 1
ATOM 4478 C C . LEU A 1 574 ? -12.430 7.084 18.001 1.00 79.75 574 LEU A C 1
ATOM 4480 O O . LEU A 1 574 ? -11.522 7.595 17.355 1.00 79.75 574 LEU A O 1
ATOM 4484 N N . SER A 1 575 ? -12.277 5.936 18.656 1.00 69.56 575 SER A N 1
ATOM 4485 C CA . SER A 1 575 ? -11.063 5.115 18.568 1.00 69.56 575 SER A CA 1
ATOM 4486 C C . SER A 1 575 ? -11.249 4.011 17.518 1.00 69.56 575 SER A C 1
ATOM 4488 O O . SER A 1 575 ? -11.806 2.968 17.856 1.00 69.56 575 SER A O 1
ATOM 4490 N N . PRO A 1 576 ? -10.837 4.190 16.253 1.00 61.75 576 PRO A N 1
ATOM 4491 C CA . PRO A 1 576 ? -10.769 3.115 15.285 1.00 61.75 576 PRO A CA 1
ATOM 4492 C C . PRO A 1 576 ? -9.375 2.479 15.261 1.00 61.75 576 PRO A C 1
ATOM 4494 O O . PRO A 1 576 ? -8.375 3.054 15.688 1.00 61.75 576 PRO A O 1
ATOM 4497 N N . VAL A 1 577 ? -9.324 1.292 14.669 1.00 58.47 577 VAL A N 1
ATOM 4498 C CA . VAL A 1 577 ? -8.113 0.668 14.141 1.00 58.47 577 VAL A CA 1
ATOM 4499 C C . VAL A 1 577 ? -8.338 0.556 12.636 1.00 58.47 577 VAL A C 1
ATOM 4501 O O . VAL A 1 577 ? -9.259 -0.137 12.242 1.00 58.47 577 VAL A O 1
ATOM 4504 N N . ALA A 1 578 ? -7.530 1.237 11.819 1.00 66.44 578 ALA A N 1
ATOM 4505 C CA . ALA A 1 578 ? -7.557 1.182 10.347 1.00 66.44 578 ALA A CA 1
ATOM 4506 C C . ALA A 1 578 ? -8.937 1.451 9.700 1.00 66.44 578 ALA A C 1
ATOM 4508 O O . ALA A 1 578 ? -9.661 0.534 9.324 1.00 66.44 578 ALA A O 1
ATOM 4509 N N . VAL A 1 579 ? -9.286 2.733 9.533 1.00 75.38 579 VAL A N 1
ATOM 4510 C CA . VAL A 1 579 ? -10.458 3.127 8.733 1.00 75.38 579 VAL A CA 1
ATOM 4511 C C . VAL A 1 579 ? -10.204 2.810 7.259 1.00 75.38 579 VAL A C 1
ATOM 4513 O O . VAL A 1 579 ? -9.248 3.309 6.649 1.00 75.38 579 VAL A O 1
ATOM 4516 N N . GLU A 1 580 ? -11.080 1.993 6.690 1.00 75.94 580 GLU A N 1
ATOM 4517 C CA . GLU A 1 580 ? -11.025 1.597 5.287 1.00 75.94 580 GLU A CA 1
ATOM 4518 C C . GLU A 1 580 ? -11.798 2.586 4.422 1.00 75.94 580 GLU A C 1
ATOM 4520 O O . GLU A 1 580 ? -11.282 3.045 3.403 1.00 75.94 580 GLU A O 1
ATOM 4525 N N . SER A 1 581 ? -13.007 2.971 4.841 1.00 80.31 581 SER A N 1
ATOM 4526 C CA . SER A 1 581 ? -13.871 3.883 4.083 1.00 80.31 581 SER A CA 1
ATOM 4527 C C . SER A 1 581 ? -14.830 4.663 4.989 1.00 80.31 581 SER A C 1
ATOM 4529 O O . SER A 1 581 ? -15.217 4.191 6.058 1.00 80.31 581 SER A O 1
ATOM 4531 N N . ILE A 1 582 ? -15.221 5.863 4.550 1.00 86.06 582 ILE A N 1
ATOM 4532 C CA . ILE A 1 582 ? -16.207 6.722 5.217 1.00 86.06 582 ILE A CA 1
ATOM 4533 C C . ILE A 1 582 ? -17.229 7.154 4.170 1.00 86.06 582 ILE A C 1
ATOM 4535 O O . ILE A 1 582 ? -16.852 7.707 3.140 1.00 86.06 582 ILE A O 1
ATOM 4539 N N . PHE A 1 583 ? -18.511 6.941 4.452 1.00 86.44 583 PHE A N 1
ATOM 4540 C CA . PHE A 1 583 ? -19.612 7.369 3.594 1.00 86.44 583 PHE A CA 1
ATOM 4541 C C . PHE A 1 583 ? -20.522 8.326 4.347 1.00 86.44 583 PHE A C 1
ATOM 4543 O O . PHE A 1 583 ? -20.882 8.104 5.504 1.00 86.44 583 PHE A O 1
ATOM 4550 N N . LEU A 1 584 ? -20.897 9.405 3.670 1.00 85.06 584 LEU A N 1
ATOM 4551 C CA . LEU A 1 584 ? -21.815 10.414 4.172 1.00 85.06 584 LEU A CA 1
ATOM 4552 C C . LEU A 1 584 ? -23.188 10.158 3.553 1.00 85.06 584 LEU A C 1
ATOM 4554 O O . LEU A 1 584 ? -23.347 10.325 2.347 1.00 85.06 584 LEU A O 1
ATOM 4558 N N . GLN A 1 585 ? -24.181 9.787 4.362 1.00 81.00 585 GLN A N 1
ATOM 4559 C CA . GLN A 1 585 ? -25.518 9.476 3.865 1.00 81.00 585 GLN A CA 1
ATOM 4560 C C . GLN A 1 585 ? -26.602 10.135 4.711 1.00 81.00 585 GLN A C 1
ATOM 4562 O O . GLN A 1 585 ? -26.815 9.758 5.863 1.00 81.00 585 GLN A O 1
ATOM 4567 N N . ASN A 1 586 ? -27.329 11.088 4.119 1.00 80.69 586 ASN A N 1
ATOM 4568 C CA . ASN A 1 586 ? -28.354 11.879 4.805 1.00 80.69 586 ASN A CA 1
ATOM 4569 C C . ASN A 1 586 ? -27.813 12.427 6.146 1.00 80.69 586 ASN A C 1
ATOM 4571 O O . ASN A 1 586 ? -26.772 13.089 6.162 1.00 80.69 586 ASN A O 1
ATOM 4575 N N . ASP A 1 587 ? -28.485 12.093 7.251 1.00 84.12 587 ASP A N 1
ATOM 4576 C CA . ASP A 1 587 ? -28.129 12.448 8.629 1.00 84.12 587 ASP A CA 1
ATOM 4577 C C . ASP A 1 587 ? -27.165 11.442 9.295 1.00 84.12 587 ASP A C 1
ATOM 4579 O O . ASP A 1 587 ? -26.947 11.515 10.498 1.00 84.12 587 ASP A O 1
ATOM 4583 N N . THR A 1 588 ? -26.570 10.502 8.553 1.00 87.25 588 THR A N 1
ATOM 4584 C CA . THR A 1 588 ? -25.685 9.458 9.103 1.00 87.25 588 THR A CA 1
ATOM 4585 C C . THR A 1 588 ? -24.304 9.419 8.448 1.00 87.25 588 THR A C 1
ATOM 4587 O O . THR A 1 588 ? -24.125 9.795 7.286 1.00 87.25 588 THR A O 1
ATOM 4590 N N . ILE A 1 589 ? -23.306 8.963 9.205 1.00 88.25 589 ILE A N 1
ATOM 4591 C CA . ILE A 1 589 ? -21.962 8.633 8.722 1.00 88.25 589 ILE A CA 1
ATOM 4592 C C . ILE A 1 589 ? -21.760 7.136 8.900 1.00 88.25 589 ILE A C 1
ATOM 4594 O O . ILE A 1 589 ? -21.908 6.610 10.001 1.00 88.25 589 ILE A O 1
ATOM 4598 N N . ILE A 1 590 ? -21.393 6.468 7.816 1.00 89.25 590 ILE A N 1
ATOM 4599 C CA . ILE A 1 590 ? -21.088 5.042 7.797 1.00 89.25 590 ILE A CA 1
ATOM 4600 C C . ILE A 1 590 ? -19.575 4.915 7.734 1.00 89.25 590 ILE A C 1
ATOM 4602 O O . ILE A 1 590 ? -18.940 5.418 6.808 1.00 89.25 590 ILE A O 1
ATOM 4606 N N . ILE A 1 591 ? -18.993 4.257 8.726 1.00 87.50 591 ILE A N 1
ATOM 4607 C CA . ILE A 1 591 ? -17.549 4.067 8.823 1.00 87.50 591 ILE A CA 1
ATOM 4608 C C . ILE A 1 591 ? -17.283 2.574 8.699 1.00 87.50 591 ILE A C 1
ATOM 4610 O O . ILE A 1 591 ? -17.693 1.797 9.562 1.00 87.50 591 ILE A O 1
ATOM 4614 N N . VAL A 1 592 ? -16.582 2.185 7.638 1.00 85.31 592 VAL A N 1
ATOM 4615 C CA . VAL A 1 592 ? -16.099 0.816 7.463 1.00 85.31 592 VAL A CA 1
ATOM 4616 C C . VAL A 1 592 ? -14.689 0.735 8.029 1.00 85.31 592 VAL A C 1
ATOM 4618 O O . VAL A 1 592 ? -13.789 1.501 7.666 1.00 85.31 592 VAL A O 1
ATOM 4621 N N . VAL A 1 593 ? -14.527 -0.173 8.977 1.00 78.31 593 VAL A N 1
ATOM 4622 C CA . VAL A 1 593 ? -13.301 -0.454 9.716 1.00 78.31 593 VAL A CA 1
ATOM 4623 C C . VAL A 1 593 ? -13.042 -1.947 9.534 1.00 78.31 593 VAL A C 1
ATOM 4625 O O . VAL A 1 593 ? -14.001 -2.709 9.507 1.00 78.31 593 VAL A O 1
ATOM 4628 N N . GLY A 1 594 ? -11.793 -2.394 9.416 1.00 72.12 594 GLY A N 1
ATOM 4629 C CA . GLY A 1 594 ? -11.517 -3.732 8.859 1.00 72.12 594 GLY A CA 1
ATOM 4630 C C . GLY A 1 594 ? -12.204 -4.951 9.500 1.00 72.12 594 GLY A C 1
ATOM 4631 O O . GLY A 1 594 ? -12.259 -6.010 8.883 1.00 72.12 594 GLY A O 1
ATOM 4632 N N . ASP A 1 595 ? -12.763 -4.847 10.712 1.00 75.25 595 ASP A N 1
ATOM 4633 C CA . ASP A 1 595 ? -13.584 -5.895 11.336 1.00 75.25 595 ASP A CA 1
ATOM 4634 C C . ASP A 1 595 ? -15.050 -5.505 11.626 1.00 75.25 595 ASP A C 1
ATOM 4636 O O . ASP A 1 595 ? -15.786 -6.316 12.200 1.00 75.25 595 ASP A O 1
ATOM 4640 N N . ARG A 1 596 ? -15.488 -4.284 11.293 1.00 83.75 596 ARG A N 1
ATOM 4641 C CA . ARG A 1 596 ? -16.799 -3.747 11.689 1.00 83.75 596 ARG A CA 1
ATOM 4642 C C . ARG A 1 596 ? -17.292 -2.572 10.845 1.00 83.75 596 ARG A C 1
ATOM 4644 O O . ARG A 1 596 ? -16.516 -1.794 10.303 1.00 83.75 596 ARG A O 1
ATOM 4651 N N . ILE A 1 597 ? -18.600 -2.360 10.866 1.00 88.56 597 ILE A N 1
ATOM 4652 C CA . ILE A 1 597 ? -19.259 -1.155 10.356 1.00 88.56 597 ILE A CA 1
ATOM 4653 C C . ILE A 1 597 ? -19.787 -0.362 11.551 1.00 88.56 597 ILE A C 1
ATOM 4655 O O . ILE A 1 597 ? -20.439 -0.929 12.425 1.00 88.56 597 ILE A O 1
ATOM 4659 N N . ILE A 1 598 ? -19.512 0.940 11.597 1.00 89.12 598 ILE A N 1
ATOM 4660 C CA . ILE A 1 598 ? -20.029 1.859 12.619 1.00 89.12 598 ILE A CA 1
ATOM 4661 C C . ILE A 1 598 ? -20.982 2.840 11.940 1.00 89.12 598 ILE A C 1
ATOM 4663 O O . ILE A 1 598 ? -20.595 3.510 10.982 1.00 89.12 598 ILE A O 1
ATOM 4667 N N . ILE A 1 599 ? -22.203 2.945 12.462 1.00 90.38 599 ILE A N 1
ATOM 4668 C CA . ILE A 1 599 ? -23.197 3.931 12.033 1.00 90.38 599 ILE A CA 1
ATOM 4669 C C . ILE A 1 599 ? -23.219 5.061 13.058 1.00 90.38 599 ILE A C 1
ATOM 4671 O O . ILE A 1 599 ? -23.433 4.825 14.248 1.00 90.38 599 ILE A O 1
ATOM 4675 N N . LEU A 1 600 ? -22.989 6.289 12.604 1.00 89.38 600 LEU A N 1
ATOM 4676 C CA . LEU A 1 600 ? -22.966 7.487 13.438 1.00 89.38 600 LEU A CA 1
ATOM 4677 C C . LEU A 1 600 ? -24.065 8.459 13.011 1.00 89.38 600 LEU A C 1
ATOM 4679 O O . LEU A 1 600 ? -24.253 8.682 11.820 1.00 89.38 600 LEU A O 1
ATOM 4683 N N . ASP A 1 601 ? -24.722 9.101 13.967 1.00 87.88 601 ASP A N 1
ATOM 4684 C CA . ASP A 1 601 ? -25.600 10.243 13.710 1.00 87.88 601 ASP A CA 1
ATOM 4685 C C . ASP A 1 601 ? -24.785 11.528 13.468 1.00 87.88 601 ASP A C 1
ATOM 4687 O O . ASP A 1 601 ? -23.867 11.840 14.226 1.00 87.88 601 ASP A O 1
ATOM 4691 N N . LYS A 1 602 ? -25.119 12.310 12.435 1.00 86.00 602 LYS A N 1
ATOM 4692 C CA . LYS A 1 602 ? -24.431 13.572 12.099 1.00 86.00 602 LYS A CA 1
ATOM 4693 C C . LYS A 1 602 ? -24.822 14.748 12.992 1.00 86.00 602 LYS A C 1
ATOM 4695 O O . LYS A 1 602 ? -24.108 15.744 13.024 1.00 86.00 602 LYS A O 1
ATOM 4700 N N . LYS A 1 603 ? -25.964 14.688 13.681 1.00 82.94 603 LYS A N 1
ATOM 4701 C CA . LYS A 1 603 ? -26.477 15.814 14.480 1.00 82.94 603 LYS A CA 1
ATOM 4702 C C . LYS A 1 603 ? -25.900 15.801 15.893 1.00 82.94 603 LYS A C 1
ATOM 4704 O O . LYS A 1 603 ? -25.489 16.837 16.409 1.00 82.94 603 LYS A O 1
ATOM 4709 N N . GLN A 1 604 ? -25.877 14.628 16.511 1.00 84.38 604 GLN A N 1
ATOM 4710 C CA . GLN A 1 604 ? -25.460 14.375 17.886 1.00 84.38 604 GLN A CA 1
ATOM 4711 C C . GLN A 1 604 ? -24.084 13.710 17.970 1.00 84.38 604 GLN A C 1
ATOM 4713 O O . GLN A 1 604 ? -23.474 13.715 19.039 1.00 84.38 604 GLN A O 1
ATOM 4718 N N . TRP A 1 605 ? -23.564 13.177 16.858 1.00 85.31 605 TRP A N 1
ATOM 4719 C CA . TRP A 1 605 ? -22.283 12.466 16.809 1.00 85.31 605 TRP A CA 1
ATOM 4720 C C . TRP A 1 605 ? -22.249 11.231 17.722 1.00 85.31 605 TRP A C 1
ATOM 4722 O O . TRP A 1 605 ? -21.206 10.887 18.294 1.00 85.31 605 TRP A O 1
ATOM 4732 N N . GLU A 1 606 ? -23.401 10.580 17.890 1.00 86.69 606 GLU A N 1
ATOM 4733 C CA . GLU A 1 606 ? -23.569 9.347 18.660 1.00 86.69 606 GLU A CA 1
ATOM 4734 C C . GLU A 1 606 ? -23.507 8.119 17.752 1.00 86.69 606 GLU A C 1
ATOM 4736 O O . GLU A 1 606 ? -23.900 8.166 16.587 1.00 86.69 606 GLU A O 1
ATOM 4741 N N . ILE A 1 607 ? -22.982 7.014 18.288 1.00 88.38 607 ILE A N 1
ATOM 4742 C CA . ILE A 1 607 ? -22.993 5.725 17.593 1.00 88.38 607 ILE A CA 1
ATOM 4743 C C . ILE A 1 607 ? -24.419 5.190 17.681 1.00 88.38 607 ILE A C 1
ATOM 4745 O O . ILE A 1 607 ? -24.891 4.907 18.782 1.00 88.38 607 ILE A O 1
ATOM 4749 N N . LEU A 1 608 ? -25.076 5.059 16.533 1.00 90.00 608 LEU A N 1
ATOM 4750 C CA . LEU A 1 608 ? -26.407 4.472 16.428 1.00 90.00 608 LEU A CA 1
ATOM 4751 C C . LEU A 1 608 ? -26.328 2.942 16.441 1.00 90.00 608 LEU A C 1
ATOM 4753 O O . LEU A 1 608 ? -27.108 2.293 17.132 1.00 90.00 608 LEU A O 1
ATOM 4757 N N . ASP A 1 609 ? -25.340 2.379 15.739 1.00 89.75 609 ASP A N 1
ATOM 4758 C CA . ASP A 1 609 ? -25.131 0.934 15.656 1.00 89.75 609 ASP A CA 1
ATOM 4759 C C . ASP A 1 609 ? -23.664 0.581 15.365 1.00 89.75 609 ASP A C 1
ATOM 4761 O O . ASP A 1 609 ? -22.868 1.394 14.879 1.00 89.75 609 ASP A O 1
ATOM 4765 N N . THR A 1 610 ? -23.279 -0.648 15.692 1.00 88.44 610 THR A N 1
ATOM 4766 C CA . THR A 1 610 ? -21.991 -1.234 15.330 1.00 88.44 610 THR A CA 1
ATOM 4767 C C . THR A 1 610 ? -22.184 -2.693 14.950 1.00 88.44 610 THR A C 1
ATOM 4769 O O . THR A 1 610 ? -22.414 -3.546 15.807 1.00 88.44 610 THR A O 1
ATOM 4772 N N . PHE A 1 611 ? -21.992 -2.992 13.671 1.00 86.69 611 PHE A N 1
ATOM 4773 C CA . PHE A 1 611 ? -22.026 -4.352 13.159 1.00 86.69 611 PHE A CA 1
ATOM 4774 C C . PHE A 1 611 ? -20.623 -4.934 13.110 1.00 86.69 611 PHE A C 1
ATOM 4776 O O . PHE A 1 611 ? -19.719 -4.343 12.528 1.00 86.69 611 PHE A O 1
ATOM 4783 N N . LEU A 1 612 ? -20.434 -6.109 13.700 1.00 82.88 612 LEU A N 1
ATOM 4784 C CA . LEU A 1 612 ? -19.156 -6.811 13.693 1.00 82.88 612 LEU A CA 1
ATOM 4785 C C . LEU A 1 612 ? -19.159 -7.860 12.586 1.00 82.88 612 LEU A C 1
ATOM 4787 O O . LEU A 1 612 ? -20.029 -8.728 12.547 1.00 82.88 612 LEU A O 1
ATOM 4791 N N . PHE A 1 613 ? -18.148 -7.828 11.717 1.00 74.38 613 PHE A N 1
ATOM 4792 C CA . PHE A 1 613 ? -18.037 -8.784 10.623 1.00 74.38 613 PHE A CA 1
ATOM 4793 C C . PHE A 1 613 ? -17.939 -10.229 11.116 1.00 74.38 613 PHE A C 1
ATOM 4795 O O . PHE A 1 613 ? -18.480 -11.148 10.502 1.00 74.38 613 PHE A O 1
ATOM 4802 N N . SER A 1 614 ? -17.299 -10.445 12.254 1.00 67.00 614 SER A N 1
ATOM 4803 C CA . SER A 1 614 ? -17.416 -11.704 12.975 1.00 67.00 614 SER A CA 1
ATOM 4804 C C . SER A 1 614 ? -18.128 -11.426 14.289 1.00 67.00 614 SER A C 1
ATOM 4806 O O . SER A 1 614 ? -17.683 -10.526 15.009 1.00 67.00 614 SER A O 1
ATOM 4808 N N . PRO A 1 615 ? -19.206 -12.163 14.632 1.00 40.78 615 PRO A N 1
ATOM 4809 C CA . PRO A 1 615 ? -19.838 -11.988 15.924 1.00 40.78 615 PRO A CA 1
ATOM 4810 C C . PRO A 1 615 ? -18.772 -12.163 17.013 1.00 40.78 615 PRO A C 1
ATOM 4812 O O . PRO A 1 615 ? -17.895 -13.031 16.892 1.00 40.78 615 PRO A O 1
ATOM 4815 N N . PRO A 1 616 ? -18.815 -11.341 18.070 1.00 35.97 616 PRO A N 1
ATOM 4816 C CA . PRO A 1 616 ? -17.934 -11.532 19.201 1.00 35.97 616 PRO A CA 1
ATOM 4817 C C . PRO A 1 616 ? -18.172 -12.954 19.735 1.00 35.97 616 PRO A C 1
ATOM 4819 O O . PRO A 1 616 ? -19.306 -13.443 19.675 1.00 35.97 616 PRO A O 1
ATOM 4822 N N . PRO A 1 617 ? -17.126 -13.655 20.207 1.00 35.81 617 PRO A N 1
ATOM 4823 C CA . PRO A 1 617 ? -17.280 -15.016 20.706 1.00 35.81 617 PRO A CA 1
ATOM 4824 C C . PRO A 1 617 ? -18.425 -15.052 21.732 1.00 35.81 617 PRO A C 1
ATOM 4826 O O . PRO A 1 617 ? -18.503 -14.144 22.567 1.00 35.81 617 PRO A O 1
ATOM 4829 N N . PRO A 1 618 ? -19.339 -16.038 21.646 1.00 26.62 618 PRO A N 1
ATOM 4830 C CA . PRO A 1 618 ? -20.574 -16.017 22.412 1.00 26.62 618 PRO A CA 1
ATOM 4831 C C . PRO A 1 618 ? -20.286 -15.880 23.912 1.00 26.62 618 PRO A C 1
ATOM 4833 O O . PRO A 1 618 ? -19.336 -16.492 24.416 1.00 26.62 618 PRO A O 1
ATOM 4836 N N . PRO A 1 619 ? -21.094 -15.088 24.638 1.00 28.22 619 PRO A N 1
ATOM 4837 C CA . PRO A 1 619 ? -20.921 -14.920 26.067 1.00 28.22 619 PRO A CA 1
ATOM 4838 C C . PRO A 1 619 ? -21.137 -16.274 26.745 1.00 28.22 619 PRO A C 1
ATOM 4840 O O . PRO A 1 619 ? -22.156 -16.937 26.545 1.00 28.22 619 PRO A O 1
ATOM 4843 N N . VAL A 1 620 ? -20.160 -16.700 27.542 1.00 32.66 620 VAL A N 1
ATOM 4844 C CA . VAL A 1 620 ? -20.279 -17.908 28.359 1.00 32.66 620 VAL A CA 1
ATOM 4845 C C . VAL A 1 620 ? -21.412 -17.679 29.363 1.00 32.66 620 VAL A C 1
ATOM 4847 O O . VAL A 1 620 ? -21.330 -16.799 30.216 1.00 32.66 620 VAL A O 1
ATOM 4850 N N . VAL A 1 621 ? -22.493 -18.448 29.227 1.00 23.39 621 VAL A N 1
ATOM 4851 C CA . VAL A 1 621 ? -23.659 -18.397 30.115 1.00 23.39 621 VAL A CA 1
ATOM 4852 C C . VAL A 1 621 ? -23.258 -18.889 31.506 1.00 23.39 621 VAL A C 1
ATOM 4854 O O . VAL A 1 621 ? -22.964 -20.068 31.692 1.00 23.39 621 VAL A O 1
ATOM 4857 N N . THR A 1 622 ? -23.331 -18.008 32.501 1.00 26.86 622 THR A N 1
ATOM 4858 C CA . THR A 1 622 ? -23.388 -18.375 33.923 1.00 26.86 622 THR A CA 1
ATOM 4859 C C . THR A 1 622 ? -24.547 -17.637 34.584 1.00 26.86 622 THR A C 1
ATOM 4861 O O . THR A 1 622 ? -24.732 -16.441 34.380 1.00 26.86 622 THR A O 1
ATOM 4864 N N . GLN A 1 623 ? -25.368 -18.392 35.315 1.00 26.62 623 GLN A N 1
ATOM 4865 C CA . GLN A 1 623 ? -26.625 -17.955 35.921 1.00 26.62 623 GLN A CA 1
ATOM 4866 C C . GLN A 1 623 ? -26.452 -16.828 36.957 1.00 26.62 623 GLN A C 1
ATOM 4868 O O . GLN A 1 623 ? -25.438 -16.745 37.642 1.00 26.62 623 GLN A O 1
ATOM 4873 N N . ASN A 1 624 ? -27.504 -16.006 37.057 1.00 29.22 624 ASN A N 1
ATOM 4874 C CA . ASN A 1 624 ? -27.733 -14.878 37.965 1.00 29.22 624 ASN A CA 1
ATOM 4875 C C . ASN A 1 624 ? -27.029 -14.928 39.333 1.00 29.22 624 ASN A C 1
ATOM 4877 O O . ASN A 1 624 ? -27.410 -15.723 40.186 1.00 29.22 624 ASN A O 1
ATOM 4881 N N . THR A 1 625 ? -26.204 -13.909 39.588 1.00 28.09 625 THR A N 1
ATOM 4882 C CA . THR A 1 625 ? -26.299 -13.033 40.773 1.00 28.09 625 THR A CA 1
ATOM 4883 C C . THR A 1 625 ? -25.698 -11.669 40.422 1.00 28.09 625 THR A C 1
ATOM 4885 O O . THR A 1 625 ? -24.609 -11.599 39.859 1.00 28.09 625 THR A O 1
ATOM 4888 N N . SER A 1 626 ? -26.434 -10.598 40.718 1.00 30.73 626 SER A N 1
ATOM 4889 C CA . SER A 1 626 ? -26.044 -9.202 40.512 1.00 30.73 626 SER A CA 1
ATOM 4890 C C . SER A 1 626 ? -24.772 -8.820 41.275 1.00 30.73 626 SER A C 1
ATOM 4892 O O . SER A 1 626 ? -24.748 -8.938 42.492 1.00 30.73 626 SER A O 1
ATOM 4894 N N . GLU A 1 627 ? -23.756 -8.350 40.549 1.00 30.55 627 GLU A N 1
ATOM 4895 C CA . GLU A 1 627 ? -22.957 -7.123 40.750 1.00 30.55 627 GLU A CA 1
ATOM 4896 C C . GLU A 1 627 ? -21.642 -7.238 39.951 1.00 30.55 627 GLU A C 1
ATOM 4898 O O . GLU A 1 627 ? -20.924 -8.236 39.993 1.00 30.55 627 GLU A O 1
ATOM 4903 N N . THR A 1 628 ? -21.377 -6.200 39.157 1.00 36.94 628 THR A N 1
ATOM 4904 C CA . THR A 1 628 ? -20.259 -5.989 38.220 1.00 36.94 628 THR A CA 1
ATOM 4905 C C . THR A 1 628 ? -18.932 -6.634 38.637 1.00 36.94 628 THR A C 1
ATOM 4907 O O . THR A 1 628 ? -18.290 -6.186 39.583 1.00 36.94 628 THR A O 1
ATOM 4910 N N . THR A 1 629 ? -18.468 -7.631 37.875 1.00 28.00 629 THR A N 1
ATOM 4911 C CA . THR A 1 629 ? -17.120 -8.206 38.013 1.00 28.00 629 THR A CA 1
ATOM 4912 C C . THR A 1 629 ? -16.485 -8.475 36.642 1.00 28.00 629 THR A C 1
ATOM 4914 O O . THR A 1 629 ? -17.071 -9.105 35.766 1.00 28.00 629 THR A O 1
ATOM 4917 N N . SER A 1 630 ? -15.284 -7.923 36.452 1.00 32.56 630 SER A N 1
ATOM 4918 C CA . SER A 1 630 ? -14.427 -8.011 35.264 1.00 32.56 630 SER A CA 1
ATOM 4919 C C . SER A 1 630 ? -14.081 -9.452 34.874 1.00 32.56 630 SER A C 1
ATOM 4921 O O . SER A 1 630 ? -13.833 -10.281 35.749 1.00 32.56 630 SER A O 1
ATOM 4923 N N . ALA A 1 631 ? -13.981 -9.718 33.565 1.00 35.19 631 ALA A N 1
ATOM 4924 C CA . ALA A 1 631 ? -13.523 -10.994 33.008 1.00 35.19 631 ALA A CA 1
ATOM 4925 C C . ALA A 1 631 ? -12.185 -11.462 33.632 1.00 35.19 631 ALA A C 1
ATOM 4927 O O . ALA A 1 631 ? -11.328 -10.623 33.931 1.00 35.19 631 ALA A O 1
ATOM 4928 N N . PRO A 1 632 ? -11.979 -12.779 33.830 1.00 36.47 632 PRO A N 1
ATOM 4929 C CA . PRO A 1 632 ? -10.812 -13.291 34.531 1.00 36.47 632 PRO A CA 1
ATOM 4930 C C . PRO A 1 632 ? -9.544 -13.067 33.705 1.00 36.47 632 PRO A C 1
ATOM 4932 O O . PRO A 1 632 ? -9.378 -13.584 32.601 1.00 36.47 632 PRO A O 1
ATOM 4935 N N . VAL A 1 633 ? -8.636 -12.287 34.279 1.00 45.84 633 VAL A N 1
ATOM 4936 C CA . VAL A 1 633 ? -7.260 -12.128 33.821 1.00 45.84 633 VAL A CA 1
ATOM 4937 C C . VAL A 1 633 ? -6.502 -13.396 34.215 1.00 45.84 633 VAL A C 1
ATOM 4939 O O . VAL A 1 633 ? -6.292 -13.652 35.400 1.00 45.84 633 VAL A O 1
ATOM 4942 N N . PHE A 1 634 ? -6.115 -14.215 33.238 1.00 50.91 634 PHE A N 1
ATOM 4943 C CA . PHE A 1 634 ? -5.309 -15.408 33.498 1.00 50.91 634 PHE A CA 1
ATOM 4944 C C . PHE A 1 634 ? -3.828 -15.033 33.648 1.00 50.91 634 PHE A C 1
ATOM 4946 O O . PHE A 1 634 ? -3.300 -14.214 32.889 1.00 50.91 634 PHE A O 1
ATOM 4953 N N . SER A 1 635 ? -3.153 -15.662 34.613 1.00 48.91 635 SER A N 1
ATOM 4954 C CA . SER A 1 635 ? -1.694 -15.681 34.739 1.00 48.91 635 SER A CA 1
ATOM 4955 C C . SER A 1 635 ? -1.163 -17.059 34.324 1.00 48.91 635 SER A C 1
ATOM 4957 O O . SER A 1 635 ? -1.741 -18.086 34.679 1.00 48.91 635 SER A O 1
ATOM 4959 N N . GLY A 1 636 ? -0.070 -17.093 33.556 1.00 55.25 636 GLY A N 1
ATOM 4960 C CA . GLY A 1 636 ? 0.555 -18.332 33.079 1.00 55.25 636 GLY A CA 1
ATOM 4961 C C . GLY A 1 636 ? 0.163 -18.762 31.661 1.00 55.25 636 GLY A C 1
ATOM 4962 O O . GLY A 1 636 ? -0.778 -18.246 31.050 1.00 55.25 636 GLY A O 1
ATOM 4963 N N . ALA A 1 637 ? 0.934 -19.707 31.119 1.00 60.19 637 ALA A N 1
ATOM 4964 C CA . ALA A 1 637 ? 0.622 -20.369 29.859 1.00 60.19 637 ALA A CA 1
ATOM 4965 C C . ALA A 1 637 ? -0.477 -21.433 30.062 1.00 60.19 637 ALA A C 1
ATOM 4967 O O . ALA A 1 637 ? -0.406 -22.206 31.022 1.00 60.19 637 ALA A O 1
ATOM 4968 N N . PRO A 1 638 ? -1.478 -21.527 29.172 1.00 59.41 638 PRO A N 1
ATOM 4969 C CA . PRO A 1 638 ? -2.421 -22.632 29.156 1.00 59.41 638 PRO A CA 1
ATOM 4970 C C . PRO A 1 638 ? -1.678 -23.936 28.850 1.00 59.41 638 PRO A C 1
ATOM 4972 O O . PRO A 1 638 ? -0.552 -23.923 28.336 1.00 59.41 638 PRO A O 1
ATOM 4975 N N . GLY A 1 639 ? -2.304 -25.064 29.204 1.00 65.00 639 GLY A N 1
ATOM 4976 C CA . GLY A 1 639 ? -1.762 -26.407 28.976 1.00 65.00 639 GLY A CA 1
ATOM 4977 C C . GLY A 1 639 ? -1.307 -26.651 27.527 1.00 65.00 639 GLY A C 1
ATOM 4978 O O . GLY A 1 639 ? -1.528 -25.833 26.640 1.00 65.00 639 GLY A O 1
ATOM 4979 N N . ALA A 1 640 ? -0.638 -27.782 27.279 1.00 74.81 640 ALA A N 1
ATOM 4980 C CA . ALA A 1 640 ? -0.047 -28.085 25.970 1.00 74.81 640 ALA A CA 1
ATOM 4981 C C . ALA A 1 640 ? -1.037 -27.886 24.799 1.00 74.81 640 ALA A C 1
ATOM 4983 O O . ALA A 1 640 ? -2.188 -28.312 24.880 1.00 74.81 640 ALA A O 1
ATOM 4984 N N . GLY A 1 641 ? -0.565 -27.289 23.699 1.00 86.06 641 GLY A N 1
ATOM 4985 C CA . GLY A 1 641 ? -1.377 -26.968 22.519 1.00 86.06 641 GLY A CA 1
ATOM 4986 C C . GLY A 1 641 ? -1.547 -25.469 22.269 1.00 86.06 641 GLY A C 1
ATOM 4987 O O . GLY A 1 641 ? -0.794 -24.658 22.804 1.00 86.06 641 GLY A O 1
ATOM 4988 N N . HIS A 1 642 ? -2.499 -25.109 21.399 1.00 93.25 642 HIS A N 1
ATOM 4989 C CA . HIS A 1 642 ? -2.837 -23.714 21.082 1.00 93.25 642 HIS A CA 1
ATOM 4990 C C . HIS A 1 642 ? -3.899 -23.164 22.035 1.00 93.25 642 HIS A C 1
ATOM 4992 O O . HIS A 1 642 ? -4.828 -23.866 22.430 1.00 93.25 642 HIS A O 1
ATOM 4998 N N . SER A 1 643 ? -3.792 -21.884 22.368 1.00 89.94 643 SER A N 1
ATOM 4999 C CA . SER A 1 643 ? -4.835 -21.125 23.047 1.00 89.94 643 SER A CA 1
ATOM 5000 C C . SER A 1 643 ? -4.769 -19.655 22.660 1.00 89.94 643 SER A C 1
ATOM 5002 O O . SER A 1 643 ? -3.686 -19.101 22.462 1.00 89.94 643 SER A O 1
ATOM 5004 N N . ARG A 1 644 ? -5.936 -19.011 22.616 1.00 91.69 644 ARG A N 1
ATOM 5005 C CA . ARG A 1 644 ? -6.074 -17.560 22.476 1.00 91.69 644 ARG A CA 1
ATOM 5006 C C . ARG A 1 644 ? -6.758 -17.001 23.713 1.00 91.69 644 ARG A C 1
ATOM 5008 O O . ARG A 1 644 ? -7.847 -17.452 24.054 1.00 91.69 644 ARG A O 1
ATOM 5015 N N . TYR A 1 645 ? -6.131 -16.037 24.375 1.00 86.12 645 TYR A N 1
ATOM 5016 C CA . TYR A 1 645 ? -6.663 -15.439 25.599 1.00 86.12 645 TYR A CA 1
ATOM 5017 C C . TYR A 1 645 ? -5.994 -14.095 25.899 1.00 86.12 645 TYR A C 1
ATOM 5019 O O . TYR A 1 645 ? -4.972 -13.746 25.306 1.00 86.12 645 TYR A O 1
ATOM 5027 N N . THR A 1 646 ? -6.583 -13.334 26.818 1.00 86.94 646 THR A N 1
ATOM 5028 C CA . THR A 1 646 ? -5.975 -12.114 27.354 1.00 86.94 646 THR A CA 1
ATOM 5029 C C . THR A 1 646 ? -5.110 -12.476 28.553 1.00 86.94 646 THR A C 1
ATOM 5031 O O . THR A 1 646 ? -5.622 -12.966 29.561 1.00 86.94 646 THR A O 1
ATOM 5034 N N . ILE A 1 647 ? -3.804 -12.236 28.451 1.00 89.00 647 ILE A N 1
ATOM 5035 C CA . ILE A 1 647 ? -2.862 -12.473 29.543 1.00 89.00 647 ILE A CA 1
ATOM 5036 C C . ILE A 1 647 ? -2.660 -11.200 30.360 1.00 89.00 647 ILE A C 1
ATOM 5038 O O . ILE A 1 647 ? -2.412 -10.129 29.803 1.00 89.00 647 ILE A O 1
ATOM 5042 N N . GLY A 1 648 ? -2.748 -11.328 31.683 1.00 85.81 648 GLY A N 1
ATOM 5043 C CA . GLY A 1 648 ? -2.363 -10.265 32.604 1.00 85.81 648 GLY A CA 1
ATOM 5044 C C . GLY A 1 648 ? -0.856 -10.195 32.770 1.00 85.81 648 GLY A C 1
ATOM 5045 O O . GLY A 1 648 ? -0.185 -11.205 32.993 1.00 85.81 648 GLY A O 1
ATOM 5046 N N . THR A 1 649 ? -0.312 -8.993 32.704 1.00 91.75 649 THR A N 1
ATOM 5047 C CA . THR A 1 649 ? 1.084 -8.707 33.009 1.00 91.75 649 THR A CA 1
ATOM 5048 C C . THR A 1 649 ? 1.169 -7.564 34.010 1.00 91.75 649 THR A C 1
ATOM 5050 O O . THR A 1 649 ? 0.187 -6.884 34.303 1.00 91.75 649 THR A O 1
ATOM 5053 N N . GLU A 1 650 ? 2.365 -7.337 34.541 1.00 88.12 650 GLU A N 1
ATOM 5054 C CA . GLU A 1 650 ? 2.628 -6.216 35.450 1.00 88.12 650 GLU A CA 1
ATOM 5055 C C . GLU A 1 650 ? 2.502 -4.835 34.777 1.00 88.12 650 GLU A C 1
ATOM 5057 O O . GLU A 1 650 ? 2.461 -3.826 35.474 1.00 88.12 650 GLU A O 1
ATOM 5062 N N . VAL A 1 651 ? 2.408 -4.781 33.440 1.00 89.00 651 VAL A N 1
ATOM 5063 C CA . VAL A 1 651 ? 2.313 -3.533 32.659 1.00 89.00 651 VAL A CA 1
ATOM 5064 C C . VAL A 1 651 ? 1.005 -3.392 31.875 1.00 89.00 651 VAL A C 1
ATOM 5066 O O . VAL A 1 651 ? 0.819 -2.409 31.165 1.00 89.00 651 VAL A O 1
ATOM 5069 N N . GLY A 1 652 ? 0.090 -4.358 31.974 1.00 89.00 652 GLY A N 1
ATOM 5070 C CA . GLY A 1 652 ? -1.187 -4.311 31.266 1.00 89.00 652 GLY A CA 1
ATOM 5071 C C . GLY A 1 652 ? -1.766 -5.689 30.979 1.00 89.00 652 GLY A C 1
ATOM 5072 O O . GLY A 1 652 ? -1.306 -6.702 31.491 1.00 89.00 652 GLY A O 1
ATOM 5073 N N . SER A 1 653 ? -2.805 -5.730 30.153 1.00 89.75 653 SER A N 1
ATOM 5074 C CA . SER A 1 653 ? -3.429 -6.972 29.696 1.00 89.75 653 SER A CA 1
ATOM 5075 C C . SER A 1 653 ? -3.406 -7.025 28.176 1.00 89.75 653 SER A C 1
ATOM 5077 O O . SER A 1 653 ? -3.757 -6.042 27.526 1.00 89.75 653 SER A O 1
ATOM 5079 N N . PHE A 1 654 ? -2.988 -8.157 27.611 1.00 92.38 654 PHE A N 1
ATOM 5080 C CA . PHE A 1 654 ? -2.715 -8.265 26.176 1.00 92.38 654 PHE A CA 1
ATOM 5081 C C . PHE A 1 654 ? -3.351 -9.517 25.582 1.00 92.38 654 PHE A C 1
ATOM 5083 O O . PHE A 1 654 ? -3.243 -10.602 26.148 1.00 92.38 654 PHE A O 1
ATOM 5090 N N . LEU A 1 655 ? -4.002 -9.370 24.426 1.00 92.69 655 LEU A N 1
ATOM 5091 C CA . LEU A 1 655 ? -4.529 -10.501 23.666 1.00 92.69 655 LEU A CA 1
ATOM 5092 C C . LEU A 1 655 ? -3.375 -11.239 22.982 1.00 92.69 655 LEU A C 1
ATOM 5094 O O . LEU A 1 655 ? -2.606 -10.636 22.226 1.00 92.69 655 LEU A O 1
ATOM 5098 N N . VAL A 1 656 ? -3.280 -12.544 23.231 1.00 95.31 656 VAL A N 1
ATOM 5099 C CA . VAL A 1 656 ? -2.200 -13.393 22.723 1.00 95.31 656 VAL A CA 1
ATOM 5100 C C . VAL A 1 656 ? -2.734 -14.679 22.100 1.00 95.31 656 VAL A C 1
ATOM 5102 O O . VAL A 1 656 ? -3.715 -15.251 22.574 1.00 95.31 656 VAL A O 1
ATOM 5105 N N . ASP A 1 657 ? -2.060 -15.145 21.051 1.00 97.06 657 ASP A N 1
ATOM 5106 C CA . ASP A 1 657 ? -2.126 -16.528 20.577 1.00 97.06 657 ASP A CA 1
ATOM 5107 C C . ASP A 1 657 ? -0.855 -17.244 21.038 1.00 97.06 657 ASP A C 1
ATOM 5109 O O . ASP A 1 657 ? 0.247 -16.811 20.703 1.00 97.06 657 ASP A O 1
ATOM 5113 N N . VAL A 1 658 ? -1.001 -18.325 21.801 1.00 97.12 658 VAL A N 1
ATOM 5114 C CA . VAL A 1 658 ? 0.117 -19.081 22.380 1.00 97.12 658 VAL A CA 1
ATOM 5115 C C . VAL A 1 658 ? 0.023 -20.529 21.931 1.00 97.12 658 VAL A C 1
ATOM 5117 O O . VAL A 1 658 ? -1.043 -21.134 22.018 1.00 97.12 658 VAL A O 1
ATOM 5120 N N . VAL A 1 659 ? 1.138 -21.098 21.481 1.00 97.44 659 VAL A N 1
ATOM 5121 C CA . VAL A 1 659 ? 1.313 -22.546 21.330 1.00 97.44 659 VAL A CA 1
ATOM 5122 C C . VAL A 1 659 ? 2.357 -23.010 22.341 1.00 97.44 659 VAL A C 1
ATOM 5124 O O . VAL A 1 659 ? 3.523 -22.631 22.242 1.00 97.44 659 VAL A O 1
ATOM 5127 N N . SER A 1 660 ? 1.932 -23.840 23.293 1.00 96.19 660 SER A N 1
ATOM 5128 C CA . SER A 1 660 ? 2.786 -24.472 24.304 1.00 96.19 660 SER A CA 1
ATOM 5129 C C . SER A 1 660 ? 3.213 -25.862 23.825 1.00 96.19 660 SER A C 1
ATOM 5131 O O . SER A 1 660 ? 2.372 -26.747 23.639 1.00 96.19 660 SER A O 1
ATOM 5133 N N . ILE A 1 661 ? 4.517 -26.077 23.641 1.00 95.94 661 ILE A N 1
ATOM 5134 C CA . ILE A 1 661 ? 5.108 -27.318 23.121 1.00 95.94 661 ILE A CA 1
ATOM 5135 C C . ILE A 1 661 ? 5.999 -27.947 24.189 1.00 95.94 661 ILE A C 1
ATOM 5137 O O . ILE A 1 661 ? 6.966 -27.336 24.629 1.00 95.94 661 ILE A O 1
ATOM 5141 N N . ASN A 1 662 ? 5.715 -29.193 24.571 1.00 93.81 662 ASN A N 1
ATOM 5142 C CA . ASN A 1 662 ? 6.662 -30.011 25.328 1.00 93.81 662 ASN A CA 1
ATOM 5143 C C . ASN A 1 662 ? 7.665 -30.646 24.353 1.00 93.81 662 ASN A C 1
ATOM 5145 O O . ASN A 1 662 ? 7.263 -31.354 23.432 1.00 93.81 662 ASN A O 1
ATOM 5149 N N . MET A 1 663 ? 8.958 -30.412 24.570 1.00 94.38 663 MET A N 1
ATOM 5150 C CA . MET A 1 663 ? 10.043 -30.853 23.689 1.00 94.38 663 MET A CA 1
ATOM 5151 C C . MET A 1 663 ? 10.398 -32.346 23.825 1.00 94.38 663 MET A C 1
ATOM 5153 O O . MET A 1 663 ? 11.300 -32.838 23.151 1.00 94.38 663 MET A O 1
ATOM 5157 N N . ALA A 1 664 ? 9.711 -33.102 24.688 1.00 91.88 664 ALA A N 1
ATOM 5158 C CA . ALA A 1 664 ? 9.920 -34.542 24.819 1.00 91.88 664 ALA A CA 1
ATOM 5159 C C . ALA A 1 664 ? 9.490 -35.269 23.532 1.00 91.88 664 ALA A C 1
ATOM 5161 O O . ALA A 1 664 ? 8.308 -35.294 23.197 1.00 91.88 664 ALA A O 1
ATOM 5162 N N . GLY A 1 665 ? 10.454 -35.860 22.817 1.00 90.94 665 GLY A N 1
ATOM 5163 C CA . GLY A 1 665 ? 10.202 -36.498 21.518 1.00 90.94 665 GLY A CA 1
ATOM 5164 C C . GLY A 1 665 ? 9.838 -35.504 20.411 1.00 90.94 665 GLY A C 1
ATOM 5165 O O . GLY A 1 665 ? 9.144 -35.871 19.472 1.00 90.94 665 GLY A O 1
ATOM 5166 N N . VAL A 1 666 ? 10.250 -34.240 20.547 1.00 96.38 666 VAL A N 1
ATOM 5167 C CA . VAL A 1 666 ? 10.038 -33.186 19.552 1.00 96.38 666 VAL A CA 1
ATOM 5168 C C . VAL A 1 666 ? 11.375 -32.520 19.251 1.00 96.38 666 VAL A C 1
ATOM 5170 O O . VAL A 1 666 ? 12.180 -32.259 20.146 1.00 96.38 666 VAL A O 1
ATOM 5173 N N . ARG A 1 667 ? 11.604 -32.204 17.979 1.00 96.50 667 ARG A N 1
ATOM 5174 C CA . ARG A 1 667 ? 12.769 -31.443 17.518 1.00 96.50 667 ARG A CA 1
ATOM 5175 C C . ARG A 1 667 ? 12.346 -30.117 16.901 1.00 96.50 667 ARG A C 1
ATOM 5177 O O . ARG A 1 667 ? 11.327 -30.038 16.214 1.00 96.50 667 ARG A O 1
ATOM 5184 N N . MET A 1 668 ? 13.160 -29.097 17.136 1.00 98.44 668 MET A N 1
ATOM 5185 C CA . MET A 1 668 ? 13.118 -27.827 16.427 1.00 98.44 668 MET A CA 1
ATOM 5186 C C . MET A 1 668 ? 13.783 -28.003 15.061 1.00 98.44 668 MET A C 1
ATOM 5188 O O . MET A 1 668 ? 14.764 -28.733 14.907 1.00 98.44 668 MET A O 1
ATOM 5192 N N . ILE A 1 669 ? 13.236 -27.325 14.065 1.00 98.75 669 ILE A N 1
ATOM 5193 C CA . ILE A 1 669 ? 13.747 -27.249 12.705 1.00 98.75 669 ILE A CA 1
ATOM 5194 C C . ILE A 1 669 ? 13.735 -25.777 12.334 1.00 98.75 669 ILE A C 1
ATOM 5196 O O . ILE A 1 669 ? 12.719 -25.101 12.482 1.00 98.75 669 ILE A O 1
ATOM 5200 N N . THR A 1 670 ? 14.858 -25.282 11.846 1.00 98.75 670 THR A N 1
ATOM 5201 C CA . THR A 1 670 ? 14.943 -23.968 11.215 1.00 98.75 670 THR A CA 1
ATOM 5202 C C . THR A 1 670 ? 15.259 -24.189 9.755 1.00 98.75 670 THR A C 1
ATOM 5204 O O . THR A 1 670 ? 16.135 -24.982 9.410 1.00 98.75 670 THR A O 1
ATOM 5207 N N . ASP A 1 671 ? 14.491 -23.554 8.885 1.00 98.56 671 ASP A N 1
ATOM 5208 C CA . ASP A 1 671 ? 14.561 -23.827 7.459 1.00 98.56 671 ASP A CA 1
ATOM 5209 C C . ASP A 1 671 ? 14.391 -22.533 6.670 1.00 98.56 671 ASP A C 1
ATOM 5211 O O . ASP A 1 671 ? 13.766 -21.578 7.131 1.00 98.56 671 ASP A O 1
ATOM 5215 N N . THR A 1 672 ? 14.991 -22.511 5.489 1.00 98.69 672 THR A N 1
ATOM 5216 C CA . THR A 1 672 ? 15.057 -21.362 4.589 1.00 98.69 672 THR A CA 1
ATOM 5217 C C . THR A 1 672 ? 14.569 -21.784 3.208 1.00 98.69 672 THR A C 1
ATOM 5219 O O . THR A 1 672 ? 14.746 -22.933 2.790 1.00 98.69 672 THR A O 1
ATOM 5222 N N . ALA A 1 673 ? 13.925 -20.875 2.487 1.00 98.19 673 ALA A N 1
ATOM 5223 C CA . ALA A 1 673 ? 13.492 -21.126 1.116 1.00 98.19 673 ALA A CA 1
ATOM 5224 C C . ALA A 1 673 ? 14.691 -21.132 0.158 1.00 98.19 673 ALA A C 1
ATOM 5226 O O . ALA A 1 673 ? 14.700 -21.895 -0.804 1.00 98.19 673 ALA A O 1
ATOM 5227 N N . ALA A 1 674 ? 15.714 -20.321 0.449 1.00 96.81 674 ALA A N 1
ATOM 5228 C CA . ALA A 1 674 ? 16.981 -20.314 -0.270 1.00 96.81 674 ALA A CA 1
ATOM 5229 C C . ALA A 1 674 ? 17.966 -21.326 0.327 1.00 96.81 674 ALA A C 1
ATOM 5231 O O . ALA A 1 674 ? 18.101 -21.423 1.547 1.00 96.81 674 ALA A O 1
ATOM 5232 N N . ASP A 1 675 ? 18.725 -22.005 -0.533 1.00 97.38 675 ASP A N 1
ATOM 5233 C CA . ASP A 1 675 ? 19.775 -22.951 -0.125 1.00 97.38 675 ASP A CA 1
ATOM 5234 C C . ASP A 1 675 ? 21.160 -22.293 0.020 1.00 97.38 675 ASP A C 1
ATOM 5236 O O . ASP A 1 675 ? 22.165 -22.974 0.236 1.00 97.38 675 ASP A O 1
ATOM 5240 N N . HIS A 1 676 ? 21.241 -20.971 -0.115 1.00 96.38 676 HIS A N 1
ATOM 5241 C CA . HIS A 1 676 ? 22.461 -20.165 -0.061 1.00 96.38 676 HIS A CA 1
ATOM 5242 C C . HIS A 1 676 ? 22.157 -18.757 0.473 1.00 96.38 676 HIS A C 1
ATOM 5244 O O . HIS A 1 676 ? 20.992 -18.372 0.583 1.00 96.38 676 HIS A O 1
ATOM 5250 N N . ASP A 1 677 ? 23.212 -18.010 0.797 1.00 97.44 677 ASP A N 1
ATOM 5251 C CA . ASP A 1 677 ? 23.136 -16.599 1.184 1.00 97.44 677 ASP A CA 1
ATOM 5252 C C . ASP A 1 677 ? 22.599 -15.796 -0.003 1.00 97.44 677 ASP A C 1
ATOM 5254 O O . ASP A 1 677 ? 23.213 -15.763 -1.069 1.00 97.44 677 ASP A O 1
ATOM 5258 N N . CYS A 1 678 ? 21.426 -15.196 0.169 1.00 96.06 678 CYS A N 1
ATOM 5259 C CA . CYS A 1 678 ? 20.707 -14.511 -0.893 1.00 96.06 678 CYS A CA 1
ATOM 5260 C C . CYS A 1 678 ? 20.553 -13.029 -0.545 1.00 96.06 678 CYS A C 1
ATOM 5262 O O . CYS A 1 678 ? 20.026 -12.690 0.514 1.00 96.06 678 CYS A O 1
ATOM 5264 N N . ALA A 1 679 ? 21.034 -12.160 -1.438 1.00 92.31 679 ALA A N 1
ATOM 5265 C CA . ALA A 1 679 ? 21.097 -10.717 -1.211 1.00 92.31 679 ALA A CA 1
ATOM 5266 C C . ALA A 1 679 ? 19.859 -9.957 -1.720 1.00 92.31 679 ALA A C 1
ATOM 5268 O O . ALA A 1 679 ? 19.527 -8.912 -1.164 1.00 92.31 679 ALA A O 1
ATOM 5269 N N . ASP A 1 680 ? 19.170 -10.483 -2.737 1.00 96.00 680 ASP A N 1
ATOM 5270 C CA . ASP A 1 680 ? 18.014 -9.856 -3.389 1.00 96.00 680 ASP A CA 1
ATOM 5271 C C . ASP A 1 680 ? 17.141 -10.908 -4.096 1.00 96.00 680 ASP A C 1
ATOM 5273 O O . ASP A 1 680 ? 17.624 -11.984 -4.453 1.00 96.00 680 ASP A O 1
ATOM 5277 N N . ASN A 1 681 ? 15.860 -10.592 -4.296 1.00 94.81 681 ASN A N 1
ATOM 5278 C CA . ASN A 1 681 ? 14.816 -11.451 -4.867 1.00 94.81 681 ASN A CA 1
ATOM 5279 C C . ASN A 1 681 ? 14.811 -12.884 -4.318 1.00 94.81 681 ASN A C 1
ATOM 5281 O O . ASN A 1 681 ? 14.672 -13.866 -5.053 1.00 94.81 681 ASN A O 1
ATOM 5285 N N . CYS A 1 682 ? 14.961 -13.009 -3.003 1.00 96.44 682 CYS A N 1
ATOM 5286 C CA . CYS A 1 682 ? 15.090 -14.315 -2.380 1.00 96.44 682 CYS A CA 1
ATOM 5287 C C . CYS A 1 682 ? 13.788 -15.117 -2.469 1.00 96.44 682 CYS A C 1
ATOM 5289 O O . CYS A 1 682 ? 12.693 -14.553 -2.347 1.00 96.44 682 CYS A O 1
ATOM 5291 N N . PRO A 1 683 ? 13.885 -16.444 -2.671 1.00 97.62 683 PRO A N 1
ATOM 5292 C CA . PRO A 1 683 ? 12.715 -17.299 -2.674 1.00 97.62 683 PRO A CA 1
ATOM 5293 C C . PRO A 1 683 ? 12.023 -17.228 -1.313 1.00 97.62 683 PRO A C 1
ATOM 5295 O O . PRO A 1 683 ? 12.656 -17.067 -0.267 1.00 97.62 683 PRO A O 1
ATOM 5298 N N . ARG A 1 684 ? 10.704 -17.373 -1.345 1.00 97.19 684 ARG A N 1
ATOM 5299 C CA . ARG A 1 684 ? 9.823 -17.345 -0.182 1.00 97.19 684 ARG A CA 1
ATOM 5300 C C . ARG A 1 684 ? 8.721 -18.375 -0.397 1.00 97.19 684 ARG A C 1
ATOM 5302 O O . ARG A 1 684 ? 8.322 -18.609 -1.535 1.00 97.19 684 ARG A O 1
ATOM 5309 N N . ILE A 1 685 ? 8.269 -19.001 0.679 1.00 97.56 685 ILE A N 1
ATOM 5310 C CA . ILE A 1 685 ? 7.153 -19.956 0.663 1.00 97.56 685 ILE A CA 1
ATOM 5311 C C . ILE A 1 685 ? 6.291 -19.741 1.902 1.00 97.56 685 ILE A C 1
ATOM 5313 O O . ILE A 1 685 ? 6.743 -19.135 2.880 1.00 97.56 685 ILE A O 1
ATOM 5317 N N . SER A 1 686 ? 5.068 -20.257 1.890 1.00 98.12 686 SER A N 1
ATOM 5318 C CA . SER A 1 686 ? 4.165 -20.108 3.025 1.00 98.12 686 SER A CA 1
ATOM 5319 C C . SER A 1 686 ? 4.685 -20.854 4.265 1.00 98.12 686 SER A C 1
ATOM 5321 O O . SER A 1 686 ? 5.412 -21.851 4.170 1.00 98.12 686 SER A O 1
ATOM 5323 N N . LEU A 1 687 ? 4.283 -20.419 5.466 1.00 98.56 687 LEU A N 1
ATOM 5324 C CA . LEU A 1 687 ? 4.564 -21.177 6.695 1.00 98.56 687 LEU A CA 1
ATOM 5325 C C . LEU A 1 687 ? 4.005 -22.611 6.620 1.00 98.56 687 LEU A C 1
ATOM 5327 O O . LEU A 1 687 ? 4.643 -23.541 7.112 1.00 98.56 687 LEU A O 1
ATOM 5331 N N . ALA A 1 688 ? 2.841 -22.801 5.992 1.00 97.81 688 ALA A N 1
ATOM 5332 C CA . ALA A 1 688 ? 2.254 -24.120 5.781 1.00 97.81 688 ALA A CA 1
ATOM 5333 C C . ALA A 1 688 ? 3.176 -25.035 4.961 1.00 97.81 688 ALA A C 1
ATOM 5335 O O . ALA A 1 688 ? 3.357 -26.195 5.333 1.00 97.81 688 ALA A O 1
ATOM 5336 N N . ASP A 1 689 ? 3.821 -24.516 3.913 1.00 98.25 689 ASP A N 1
ATOM 5337 C CA . ASP A 1 689 ? 4.763 -25.283 3.091 1.00 98.25 689 ASP A CA 1
ATOM 5338 C C . ASP A 1 689 ? 6.014 -25.679 3.876 1.00 98.25 689 ASP A C 1
ATOM 5340 O O . ASP A 1 689 ? 6.459 -26.827 3.789 1.00 98.25 689 ASP A O 1
ATOM 5344 N N . TYR A 1 690 ? 6.554 -24.775 4.704 1.00 98.62 690 TYR A N 1
ATOM 5345 C CA . TYR A 1 690 ? 7.648 -25.114 5.620 1.00 98.62 690 TYR A CA 1
ATOM 5346 C C . TYR A 1 690 ? 7.262 -26.226 6.589 1.00 98.62 690 TYR A C 1
ATOM 5348 O O . TYR A 1 690 ? 8.053 -27.142 6.816 1.00 98.62 690 TYR A O 1
ATOM 5356 N N . VAL A 1 691 ? 6.067 -26.151 7.176 1.00 98.44 691 VAL A N 1
ATOM 5357 C CA . VAL A 1 691 ? 5.589 -27.165 8.118 1.00 98.44 691 VAL A CA 1
ATOM 5358 C C . VAL A 1 691 ? 5.390 -28.500 7.400 1.00 98.44 691 VAL A C 1
ATOM 5360 O O . VAL A 1 691 ? 5.919 -29.515 7.852 1.00 98.44 691 VAL A O 1
ATOM 5363 N N . SER A 1 692 ? 4.704 -28.493 6.258 1.00 97.06 692 SER A N 1
ATOM 5364 C CA . SER A 1 692 ? 4.411 -29.680 5.452 1.00 97.06 692 SER A CA 1
ATOM 5365 C C . SER A 1 692 ? 5.687 -30.395 5.001 1.00 97.06 692 SER A C 1
ATOM 5367 O O . SER A 1 692 ? 5.880 -31.575 5.304 1.00 97.06 692 SER A O 1
ATOM 5369 N N . ARG A 1 693 ? 6.629 -29.672 4.375 1.00 96.38 693 ARG A N 1
ATOM 5370 C CA . ARG A 1 693 ? 7.864 -30.268 3.831 1.00 96.38 693 ARG A CA 1
ATOM 5371 C C . ARG A 1 693 ? 8.804 -30.827 4.899 1.00 96.38 693 ARG A C 1
ATOM 5373 O O . ARG A 1 693 ? 9.656 -31.654 4.592 1.00 96.38 693 ARG A O 1
ATOM 5380 N N . ASN A 1 694 ? 8.654 -30.379 6.145 1.00 97.06 694 ASN A N 1
ATOM 5381 C CA . ASN A 1 694 ? 9.465 -30.821 7.277 1.00 97.06 694 ASN A CA 1
ATOM 5382 C C . ASN A 1 694 ? 8.743 -31.819 8.200 1.00 97.06 694 ASN A C 1
ATOM 5384 O O . ASN A 1 694 ? 9.301 -32.187 9.237 1.00 97.06 694 ASN A O 1
ATOM 5388 N N . GLY A 1 695 ? 7.524 -32.257 7.853 1.00 95.12 695 GLY A N 1
ATOM 5389 C CA . GLY A 1 695 ? 6.719 -33.148 8.697 1.00 95.12 695 GLY A CA 1
ATOM 5390 C C . GLY A 1 695 ? 6.367 -32.530 10.055 1.00 95.12 695 GLY A C 1
ATOM 5391 O O . GLY A 1 695 ? 6.281 -33.230 11.064 1.00 95.12 695 GLY A O 1
ATOM 5392 N N . GLY A 1 696 ? 6.240 -31.204 10.105 1.00 96.81 696 GLY A N 1
ATOM 5393 C CA . GLY A 1 696 ? 5.966 -30.462 11.325 1.00 96.81 696 GLY A CA 1
ATOM 5394 C C . GLY A 1 696 ? 4.498 -30.526 11.744 1.00 96.81 696 GLY A C 1
ATOM 5395 O O . GLY A 1 696 ? 3.594 -30.649 10.922 1.00 96.81 696 GLY A O 1
ATOM 5396 N N . PHE A 1 697 ? 4.248 -30.382 13.043 1.00 97.00 697 PHE A N 1
ATOM 5397 C CA . PHE A 1 697 ? 2.898 -30.195 13.590 1.00 97.00 697 PHE A CA 1
ATOM 5398 C C . PHE A 1 697 ? 2.650 -28.751 14.047 1.00 97.00 697 PHE A C 1
ATOM 5400 O O . PHE A 1 697 ? 1.495 -28.342 14.181 1.00 97.00 697 PHE A O 1
ATOM 5407 N N . ALA A 1 698 ? 3.717 -27.979 14.275 1.00 98.19 698 ALA A N 1
ATOM 5408 C CA . ALA A 1 698 ? 3.664 -26.578 14.670 1.00 98.19 698 ALA A CA 1
ATOM 5409 C C . ALA A 1 698 ? 4.742 -25.762 13.951 1.00 98.19 698 ALA A C 1
ATOM 5411 O O . ALA A 1 698 ? 5.783 -26.302 13.575 1.00 98.19 698 ALA A O 1
ATOM 5412 N N . GLY A 1 699 ? 4.514 -24.461 13.804 1.00 98.44 699 GLY A N 1
ATOM 5413 C CA . GLY A 1 699 ? 5.507 -23.544 13.257 1.00 98.44 699 GLY A CA 1
ATOM 5414 C C . GLY A 1 699 ? 5.153 -22.084 13.497 1.00 98.44 699 GLY A C 1
ATOM 5415 O O . GLY A 1 699 ? 4.004 -21.759 13.789 1.00 98.44 699 GLY A O 1
ATOM 5416 N N . ILE A 1 700 ? 6.144 -21.210 13.385 1.00 98.81 700 ILE A N 1
ATOM 5417 C CA . ILE A 1 700 ? 5.999 -19.755 13.468 1.00 98.81 700 ILE A CA 1
ATOM 5418 C C . ILE A 1 700 ? 6.918 -19.102 12.432 1.00 98.81 700 ILE A C 1
ATOM 5420 O O . ILE A 1 700 ? 7.932 -19.688 12.032 1.00 98.81 700 ILE A O 1
ATOM 5424 N N . ASN A 1 701 ? 6.557 -17.901 11.981 1.00 98.50 701 ASN A N 1
ATOM 5425 C CA . ASN A 1 701 ? 7.401 -17.114 11.090 1.00 98.50 701 ASN A CA 1
ATOM 5426 C C . ASN A 1 701 ? 8.809 -16.870 11.664 1.00 98.50 701 ASN A C 1
ATOM 5428 O O . ASN A 1 701 ? 9.019 -16.945 12.871 1.00 98.50 701 ASN A O 1
ATOM 5432 N N . GLY A 1 702 ? 9.777 -16.609 10.784 1.00 98.06 702 GLY A N 1
ATOM 5433 C CA . GLY A 1 702 ? 11.193 -16.533 11.137 1.00 98.06 702 GLY A CA 1
ATOM 5434 C C . GLY A 1 702 ? 11.728 -15.122 11.411 1.00 98.06 702 GLY A C 1
ATOM 5435 O O . GLY A 1 702 ? 11.110 -14.327 12.121 1.00 98.06 702 GLY A O 1
ATOM 5436 N N . THR A 1 703 ? 12.927 -14.837 10.903 1.00 98.38 703 THR A N 1
ATOM 5437 C CA . THR A 1 703 ? 13.660 -13.581 11.125 1.00 98.38 703 THR A CA 1
ATOM 5438 C C . THR A 1 703 ? 12.997 -12.404 10.429 1.00 98.38 703 THR A C 1
ATOM 5440 O O . THR A 1 703 ? 12.236 -12.593 9.481 1.00 98.38 703 THR A O 1
ATOM 5443 N N . TYR A 1 704 ? 13.379 -11.180 10.812 1.00 96.88 704 TYR A N 1
ATOM 5444 C CA . TYR A 1 704 ? 13.147 -10.037 9.929 1.00 96.88 704 TYR A CA 1
ATOM 5445 C C . TYR A 1 704 ? 13.739 -10.310 8.546 1.00 96.88 704 TYR A C 1
ATOM 5447 O O . TYR A 1 704 ? 14.807 -10.922 8.419 1.00 96.88 704 TYR A O 1
ATOM 5455 N N . PHE A 1 705 ? 13.054 -9.811 7.532 1.00 96.81 705 PHE A N 1
ATOM 5456 C CA . PHE A 1 705 ? 13.500 -9.808 6.150 1.00 96.81 705 PHE A CA 1
ATOM 5457 C C . PHE A 1 705 ? 13.023 -8.521 5.479 1.00 96.81 705 PHE A C 1
ATOM 5459 O O . PHE A 1 705 ? 12.277 -7.752 6.085 1.00 96.81 705 PHE A O 1
ATOM 5466 N N . CYS A 1 706 ? 13.472 -8.262 4.257 1.00 95.56 706 CYS A N 1
ATOM 5467 C CA . CYS A 1 706 ? 13.018 -7.114 3.489 1.00 95.56 706 CYS A CA 1
ATOM 5468 C C . CYS A 1 706 ? 11.833 -7.504 2.599 1.00 95.56 706 CYS A C 1
ATOM 5470 O O . CYS A 1 706 ? 12.050 -8.121 1.562 1.00 95.56 706 CYS A O 1
ATOM 5472 N N . PRO A 1 707 ? 10.577 -7.215 2.962 1.00 88.69 707 PRO A N 1
ATOM 5473 C CA . PRO A 1 707 ? 9.452 -7.677 2.170 1.00 88.69 707 PRO A CA 1
ATOM 5474 C C . PRO A 1 707 ? 9.264 -6.813 0.913 1.00 88.69 707 PRO A C 1
ATOM 5476 O O . PRO A 1 707 ? 9.644 -5.642 0.872 1.00 88.69 707 PRO A O 1
ATOM 5479 N N . GLN A 1 708 ? 8.698 -7.414 -0.135 1.00 84.25 708 GLN A N 1
ATOM 5480 C CA . GLN A 1 708 ? 8.548 -6.792 -1.457 1.00 84.25 708 GLN A CA 1
ATOM 5481 C C . GLN A 1 708 ? 7.695 -5.512 -1.448 1.00 84.25 708 GLN A C 1
ATOM 5483 O O . GLN A 1 708 ? 7.897 -4.635 -2.280 1.00 84.25 708 GLN A O 1
ATOM 5488 N N . ASP A 1 709 ? 6.764 -5.391 -0.505 1.00 79.81 709 ASP A N 1
ATOM 5489 C CA . ASP A 1 709 ? 5.850 -4.257 -0.367 1.00 79.81 709 ASP A CA 1
ATOM 5490 C C . ASP A 1 709 ? 6.498 -3.012 0.263 1.00 79.81 709 ASP A C 1
ATOM 5492 O O . ASP A 1 709 ? 5.856 -1.968 0.364 1.00 79.81 709 ASP A O 1
ATOM 5496 N N . TYR A 1 710 ? 7.763 -3.082 0.700 1.00 78.50 710 TYR A N 1
ATOM 5497 C CA . TYR A 1 710 ? 8.459 -1.942 1.303 1.00 78.50 710 TYR A CA 1
ATOM 5498 C C . TYR A 1 710 ? 9.380 -1.280 0.278 1.00 78.50 710 TYR A C 1
ATOM 5500 O O . TYR A 1 710 ? 10.343 -1.877 -0.196 1.00 78.50 710 TYR A O 1
ATOM 5508 N N . SER A 1 711 ? 9.149 0.001 -0.015 1.00 79.81 711 SER A N 1
ATOM 5509 C CA . SER A 1 711 ? 9.982 0.769 -0.957 1.00 79.81 711 SER A CA 1
ATOM 5510 C C . SER A 1 711 ? 11.462 0.815 -0.550 1.00 79.81 711 SER A C 1
ATOM 5512 O O . SER A 1 711 ? 12.346 0.756 -1.402 1.00 79.81 711 SER A O 1
ATOM 5514 N N . SER A 1 712 ? 11.749 0.821 0.757 1.00 81.38 712 SER A N 1
ATOM 5515 C CA . SER A 1 712 ? 13.107 0.750 1.320 1.00 81.38 712 SER A CA 1
ATOM 5516 C C . SER A 1 712 ? 13.807 -0.605 1.119 1.00 81.38 712 SER A C 1
ATOM 5518 O O . SER A 1 712 ? 14.991 -0.739 1.444 1.00 81.38 712 SER A O 1
ATOM 5520 N N . CYS A 1 713 ? 13.092 -1.601 0.589 1.00 87.62 713 CYS A N 1
ATOM 5521 C CA . CYS A 1 713 ? 13.590 -2.932 0.257 1.00 87.62 713 CYS A CA 1
ATOM 5522 C C . CYS A 1 713 ? 13.952 -3.123 -1.217 1.00 87.62 713 CYS A C 1
ATOM 5524 O O . CYS A 1 713 ? 14.358 -4.222 -1.598 1.00 87.62 713 CYS A O 1
ATOM 5526 N N . ALA A 1 714 ? 13.867 -2.075 -2.041 1.00 86.56 714 ALA A N 1
ATOM 5527 C CA . ALA A 1 714 ? 14.341 -2.126 -3.419 1.00 86.56 714 ALA A CA 1
ATOM 5528 C C . ALA A 1 714 ? 15.816 -2.580 -3.485 1.00 86.56 714 ALA A C 1
ATOM 5530 O O . ALA A 1 714 ? 16.670 -2.052 -2.770 1.00 86.56 714 ALA A O 1
ATOM 5531 N N . GLY A 1 715 ? 16.101 -3.582 -4.324 1.00 89.50 715 GLY A N 1
ATOM 5532 C CA . GLY A 1 715 ? 17.434 -4.183 -4.479 1.00 89.50 715 GLY A CA 1
ATOM 5533 C C . GLY A 1 715 ? 17.860 -5.144 -3.360 1.00 89.50 715 GLY A C 1
ATOM 5534 O O . GLY A 1 715 ? 19.022 -5.537 -3.314 1.00 89.50 715 GLY A O 1
ATOM 5535 N N . LYS A 1 716 ? 16.948 -5.499 -2.445 1.00 95.06 716 LYS A N 1
ATOM 5536 C CA . LYS A 1 716 ? 17.147 -6.509 -1.389 1.00 95.06 716 LYS A CA 1
ATOM 5537 C C . LYS A 1 716 ? 15.849 -7.256 -1.049 1.00 95.06 716 LYS A C 1
ATOM 5539 O O . LYS A 1 716 ? 15.587 -7.621 0.094 1.00 95.06 716 LYS A O 1
ATOM 5544 N N . VAL A 1 717 ? 14.990 -7.445 -2.042 1.00 94.69 717 VAL A N 1
ATOM 5545 C CA . VAL A 1 717 ? 13.658 -8.033 -1.919 1.00 94.69 717 VAL A CA 1
ATOM 5546 C C . VAL A 1 717 ? 13.748 -9.462 -1.381 1.00 94.69 717 VAL A C 1
ATOM 5548 O O . VAL A 1 717 ? 14.497 -10.304 -1.863 1.00 94.69 717 VAL A O 1
ATOM 5551 N N . ASN A 1 718 ? 12.959 -9.742 -0.355 1.00 96.38 718 ASN A N 1
ATOM 5552 C CA . ASN A 1 718 ? 12.894 -10.979 0.419 1.00 96.38 718 ASN A CA 1
ATOM 5553 C C . ASN A 1 718 ? 14.204 -11.424 1.093 1.00 96.38 718 ASN A C 1
ATOM 5555 O O . ASN A 1 718 ? 14.234 -12.499 1.699 1.00 96.38 718 ASN A O 1
ATOM 5559 N N . SER A 1 719 ? 15.279 -10.635 1.021 1.00 97.12 719 SER A N 1
ATOM 5560 C CA . SER A 1 719 ? 16.536 -10.985 1.674 1.00 97.12 719 SER A CA 1
ATOM 5561 C C . SER A 1 719 ? 16.466 -10.748 3.178 1.00 97.12 719 SER A C 1
ATOM 5563 O O . SER A 1 719 ? 15.620 -10.010 3.689 1.00 97.12 719 SER A O 1
ATOM 5565 N N . PHE A 1 720 ? 17.339 -11.425 3.914 1.00 97.44 720 PHE A N 1
ATOM 5566 C CA . PHE A 1 720 ? 17.424 -11.319 5.362 1.00 97.44 720 PHE A CA 1
ATOM 5567 C C . PHE A 1 720 ? 18.886 -11.384 5.782 1.00 97.44 720 PHE A C 1
ATOM 5569 O O . PHE A 1 720 ? 19.600 -12.284 5.370 1.00 97.44 720 PHE A O 1
ATOM 5576 N N . ASP A 1 721 ? 19.332 -10.479 6.650 1.00 94.50 721 ASP A N 1
ATOM 5577 C CA . ASP A 1 721 ? 20.734 -10.456 7.101 1.00 94.50 721 ASP A CA 1
ATOM 5578 C C . ASP A 1 721 ? 20.962 -11.252 8.392 1.00 94.50 721 ASP A C 1
ATOM 5580 O O . ASP A 1 721 ? 22.078 -11.307 8.921 1.00 94.50 721 ASP A O 1
ATOM 5584 N N . PHE A 1 722 ? 19.897 -11.812 8.961 1.00 97.62 722 PHE A N 1
ATOM 5585 C CA . PHE A 1 722 ? 19.942 -12.555 10.211 1.00 97.62 722 PHE A CA 1
ATOM 5586 C C . PHE A 1 722 ? 20.351 -14.014 9.964 1.00 97.62 722 PHE A C 1
ATOM 5588 O O . PHE A 1 722 ? 19.720 -14.687 9.150 1.00 97.62 722 PHE A O 1
ATOM 5595 N N . PRO A 1 723 ? 21.379 -14.537 10.655 1.00 98.06 723 PRO A N 1
ATOM 5596 C CA . PRO A 1 723 ? 21.778 -15.926 10.480 1.00 98.06 723 PRO A CA 1
ATOM 5597 C C . PRO A 1 723 ? 20.666 -16.914 10.851 1.00 98.06 723 PRO A C 1
ATOM 5599 O O . PRO A 1 723 ? 20.088 -16.850 11.941 1.00 98.06 723 PRO A O 1
ATOM 5602 N N . VAL A 1 724 ? 20.426 -17.882 9.971 1.00 98.69 724 VAL A N 1
ATOM 5603 C CA . VAL A 1 724 ? 19.522 -19.014 10.216 1.00 98.69 724 VAL A CA 1
ATOM 5604 C C . VAL A 1 724 ? 20.269 -20.298 9.908 1.00 98.69 724 VAL A C 1
ATOM 5606 O O . VAL A 1 724 ? 20.845 -20.448 8.832 1.00 98.69 724 VAL A O 1
ATOM 5609 N N . TYR A 1 725 ? 20.278 -21.243 10.840 1.00 98.56 725 TYR A N 1
ATOM 5610 C CA . TYR A 1 725 ? 20.847 -22.556 10.578 1.00 98.56 725 TYR A CA 1
ATOM 5611 C C . TYR A 1 725 ? 19.821 -23.391 9.828 1.00 98.56 725 TYR A C 1
ATOM 5613 O O . TYR A 1 725 ? 18.804 -23.773 10.394 1.00 98.56 725 TYR A O 1
ATOM 5621 N N . ASN A 1 726 ? 20.050 -23.676 8.552 1.00 98.50 726 ASN A N 1
ATOM 5622 C CA . ASN A 1 726 ? 19.153 -24.542 7.807 1.00 98.50 726 ASN A CA 1
ATOM 5623 C C . ASN A 1 726 ? 19.397 -26.002 8.227 1.00 98.50 726 ASN A C 1
ATOM 5625 O O . ASN A 1 726 ? 20.411 -26.600 7.864 1.00 98.50 726 ASN A O 1
ATOM 5629 N N . THR A 1 727 ? 18.456 -26.583 8.976 1.00 98.06 727 THR A N 1
ATOM 5630 C CA . THR A 1 727 ? 18.536 -27.954 9.502 1.00 98.06 727 THR A CA 1
ATOM 5631 C C . THR A 1 727 ? 18.623 -29.001 8.389 1.00 98.06 727 THR A C 1
ATOM 5633 O O . THR A 1 727 ? 19.352 -29.978 8.537 1.00 98.06 727 THR A O 1
ATOM 5636 N N . ARG A 1 728 ? 17.923 -28.804 7.262 1.00 95.94 728 ARG A N 1
ATOM 5637 C CA . ARG A 1 728 ? 17.968 -29.718 6.106 1.00 95.94 728 ARG A CA 1
ATOM 5638 C C . ARG A 1 728 ? 19.348 -29.725 5.447 1.00 95.94 728 ARG A C 1
ATOM 5640 O O . ARG A 1 728 ? 19.804 -30.774 5.006 1.00 95.94 728 ARG A O 1
ATOM 5647 N N . LEU A 1 729 ? 20.002 -28.567 5.379 1.00 97.25 729 LEU A N 1
ATOM 5648 C CA . LEU A 1 729 ? 21.314 -28.401 4.744 1.00 97.25 729 LEU A CA 1
ATOM 5649 C C . LEU A 1 729 ? 22.492 -28.555 5.714 1.00 97.25 729 LEU A C 1
ATOM 5651 O O . LEU A 1 729 ? 23.639 -28.555 5.273 1.00 97.25 729 LEU A O 1
ATOM 5655 N N . ALA A 1 730 ? 22.219 -28.644 7.017 1.00 96.69 730 ALA A N 1
ATOM 5656 C CA . ALA A 1 730 ? 23.209 -28.677 8.090 1.00 96.69 730 ALA A CA 1
ATOM 5657 C C . ALA A 1 730 ? 24.242 -27.530 8.024 1.00 96.69 730 ALA A C 1
ATOM 5659 O O . ALA A 1 730 ? 25.415 -27.711 8.364 1.00 96.69 730 ALA A O 1
ATOM 5660 N N . LYS A 1 731 ? 23.816 -26.331 7.603 1.00 96.62 731 LYS A N 1
ATOM 5661 C CA . LYS A 1 731 ? 24.687 -25.151 7.484 1.00 96.62 731 LYS A CA 1
ATOM 5662 C C . LYS A 1 731 ? 23.975 -23.860 7.864 1.00 96.62 731 LYS A C 1
ATOM 5664 O O . LYS A 1 731 ? 22.753 -23.763 7.788 1.00 96.62 731 LYS A O 1
ATOM 5669 N N . TRP A 1 732 ? 24.760 -22.845 8.202 1.00 97.62 732 TRP A N 1
ATOM 5670 C CA . TRP A 1 732 ? 24.265 -21.480 8.336 1.00 97.62 732 TRP A CA 1
ATOM 5671 C C . TRP A 1 732 ? 23.983 -20.859 6.967 1.00 97.62 732 TRP A C 1
ATOM 5673 O O . TRP A 1 732 ? 24.815 -20.951 6.067 1.00 97.62 732 TRP A O 1
ATOM 5683 N N . ILE A 1 733 ? 22.833 -20.202 6.854 1.00 98.44 733 ILE A N 1
ATOM 5684 C CA . ILE A 1 733 ? 22.536 -19.190 5.842 1.00 98.44 733 ILE A CA 1
ATOM 5685 C C . ILE A 1 733 ? 22.771 -17.827 6.491 1.00 98.44 733 ILE A C 1
ATOM 5687 O O . ILE A 1 733 ? 22.341 -17.598 7.624 1.00 98.44 733 ILE A O 1
ATOM 5691 N N . ASN A 1 734 ? 23.505 -16.961 5.799 1.00 97.44 734 ASN A N 1
ATOM 5692 C CA . ASN A 1 734 ? 24.034 -15.687 6.282 1.00 97.44 734 ASN A CA 1
ATOM 5693 C C . ASN A 1 734 ? 24.909 -15.837 7.537 1.00 97.44 734 ASN A C 1
ATOM 5695 O O . ASN A 1 734 ? 24.935 -14.975 8.415 1.00 97.44 734 ASN A O 1
ATOM 5699 N N . GLY A 1 735 ? 25.652 -16.947 7.632 1.00 94.94 735 GLY A N 1
ATOM 5700 C CA . GLY A 1 735 ? 26.479 -17.285 8.797 1.00 94.94 735 GLY A CA 1
ATOM 5701 C C . GLY A 1 735 ? 27.588 -16.272 9.098 1.00 94.94 735 GLY A C 1
ATOM 5702 O O . GLY A 1 735 ? 27.949 -16.087 10.260 1.00 94.94 735 GLY A O 1
ATOM 5703 N N . GLY A 1 736 ? 28.077 -15.553 8.079 1.00 92.81 736 GLY A N 1
ATOM 5704 C CA . GLY A 1 736 ? 29.045 -14.462 8.249 1.00 92.81 736 GLY A CA 1
ATOM 5705 C C . GLY A 1 736 ? 28.544 -13.330 9.157 1.00 92.81 736 GLY A C 1
ATOM 5706 O O . GLY A 1 736 ? 29.348 -12.633 9.775 1.00 92.81 736 GLY A O 1
ATOM 5707 N N . ASN A 1 737 ? 27.225 -13.204 9.325 1.00 95.75 737 ASN A N 1
ATOM 5708 C CA . ASN A 1 737 ? 26.598 -12.152 10.122 1.00 95.75 737 ASN A CA 1
ATOM 5709 C C . ASN A 1 737 ? 26.383 -12.546 11.596 1.00 95.75 737 ASN A C 1
ATOM 5711 O O . ASN A 1 737 ? 25.788 -11.775 12.353 1.00 95.75 737 ASN A O 1
ATOM 5715 N N . LEU A 1 738 ? 26.860 -13.723 12.034 1.00 92.50 738 LEU A N 1
ATOM 5716 C CA . LEU A 1 738 ? 26.829 -14.137 13.448 1.00 92.50 738 LEU A CA 1
ATOM 5717 C C . LEU A 1 738 ? 27.602 -13.171 14.353 1.00 92.50 738 LEU A C 1
ATOM 5719 O O . LEU A 1 738 ? 27.220 -12.966 15.500 1.00 92.50 738 LEU A O 1
ATOM 5723 N N . PHE A 1 739 ? 28.663 -12.553 13.829 1.00 89.81 739 PHE A N 1
ATOM 5724 C CA . PHE A 1 739 ? 29.541 -11.655 14.581 1.00 89.81 739 PHE A CA 1
ATOM 5725 C C . PHE A 1 739 ? 28.978 -10.237 14.753 1.00 89.81 739 PHE A C 1
ATOM 5727 O O . PHE A 1 739 ? 29.594 -9.416 15.432 1.00 89.81 739 PHE A O 1
ATOM 5734 N N . TRP A 1 740 ? 27.828 -9.931 14.143 1.00 91.50 740 TRP A N 1
ATOM 5735 C CA . TRP A 1 740 ? 27.206 -8.614 14.249 1.00 91.50 740 TRP A CA 1
ATOM 5736 C C . TRP A 1 740 ? 26.624 -8.409 15.653 1.00 91.50 740 TRP A C 1
ATOM 5738 O O . TRP A 1 740 ? 26.061 -9.326 16.255 1.00 91.50 740 TRP A O 1
ATOM 5748 N N . ASN A 1 741 ? 26.776 -7.192 16.176 1.00 90.94 741 ASN A N 1
ATOM 5749 C CA . ASN A 1 741 ? 26.329 -6.830 17.521 1.00 90.94 741 ASN A CA 1
ATOM 5750 C C . ASN A 1 741 ? 24.798 -6.730 17.618 1.00 90.94 741 ASN A C 1
ATOM 5752 O O . ASN A 1 741 ? 24.092 -6.764 16.611 1.00 90.94 741 ASN A O 1
ATOM 5756 N N . ASP A 1 742 ? 24.300 -6.599 18.850 1.00 91.19 742 ASP A N 1
ATOM 5757 C CA . ASP A 1 742 ? 22.890 -6.336 19.168 1.00 91.19 742 ASP A CA 1
ATOM 5758 C C . ASP A 1 742 ? 21.906 -7.405 18.668 1.00 91.19 742 ASP A C 1
ATOM 5760 O O . ASP A 1 742 ? 20.740 -7.124 18.404 1.00 91.19 742 ASP A O 1
ATOM 5764 N N . ARG A 1 743 ? 22.352 -8.657 18.552 1.00 94.81 743 ARG A N 1
ATOM 5765 C CA . ARG A 1 743 ? 21.535 -9.794 18.110 1.00 94.81 743 ARG A CA 1
ATOM 5766 C C . ARG A 1 743 ? 21.573 -10.903 19.142 1.00 94.81 743 ARG A C 1
ATOM 5768 O O . ARG A 1 743 ? 22.639 -11.214 19.664 1.00 94.81 743 ARG A O 1
ATOM 5775 N N . SER A 1 744 ? 20.435 -11.540 19.376 1.00 98.12 744 SER A N 1
ATOM 5776 C CA . SER A 1 744 ? 20.334 -12.724 20.228 1.00 98.12 744 SER A CA 1
ATOM 5777 C C . SER A 1 744 ? 20.103 -13.966 19.376 1.00 98.12 744 SER A C 1
ATOM 5779 O O . SER A 1 744 ? 19.546 -13.886 18.281 1.00 98.12 744 SER A O 1
ATOM 5781 N N . VAL A 1 745 ? 20.525 -15.124 19.879 1.00 98.25 745 VAL A N 1
ATOM 5782 C CA . VAL A 1 745 ? 20.318 -16.415 19.212 1.00 98.25 745 VAL A CA 1
ATOM 5783 C C . VAL A 1 745 ? 19.550 -17.357 20.122 1.00 98.25 745 VAL A C 1
ATOM 5785 O O . VAL A 1 745 ? 19.849 -17.472 21.312 1.00 98.25 745 VAL A O 1
ATOM 5788 N N . LEU A 1 746 ? 18.573 -18.047 19.543 1.00 98.38 746 LEU A N 1
ATOM 5789 C CA . LEU A 1 746 ? 17.865 -19.155 20.167 1.00 98.38 746 LEU A CA 1
ATOM 5790 C C . LEU A 1 746 ? 18.060 -20.394 19.295 1.00 98.38 746 LEU A C 1
ATOM 5792 O O . LEU A 1 746 ? 17.837 -20.358 18.085 1.00 98.38 746 LEU A O 1
ATOM 5796 N N . TYR A 1 747 ? 18.528 -21.478 19.903 1.00 98.19 747 TYR A N 1
ATOM 5797 C CA . TYR A 1 747 ? 18.910 -22.690 19.184 1.00 98.19 747 TYR A CA 1
ATOM 5798 C C . TYR A 1 747 ? 18.635 -23.945 20.008 1.00 98.19 747 TYR A C 1
ATOM 5800 O O . TYR A 1 747 ? 18.446 -23.877 21.223 1.00 98.19 747 TYR A O 1
ATOM 5808 N N . GLN A 1 748 ? 18.609 -25.090 19.336 1.00 97.19 748 GLN A N 1
ATOM 5809 C CA . GLN A 1 748 ? 18.559 -26.408 19.954 1.00 97.19 748 GLN A CA 1
ATOM 5810 C C . GLN A 1 748 ? 19.888 -27.128 19.717 1.00 97.19 748 GLN A C 1
ATOM 5812 O O . GLN A 1 748 ? 20.372 -27.189 18.584 1.00 97.19 748 GLN A O 1
ATOM 5817 N N . ASP A 1 749 ? 20.453 -27.693 20.780 1.00 94.50 749 ASP A N 1
ATOM 5818 C CA . ASP A 1 749 ? 21.585 -28.619 20.730 1.00 94.50 749 ASP A CA 1
ATOM 5819 C C . ASP A 1 749 ? 21.196 -29.994 21.309 1.00 94.50 749 ASP A C 1
ATOM 5821 O O . ASP A 1 749 ? 20.048 -30.226 21.705 1.00 94.50 749 ASP A O 1
ATOM 5825 N N . GLY A 1 750 ? 22.159 -30.919 21.387 1.00 87.88 750 GLY A N 1
ATOM 5826 C CA . GLY A 1 750 ? 21.939 -32.270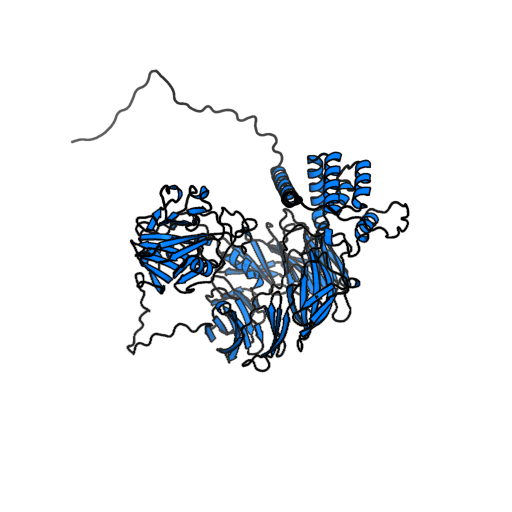 21.920 1.00 87.88 750 GLY A CA 1
ATOM 5827 C C . GLY A 1 750 ? 21.481 -32.327 23.386 1.00 87.88 750 GLY A C 1
ATOM 5828 O O . GLY A 1 750 ? 21.034 -33.375 23.842 1.00 87.88 750 GLY A O 1
ATOM 5829 N N . GLY A 1 751 ? 21.566 -31.221 24.128 1.00 86.50 751 GLY A N 1
ATOM 5830 C CA . GLY A 1 751 ? 21.066 -31.080 25.492 1.00 86.50 751 GLY A CA 1
ATOM 5831 C C . GLY A 1 751 ? 19.851 -30.152 25.619 1.00 86.50 751 GLY A C 1
ATOM 5832 O O . GLY A 1 751 ? 19.568 -29.706 26.734 1.00 86.50 751 GLY A O 1
ATOM 5833 N N . GLY A 1 752 ? 19.170 -29.807 24.523 1.00 93.19 752 GLY A N 1
ATOM 5834 C CA . GLY A 1 752 ? 17.899 -29.076 24.526 1.00 93.19 752 GLY A CA 1
ATOM 5835 C C . GLY A 1 752 ? 17.983 -27.631 24.028 1.00 93.19 752 GLY A C 1
ATOM 5836 O O . GLY A 1 752 ? 18.884 -27.258 23.281 1.00 93.19 752 GLY A O 1
ATOM 5837 N N . MET A 1 753 ? 16.997 -26.819 24.420 1.00 97.38 753 MET A N 1
ATOM 5838 C CA . MET A 1 753 ? 16.902 -25.412 24.016 1.00 97.38 753 MET A CA 1
ATOM 5839 C C . MET A 1 753 ? 17.973 -24.558 24.707 1.00 97.38 753 MET A C 1
ATOM 5841 O O . MET A 1 753 ? 18.326 -24.784 25.871 1.00 97.38 753 MET A O 1
ATOM 5845 N N . ARG A 1 754 ? 18.484 -23.564 23.984 1.00 97.50 754 ARG A N 1
ATOM 5846 C CA . ARG A 1 754 ? 19.521 -22.624 24.412 1.00 97.50 754 ARG A CA 1
ATOM 5847 C C . ARG A 1 754 ? 19.177 -21.214 23.957 1.00 97.50 754 ARG A C 1
ATOM 5849 O O . ARG A 1 754 ? 18.538 -21.017 22.925 1.00 97.50 754 ARG A O 1
ATOM 5856 N N . PHE A 1 755 ? 19.660 -20.239 24.714 1.00 98.19 755 PHE A N 1
ATOM 5857 C CA . PHE A 1 755 ? 19.600 -18.824 24.379 1.00 98.19 755 PHE A CA 1
ATOM 5858 C C . PHE A 1 755 ? 20.953 -18.192 24.681 1.00 98.19 755 PHE A C 1
ATOM 5860 O O . PHE A 1 755 ? 21.531 -18.453 25.735 1.00 98.19 755 PHE A O 1
ATOM 5867 N N . LEU A 1 756 ? 21.447 -17.355 23.774 1.00 97.38 756 LEU A N 1
ATOM 5868 C CA . LEU A 1 756 ? 22.537 -16.434 24.069 1.00 97.38 756 LEU A CA 1
ATOM 5869 C C . LEU A 1 756 ? 22.059 -15.026 23.756 1.00 97.38 756 LEU A C 1
ATOM 5871 O O . LEU A 1 756 ? 21.594 -14.745 22.647 1.00 97.38 756 LEU A O 1
ATOM 5875 N N . ARG A 1 757 ? 22.239 -14.132 24.727 1.00 96.12 757 ARG A N 1
ATOM 5876 C CA . ARG A 1 757 ? 21.946 -12.712 24.560 1.00 96.12 757 ARG A CA 1
ATOM 5877 C C . ARG A 1 757 ? 22.698 -12.102 23.380 1.00 96.12 757 ARG A C 1
ATOM 5879 O O . ARG A 1 757 ? 22.111 -11.307 22.655 1.00 96.12 757 ARG A O 1
ATOM 5886 N N . ASN A 1 758 ? 23.954 -12.504 23.185 1.00 95.25 758 ASN A N 1
ATOM 5887 C CA . ASN A 1 758 ? 24.802 -12.055 22.087 1.00 95.25 758 ASN A CA 1
ATOM 5888 C C . ASN A 1 758 ? 25.101 -13.231 21.148 1.00 95.25 758 ASN A C 1
ATOM 5890 O O . ASN A 1 758 ? 25.762 -14.192 21.543 1.00 95.25 758 ASN A O 1
ATOM 5894 N N . ALA A 1 759 ? 24.632 -13.150 19.904 1.00 96.06 759 ALA A N 1
ATOM 5895 C CA . ALA A 1 759 ? 24.826 -14.185 18.889 1.00 96.06 759 ALA A CA 1
ATOM 5896 C C . ALA A 1 759 ? 26.305 -14.381 18.518 1.00 96.06 759 ALA A C 1
ATOM 5898 O O . ALA A 1 759 ? 26.720 -15.499 18.231 1.00 96.06 759 ALA A O 1
ATOM 5899 N N . ASN A 1 760 ? 27.122 -13.330 18.616 1.00 94.06 760 ASN A N 1
ATOM 5900 C CA . ASN A 1 760 ? 28.560 -13.392 18.345 1.00 94.06 760 ASN A CA 1
ATOM 5901 C C . ASN A 1 760 ? 29.361 -14.217 19.372 1.00 94.06 760 ASN A C 1
ATOM 5903 O O . ASN A 1 760 ? 30.511 -14.559 19.114 1.00 94.06 760 ASN A O 1
ATOM 5907 N N . ALA A 1 761 ? 28.758 -14.566 20.513 1.00 93.19 761 ALA A N 1
ATOM 5908 C CA . ALA A 1 761 ? 29.336 -15.486 21.489 1.00 93.19 761 ALA A CA 1
ATOM 5909 C C . ALA A 1 761 ? 29.089 -16.963 21.128 1.00 93.19 761 ALA A C 1
ATOM 5911 O O . ALA A 1 761 ? 29.534 -17.861 21.843 1.00 93.19 761 ALA A O 1
ATOM 5912 N N . PHE A 1 762 ? 28.355 -17.234 20.046 1.00 94.44 762 PHE A N 1
ATOM 5913 C CA . PHE A 1 762 ? 28.090 -18.588 19.592 1.00 94.44 762 PHE A CA 1
ATOM 5914 C C . PHE A 1 762 ? 29.352 -19.233 18.997 1.00 94.44 762 PHE A C 1
ATOM 5916 O O . PHE A 1 762 ? 29.955 -18.705 18.067 1.00 94.44 762 PHE A O 1
ATOM 5923 N N . GLY A 1 763 ? 29.721 -20.412 19.504 1.00 82.31 763 GLY A N 1
ATOM 5924 C CA . GLY A 1 763 ? 30.873 -21.185 19.019 1.00 82.31 763 GLY A CA 1
ATOM 5925 C C . GLY A 1 763 ? 30.717 -22.704 19.153 1.00 82.31 763 GLY A C 1
ATOM 5926 O O . GLY A 1 763 ? 31.717 -23.416 19.156 1.00 82.31 763 GLY A O 1
ATOM 5927 N N . GLY A 1 764 ? 29.484 -23.198 19.322 1.00 83.81 764 GLY A N 1
ATOM 5928 C CA . GLY A 1 764 ? 29.174 -24.615 19.558 1.00 83.81 764 GLY A CA 1
ATOM 5929 C C . GLY A 1 764 ? 28.527 -25.326 18.363 1.00 83.81 764 GLY A C 1
ATOM 5930 O O . GLY A 1 764 ? 28.304 -24.735 17.310 1.00 83.81 764 GLY A O 1
ATOM 5931 N N . GLY A 1 765 ? 28.205 -26.612 18.532 1.00 88.75 765 GLY A N 1
ATOM 5932 C CA . GLY A 1 765 ? 27.365 -27.364 17.591 1.00 88.75 765 GLY A CA 1
ATOM 5933 C C . GLY A 1 765 ? 25.874 -27.172 17.886 1.00 88.75 765 GLY A C 1
ATOM 5934 O O . GLY A 1 765 ? 25.493 -27.008 19.043 1.00 88.75 765 GLY A O 1
ATOM 5935 N N . LEU A 1 766 ? 25.032 -27.213 16.851 1.00 96.12 766 LEU A N 1
ATOM 5936 C CA . LEU A 1 766 ? 23.575 -27.102 16.968 1.00 96.12 766 LEU A CA 1
ATOM 5937 C C . LEU A 1 766 ? 22.849 -28.021 15.976 1.00 96.12 766 LEU A C 1
ATOM 5939 O O . LEU A 1 766 ? 23.436 -28.478 14.998 1.00 96.12 766 LEU A O 1
ATOM 5943 N N . ASN A 1 767 ? 21.558 -28.245 16.214 1.00 94.62 767 ASN A N 1
ATOM 5944 C CA . ASN A 1 767 ? 20.650 -28.978 15.325 1.00 94.62 767 ASN A CA 1
ATOM 5945 C C . ASN A 1 767 ? 19.701 -28.038 14.552 1.00 94.62 767 ASN A C 1
ATOM 5947 O O . ASN A 1 767 ? 19.331 -28.310 13.409 1.00 94.62 767 ASN A O 1
ATOM 5951 N N . ALA A 1 768 ? 19.309 -26.932 15.182 1.00 98.19 768 ALA A N 1
ATOM 5952 C CA . ALA A 1 768 ? 18.463 -25.876 14.630 1.00 98.19 768 ALA A CA 1
ATOM 5953 C C . ALA A 1 768 ? 18.752 -24.576 15.384 1.00 98.19 768 ALA A C 1
ATOM 5955 O O . ALA A 1 768 ? 19.089 -24.622 16.567 1.00 98.19 768 ALA A O 1
ATOM 5956 N N . GLY A 1 769 ? 18.651 -23.426 14.727 1.00 97.81 769 GLY A N 1
ATOM 5957 C CA . GLY A 1 769 ? 19.015 -22.151 15.331 1.00 97.81 769 GLY A CA 1
ATOM 5958 C C . GLY A 1 769 ? 18.607 -20.956 14.492 1.00 97.81 769 GLY A C 1
ATOM 5959 O O . GLY A 1 769 ? 18.742 -20.958 13.269 1.00 97.81 769 GLY A O 1
ATOM 5960 N N . ILE A 1 770 ? 18.115 -19.930 15.175 1.00 98.62 770 ILE A N 1
ATOM 5961 C CA . ILE A 1 770 ? 17.665 -18.683 14.570 1.00 98.62 770 ILE A CA 1
ATOM 5962 C C . ILE A 1 770 ? 18.211 -17.501 15.366 1.00 98.62 770 ILE A C 1
ATOM 5964 O O . ILE A 1 770 ? 18.162 -17.473 16.599 1.00 98.62 770 ILE A O 1
ATOM 5968 N N . VAL A 1 771 ? 18.761 -16.531 14.645 1.00 98.56 771 VAL A N 1
ATOM 5969 C CA . VAL A 1 771 ? 19.228 -15.262 15.197 1.00 98.56 771 VAL A CA 1
ATOM 5970 C C . VAL A 1 771 ? 18.196 -14.199 14.874 1.00 98.56 771 VAL A C 1
ATOM 5972 O O . VAL A 1 771 ? 17.724 -14.128 13.746 1.00 98.56 771 VAL A O 1
ATOM 5975 N N . ASN A 1 772 ? 17.856 -13.346 15.835 1.00 98.06 772 ASN A N 1
ATOM 5976 C CA . ASN A 1 772 ? 17.067 -12.156 15.540 1.00 98.06 772 ASN A CA 1
ATOM 5977 C C . ASN A 1 772 ? 17.301 -11.050 16.577 1.00 98.06 772 ASN A C 1
ATOM 5979 O O . ASN A 1 772 ? 18.180 -11.144 17.440 1.00 98.06 772 ASN A O 1
ATOM 5983 N N . HIS A 1 773 ? 16.515 -9.983 16.472 1.00 94.00 773 HIS A N 1
ATOM 5984 C CA . HIS A 1 773 ? 16.569 -8.826 17.344 1.00 94.00 773 HIS A CA 1
ATOM 5985 C C . HIS A 1 773 ? 15.158 -8.369 17.776 1.00 94.00 773 HIS A C 1
ATOM 5987 O O . HIS A 1 773 ? 14.220 -8.429 16.976 1.00 94.00 773 HIS A O 1
ATOM 5993 N N . PRO A 1 774 ? 14.986 -7.831 18.995 1.00 97.25 774 PRO A N 1
ATOM 5994 C CA . PRO A 1 774 ? 15.889 -7.948 20.142 1.00 97.25 774 PRO A CA 1
ATOM 5995 C C . PRO A 1 774 ? 15.690 -9.280 20.888 1.00 97.25 774 PRO A C 1
ATOM 5997 O O . PRO A 1 774 ? 14.710 -10.001 20.675 1.00 97.25 774 PRO A O 1
ATOM 6000 N N . GLY A 1 775 ? 16.589 -9.587 21.825 1.00 97.88 775 GLY A N 1
ATOM 6001 C CA . GLY A 1 775 ? 16.272 -10.530 22.899 1.00 97.88 775 GLY A CA 1
ATOM 6002 C C . GLY A 1 775 ? 15.177 -9.953 23.803 1.00 97.88 775 GLY A C 1
ATOM 6003 O O . GLY A 1 775 ? 15.185 -8.760 24.095 1.00 97.88 775 GLY A O 1
ATOM 6004 N N . LEU A 1 776 ? 14.227 -10.781 24.243 1.00 98.56 776 LEU A N 1
ATOM 6005 C CA . LEU A 1 776 ? 13.097 -10.346 25.074 1.00 98.56 776 LEU A CA 1
ATOM 6006 C C . LEU A 1 776 ? 13.332 -10.658 26.553 1.00 98.56 776 LEU A C 1
ATOM 6008 O O . LEU A 1 776 ? 13.200 -9.761 27.388 1.00 98.56 776 LEU A O 1
ATOM 6012 N N . LEU A 1 777 ? 13.707 -11.907 26.863 1.00 98.38 777 LEU A N 1
ATOM 6013 C CA . LEU A 1 777 ? 13.963 -12.373 28.227 1.00 98.38 777 LEU A CA 1
ATOM 6014 C C . LEU A 1 777 ? 15.295 -13.105 28.364 1.00 98.38 777 LEU A C 1
ATOM 6016 O O . LEU A 1 777 ? 15.660 -13.900 27.498 1.00 98.38 777 LEU A O 1
ATOM 6020 N N . GLU A 1 778 ? 15.943 -12.913 29.511 1.00 97.81 778 GLU A N 1
ATOM 6021 C CA . GLU A 1 778 ? 17.091 -13.698 29.968 1.00 97.81 778 GLU A CA 1
ATOM 6022 C C . GLU A 1 778 ? 16.941 -14.033 31.457 1.00 97.81 778 GLU A C 1
ATOM 6024 O O . GLU A 1 778 ? 16.863 -13.140 32.306 1.00 97.81 778 GLU A O 1
ATOM 6029 N N . ASN A 1 779 ? 16.879 -15.328 31.781 1.00 95.25 779 ASN A N 1
ATOM 6030 C CA . ASN A 1 779 ? 16.613 -15.833 33.135 1.00 95.25 779 ASN A CA 1
ATOM 6031 C C . ASN A 1 779 ? 15.368 -15.190 33.789 1.00 95.25 779 ASN A C 1
ATOM 6033 O O . ASN A 1 779 ? 15.395 -14.792 34.952 1.00 95.25 779 ASN A O 1
ATOM 6037 N N . GLY A 1 780 ? 14.299 -15.007 33.007 1.00 93.06 780 GLY A N 1
ATOM 6038 C CA . GLY A 1 780 ? 13.036 -14.399 33.437 1.00 93.06 780 GLY A CA 1
ATOM 6039 C C . GLY A 1 780 ? 13.051 -12.867 33.545 1.00 93.06 780 GLY A C 1
ATOM 6040 O O . GLY A 1 780 ? 12.018 -12.270 33.854 1.00 93.06 780 GLY A O 1
ATOM 6041 N N . ASN A 1 781 ? 14.185 -12.214 33.271 1.00 96.25 781 ASN A N 1
ATOM 6042 C CA . ASN A 1 781 ? 14.307 -10.756 33.298 1.00 96.25 781 ASN A CA 1
ATOM 6043 C C . ASN A 1 781 ? 14.023 -10.153 31.923 1.00 96.25 781 ASN A C 1
ATOM 6045 O O . ASN A 1 781 ? 14.519 -10.656 30.918 1.00 96.25 781 ASN A O 1
ATOM 6049 N N . VAL A 1 782 ? 13.282 -9.042 31.890 1.00 97.56 782 VAL A N 1
ATOM 6050 C CA . VAL A 1 782 ? 13.030 -8.268 30.665 1.00 97.56 782 VAL A CA 1
ATOM 6051 C C . VAL A 1 782 ? 14.304 -7.554 30.226 1.00 97.56 782 VAL A C 1
ATOM 6053 O O . VAL A 1 782 ? 14.852 -6.731 30.958 1.00 97.56 782 VAL A O 1
ATOM 6056 N N . ILE A 1 783 ? 14.770 -7.872 29.017 1.00 97.00 783 ILE A N 1
ATOM 6057 C CA . ILE A 1 783 ? 15.985 -7.294 28.422 1.00 97.00 783 ILE A CA 1
ATOM 6058 C C . ILE A 1 783 ? 15.721 -6.539 27.113 1.00 97.00 783 ILE A C 1
ATOM 6060 O O . ILE A 1 783 ? 16.658 -5.980 26.551 1.00 97.00 783 ILE A O 1
ATOM 6064 N N . ALA A 1 784 ? 14.467 -6.475 26.648 1.00 93.25 784 ALA A N 1
ATOM 6065 C CA . ALA A 1 784 ? 14.093 -5.889 25.355 1.00 93.25 784 ALA A CA 1
ATOM 6066 C C . ALA A 1 784 ? 14.590 -4.445 25.154 1.00 93.25 784 ALA A C 1
ATOM 6068 O O . ALA A 1 784 ? 15.064 -4.100 24.076 1.00 93.25 784 ALA A O 1
ATOM 6069 N N . GLU A 1 785 ? 14.533 -3.612 26.196 1.00 89.06 785 GLU A N 1
ATOM 6070 C CA . GLU A 1 785 ? 14.962 -2.203 26.139 1.00 89.06 785 GLU A CA 1
ATOM 6071 C C . GLU A 1 785 ? 16.480 -2.012 26.213 1.00 89.06 785 GLU A C 1
ATOM 6073 O O . GLU A 1 785 ? 16.977 -0.907 26.012 1.00 89.06 785 GLU A O 1
ATOM 6078 N N . GLN A 1 786 ? 17.230 -3.081 26.488 1.00 91.25 786 GLN A N 1
ATOM 6079 C CA . GLN A 1 786 ? 18.692 -3.048 26.544 1.00 91.25 786 GLN A CA 1
ATOM 6080 C C . GLN A 1 786 ? 19.326 -3.181 25.151 1.00 91.25 786 GLN A C 1
ATOM 6082 O O . GLN A 1 786 ? 20.550 -3.194 25.038 1.00 91.25 786 GLN A O 1
ATOM 6087 N N . PHE A 1 787 ? 18.499 -3.297 24.110 1.00 91.81 787 PHE A N 1
ATOM 6088 C CA . PHE A 1 787 ? 18.895 -3.309 22.710 1.00 91.81 787 PHE A CA 1
ATOM 6089 C C . PHE A 1 787 ? 18.503 -1.987 22.027 1.00 91.81 787 PHE A C 1
ATOM 6091 O O . PHE A 1 787 ? 17.489 -1.378 22.386 1.00 91.81 787 PHE A O 1
ATOM 6098 N N . PRO A 1 788 ? 19.259 -1.535 21.012 1.00 88.44 788 PRO A N 1
ATOM 6099 C CA . PRO A 1 788 ? 18.874 -0.378 20.214 1.00 88.44 788 PRO A CA 1
ATOM 6100 C C . PRO A 1 788 ? 17.653 -0.710 19.346 1.00 88.44 788 PRO A C 1
ATOM 6102 O O . PRO A 1 788 ? 17.765 -1.442 18.371 1.00 88.44 788 PRO A O 1
ATOM 6105 N N . LEU A 1 789 ? 16.487 -0.160 19.695 1.00 88.88 789 LEU A N 1
ATOM 6106 C CA . LEU A 1 789 ? 15.248 -0.334 18.929 1.00 88.88 789 LEU A CA 1
ATOM 6107 C C . LEU A 1 789 ? 14.978 0.875 18.027 1.00 88.88 789 LEU A C 1
ATOM 6109 O O . LEU A 1 789 ? 15.061 2.018 18.492 1.00 88.88 789 LEU A O 1
ATOM 6113 N N . THR A 1 790 ? 14.580 0.609 16.782 1.00 82.44 790 THR A N 1
ATOM 6114 C CA . THR A 1 790 ? 14.017 1.611 15.857 1.00 82.44 790 THR A CA 1
ATOM 6115 C C . THR A 1 790 ? 12.628 2.072 16.309 1.00 82.44 790 THR A C 1
ATOM 6117 O O . THR A 1 790 ? 11.950 1.372 17.068 1.00 82.44 790 THR A O 1
ATOM 6120 N N . ASP A 1 791 ? 12.153 3.214 15.809 1.00 79.88 791 ASP A N 1
ATOM 6121 C CA . ASP A 1 791 ? 10.826 3.746 16.162 1.00 79.88 791 ASP A CA 1
ATOM 6122 C C . ASP A 1 791 ? 9.691 2.777 15.801 1.00 79.88 791 ASP A C 1
ATOM 6124 O O . ASP A 1 791 ? 8.775 2.551 16.596 1.00 79.88 791 ASP A O 1
ATOM 6128 N N . VAL A 1 792 ? 9.806 2.096 14.655 1.00 76.25 792 VAL A N 1
ATOM 6129 C CA . VAL A 1 792 ? 8.857 1.055 14.230 1.00 76.25 792 VAL A CA 1
ATOM 6130 C C . VAL A 1 792 ? 8.828 -0.101 15.236 1.00 76.25 792 VAL A C 1
ATOM 6132 O O . VAL A 1 792 ? 7.754 -0.563 15.622 1.00 76.25 792 VAL A O 1
ATOM 6135 N N . GLN A 1 793 ? 9.987 -0.544 15.729 1.00 80.88 793 GLN A N 1
ATOM 6136 C CA . GLN A 1 793 ? 10.071 -1.625 16.719 1.00 80.88 793 GLN A CA 1
ATOM 6137 C C . GLN A 1 793 ? 9.538 -1.214 18.099 1.00 80.88 793 GLN A C 1
ATOM 6139 O O . GLN A 1 793 ? 8.957 -2.061 18.790 1.00 80.88 793 GLN A O 1
ATOM 6144 N N . ARG A 1 794 ? 9.699 0.061 18.486 1.00 84.44 794 ARG A N 1
ATOM 6145 C CA . ARG A 1 794 ? 9.146 0.632 19.729 1.00 84.44 794 ARG A CA 1
ATOM 6146 C C . ARG A 1 794 ? 7.630 0.786 19.672 1.00 84.44 794 ARG A C 1
ATOM 6148 O O . ARG A 1 794 ? 6.973 0.618 20.698 1.00 84.44 794 ARG A O 1
ATOM 6155 N N . SER A 1 795 ? 7.079 1.066 18.492 1.00 84.44 795 SER A N 1
ATOM 6156 C CA . SER A 1 795 ? 5.640 1.232 18.304 1.00 84.44 795 SER A CA 1
ATOM 6157 C C . SER A 1 795 ? 4.844 -0.038 18.647 1.00 84.44 795 SER A C 1
ATOM 6159 O O . SER A 1 795 ? 5.341 -1.175 18.550 1.00 84.44 795 SER A O 1
ATOM 6161 N N . LYS A 1 796 ? 3.586 0.163 19.066 1.00 91.69 796 LYS A N 1
ATOM 6162 C CA . LYS A 1 796 ? 2.634 -0.932 19.271 1.00 91.69 796 LYS A CA 1
ATOM 6163 C C . LYS A 1 796 ? 2.297 -1.584 17.938 1.00 91.69 796 LYS A C 1
ATOM 6165 O O . LYS A 1 796 ? 2.019 -0.903 16.954 1.00 91.69 796 LYS A O 1
ATOM 6170 N N . GLY A 1 797 ? 2.270 -2.908 17.927 1.00 88.75 797 GLY A N 1
ATOM 6171 C CA . GLY A 1 797 ? 1.896 -3.678 16.750 1.00 88.75 797 GLY A CA 1
ATOM 6172 C C . GLY A 1 797 ? 1.690 -5.149 17.071 1.00 88.75 797 GLY A C 1
ATOM 6173 O O . GLY A 1 797 ? 1.707 -5.555 18.235 1.00 88.75 797 GLY A O 1
ATOM 6174 N N . THR A 1 798 ? 1.490 -5.945 16.025 1.00 93.81 798 THR A N 1
ATOM 6175 C CA . THR A 1 798 ? 1.483 -7.407 16.126 1.00 93.81 798 THR A CA 1
ATOM 6176 C C . THR A 1 798 ? 2.921 -7.913 16.100 1.00 93.81 798 THR A C 1
ATOM 6178 O O . THR A 1 798 ? 3.653 -7.618 15.152 1.00 93.81 798 THR A O 1
ATOM 6181 N N . LYS A 1 799 ? 3.334 -8.643 17.139 1.00 96.12 799 LYS A N 1
ATOM 6182 C CA . LYS A 1 799 ? 4.704 -9.156 17.297 1.00 96.12 799 LYS A CA 1
ATOM 6183 C C . LYS A 1 799 ? 4.684 -10.671 17.459 1.00 96.12 799 LYS A C 1
ATOM 6185 O O . LYS A 1 799 ? 3.850 -11.196 18.197 1.00 96.12 799 LYS A O 1
ATOM 6190 N N . GLY A 1 800 ? 5.587 -11.353 16.759 1.00 97.38 800 GLY A N 1
ATOM 6191 C CA . GLY A 1 800 ? 5.820 -12.788 16.882 1.00 97.38 800 GLY A CA 1
ATOM 6192 C C . GLY A 1 800 ? 7.076 -13.063 17.699 1.00 97.38 800 GLY A C 1
ATOM 6193 O O . GLY A 1 800 ? 8.025 -12.284 17.676 1.00 97.38 800 GLY A O 1
ATOM 6194 N N . GLY A 1 801 ? 7.102 -14.163 18.440 1.00 98.44 801 GLY A N 1
ATOM 6195 C CA . GLY A 1 801 ? 8.263 -14.520 19.244 1.00 98.44 801 GLY A CA 1
ATOM 6196 C C . GLY A 1 801 ? 8.289 -15.986 19.631 1.00 98.44 801 GLY A C 1
ATOM 6197 O O . GLY A 1 801 ? 7.270 -16.681 19.614 1.00 98.44 801 GLY A O 1
ATOM 6198 N N . ILE A 1 802 ? 9.470 -16.431 20.043 1.00 98.81 802 ILE A N 1
ATOM 6199 C CA . ILE A 1 802 ? 9.709 -17.762 20.591 1.00 98.81 802 ILE A CA 1
ATOM 6200 C C . ILE A 1 802 ? 10.382 -17.635 21.954 1.00 98.81 802 ILE A C 1
ATOM 6202 O O . ILE A 1 802 ? 11.350 -16.896 22.119 1.00 98.81 802 ILE A O 1
ATOM 6206 N N . GLY A 1 803 ? 9.889 -18.377 22.937 1.00 98.44 803 GLY A N 1
ATOM 6207 C CA . GLY A 1 803 ? 10.497 -18.452 24.259 1.00 98.44 803 GLY A CA 1
ATOM 6208 C C . GLY A 1 803 ? 10.452 -19.856 24.824 1.00 98.44 803 GLY A C 1
ATOM 6209 O O . GLY A 1 803 ? 9.766 -20.723 24.292 1.00 98.44 803 GLY A O 1
ATOM 6210 N N . PHE A 1 804 ? 11.195 -20.108 25.894 1.00 98.38 804 PHE A N 1
ATOM 6211 C CA . PHE A 1 804 ? 11.185 -21.409 26.549 1.00 98.38 804 PHE A CA 1
ATOM 6212 C C . PHE A 1 804 ? 11.455 -21.318 28.049 1.00 98.38 804 PHE A C 1
ATOM 6214 O O . PHE A 1 804 ? 12.036 -20.356 28.559 1.00 98.38 804 PHE A O 1
ATOM 6221 N N . ASN A 1 805 ? 11.027 -22.359 28.754 1.00 96.31 805 ASN A N 1
ATOM 6222 C CA . ASN A 1 805 ? 11.399 -22.650 30.130 1.00 96.31 805 ASN A CA 1
ATOM 6223 C C . ASN A 1 805 ? 11.602 -24.164 30.269 1.00 96.31 805 ASN A C 1
ATOM 6225 O O . ASN A 1 805 ? 10.657 -24.941 30.120 1.00 96.31 805 ASN A O 1
ATOM 6229 N N . GLY A 1 806 ? 12.846 -24.584 30.511 1.00 92.19 806 GLY A N 1
ATOM 6230 C CA . GLY A 1 806 ? 13.213 -25.998 30.539 1.00 92.19 806 GLY A CA 1
ATOM 6231 C C . GLY A 1 806 ? 12.847 -26.701 29.230 1.00 92.19 806 GLY A C 1
ATOM 6232 O O . GLY A 1 806 ? 13.356 -26.349 28.169 1.00 92.19 806 GLY A O 1
ATOM 6233 N N . ASN A 1 807 ? 11.949 -27.684 29.316 1.00 91.31 807 ASN A N 1
ATOM 6234 C CA . ASN A 1 807 ? 11.508 -28.490 28.176 1.00 91.31 807 ASN A CA 1
ATOM 6235 C C . ASN A 1 807 ? 10.235 -27.959 27.494 1.00 91.31 807 ASN A C 1
ATOM 6237 O O . ASN A 1 807 ? 9.715 -28.619 26.597 1.00 91.31 807 ASN A O 1
ATOM 6241 N N . THR A 1 808 ? 9.711 -26.808 27.921 1.00 95.69 808 THR A N 1
ATOM 6242 C CA . THR A 1 808 ? 8.519 -26.194 27.326 1.00 95.69 808 THR A CA 1
ATOM 6243 C C . THR A 1 808 ? 8.917 -25.011 26.456 1.00 95.69 808 THR A C 1
ATOM 6245 O O . THR A 1 808 ? 9.558 -24.079 26.940 1.00 95.69 808 THR A O 1
ATOM 6248 N N . VAL A 1 809 ? 8.510 -25.036 25.190 1.00 98.12 809 VAL A N 1
ATOM 6249 C CA . VAL A 1 809 ? 8.641 -23.934 24.230 1.00 98.12 809 VAL A CA 1
ATOM 6250 C C . VAL A 1 809 ? 7.289 -23.246 24.057 1.00 98.12 809 VAL A C 1
ATOM 6252 O O . VAL A 1 809 ? 6.253 -23.904 23.997 1.00 98.12 809 VAL A O 1
ATOM 6255 N N . TYR A 1 810 ? 7.311 -21.923 23.946 1.00 98.12 810 TYR A N 1
ATOM 6256 C CA . TYR A 1 810 ? 6.163 -21.064 23.694 1.00 98.12 810 TYR A CA 1
ATOM 6257 C C . TYR A 1 810 ? 6.365 -20.348 22.363 1.00 98.12 810 TYR A C 1
ATOM 6259 O O . TYR A 1 810 ? 7.331 -19.600 22.204 1.00 98.12 810 TYR A O 1
ATOM 6267 N N . LEU A 1 811 ? 5.448 -20.558 21.423 1.00 98.56 811 LEU A N 1
ATOM 6268 C CA . LEU A 1 811 ? 5.331 -19.739 20.216 1.00 98.56 811 LEU A CA 1
ATOM 6269 C C . LEU A 1 811 ? 4.208 -18.745 20.457 1.00 98.56 811 LEU A C 1
ATOM 6271 O O . LEU A 1 811 ? 3.099 -19.164 20.792 1.00 98.56 811 LEU A O 1
ATOM 6275 N N . VAL A 1 812 ? 4.491 -17.450 20.348 1.00 98.44 812 VAL A N 1
ATOM 6276 C CA . VAL A 1 812 ? 3.553 -16.417 20.795 1.00 98.44 812 VAL A CA 1
ATOM 6277 C C . VAL A 1 812 ? 3.381 -15.354 19.730 1.00 98.44 812 VAL A C 1
ATOM 6279 O O . VAL A 1 812 ? 4.366 -14.809 19.236 1.00 98.44 812 VAL A O 1
ATOM 6282 N N . ILE A 1 813 ? 2.125 -15.021 19.439 1.00 98.50 813 ILE A N 1
ATOM 6283 C CA . ILE A 1 813 ? 1.749 -13.789 18.749 1.00 98.50 813 ILE A CA 1
ATOM 6284 C C . ILE A 1 813 ? 1.072 -12.858 19.753 1.00 98.50 813 ILE A C 1
ATOM 6286 O O . ILE A 1 813 ? 0.004 -13.180 20.274 1.00 98.50 813 ILE A O 1
ATOM 6290 N N . GLY A 1 814 ? 1.679 -11.702 20.016 1.00 96.25 814 GLY A N 1
ATOM 6291 C CA . GLY A 1 814 ? 1.095 -10.628 20.820 1.00 96.25 814 GLY A CA 1
ATOM 6292 C C . GLY A 1 814 ? 0.462 -9.558 19.936 1.00 96.25 814 GLY A C 1
ATOM 6293 O O . GLY A 1 814 ? 1.066 -9.140 18.947 1.00 96.25 814 GLY A O 1
ATOM 6294 N N . ARG A 1 815 ? -0.747 -9.101 20.282 1.00 92.31 815 ARG A N 1
ATOM 6295 C CA . ARG A 1 815 ? -1.483 -8.076 19.522 1.00 92.31 815 ARG A CA 1
ATOM 6296 C C . ARG A 1 815 ? -1.480 -6.741 20.255 1.00 92.31 815 ARG A C 1
ATOM 6298 O O . ARG A 1 815 ? -1.787 -6.692 21.442 1.00 92.31 815 ARG A O 1
ATOM 6305 N N . SER A 1 816 ? -1.191 -5.662 19.526 1.00 90.81 816 SER A N 1
ATOM 6306 C CA . SER A 1 816 ? -1.132 -4.293 20.065 1.00 90.81 816 SER A CA 1
ATOM 6307 C C . SER A 1 816 ? -0.174 -4.149 21.261 1.00 90.81 816 SER A C 1
ATOM 6309 O O . SER A 1 816 ? -0.486 -3.531 22.279 1.00 90.81 816 SER A O 1
ATOM 6311 N N . VAL A 1 817 ? 1.012 -4.747 21.130 1.00 94.81 817 VAL A N 1
ATOM 6312 C CA . VAL A 1 817 ? 2.076 -4.728 22.145 1.00 94.81 817 VAL A CA 1
ATOM 6313 C C . VAL A 1 817 ? 3.260 -3.901 21.653 1.00 94.81 817 VAL A C 1
ATOM 6315 O O . VAL A 1 817 ? 3.589 -3.948 20.468 1.00 94.81 817 VAL A O 1
ATOM 6318 N N . THR A 1 818 ? 3.930 -3.157 22.532 1.00 96.19 818 THR A N 1
ATOM 6319 C CA . THR A 1 818 ? 5.319 -2.705 22.326 1.00 96.19 818 THR A CA 1
ATOM 6320 C C . THR A 1 818 ? 6.289 -3.868 22.552 1.00 96.19 818 THR A C 1
ATOM 6322 O O . THR A 1 818 ? 5.895 -4.949 22.989 1.00 96.19 818 THR A O 1
ATOM 6325 N N . MET A 1 819 ? 7.574 -3.691 22.230 1.00 95.50 819 MET A N 1
ATOM 6326 C CA . MET A 1 819 ? 8.566 -4.757 22.433 1.00 95.50 819 MET A CA 1
ATOM 6327 C C . MET A 1 819 ? 8.753 -5.095 23.922 1.00 95.50 819 MET A C 1
ATOM 6329 O O . MET A 1 819 ? 8.878 -6.262 24.289 1.00 95.50 819 MET A O 1
ATOM 6333 N N . THR A 1 820 ? 8.693 -4.078 24.785 1.00 95.94 820 THR A N 1
ATOM 6334 C CA . THR A 1 820 ? 8.741 -4.233 26.242 1.00 95.94 820 THR A CA 1
ATOM 6335 C C . THR A 1 820 ? 7.490 -4.940 26.761 1.00 95.94 820 THR A C 1
ATOM 6337 O O . THR A 1 820 ? 7.605 -5.937 27.469 1.00 95.94 820 THR A O 1
ATOM 6340 N N . GLU A 1 821 ? 6.292 -4.500 26.355 1.00 97.69 821 GLU A N 1
ATOM 6341 C CA . GLU A 1 821 ? 5.025 -5.161 26.715 1.00 97.69 821 GLU A CA 1
ATOM 6342 C C . GLU A 1 821 ? 5.020 -6.634 26.274 1.00 97.69 821 GLU A C 1
ATOM 6344 O O . GLU A 1 821 ? 4.598 -7.514 27.025 1.00 97.69 821 GLU A O 1
ATOM 6349 N N . PHE A 1 822 ? 5.568 -6.926 25.091 1.00 98.12 822 PHE A N 1
ATOM 6350 C CA . PHE A 1 822 ? 5.690 -8.288 24.582 1.00 98.12 822 PHE A CA 1
ATOM 6351 C C . PHE A 1 822 ? 6.670 -9.149 25.394 1.00 98.12 822 PHE A C 1
ATOM 6353 O O . PHE A 1 822 ? 6.402 -10.324 25.645 1.00 98.12 822 PHE A O 1
ATOM 6360 N N . ALA A 1 823 ? 7.768 -8.577 25.893 1.00 98.25 823 ALA A N 1
ATOM 6361 C CA . ALA A 1 823 ? 8.639 -9.277 26.836 1.00 98.25 823 ALA A CA 1
ATOM 6362 C C . ALA A 1 823 ? 7.909 -9.604 28.154 1.00 98.25 823 ALA A C 1
ATOM 6364 O O . ALA A 1 823 ? 8.042 -10.716 28.672 1.00 98.25 823 ALA A O 1
ATOM 6365 N N . HIS A 1 824 ? 7.076 -8.689 28.664 1.00 97.94 824 HIS A N 1
ATOM 6366 C CA . HIS A 1 824 ? 6.246 -8.949 29.845 1.00 97.94 824 HIS A CA 1
ATOM 6367 C C . HIS A 1 824 ? 5.186 -10.032 29.602 1.00 97.94 824 HIS A C 1
ATOM 6369 O O . HIS A 1 824 ? 4.898 -10.801 30.516 1.00 97.94 824 HIS A O 1
ATOM 6375 N N . VAL A 1 825 ? 4.658 -10.161 28.380 1.00 97.94 825 VAL A N 1
ATOM 6376 C CA . VAL A 1 825 ? 3.806 -11.298 27.990 1.00 97.94 825 VAL A CA 1
ATOM 6377 C C . VAL A 1 825 ? 4.553 -12.620 28.181 1.00 97.94 825 VAL A C 1
ATOM 6379 O O . VAL A 1 825 ? 4.064 -13.494 28.893 1.00 97.94 825 VAL A O 1
ATOM 6382 N N . PHE A 1 826 ? 5.763 -12.763 27.627 1.00 98.25 826 PHE A N 1
ATOM 6383 C CA . PHE A 1 826 ? 6.569 -13.977 27.821 1.00 98.25 826 PHE A CA 1
ATOM 6384 C C . PHE A 1 826 ? 6.895 -14.244 29.294 1.00 98.25 826 PHE A C 1
ATOM 6386 O O . PHE A 1 826 ? 6.888 -15.398 29.727 1.00 98.25 826 PHE A O 1
ATOM 6393 N N . LYS A 1 827 ? 7.134 -13.187 30.079 1.00 97.69 827 LYS A N 1
ATOM 6394 C CA . LYS A 1 827 ? 7.403 -13.305 31.516 1.00 97.69 827 LYS A CA 1
ATOM 6395 C C . LYS A 1 827 ? 6.175 -13.853 32.243 1.00 97.69 827 LYS A C 1
ATOM 6397 O O . LYS A 1 827 ? 6.301 -14.809 33.004 1.00 97.69 827 LYS A O 1
ATOM 6402 N N . SER A 1 828 ? 4.987 -13.323 31.948 1.00 96.38 828 SER A N 1
ATOM 6403 C CA . SER A 1 828 ? 3.713 -13.813 32.491 1.00 96.38 828 SER A CA 1
ATOM 6404 C C . SER A 1 828 ? 3.361 -15.233 32.040 1.00 96.38 828 SER A C 1
ATOM 6406 O O . SER A 1 828 ? 2.687 -15.945 32.780 1.00 96.38 828 SER A O 1
ATOM 6408 N N . LEU A 1 829 ? 3.824 -15.672 30.863 1.00 95.19 829 LEU A N 1
ATOM 6409 C CA . LEU A 1 829 ? 3.713 -17.068 30.411 1.00 95.19 829 LEU A CA 1
ATOM 6410 C C . LEU A 1 829 ? 4.626 -18.024 31.191 1.00 95.19 829 LEU A C 1
ATOM 6412 O O . LEU A 1 829 ? 4.439 -19.238 31.132 1.00 95.19 829 LEU A O 1
ATOM 6416 N N . GLY A 1 830 ? 5.607 -17.493 31.925 1.00 94.81 830 GLY A N 1
ATOM 6417 C CA . GLY A 1 830 ? 6.601 -18.272 32.655 1.00 94.81 830 GLY A CA 1
ATOM 6418 C C . GLY A 1 830 ? 7.809 -18.678 31.811 1.00 94.81 830 GLY A C 1
ATOM 6419 O O . GLY A 1 830 ? 8.522 -19.610 32.195 1.00 94.81 830 GLY A O 1
ATOM 6420 N N . ALA A 1 831 ? 8.056 -18.021 30.672 1.00 97.62 831 ALA A N 1
ATOM 6421 C CA . ALA A 1 831 ? 9.283 -18.213 29.904 1.00 97.62 831 ALA A CA 1
ATOM 6422 C C . ALA A 1 831 ? 10.497 -17.664 30.676 1.00 97.62 831 ALA A C 1
ATOM 6424 O O . ALA A 1 831 ? 10.428 -16.611 31.307 1.00 97.62 831 ALA A O 1
ATOM 6425 N N . GLN A 1 832 ? 11.622 -18.379 30.619 1.00 97.94 832 GLN A N 1
ATOM 6426 C CA . GLN A 1 832 ? 12.898 -17.928 31.191 1.00 97.94 832 GLN A CA 1
ATOM 6427 C C . GLN A 1 832 ? 13.747 -17.208 30.147 1.00 97.94 832 GLN A C 1
ATOM 6429 O O . GLN A 1 832 ? 14.467 -16.266 30.468 1.00 97.94 832 GLN A O 1
ATOM 6434 N N . PHE A 1 833 ? 13.631 -17.623 28.890 1.00 98.69 833 PHE A N 1
ATOM 6435 C CA . PHE A 1 833 ? 14.321 -17.017 27.761 1.00 98.69 833 PHE A CA 1
ATOM 6436 C C . PHE A 1 833 ? 13.330 -16.774 26.638 1.00 98.69 833 PHE A C 1
ATOM 6438 O O . PHE A 1 833 ? 12.428 -17.589 26.431 1.00 98.69 833 PHE A O 1
ATOM 6445 N N . ALA A 1 834 ? 13.491 -15.671 25.916 1.00 98.69 834 ALA A N 1
ATOM 6446 C CA . ALA A 1 834 ? 12.636 -15.352 24.783 1.00 98.69 834 ALA A CA 1
ATOM 6447 C C . ALA A 1 834 ? 13.360 -14.473 23.763 1.00 98.69 834 ALA A C 1
ATOM 6449 O O . ALA A 1 834 ? 14.160 -13.607 24.122 1.00 98.69 834 ALA A O 1
ATOM 6450 N N . LEU A 1 835 ? 13.042 -14.693 22.492 1.00 98.75 835 LEU A N 1
ATOM 6451 C CA . LEU A 1 835 ? 13.574 -14.000 21.329 1.00 98.75 835 LEU A CA 1
ATOM 6452 C C . LEU A 1 835 ? 12.410 -13.471 20.489 1.00 98.75 835 LEU A C 1
ATOM 6454 O O . LEU A 1 835 ? 11.468 -14.207 20.183 1.00 98.75 835 LEU A O 1
ATOM 6458 N N . ASN A 1 836 ? 12.489 -12.200 20.102 1.00 98.44 836 ASN A N 1
ATOM 6459 C CA . ASN A 1 836 ? 11.558 -11.617 19.147 1.00 98.44 836 ASN A CA 1
ATOM 6460 C C . ASN A 1 836 ? 11.795 -12.189 17.739 1.00 98.44 836 ASN A C 1
ATOM 6462 O O . ASN A 1 836 ? 12.938 -12.380 17.334 1.00 98.44 836 ASN A O 1
ATOM 6466 N N . LEU A 1 837 ? 10.732 -12.404 16.972 1.00 98.38 837 LEU A N 1
ATOM 6467 C CA . LEU A 1 837 ? 10.743 -12.816 15.563 1.00 98.38 837 LEU A CA 1
ATOM 6468 C C . LEU A 1 837 ? 10.170 -11.687 14.689 1.00 98.38 837 LEU A C 1
ATOM 6470 O O . LEU A 1 837 ? 9.886 -10.595 15.190 1.00 98.38 837 LEU A O 1
ATOM 6474 N N . ASP A 1 838 ? 10.052 -11.901 13.379 1.00 95.81 838 ASP A N 1
ATOM 6475 C CA . ASP A 1 838 ? 9.358 -10.925 12.535 1.00 95.81 838 ASP A CA 1
ATOM 6476 C C . ASP A 1 838 ? 7.886 -10.770 12.966 1.00 95.81 838 ASP A C 1
ATOM 6478 O O . ASP A 1 838 ? 7.284 -11.664 13.568 1.00 95.81 838 ASP A O 1
ATOM 6482 N N . GLY A 1 839 ? 7.310 -9.607 12.694 1.00 89.38 839 GLY A N 1
ATOM 6483 C CA . GLY A 1 839 ? 5.944 -9.258 13.068 1.00 89.38 839 GLY A CA 1
ATOM 6484 C C . GLY A 1 839 ? 5.184 -8.623 11.911 1.00 89.38 839 GLY A C 1
ATOM 6485 O O . GLY A 1 839 ? 5.483 -8.841 10.738 1.00 89.38 839 GLY A O 1
ATOM 6486 N N . GLY A 1 840 ? 4.166 -7.824 12.234 1.00 87.25 840 GLY A N 1
ATOM 6487 C CA . GLY A 1 840 ? 3.357 -7.136 11.223 1.00 87.25 840 GLY A CA 1
ATOM 6488 C C . GLY A 1 840 ? 2.750 -8.113 10.207 1.00 87.25 840 GLY A C 1
ATOM 6489 O O . GLY A 1 840 ? 2.244 -9.167 10.596 1.00 87.25 840 GLY A O 1
ATOM 6490 N N . GLY A 1 841 ? 2.827 -7.784 8.915 1.00 87.69 841 GLY A N 1
ATOM 6491 C CA . GLY A 1 841 ? 2.287 -8.614 7.828 1.00 87.69 841 GLY A CA 1
ATOM 6492 C C . GLY A 1 841 ? 2.932 -10.000 7.676 1.00 87.69 841 GLY A C 1
ATOM 6493 O O . GLY A 1 841 ? 2.342 -10.881 7.061 1.00 87.69 841 GLY A O 1
ATOM 6494 N N . SER A 1 842 ? 4.107 -10.237 8.266 1.00 93.81 842 SER A N 1
ATOM 6495 C CA . SER A 1 842 ? 4.794 -11.539 8.229 1.00 93.81 842 SER A CA 1
ATOM 6496 C C . SER A 1 842 ? 4.321 -12.499 9.328 1.00 93.81 842 SER A C 1
ATOM 6498 O O . SER A 1 842 ? 4.755 -13.647 9.382 1.00 93.81 842 SER A O 1
ATOM 6500 N N . THR A 1 843 ? 3.458 -12.027 10.233 1.00 96.62 843 THR A N 1
ATOM 6501 C CA . THR A 1 843 ? 3.009 -12.794 11.398 1.00 96.62 843 THR A CA 1
ATOM 6502 C C . THR A 1 843 ? 2.235 -14.037 10.967 1.00 96.62 843 THR A C 1
ATOM 6504 O O . THR A 1 843 ? 1.128 -13.937 10.435 1.00 96.62 843 THR A O 1
ATOM 6507 N N . ALA A 1 844 ? 2.772 -15.212 11.283 1.00 97.38 844 ALA A N 1
ATOM 6508 C CA . ALA A 1 844 ? 2.126 -16.487 11.010 1.00 97.38 844 ALA A CA 1
ATOM 6509 C C . ALA A 1 844 ? 2.444 -17.504 12.114 1.00 97.38 844 ALA A C 1
ATOM 6511 O O . ALA A 1 844 ? 3.586 -17.630 12.547 1.00 97.38 844 ALA A O 1
ATOM 6512 N N . LEU A 1 845 ? 1.430 -18.245 12.555 1.00 98.50 845 LEU A N 1
ATOM 6513 C CA . LEU A 1 845 ? 1.488 -19.265 13.598 1.00 98.50 845 LEU A CA 1
ATOM 6514 C C . LEU A 1 845 ? 0.657 -20.477 13.169 1.00 98.50 845 LEU A C 1
ATOM 6516 O O . LEU A 1 845 ? -0.540 -20.362 12.897 1.00 98.50 845 LEU A O 1
ATOM 6520 N N . TRP A 1 846 ? 1.280 -21.649 13.165 1.00 98.19 846 TRP A N 1
ATOM 6521 C CA . TRP A 1 846 ? 0.689 -22.921 12.770 1.00 98.19 846 TRP A CA 1
ATOM 6522 C C . TRP A 1 846 ? 0.669 -23.910 13.938 1.00 98.19 846 TRP A C 1
ATOM 6524 O O . TRP A 1 846 ? 1.671 -24.089 14.628 1.00 98.19 846 TRP A O 1
ATOM 6534 N N . TYR A 1 847 ? -0.458 -24.600 14.124 1.00 95.06 847 TYR A N 1
ATOM 6535 C CA . TYR A 1 847 ? -0.605 -25.755 15.013 1.00 95.06 847 TYR A CA 1
ATOM 6536 C C . TYR A 1 847 ? -1.725 -26.674 14.496 1.00 95.06 847 TYR A C 1
ATOM 6538 O O . TYR A 1 847 ? -2.909 -26.422 14.731 1.00 95.06 847 TYR A O 1
ATOM 6546 N N . GLY A 1 848 ? -1.366 -27.711 13.731 1.00 84.50 848 GLY A N 1
ATOM 6547 C CA . GLY A 1 848 ? -2.335 -28.548 13.001 1.00 84.50 848 GLY A CA 1
ATOM 6548 C C . GLY A 1 848 ? -3.185 -27.783 11.968 1.00 84.50 848 GLY A C 1
ATOM 6549 O O . GLY A 1 848 ? -4.268 -28.233 11.617 1.00 84.50 848 GLY A O 1
ATOM 6550 N N . GLY A 1 849 ? -2.722 -26.604 11.546 1.00 89.94 849 GLY A N 1
ATOM 6551 C CA . GLY A 1 849 ? -3.438 -25.608 10.745 1.00 89.94 849 GLY A CA 1
ATOM 6552 C C . GLY A 1 849 ? -3.075 -24.189 11.199 1.00 89.94 849 GLY A C 1
ATOM 6553 O O . GLY A 1 849 ? -2.547 -24.011 12.302 1.00 89.94 849 GLY A O 1
ATOM 6554 N N . TYR A 1 850 ? -3.358 -23.169 10.388 1.00 95.69 850 TYR A N 1
ATOM 6555 C CA . TYR A 1 850 ? -3.120 -21.777 10.780 1.00 95.69 850 TYR A CA 1
ATOM 6556 C C . TYR A 1 850 ? -3.965 -21.379 11.998 1.00 95.69 850 TYR A C 1
ATOM 6558 O O . TYR A 1 850 ? -5.172 -21.609 12.048 1.00 95.69 850 TYR A O 1
ATOM 6566 N N . LYS A 1 851 ? -3.312 -20.776 12.993 1.00 97.25 851 LYS A N 1
ATOM 6567 C CA . LYS A 1 851 ? -3.941 -20.090 14.138 1.00 97.25 851 LYS A CA 1
ATOM 6568 C C . LYS A 1 851 ? -3.865 -18.576 13.985 1.00 97.25 851 LYS A C 1
ATOM 6570 O O . LYS A 1 851 ? -4.765 -17.853 14.404 1.00 97.25 851 LYS A O 1
ATOM 6575 N N . VAL A 1 852 ? -2.791 -18.120 13.347 1.00 90.94 852 VAL A N 1
ATOM 6576 C CA . VAL A 1 852 ? -2.589 -16.761 12.847 1.00 90.94 852 VAL A CA 1
ATOM 6577 C C . VAL A 1 852 ? -1.905 -16.899 11.489 1.00 90.94 852 VAL A C 1
ATOM 6579 O O . VAL A 1 852 ? -0.992 -17.708 11.368 1.00 90.94 852 VAL A O 1
ATOM 6582 N N . GLY A 1 853 ? -2.337 -16.171 10.465 1.00 91.31 853 GLY A N 1
ATOM 6583 C CA . GLY A 1 853 ? -1.773 -16.274 9.117 1.00 91.31 853 GLY A CA 1
ATOM 6584 C C . GLY A 1 853 ? -2.853 -16.254 8.024 1.00 91.31 853 GLY A C 1
ATOM 6585 O O . GLY A 1 853 ? -4.006 -15.974 8.348 1.00 91.31 853 GLY A O 1
ATOM 6586 N N . PRO A 1 854 ? -2.493 -16.540 6.756 1.00 85.50 854 PRO A N 1
ATOM 6587 C CA . PRO A 1 854 ? -1.214 -17.125 6.340 1.00 85.50 854 PRO A CA 1
ATOM 6588 C C . PRO A 1 854 ? -0.004 -16.183 6.435 1.00 85.50 854 PRO A C 1
ATOM 6590 O O . PRO A 1 854 ? 1.117 -16.684 6.497 1.00 85.50 854 PRO A O 1
ATOM 6593 N N . GLY A 1 855 ? -0.228 -14.867 6.545 1.00 90.75 855 GLY A N 1
ATOM 6594 C CA . GLY A 1 855 ? 0.836 -13.857 6.525 1.00 90.75 855 GLY A CA 1
ATOM 6595 C C . GLY A 1 855 ? 1.495 -13.758 5.145 1.00 90.75 855 GLY A C 1
ATOM 6596 O O . GLY A 1 855 ? 1.038 -14.383 4.189 1.00 90.75 855 GLY A O 1
ATOM 6597 N N . ARG A 1 856 ? 2.572 -12.973 5.031 1.00 93.56 856 ARG A N 1
ATOM 6598 C CA . ARG A 1 856 ? 3.446 -13.009 3.848 1.00 93.56 856 ARG A CA 1
ATOM 6599 C C . ARG A 1 856 ? 4.091 -14.389 3.704 1.00 93.56 856 ARG A C 1
ATOM 6601 O O . ARG A 1 856 ? 4.383 -15.051 4.699 1.00 93.56 856 ARG A O 1
ATOM 6608 N N . ASP A 1 857 ? 4.417 -14.763 2.472 1.00 97.25 857 ASP A N 1
ATOM 6609 C CA . ASP A 1 857 ? 5.388 -15.828 2.235 1.00 97.25 857 ASP A CA 1
ATOM 6610 C C . ASP A 1 857 ? 6.743 -15.458 2.851 1.00 97.25 857 ASP A C 1
ATOM 6612 O O . ASP A 1 857 ? 7.174 -14.303 2.813 1.00 97.25 857 ASP A O 1
ATOM 6616 N N . LEU A 1 858 ? 7.430 -16.457 3.401 1.00 98.06 858 LEU A N 1
ATOM 6617 C CA . LEU A 1 858 ? 8.573 -16.261 4.280 1.00 98.06 858 LEU A CA 1
ATOM 6618 C C . LEU A 1 858 ? 9.866 -16.812 3.662 1.00 98.06 858 LEU A C 1
ATOM 6620 O O . LEU A 1 858 ? 9.887 -17.946 3.164 1.00 98.06 858 LEU A O 1
ATOM 6624 N N . PRO A 1 859 ? 10.990 -16.082 3.759 1.00 98.19 859 PRO A N 1
ATOM 6625 C CA . PRO A 1 859 ? 12.289 -16.606 3.343 1.00 98.19 859 PRO A CA 1
ATOM 6626 C C . PRO A 1 859 ? 12.862 -17.618 4.344 1.00 98.19 859 PRO A C 1
ATOM 6628 O O . PRO A 1 859 ? 13.754 -18.392 3.989 1.00 98.19 859 PRO A O 1
ATOM 6631 N N . ASN A 1 860 ? 12.355 -17.633 5.583 1.00 98.69 860 ASN A N 1
ATOM 6632 C CA . ASN A 1 860 ? 12.703 -18.615 6.604 1.00 98.69 860 ASN A CA 1
ATOM 6633 C C . ASN A 1 860 ? 11.617 -18.755 7.689 1.00 98.69 860 ASN A C 1
ATOM 6635 O O . ASN A 1 860 ? 10.789 -17.863 7.880 1.00 98.69 860 ASN A O 1
ATOM 6639 N N . ALA A 1 861 ? 11.620 -19.886 8.396 1.00 98.75 861 ALA A N 1
ATOM 6640 C CA . ALA A 1 861 ? 10.652 -20.188 9.451 1.00 98.75 861 ALA A CA 1
ATOM 6641 C C . ALA A 1 861 ? 11.222 -21.130 10.527 1.00 98.75 861 ALA A C 1
ATOM 6643 O O . ALA A 1 861 ? 12.240 -21.802 10.326 1.00 98.75 861 ALA A O 1
ATOM 6644 N N . VAL A 1 862 ? 10.526 -21.196 11.667 1.00 98.88 862 VAL A N 1
ATOM 6645 C CA . VAL A 1 862 ? 10.792 -22.141 12.761 1.00 98.88 862 VAL A CA 1
ATOM 6646 C C . VAL A 1 862 ? 9.665 -23.171 12.819 1.00 98.88 862 VAL A C 1
ATOM 6648 O O . VAL A 1 862 ? 8.493 -22.809 12.880 1.00 98.88 862 VAL A O 1
ATOM 6651 N N . ILE A 1 863 ? 10.010 -24.457 12.829 1.00 98.81 863 ILE A N 1
ATOM 6652 C CA . ILE A 1 863 ? 9.083 -25.589 12.743 1.00 98.81 863 ILE A CA 1
ATOM 6653 C C . ILE A 1 863 ? 9.385 -26.587 13.865 1.00 98.81 863 ILE A C 1
ATOM 6655 O O . ILE A 1 863 ? 10.531 -26.741 14.285 1.00 98.81 863 ILE A O 1
ATOM 6659 N N . PHE A 1 864 ? 8.358 -27.292 14.337 1.00 98.44 864 PHE A N 1
ATOM 6660 C CA . PHE A 1 864 ? 8.484 -28.375 15.309 1.00 98.44 864 PHE A CA 1
ATOM 6661 C C . PHE A 1 864 ? 7.879 -29.657 14.753 1.00 98.44 864 PHE A C 1
ATOM 6663 O O . PHE A 1 864 ? 6.724 -29.674 14.315 1.00 98.44 864 PHE A O 1
ATOM 6670 N N . ALA A 1 865 ? 8.662 -30.732 14.796 1.00 97.00 865 ALA A N 1
ATOM 6671 C CA . ALA A 1 865 ? 8.294 -32.058 14.309 1.00 97.00 865 ALA A CA 1
ATOM 6672 C C . ALA A 1 865 ? 8.546 -33.119 15.387 1.00 97.00 865 ALA A C 1
ATOM 6674 O O . ALA A 1 865 ? 9.358 -32.903 16.291 1.00 97.00 865 ALA A O 1
ATOM 6675 N N . ARG A 1 866 ? 7.833 -34.243 15.288 1.00 92.50 866 ARG A N 1
ATOM 6676 C CA . ARG A 1 866 ? 8.026 -35.419 16.150 1.00 92.50 866 ARG A CA 1
ATOM 6677 C C . ARG A 1 866 ? 9.073 -36.364 15.576 1.00 92.50 866 ARG A C 1
ATOM 6679 O O . ARG A 1 866 ? 9.249 -36.349 14.335 1.00 92.50 866 ARG A O 1
#

InterPro domains:
  IPR018711 Phosphodiester glycosidase [PF09992] (699-864)